Protein AF-0000000080067291 (afdb_homodimer)

Organism: NCBI:txid656916

pLDDT: mean 94.6, std 7.01, range [53.53, 98.94]

Nearest PDB structures (foldseek):
  1j32-assembly1_B  TM=8.727E-01  e=3.523E-30  Phormidium lapideum
  6f77-assembly3_E  TM=8.410E-01  e=6.905E-30  Sinorhizobium meliloti 1021
  1xi9-assembly1_C  TM=8.488E-01  e=2.495E-29  Pyrococcus furiosus DSM 3638
  3dyd-assembly1_B  TM=8.214E-01  e=2.123E-28  Homo sapiens
  1bw0-assembly1_A  TM=8.162E-01  e=1.414E-27  Trypanosoma cruzi

Solvent-accessible surface area (backbone atoms only — not comparable to full-atom values): 39778 Å² total; per-residue (Å²): 74,40,62,70,76,79,49,42,50,60,51,57,44,63,78,43,59,83,75,50,78,28,77,29,52,51,72,32,29,51,47,40,24,59,55,49,48,35,69,44,25,72,49,70,71,52,40,68,45,49,57,53,48,55,30,67,36,62,17,38,61,65,96,35,66,47,38,57,64,70,32,27,42,36,54,24,53,71,50,36,79,79,25,93,44,67,56,59,38,90,37,38,35,52,26,54,17,35,48,29,26,51,40,29,49,44,52,34,64,39,6,62,78,31,26,35,40,25,50,27,74,33,59,55,60,72,55,51,49,47,41,42,48,44,24,45,76,44,74,47,62,37,35,70,95,54,71,51,42,72,56,66,68,56,53,62,68,66,61,50,96,50,40,48,33,40,38,42,52,46,36,24,48,54,41,4,38,72,56,34,29,68,58,46,51,51,51,52,50,53,27,58,77,64,71,26,30,38,38,35,41,26,38,27,50,83,27,47,54,65,53,50,87,84,41,81,52,41,55,68,62,78,66,47,72,65,57,53,54,29,38,38,29,22,35,33,35,23,35,62,9,28,34,8,38,39,44,14,23,38,38,35,76,25,64,68,60,49,52,41,29,51,45,42,34,58,52,37,33,72,43,54,34,52,59,45,46,52,54,48,30,53,50,44,25,88,54,14,30,61,52,48,41,49,54,41,32,51,48,24,39,54,34,45,53,55,52,50,52,53,38,62,74,38,52,84,37,27,46,61,59,80,47,36,17,41,37,32,26,38,35,36,31,33,58,92,87,38,38,27,27,25,60,58,49,33,52,49,40,28,72,75,59,19,35,35,50,36,30,22,12,62,38,50,34,82,67,57,48,52,54,10,18,32,33,41,28,40,16,51,57,62,69,56,50,52,52,37,50,50,41,48,51,51,41,55,73,71,47,50,88,74,54,56,64,46,133,75,40,61,69,75,79,50,42,50,60,50,56,47,66,76,48,61,91,62,50,78,26,77,30,53,51,71,32,29,51,47,41,24,57,56,50,50,36,68,44,25,73,47,69,71,52,41,69,44,48,57,53,48,53,30,68,36,61,17,38,59,65,96,36,67,48,39,59,64,70,33,28,42,37,54,25,52,71,50,38,81,76,26,93,43,68,57,58,39,92,37,38,35,51,25,54,17,33,46,30,26,50,39,29,49,46,53,33,65,40,6,61,76,30,26,35,40,26,52,27,74,32,60,54,60,72,55,53,48,47,42,43,47,45,24,46,77,44,75,47,62,37,34,70,96,54,72,52,42,73,55,69,68,56,53,62,69,66,60,52,97,49,39,48,34,39,40,43,52,47,37,25,47,54,41,4,38,72,56,35,29,68,57,47,51,50,51,52,50,54,27,59,76,66,70,26,30,40,38,34,40,26,38,26,50,83,27,47,54,65,55,48,84,84,41,81,51,41,56,67,62,78,65,48,73,65,56,52,55,30,37,37,30,24,35,34,36,24,34,62,10,28,34,9,38,40,45,14,23,36,38,34,79,24,64,70,60,48,53,40,30,52,46,42,34,58,53,36,33,73,42,56,34,49,60,47,45,52,52,49,29,53,48,44,24,86,54,14,29,62,52,49,40,48,52,40,33,53,50,23,39,54,34,45,51,55,52,50,50,53,37,61,74,38,54,85,38,29,49,63,59,78,44,36,16,40,35,31,26,39,35,36,32,32,56,94,85,37,37,25,27,26,60,58,49,34,51,49,38,28,73,76,58,17,35,34,50,36,30,22,14,63,37,48,35,84,69,59,49,52,54,10,19,31,33,40,27,40,15,53,56,60,67,57,50,51,54,38,50,50,41,48,50,51,41,55,74,72,47,50,87,75,54,56,63,47,132

InterPro domains:
  IPR004838 Aminotransferases, class-I, pyridoxal-phosphate-binding site [PS00105] (235-248)
  IPR004839 Aminotransferase, class I/classII, large domain [PF00155] (60-392)
  IPR015421 Pyridoxal phosphate-dependent transferase, major domain [G3DSA:3.40.640.10] (60-290)
  IPR015422 Pyridoxal phosphate-dependent transferase, small domain [G3DSA:3.90.1150.10] (22-390)
  IPR015424 Pyridoxal phosphate-dependent transferase [SSF53383] (50-399)

Foldseek 3Di:
DLDFDPQFLCVQCVVQVPPFPFEQADFAFAADDLVVLCVLFPDNCLSVVLVVCLVPDPFDQDDDQQADQLLLQLVQVVQVVQAPDGADSVQKGKDQAQLVVLLLLLVLFAAAPAEEEEEPLAACCNFRNSVSRRYHYHYQFFDQVVLRATDLVVVLVRDDLRHAEYEEEAVGPAALAGQFQVRLLSVLVSCLVSVHAYEYEDAQPPFFLADDSPDNRDHRPSVRNVRQRYKYKYACVHLQNHVVQRMMMIGGNHPVSVVSSSVSVVVVDRHGGPSSSSSSSSCSDPRRVVSSNVVLSVQLNVLLVVVVVLCVVPVQFKDGSRRRTGQKRKMAGADPPFAFAQVQVQVVLCVPQSYHWARCCRNRHVNQPSRRIIMTGRSHDNVSSNSNSVSVVVCCVPPVVVTHTRD/DLDFDPQFLCVQCVVQVVFFPFEQADFAFAADDLVVLCVLFPDNCLSVVLVVCLVPDPFDQDDDQQADQLLLQLVQVLQVVQAVDGADSVQKGKDQAQLVVLLLLLVLFAAAPAEEEEEPLAACSNFRNSVSRRYHYHYQFFDQVVLRATDLVVVLVRDDLRHAEYEEEAVGPAALAGQFQVNLLSVLVSCLVSVHAYEYEDAQPPFFLADDSPDNRDHRDSVRNVRQRYKYKYACVHLQNHVVQRMMMIGGNHPVSVVSSSVSVVVVDRHGGPSSSSSSSSCSDPRRVVSSNVVLSVQLNVLLVVVVVLCVVPVQFKDGSRRRTGQKRKIAGADPPFAFAQVQVQVVLCVPQSYHWARCCRNRHVNQPSRRIIMTGRSHDNVSSNSNSVSVVVCCVPPVVVTHTRD

Secondary structure (DSSP, 8-state):
---PPP-HHHHHHHTT-SS-SEE----S-----HHHHHHH-S-HHHHHHHHHHHHHS--SS-S-SS--HHHHHHHHHHHHTT-S----GGGEEEESHHHHHHHHHHHHH--TT-EEEEEES--THHHHHHHHTT-EEEEEE-BGGGTTB--HHHHHHH--TTEEEEEEESS-TTT-----HHHHHHHHHHHHHTT-EEEEE-TTTT--TT--TTSTT----GGGG--TTEEEEEESSSTTS-TTS--EEEEES-HHHHHHHHHHHHTT-S---HHHHHHHHHHTSTTTHHHHHHHHHHHHHHHHHHHHHHHHHTTTTEEE----STTEEEEEEEETTEEB-HHHHHHHHHHHH-EE-EEHHHHTSSSSTTTTEEEEE-SS-HHHHHHHHHHHHHHHHHTGGGSPBP-/---PPP-HHHHHHHTTTTS-SEE----S-----HHHHHHH-S-HHHHHHHHHHHHHS--SS-S-SS--HHHHHHHHHHHHTT-S----GGGEEEESHHHHHHHHHHHHH--TT-EEEEEES--THHHHHHHHTT-EEEEEE-BGGGTTB--HHHHHHH--TTEEEEEEESS-TTT-----HHHHHHHHHHHHHTT-EEEEE-TTTT--TT--TTSTT----GGGG--TTEEEEEESSSTTS-TTS--EEEEES-HHHHHHHHHHHHTT-S---HHHHHHHHHHTSTTTHHHHHHHHHHHHHHHHHHHHHHHHHTTTTEEE----STTEEEEEEEETTEEB-HHHHHHHHHHHH-EE-EEHHHHTSSSSTTTTEEEEE-SS-HHHHHHHHHHHHHHHHHTGGGSPBP-

Sequence (814 aa):
MVKLEPFEVDHWILTRDIGPKYNLAHSYSLPVTINDLKSLSEDAATGDDLLASVQSMPMNYGPSFTGLEQLRDNIANLYSDESSITISSDKILTTPGASLANFIVLFALVGPGDHVIVQYPTYQQLYSLPTSLGAEISLWKAKENDNWNLDIEELERLIQPNTKMIVLNNPQNPTGTIIPRSRLEKIIQIAKSHSIKVFSDEVYRPSFHSIAPEDPDYPPSALSFGYENTVVTSSLSKAYALAGIRIGWIASHSKSILDLCINARSYALITASQVDEQIASVALSPSCVHNLVKRNTILAKNNLHIVQRFIDEFSSSCQWVKPVAGPIGFIRFTRSGHPIDDVEFCTRLLEKKGVLLVPGRKCFGDGKNFSGYVRLGFGGDTEVLRAALDALREFMREYYKLLPLADMVKLEPFEVDHWILTRDIGPKYNLAHSYSLPVTINDLKSLSEDAATGDDLLASVQSMPMNYGPSFTGLEQLRDNIANLYSDESSITISSDKILTTPGASLANFIVLFALVGPGDHVIVQYPTYQQLYSLPTSLGAEISLWKAKENDNWNLDIEELERLIQPNTKMIVLNNPQNPTGTIIPRSRLEKIIQIAKSHSIKVFSDEVYRPSFHSIAPEDPDYPPSALSFGYENTVVTSSLSKAYALAGIRIGWIASHSKSILDLCINARSYALITASQVDEQIASVALSPSCVHNLVKRNTILAKNNLHIVQRFIDEFSSSCQWVKPVAGPIGFIRFTRSGHPIDDVEFCTRLLEKKGVLLVPGRKCFGDGKNFSGYVRLGFGGDTEVLRAALDALREFMREYYKLLPLAD

Radius of gyration: 27.15 Å; Cα contacts (8 Å, |Δi|>4): 1851; chains: 2; bounding box: 56×88×66 Å

Structure (mmCIF, N/CA/C/O backbone):
data_AF-0000000080067291-model_v1
#
loop_
_entity.id
_entity.type
_entity.pdbx_description
1 polymer Aminotransferase
#
loop_
_atom_site.group_PDB
_atom_site.id
_atom_site.type_symbol
_atom_site.label_atom_id
_atom_site.label_alt_id
_atom_site.label_comp_id
_atom_site.label_asym_id
_atom_site.label_entity_id
_atom_site.label_seq_id
_atom_site.pdbx_PDB_ins_code
_atom_site.Cartn_x
_atom_site.Cartn_y
_atom_site.Cartn_z
_atom_site.occupancy
_atom_site.B_iso_or_equiv
_atom_site.auth_seq_id
_atom_site.auth_comp_id
_atom_site.auth_asym_id
_atom_site.auth_atom_id
_atom_site.pdbx_PDB_model_num
ATOM 1 N N . MET A 1 1 ? -2.516 7.574 -20.406 1 67.94 1 MET A N 1
ATOM 2 C CA . MET A 1 1 ? -2.131 7.402 -19.016 1 67.94 1 MET A CA 1
ATOM 3 C C . MET A 1 1 ? -3.008 8.25 -18.094 1 67.94 1 MET A C 1
ATOM 5 O O . MET A 1 1 ? -3.514 9.297 -18.516 1 67.94 1 MET A O 1
ATOM 9 N N . VAL A 1 2 ? -3.242 7.629 -16.891 1 73.75 2 VAL A N 1
ATOM 10 C CA . VAL A 1 2 ? -3.896 8.445 -15.883 1 73.75 2 VAL A CA 1
ATOM 11 C C . VAL A 1 2 ? -3.086 9.719 -15.633 1 73.75 2 VAL A C 1
ATOM 13 O O . VAL A 1 2 ? -1.859 9.664 -15.516 1 73.75 2 VAL A O 1
ATOM 16 N N . LYS A 1 3 ? -3.631 10.789 -15.844 1 79.81 3 LYS A N 1
ATOM 17 C CA . LYS A 1 3 ? -2.932 12.047 -15.617 1 79.81 3 LYS A CA 1
ATOM 18 C C . LYS A 1 3 ? -2.811 12.352 -14.125 1 79.81 3 LYS A C 1
ATOM 20 O O . LYS A 1 3 ? -3.805 12.664 -13.461 1 79.81 3 LYS A O 1
ATOM 25 N N . LEU A 1 4 ? -1.692 12.062 -13.602 1 89 4 LEU A N 1
ATOM 26 C CA . LEU A 1 4 ? -1.402 12.359 -12.203 1 89 4 LEU A CA 1
ATOM 27 C C . LEU A 1 4 ? -0.501 13.586 -12.078 1 89 4 LEU A C 1
ATOM 29 O O . LEU A 1 4 ? 0.614 13.594 -12.602 1 89 4 LEU A O 1
ATOM 33 N N . GLU A 1 5 ? -0.999 14.609 -11.422 1 91.06 5 GLU A N 1
ATOM 34 C CA . GLU A 1 5 ? -0.144 15.766 -11.148 1 91.06 5 GLU A CA 1
ATOM 35 C C . GLU A 1 5 ? 1.037 15.375 -10.266 1 91.06 5 GLU A C 1
ATOM 37 O O . GLU 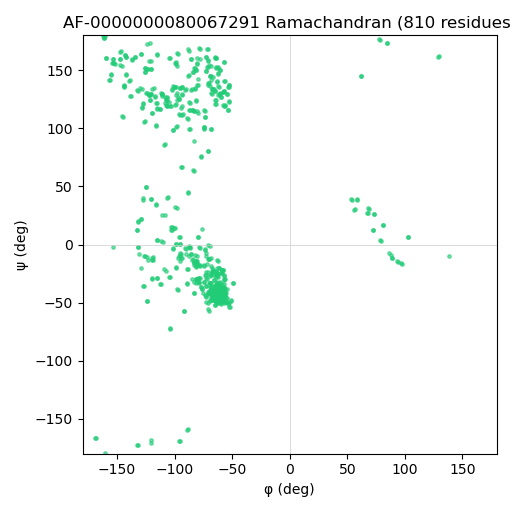A 1 5 ? 0.931 14.461 -9.438 1 91.06 5 GLU A O 1
ATOM 42 N N . PRO A 1 6 ? 2.141 16.047 -10.492 1 91.5 6 PRO A N 1
ATOM 43 C CA . PRO A 1 6 ? 3.248 15.805 -9.57 1 91.5 6 PRO A CA 1
ATOM 44 C C . PRO A 1 6 ? 2.855 16.016 -8.109 1 91.5 6 PRO A C 1
ATOM 46 O O . PRO A 1 6 ? 2.158 16.984 -7.789 1 91.5 6 PRO A O 1
ATOM 49 N N . PHE A 1 7 ? 3.17 15.047 -7.344 1 92.31 7 PHE A N 1
ATOM 50 C CA . PHE A 1 7 ? 2.945 15.211 -5.91 1 92.31 7 PHE A CA 1
ATOM 51 C C . PHE A 1 7 ? 3.98 16.141 -5.305 1 92.31 7 PHE A C 1
ATOM 53 O O . PHE A 1 7 ? 5.066 15.719 -4.918 1 92.31 7 PHE A O 1
ATOM 60 N N . GLU A 1 8 ? 3.652 17.344 -5.066 1 89.62 8 GLU A N 1
ATOM 61 C CA . GLU A 1 8 ? 4.609 18.422 -4.91 1 89.62 8 GLU A CA 1
ATOM 62 C C . GLU A 1 8 ? 5.363 18.312 -3.586 1 89.62 8 GLU A C 1
ATOM 64 O O . GLU A 1 8 ? 6.582 18.484 -3.547 1 89.62 8 GLU A O 1
ATOM 69 N N . VAL A 1 9 ? 4.652 18.031 -2.531 1 90.06 9 VAL A N 1
ATOM 70 C CA . VAL A 1 9 ? 5.305 18.031 -1.226 1 90.06 9 VAL A CA 1
ATOM 71 C C . VAL A 1 9 ? 6.348 16.906 -1.175 1 90.06 9 VAL A C 1
ATOM 73 O O . VAL A 1 9 ? 7.473 17.125 -0.713 1 90.06 9 VAL A O 1
ATOM 76 N N . ASP A 1 10 ? 5.988 15.75 -1.618 1 87.31 10 ASP A N 1
ATOM 77 C CA . ASP A 1 10 ? 6.945 14.648 -1.654 1 87.31 10 ASP A CA 1
ATOM 78 C C . ASP A 1 10 ? 8.125 14.969 -2.564 1 87.31 10 ASP A C 1
ATOM 80 O O . ASP A 1 10 ? 9.281 14.727 -2.205 1 87.31 10 ASP A O 1
ATOM 84 N N . HIS A 1 11 ? 7.781 15.531 -3.719 1 88.12 11 HIS A N 1
ATOM 85 C CA . HIS A 1 11 ? 8.836 15.906 -4.648 1 88.12 11 HIS A CA 1
ATOM 86 C C . HIS A 1 11 ? 9.781 16.938 -4.027 1 88.12 11 HIS A C 1
ATOM 88 O O . HIS A 1 11 ? 11 16.828 -4.156 1 88.12 11 HIS A O 1
ATOM 94 N N . TRP A 1 12 ? 9.211 17.875 -3.334 1 90.5 12 TRP A N 1
ATOM 95 C CA . TRP A 1 12 ? 9.977 18.922 -2.689 1 90.5 12 TRP A CA 1
ATOM 96 C C . TRP A 1 12 ? 10.922 18.344 -1.641 1 90.5 12 TRP A C 1
ATOM 98 O O . TRP A 1 12 ? 12.109 18.688 -1.611 1 90.5 12 TRP A O 1
ATOM 108 N N . ILE A 1 13 ? 10.398 17.484 -0.854 1 86.62 13 ILE A N 1
ATOM 109 C CA . ILE A 1 13 ? 11.172 16.938 0.26 1 86.62 13 ILE A CA 1
ATOM 110 C C . ILE A 1 13 ? 12.18 15.922 -0.26 1 86.62 13 ILE A C 1
ATOM 112 O O . ILE A 1 13 ? 13.344 15.922 0.147 1 86.62 13 ILE A O 1
ATOM 116 N N . LEU A 1 14 ? 11.75 15.086 -1.203 1 77.94 14 LEU A N 1
ATOM 117 C CA . LEU A 1 14 ? 12.57 14 -1.723 1 77.94 14 LEU A CA 1
ATOM 118 C C . LEU A 1 14 ? 13.781 14.539 -2.475 1 77.94 14 LEU A C 1
ATOM 120 O O . LEU A 1 14 ? 14.844 13.922 -2.473 1 77.94 14 LEU A O 1
ATOM 124 N N . THR A 1 15 ? 13.586 15.586 -3.125 1 77.19 15 THR A N 1
ATOM 125 C CA . THR A 1 15 ? 14.68 16.109 -3.939 1 77.19 15 THR A CA 1
ATOM 126 C C . THR A 1 15 ? 15.688 16.859 -3.076 1 77.19 15 THR A C 1
ATOM 128 O O . THR A 1 15 ? 16.781 17.203 -3.543 1 77.19 15 THR A O 1
ATOM 131 N N . ARG A 1 16 ? 15.367 16.938 -1.777 1 77.62 16 ARG A N 1
ATOM 132 C CA . ARG A 1 16 ? 16.234 17.734 -0.911 1 77.62 16 ARG A CA 1
ATOM 133 C C . ARG A 1 16 ? 16.641 16.938 0.324 1 77.62 16 ARG A C 1
ATOM 135 O O . ARG A 1 16 ? 17.453 17.391 1.129 1 77.62 16 ARG A O 1
ATOM 142 N N . ASP A 1 17 ? 15.945 15.93 0.664 1 61.31 17 ASP A N 1
ATOM 143 C CA . ASP A 1 17 ? 16.047 15.219 1.935 1 61.31 17 ASP A CA 1
ATOM 144 C C . ASP A 1 17 ? 17.484 14.734 2.168 1 61.31 17 ASP A C 1
ATOM 146 O O . ASP A 1 17 ? 17.938 14.68 3.309 1 61.31 17 ASP A O 1
ATOM 150 N N . ILE A 1 18 ? 18.156 14.461 0.995 1 60.16 18 ILE A N 1
ATOM 151 C CA . ILE A 1 18 ? 19.531 14.047 1.26 1 60.16 18 ILE A CA 1
ATOM 152 C C . ILE A 1 18 ? 20.422 15.273 1.451 1 60.16 18 ILE A C 1
ATOM 154 O O . ILE A 1 18 ? 20.5 16.125 0.567 1 60.16 18 ILE A O 1
ATOM 158 N N . GLY A 1 19 ? 20.391 15.656 2.982 1 71.94 19 GLY A N 1
ATOM 159 C CA . GLY A 1 19 ? 21.516 16.562 3.156 1 71.94 19 GLY A CA 1
ATOM 160 C C . GLY A 1 19 ? 21.188 17.75 4.059 1 71.94 19 GLY A C 1
ATOM 161 O O . GLY A 1 19 ? 22 18.672 4.195 1 71.94 19 GLY A O 1
ATOM 162 N N . PRO A 1 20 ? 19.781 17.984 4.465 1 89.69 20 PRO A N 1
ATOM 163 C CA . PRO A 1 20 ? 19.594 19.156 5.332 1 89.69 20 PRO A CA 1
ATOM 164 C C . PRO A 1 20 ? 20.203 18.969 6.715 1 89.69 20 PRO A C 1
ATOM 166 O O . PRO A 1 20 ? 20.219 17.859 7.246 1 89.69 20 PRO A O 1
ATOM 169 N N . LYS A 1 21 ? 20.781 20.047 7.23 1 93.25 21 LYS A N 1
ATOM 170 C CA . LYS A 1 21 ? 21.297 20.016 8.602 1 93.25 21 LYS A CA 1
ATOM 171 C C . LYS A 1 21 ? 20.156 19.938 9.609 1 93.25 21 LYS A C 1
ATOM 173 O O . LYS A 1 21 ? 20.25 19.219 10.609 1 93.25 21 LYS A O 1
ATOM 178 N N . TYR A 1 22 ? 19.062 20.688 9.344 1 95.81 22 TYR A N 1
ATOM 179 C CA . TYR A 1 22 ? 17.844 20.703 10.164 1 95.81 22 TYR A CA 1
ATOM 180 C C . TYR A 1 22 ? 16.609 20.453 9.305 1 95.81 22 TYR A C 1
ATOM 182 O O . TYR A 1 22 ? 16.344 21.203 8.375 1 95.81 22 TYR A O 1
ATOM 190 N N . ASN A 1 23 ? 15.891 19.391 9.664 1 94.25 23 ASN A N 1
ATOM 191 C CA . ASN A 1 23 ? 14.672 19.078 8.922 1 94.25 23 ASN A CA 1
ATOM 192 C C . ASN A 1 23 ? 13.422 19.531 9.672 1 94.25 23 ASN A C 1
ATOM 194 O O . ASN A 1 23 ? 12.938 18.828 10.57 1 94.25 23 ASN A O 1
ATOM 198 N N . LEU A 1 24 ? 12.906 20.672 9.289 1 96.75 24 LEU A N 1
ATOM 199 C CA . LEU A 1 24 ? 11.648 21.156 9.852 1 96.75 24 LEU A CA 1
ATOM 200 C C . LEU A 1 24 ? 10.5 20.953 8.875 1 96.75 24 LEU A C 1
ATOM 202 O O . LEU A 1 24 ? 9.414 21.516 9.07 1 96.75 24 LEU A O 1
ATOM 206 N N . ALA A 1 25 ? 10.766 20.156 7.832 1 95.5 25 ALA A N 1
ATOM 207 C CA . ALA A 1 25 ? 9.727 19.859 6.852 1 95.5 25 ALA A CA 1
ATOM 208 C C . ALA A 1 25 ? 8.867 18.672 7.305 1 95.5 25 ALA A C 1
ATOM 210 O O . ALA A 1 25 ? 7.805 18.422 6.73 1 95.5 25 ALA A O 1
ATOM 211 N N . HIS A 1 26 ? 9.25 18 8.375 1 93.88 26 HIS A N 1
ATOM 212 C CA . HIS A 1 26 ? 8.516 16.828 8.836 1 93.88 26 HIS A CA 1
ATOM 213 C C . HIS A 1 26 ? 7.113 17.188 9.305 1 93.88 26 HIS A C 1
ATOM 215 O O . HIS A 1 26 ? 6.836 18.359 9.57 1 93.88 26 HIS A O 1
ATOM 221 N N . SER A 1 27 ? 6.238 16.203 9.367 1 95.75 27 SER A N 1
ATOM 222 C CA . SER A 1 27 ? 4.852 16.453 9.75 1 95.75 27 SER A CA 1
ATOM 223 C C . SER A 1 27 ? 4.395 15.461 10.82 1 95.75 27 SER A C 1
ATOM 225 O O . SER A 1 27 ? 3.199 15.188 10.95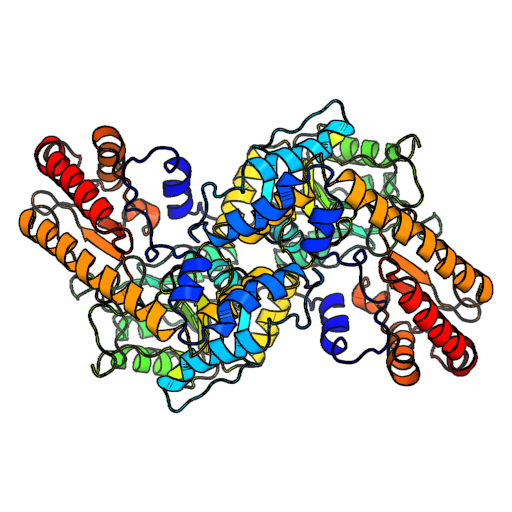3 1 95.75 27 SER A O 1
ATOM 227 N N . TYR A 1 28 ? 5.328 14.836 11.523 1 96.62 28 TYR A N 1
ATOM 228 C CA . TYR A 1 28 ? 5.02 13.789 12.492 1 96.62 28 TYR A CA 1
ATOM 229 C C . TYR A 1 28 ? 5.688 14.062 13.828 1 96.62 28 TYR A C 1
ATOM 231 O O . TYR A 1 28 ? 6.551 14.938 13.93 1 96.62 28 TYR A O 1
ATOM 239 N N . SER A 1 29 ? 5.242 13.391 14.883 1 98.31 29 SER A N 1
ATOM 240 C CA . SER A 1 29 ? 5.84 13.492 16.203 1 98.31 29 SER A CA 1
ATOM 241 C C . SER A 1 29 ? 7.188 12.781 16.266 1 98.31 29 SER A C 1
ATOM 243 O O . SER A 1 29 ? 7.488 11.945 15.406 1 98.31 29 SER A O 1
ATOM 245 N N . LEU A 1 30 ? 7.953 13.133 17.266 1 98.19 30 LEU A N 1
ATOM 246 C CA . LEU A 1 30 ? 9.281 12.539 17.422 1 98.19 30 LEU A CA 1
ATOM 247 C C . LEU A 1 30 ? 9.195 11.023 17.422 1 98.19 30 LEU A C 1
ATOM 249 O O . LEU A 1 30 ? 8.609 10.422 18.328 1 98.19 30 LEU A O 1
ATOM 253 N N . PRO A 1 31 ? 9.773 10.398 16.453 1 98.12 31 PRO A N 1
ATOM 254 C CA . PRO A 1 31 ? 9.656 8.945 16.312 1 98.12 31 PRO A CA 1
ATOM 255 C C . PRO A 1 31 ? 10.117 8.18 17.547 1 98.12 31 PRO A C 1
ATOM 257 O O . PRO A 1 31 ? 11.117 8.555 18.172 1 98.12 31 PRO A O 1
ATOM 260 N N . VAL A 1 32 ? 9.414 7.168 17.859 1 97.75 32 VAL A N 1
ATOM 261 C CA . VAL A 1 32 ? 9.789 6.281 18.969 1 97.75 32 VAL A CA 1
ATOM 262 C C . VAL A 1 32 ? 10.367 4.988 18.406 1 97.75 32 VAL A C 1
ATOM 264 O O . VAL A 1 32 ? 10.227 4.699 17.203 1 97.75 32 VAL A O 1
ATOM 267 N N . THR A 1 33 ? 11.078 4.309 19.25 1 95.62 33 THR A N 1
ATOM 268 C CA . THR A 1 33 ? 11.555 2.969 18.922 1 95.62 33 THR A CA 1
ATOM 269 C C . THR A 1 33 ? 10.625 1.907 19.516 1 95.62 33 THR A C 1
ATOM 271 O O . THR A 1 33 ? 9.75 2.219 20.312 1 95.62 33 THR A O 1
ATOM 274 N N . ILE A 1 34 ? 10.758 0.683 19.031 1 92.19 34 ILE A N 1
ATOM 275 C CA . ILE A 1 34 ? 10.023 -0.424 19.641 1 92.19 34 ILE A CA 1
ATOM 276 C C . ILE A 1 34 ? 10.375 -0.532 21.125 1 92.19 34 ILE A C 1
ATOM 278 O O . ILE A 1 34 ? 9.508 -0.801 21.953 1 92.19 34 ILE A O 1
ATOM 282 N N . ASN A 1 35 ? 11.641 -0.275 21.453 1 91.75 35 ASN A N 1
ATOM 283 C CA . ASN A 1 35 ? 12.07 -0.26 22.859 1 91.75 35 ASN A CA 1
ATOM 284 C C . ASN A 1 35 ? 11.344 0.821 23.656 1 91.75 35 ASN A C 1
ATOM 286 O O . ASN A 1 35 ? 11 0.612 24.812 1 91.75 35 ASN A O 1
ATOM 290 N N . ASP A 1 36 ? 11.172 1.96 23.062 1 93.81 36 ASP A N 1
ATOM 291 C CA . ASP A 1 36 ? 10.422 3.023 23.734 1 93.81 36 ASP A CA 1
ATOM 292 C C . ASP A 1 36 ? 9.008 2.568 24.062 1 93.81 36 ASP A C 1
ATOM 294 O O . ASP A 1 36 ? 8.484 2.896 25.125 1 93.81 36 ASP A O 1
ATOM 298 N N . LEU A 1 37 ? 8.352 1.836 23.156 1 93.31 37 LEU A N 1
ATOM 299 C CA . LEU A 1 37 ? 6.996 1.352 23.391 1 93.31 37 LEU A CA 1
ATOM 300 C C . LEU A 1 37 ? 6.938 0.443 24.609 1 93.31 37 LEU A C 1
ATOM 302 O O . LEU A 1 37 ? 5.996 0.519 25.406 1 93.31 37 LEU A O 1
ATOM 306 N N . LYS A 1 38 ? 7.941 -0.365 24.719 1 88.81 38 LYS A N 1
ATOM 307 C CA . LYS A 1 38 ? 8.023 -1.241 25.891 1 88.81 38 LYS A CA 1
ATOM 308 C C . LYS A 1 38 ? 8.102 -0.433 27.172 1 88.81 38 LYS A C 1
ATOM 310 O O . LYS A 1 38 ? 7.453 -0.777 28.172 1 88.81 38 LYS A O 1
ATOM 315 N N . SER A 1 39 ? 8.844 0.594 27.109 1 90.62 39 SER A N 1
ATOM 316 C CA . SER A 1 39 ? 9.023 1.434 28.281 1 90.62 39 SER A CA 1
ATOM 317 C C . SER A 1 39 ? 7.766 2.232 28.594 1 90.62 39 SER A C 1
ATOM 319 O O . SER A 1 39 ? 7.496 2.551 29.75 1 90.62 39 SER A O 1
ATOM 321 N N . LEU A 1 40 ? 7.016 2.547 27.578 1 93.75 40 LEU A N 1
ATOM 322 C CA . LEU A 1 40 ? 5.816 3.363 27.734 1 93.75 40 LEU A CA 1
ATOM 323 C C . LEU A 1 40 ? 4.629 2.508 28.156 1 93.75 40 LEU A C 1
ATOM 325 O O . LEU A 1 40 ? 3.611 3.035 28.609 1 93.75 40 LEU A O 1
ATOM 329 N N . SER A 1 41 ? 4.816 1.202 28 1 91.62 41 SER A N 1
ATOM 330 C CA . SER A 1 41 ? 3.734 0.289 28.344 1 91.62 41 SER A CA 1
ATOM 331 C C . SER A 1 41 ? 3.688 0.048 29.859 1 91.62 41 SER A C 1
ATOM 333 O O . SER A 1 41 ? 4.73 -0.119 30.5 1 91.62 41 SER A O 1
ATOM 335 N N . GLU A 1 42 ? 2.531 0.045 30.406 1 90.44 42 GLU A N 1
ATOM 336 C CA . GLU A 1 42 ? 2.342 -0.231 31.828 1 90.44 42 GLU A CA 1
ATOM 337 C C . GLU A 1 42 ? 2.393 -1.729 32.094 1 90.44 42 GLU A C 1
ATOM 339 O O . GLU A 1 42 ? 2.551 -2.145 33.25 1 90.44 42 GLU A O 1
ATOM 344 N N . ASP A 1 43 ? 2.25 -2.535 31.125 1 79.81 43 ASP A N 1
ATOM 345 C CA . ASP A 1 43 ? 2.332 -3.988 31.25 1 79.81 43 ASP A CA 1
ATOM 346 C C . ASP A 1 43 ? 3.717 -4.496 30.844 1 79.81 43 ASP A C 1
ATOM 348 O O . ASP A 1 43 ? 4.031 -4.578 29.656 1 79.81 43 ASP A O 1
ATOM 352 N N . ALA A 1 44 ? 4.465 -4.777 31.844 1 63.41 44 ALA A N 1
ATOM 353 C CA . ALA A 1 44 ? 5.844 -5.195 31.609 1 63.41 44 ALA A CA 1
ATOM 354 C C . ALA A 1 44 ? 5.898 -6.422 30.703 1 63.41 44 ALA A C 1
ATOM 356 O O . ALA A 1 44 ? 6.855 -6.598 29.953 1 63.41 44 ALA A O 1
ATOM 357 N N . ALA A 1 45 ? 5.129 -7.391 30.781 1 53.53 45 ALA A N 1
ATOM 358 C CA . ALA A 1 45 ? 5.141 -8.656 30.047 1 53.53 45 ALA A CA 1
ATOM 359 C C . ALA A 1 45 ? 4.938 -8.43 28.547 1 53.53 45 ALA A C 1
ATOM 361 O O . ALA A 1 45 ? 5.34 -9.258 27.734 1 53.53 45 ALA A O 1
ATOM 362 N N . THR A 1 46 ? 4.539 -7.262 28.297 1 61.75 46 THR A N 1
ATOM 363 C CA . THR A 1 46 ? 4.082 -6.992 26.938 1 61.75 46 THR A CA 1
ATOM 364 C C . THR A 1 46 ? 5.266 -6.84 25.984 1 61.75 46 THR A C 1
ATOM 366 O O . THR A 1 46 ? 5.258 -7.387 24.875 1 61.75 46 THR A O 1
ATOM 369 N N . GLY A 1 47 ? 6.355 -6.199 26.438 1 56.53 47 GLY A N 1
ATOM 370 C CA . GLY A 1 47 ? 7.469 -5.914 25.547 1 56.53 47 GLY A CA 1
ATOM 371 C C . GLY A 1 47 ? 8.242 -7.156 25.141 1 56.53 47 GLY A C 1
ATOM 372 O O . GLY A 1 47 ? 8.492 -7.383 23.953 1 56.53 47 GLY A O 1
ATOM 373 N N . ASP A 1 48 ? 8.719 -7.859 26.062 1 60.28 48 ASP A N 1
ATOM 374 C CA . ASP A 1 48 ? 9.484 -9.078 25.812 1 60.28 48 ASP A CA 1
ATOM 375 C C . ASP A 1 48 ? 8.656 -10.094 25.031 1 60.28 48 ASP A C 1
ATOM 377 O O . ASP A 1 48 ? 9.18 -10.773 24.141 1 60.28 48 ASP A O 1
ATOM 381 N N . ASP A 1 49 ? 7.504 -9.938 25.109 1 72.62 49 ASP A N 1
ATOM 382 C CA . ASP A 1 49 ? 6.559 -10.844 24.484 1 72.62 49 ASP A CA 1
ATOM 383 C C . ASP A 1 49 ? 6.332 -10.469 23.016 1 72.62 49 ASP A C 1
ATOM 385 O O . ASP A 1 49 ? 6.285 -11.344 22.141 1 72.62 49 ASP A O 1
ATOM 389 N N . LEU A 1 50 ? 6.488 -9.172 22.797 1 77.12 50 LEU A N 1
ATOM 390 C CA . LEU A 1 50 ? 6.27 -8.742 21.422 1 77.12 50 LEU A CA 1
ATOM 391 C C . LEU A 1 50 ? 7.391 -9.234 20.516 1 77.12 50 LEU A C 1
ATOM 393 O O . LEU A 1 50 ? 7.129 -9.773 19.438 1 77.12 50 LEU A O 1
ATOM 397 N N . LEU A 1 51 ? 8.555 -9.156 20.969 1 73.75 51 LEU A N 1
ATOM 398 C CA . LEU A 1 51 ? 9.727 -9.547 20.188 1 73.75 51 LEU A CA 1
ATOM 399 C C . LEU A 1 51 ? 9.719 -11.047 19.906 1 73.75 51 LEU A C 1
ATOM 401 O O . LEU A 1 51 ? 9.984 -11.469 18.781 1 73.75 51 LEU A O 1
ATOM 405 N N . ALA A 1 52 ? 9.406 -11.672 20.969 1 78.88 52 ALA A N 1
ATOM 406 C CA . ALA A 1 52 ? 9.406 -13.125 20.844 1 78.88 52 ALA A CA 1
ATOM 407 C C . ALA A 1 52 ? 8.297 -13.594 19.906 1 78.88 52 ALA A C 1
ATOM 409 O O . ALA A 1 52 ? 8.508 -14.477 19.078 1 78.88 52 ALA A O 1
ATOM 410 N N . SER A 1 53 ? 7.27 -13.023 20 1 83.94 53 SER A N 1
ATOM 411 C CA . SER A 1 53 ? 6.113 -13.406 19.188 1 83.94 53 SER A CA 1
ATOM 412 C C . SER A 1 53 ? 6.355 -13.133 17.719 1 83.94 53 SER A C 1
ATOM 414 O O . SER A 1 53 ? 6.098 -13.992 16.859 1 83.94 53 SER A O 1
ATOM 416 N N . VAL A 1 54 ? 6.902 -12.039 17.453 1 87.06 54 VAL A N 1
ATOM 417 C CA . VAL A 1 54 ? 7.129 -11.633 16.078 1 87.06 54 VAL A CA 1
ATOM 418 C C . VAL A 1 54 ? 8.203 -12.508 15.445 1 87.06 54 VAL A C 1
ATOM 420 O O . VAL A 1 54 ? 8.109 -12.859 14.266 1 87.06 54 VAL A O 1
ATOM 423 N N . GLN A 1 55 ? 9.133 -12.93 16.203 1 89 55 GLN A N 1
ATOM 424 C CA . GLN A 1 55 ? 10.258 -13.695 15.695 1 89 55 GLN A CA 1
ATOM 425 C C . GLN A 1 55 ? 9.836 -15.125 15.352 1 89 55 GLN A C 1
ATOM 427 O O . GLN A 1 55 ? 10.398 -15.742 14.445 1 89 55 GLN A O 1
ATOM 432 N N . SER A 1 56 ? 8.898 -15.648 16.078 1 91.94 56 SER A N 1
ATOM 433 C CA . SER A 1 56 ? 8.516 -17.047 15.914 1 91.94 56 SER A CA 1
ATOM 434 C C . SER A 1 56 ? 7.273 -17.188 15.047 1 91.94 56 SER A C 1
ATOM 436 O O . SER A 1 56 ? 6.844 -18.297 14.734 1 91.94 56 SER A O 1
ATOM 438 N N . MET A 1 57 ? 6.801 -16.125 14.625 1 92.81 57 MET A N 1
ATOM 439 C CA . MET A 1 57 ? 5.555 -16.125 13.859 1 92.81 57 MET A CA 1
ATOM 440 C C . MET A 1 57 ? 5.82 -16.484 12.398 1 92.81 57 MET A C 1
ATOM 442 O O . MET A 1 57 ? 6.664 -15.875 11.75 1 92.81 57 MET A O 1
ATOM 446 N N . PRO A 1 58 ? 5.109 -17.578 11.891 1 95.56 58 PRO A N 1
ATOM 447 C CA . PRO A 1 58 ? 5.238 -17.844 10.461 1 95.56 58 PRO A CA 1
ATOM 448 C C . PRO A 1 58 ? 4.805 -16.641 9.609 1 95.56 58 PRO A C 1
ATOM 450 O O . PRO A 1 58 ? 3.723 -16.094 9.82 1 95.56 58 PRO A O 1
ATOM 453 N N . MET A 1 59 ? 5.645 -16.266 8.648 1 96.25 59 MET A N 1
ATOM 454 C CA . MET A 1 59 ? 5.391 -15.078 7.836 1 96.25 59 MET A CA 1
ATOM 455 C C . MET A 1 59 ? 4.449 -15.398 6.68 1 96.25 59 MET A C 1
ATOM 457 O O . MET A 1 59 ? 4.816 -15.25 5.516 1 96.25 59 MET A O 1
ATOM 461 N N . ASN A 1 60 ? 3.213 -15.781 6.988 1 95 60 ASN A N 1
ATOM 462 C CA . ASN A 1 60 ? 2.141 -15.938 6.008 1 95 60 ASN A CA 1
ATOM 463 C C . ASN A 1 60 ? 1.269 -14.688 5.934 1 95 60 ASN A C 1
ATOM 465 O O . ASN A 1 60 ? 1.654 -13.625 6.43 1 95 60 ASN A O 1
ATOM 469 N N . TYR A 1 61 ? 0.132 -14.711 5.273 1 91.44 61 TYR A N 1
ATOM 470 C CA . TYR A 1 61 ? -0.698 -13.531 5.078 1 91.44 61 TYR A CA 1
ATOM 471 C C . TYR A 1 61 ? -1.52 -13.227 6.328 1 91.44 61 TYR A C 1
ATOM 473 O O . TYR A 1 61 ? -2.346 -12.312 6.328 1 91.44 61 TYR A O 1
ATOM 481 N N . GLY A 1 62 ? -1.293 -13.938 7.395 1 87.62 62 GLY A N 1
ATOM 482 C CA . GLY A 1 62 ? -2.021 -13.695 8.633 1 87.62 62 GLY A CA 1
ATOM 483 C C . GLY A 1 62 ? -3.428 -14.266 8.609 1 87.62 62 GLY A C 1
ATOM 484 O O . GLY A 1 62 ? -3.879 -14.789 7.59 1 87.62 62 GLY A O 1
ATOM 485 N N . PRO A 1 63 ? -4.105 -14.148 9.695 1 81.12 63 PRO A N 1
ATOM 486 C CA . PRO A 1 63 ? -5.402 -14.812 9.867 1 81.12 63 PRO A CA 1
ATOM 487 C C . PRO A 1 63 ? -6.551 -14.039 9.227 1 81.12 63 PRO A C 1
ATOM 489 O O . PRO A 1 63 ? -7.645 -14.578 9.055 1 81.12 63 PRO A O 1
ATOM 492 N N . SER A 1 64 ? -6.27 -12.766 8.992 1 82.38 64 SER A N 1
ATOM 493 C CA . SER A 1 64 ? -7.359 -11.961 8.445 1 82.38 64 SER A CA 1
ATOM 494 C C . SER A 1 64 ? -6.855 -11.016 7.359 1 82.38 64 SER A C 1
ATOM 496 O O . SER A 1 64 ? -5.82 -10.367 7.523 1 82.38 64 SER A O 1
ATOM 498 N N . PHE A 1 65 ? -7.738 -10.938 6.379 1 86.56 65 PHE A N 1
ATOM 499 C CA . PHE A 1 65 ? -7.402 -10.062 5.262 1 86.56 65 PHE A CA 1
ATOM 500 C C . PHE A 1 65 ? -7.715 -8.609 5.594 1 86.56 65 PHE A C 1
ATOM 502 O O . PHE A 1 65 ? -7.215 -7.691 4.941 1 86.56 65 PHE A O 1
ATOM 509 N N . THR A 1 66 ? -8.539 -8.43 6.645 1 91.62 66 THR A N 1
ATOM 510 C CA . THR A 1 66 ? -8.938 -7.07 6.973 1 91.62 66 THR A CA 1
ATOM 511 C C . THR A 1 66 ? -8.039 -6.484 8.055 1 91.62 66 THR A C 1
ATOM 513 O O . THR A 1 66 ? -8.125 -5.293 8.367 1 91.62 66 THR A O 1
ATOM 516 N N . GLY A 1 67 ? -7.18 -7.312 8.648 1 94.12 67 GLY A N 1
ATOM 517 C CA . GLY A 1 67 ? -6.266 -6.852 9.68 1 94.12 67 GLY A CA 1
ATOM 518 C C . GLY A 1 67 ? -6.305 -7.699 10.938 1 94.12 67 GLY A C 1
ATOM 519 O O . GLY A 1 67 ? -7.262 -8.445 11.164 1 94.12 67 GLY A O 1
ATOM 520 N N . LEU A 1 68 ? -5.309 -7.617 11.75 1 95.44 68 LEU A N 1
ATOM 521 C CA . LEU A 1 68 ? -5.207 -8.328 13.023 1 95.44 68 LEU A CA 1
ATOM 522 C C . LEU A 1 68 ? -6.359 -7.949 13.945 1 95.44 68 LEU A C 1
ATOM 524 O O . LEU A 1 68 ? -6.613 -6.766 14.188 1 95.44 68 LEU A O 1
ATOM 528 N N . GLU A 1 69 ? -7.062 -8.93 14.453 1 95.44 69 GLU A N 1
ATOM 529 C CA . GLU A 1 69 ? -8.273 -8.711 15.234 1 95.44 69 GLU A CA 1
ATOM 530 C C . GLU A 1 69 ? -7.996 -7.812 16.438 1 95.44 69 GLU A C 1
ATOM 532 O O . GLU A 1 69 ? -8.719 -6.84 16.672 1 95.44 69 GLU A O 1
ATOM 537 N N . GLN A 1 70 ? -6.98 -8.148 17.188 1 95.5 70 GLN A N 1
ATOM 538 C CA . GLN A 1 70 ? -6.645 -7.367 18.375 1 95.5 70 GLN A CA 1
ATOM 539 C C . GLN A 1 70 ? -6.355 -5.914 18 1 95.5 70 GLN A C 1
ATOM 541 O O . GLN A 1 70 ? -6.719 -4.996 18.75 1 95.5 70 GLN A O 1
ATOM 546 N N . LEU A 1 71 ? -5.68 -5.73 16.906 1 97.38 71 LEU A N 1
ATOM 547 C CA . LEU A 1 71 ? -5.406 -4.375 16.453 1 97.38 71 LEU A CA 1
ATOM 548 C C . LEU A 1 71 ? -6.703 -3.65 16.094 1 97.38 71 LEU A C 1
ATOM 550 O O . LEU A 1 71 ? -6.895 -2.492 16.469 1 97.38 71 LEU A O 1
ATOM 554 N N . ARG A 1 72 ? -7.598 -4.277 15.367 1 97.88 72 ARG A N 1
ATOM 555 C CA . ARG A 1 72 ? -8.875 -3.674 14.992 1 97.88 72 ARG A CA 1
ATOM 556 C C . ARG A 1 72 ? -9.695 -3.332 16.234 1 97.88 72 ARG A C 1
ATOM 558 O O . ARG A 1 72 ? -10.375 -2.305 16.266 1 97.88 72 ARG A O 1
ATOM 565 N N . ASP A 1 73 ? -9.602 -4.191 17.25 1 97.25 73 ASP A N 1
ATOM 566 C CA . ASP A 1 73 ? -10.258 -3.9 18.516 1 97.25 73 ASP A CA 1
ATOM 567 C C . ASP A 1 73 ? -9.688 -2.641 19.156 1 97.25 73 ASP A C 1
ATOM 569 O O . ASP A 1 73 ? -10.438 -1.777 19.625 1 97.25 73 ASP A O 1
ATOM 573 N N . ASN A 1 74 ? -8.383 -2.607 19.25 1 97.25 74 ASN A N 1
ATOM 574 C CA . ASN A 1 74 ? -7.719 -1.445 19.828 1 97.25 74 ASN A CA 1
ATOM 575 C C . ASN A 1 74 ? -8.062 -0.166 19.062 1 97.25 74 ASN A C 1
ATOM 577 O O . ASN A 1 74 ? -8.242 0.89 19.672 1 97.25 74 ASN A O 1
ATOM 581 N N . ILE A 1 75 ? -8.18 -0.239 17.719 1 97.75 75 ILE A N 1
ATOM 582 C CA . ILE A 1 75 ? -8.539 0.912 16.891 1 97.75 75 ILE A CA 1
ATOM 583 C C . ILE A 1 75 ? -9.984 1.317 17.188 1 97.75 75 ILE A C 1
ATOM 585 O O . ILE A 1 75 ? -10.289 2.504 17.328 1 97.75 75 ILE A O 1
ATOM 589 N N . ALA A 1 76 ? -10.852 0.361 17.219 1 96.75 76 ALA A N 1
ATOM 590 C CA . ALA A 1 76 ? -12.258 0.645 17.531 1 96.75 76 ALA A CA 1
ATOM 591 C C . ALA A 1 76 ? -12.391 1.387 18.859 1 96.75 76 ALA A C 1
ATOM 593 O O . ALA A 1 76 ? -13.211 2.299 18.984 1 96.75 76 ALA A O 1
ATOM 594 N N . ASN A 1 77 ? -11.602 1.036 19.797 1 95.12 77 ASN A N 1
ATOM 595 C CA . ASN A 1 77 ? -11.633 1.646 21.109 1 95.12 77 ASN A CA 1
ATOM 596 C C . ASN A 1 77 ? -11.258 3.123 21.062 1 95.12 77 ASN A C 1
ATOM 598 O O . ASN A 1 77 ? -11.688 3.91 21.906 1 95.12 77 ASN A O 1
ATOM 602 N N . LEU A 1 78 ? -10.484 3.5 20.125 1 94.06 78 LEU A N 1
ATOM 603 C CA . LEU A 1 78 ? -10.102 4.898 19.984 1 94.06 78 LEU A CA 1
ATOM 604 C C . LEU A 1 78 ? -11.32 5.777 19.719 1 94.06 78 LEU A C 1
ATOM 606 O O . LEU A 1 78 ? -11.305 6.969 20.047 1 94.06 78 LEU A O 1
ATOM 610 N N . TYR A 1 79 ? -12.336 5.219 19.109 1 93 79 TYR A N 1
ATOM 611 C CA . TYR A 1 79 ? -13.516 5.984 18.719 1 93 79 TYR A CA 1
ATOM 612 C C . TYR A 1 79 ? -14.609 5.883 19.766 1 93 79 TYR A C 1
ATOM 614 O O . TYR A 1 79 ? -15.594 6.625 19.719 1 93 79 TYR A O 1
ATOM 622 N N . SER A 1 80 ? -14.609 5.02 20.703 1 83.12 80 SER A N 1
ATOM 623 C CA . SER A 1 80 ? -15.664 4.773 21.688 1 83.12 80 SER A CA 1
ATOM 624 C C . SER A 1 80 ? -15.617 5.809 22.812 1 83.12 80 SER A C 1
ATOM 626 O O . SER A 1 80 ? -16.656 6.133 23.406 1 83.12 80 SER A O 1
ATOM 628 N N . ASP A 1 81 ? -14.594 6.293 23.078 1 68.56 81 ASP A N 1
ATOM 629 C CA . ASP A 1 81 ? -14.438 7.203 24.203 1 68.56 81 ASP A CA 1
ATOM 630 C C . ASP A 1 81 ? -15.078 8.555 23.906 1 68.56 81 ASP A C 1
ATOM 632 O O . ASP A 1 81 ? -15.414 9.305 24.828 1 68.56 81 ASP A O 1
ATOM 636 N N . GLU A 1 82 ? -15.445 8.789 22.797 1 65.81 82 GLU A N 1
ATOM 637 C CA . GLU A 1 82 ? -15.82 10.148 22.422 1 65.81 82 GLU A CA 1
ATOM 638 C C . GLU A 1 82 ? -17.328 10.273 22.219 1 65.81 82 GLU A C 1
ATOM 640 O O . GLU A 1 82 ? -17.859 11.383 22.141 1 65.81 82 GLU A O 1
ATOM 645 N N . SER A 1 83 ? -17.875 9.156 22 1 70.25 83 SER A N 1
ATOM 646 C CA . SER A 1 83 ? -19.266 9.227 21.562 1 70.25 83 SER A CA 1
ATOM 647 C C . SER A 1 83 ? -20.062 8.047 22.109 1 70.25 83 SER A C 1
ATOM 649 O O . SER A 1 83 ? -19.5 7.016 22.469 1 70.25 83 SER A O 1
ATOM 651 N N . SER A 1 84 ? -21.281 8.328 22.219 1 78.62 84 SER A N 1
ATOM 652 C CA . SER A 1 84 ? -22.203 7.242 22.516 1 78.62 84 SER A CA 1
ATOM 653 C C . SER A 1 84 ? -22.359 6.293 21.344 1 78.62 84 SER A C 1
ATOM 655 O O . SER A 1 84 ? -22.812 5.16 21.5 1 78.62 84 SER A O 1
ATOM 657 N N . ILE A 1 85 ? -21.906 6.707 20.297 1 85.31 85 ILE A N 1
ATOM 658 C CA . ILE A 1 85 ? -21.953 5.867 19.094 1 85.31 85 ILE A CA 1
ATOM 659 C C . ILE A 1 85 ? -20.641 5.09 18.969 1 85.31 85 ILE A C 1
ATOM 661 O O . ILE A 1 85 ? -19.578 5.68 18.766 1 85.31 85 ILE A O 1
ATOM 665 N N . THR A 1 86 ? -20.766 3.855 19.141 1 88.44 86 THR A N 1
ATOM 666 C CA . THR A 1 86 ? -19.578 3.002 19.125 1 88.44 86 THR A CA 1
ATOM 667 C C . THR A 1 86 ? -19.406 2.363 17.75 1 88.44 86 THR A C 1
ATOM 669 O O . THR A 1 86 ? -20.344 2.291 16.969 1 88.44 86 THR A O 1
ATOM 672 N N . ILE A 1 87 ? -18.203 2.051 17.453 1 93.38 87 ILE A N 1
ATOM 673 C CA . ILE A 1 87 ? -17.891 1.315 16.234 1 93.38 87 ILE A CA 1
ATOM 674 C C . ILE A 1 87 ? -17.266 -0.028 16.594 1 93.38 87 ILE A C 1
ATOM 676 O O . ILE A 1 87 ? -16.469 -0.116 17.516 1 93.38 87 ILE A O 1
ATOM 680 N N . SER A 1 88 ? -17.734 -1.085 15.938 1 93.44 88 SER A N 1
ATOM 681 C CA . SER A 1 88 ? -17.203 -2.42 16.188 1 93.44 88 SER A CA 1
ATOM 682 C C . SER A 1 88 ? -15.961 -2.684 15.336 1 93.44 88 SER A C 1
ATOM 684 O O . SER A 1 88 ? -15.742 -2.008 14.328 1 93.44 88 SER A O 1
ATOM 686 N N . SER A 1 89 ? -15.18 -3.668 15.781 1 95.25 89 SER A N 1
ATOM 687 C CA . SER A 1 89 ? -13.898 -3.975 15.148 1 95.25 89 SER A CA 1
ATOM 688 C C . SER A 1 89 ? -14.086 -4.438 13.711 1 95.25 89 SER A C 1
ATOM 690 O O . SER A 1 89 ? -13.195 -4.273 12.875 1 95.25 89 SER A O 1
ATOM 692 N N . ASP A 1 90 ? -15.25 -5.016 13.344 1 93.88 90 ASP A N 1
ATOM 693 C CA . ASP A 1 90 ? -15.5 -5.504 11.992 1 93.88 90 ASP A CA 1
ATOM 694 C C . ASP A 1 90 ? -15.727 -4.344 11.023 1 93.88 90 ASP A C 1
ATOM 696 O O . ASP A 1 90 ? -15.789 -4.547 9.812 1 93.88 90 ASP A O 1
ATOM 700 N N . LYS A 1 91 ? -15.742 -3.125 11.586 1 96.44 91 LYS A N 1
ATOM 701 C CA . LYS A 1 91 ? -15.938 -1.922 10.781 1 96.44 91 LYS A CA 1
ATOM 702 C C . LYS A 1 91 ? -14.609 -1.192 10.562 1 96.44 91 LYS A C 1
ATOM 704 O O . LYS A 1 91 ? -14.602 -0.02 10.188 1 96.44 91 LYS A O 1
ATOM 709 N N . ILE A 1 92 ? -13.547 -1.932 10.844 1 97.44 92 ILE A N 1
ATOM 710 C CA . ILE A 1 92 ? -12.203 -1.373 10.695 1 97.44 92 ILE A CA 1
ATOM 711 C C . ILE A 1 92 ? -11.406 -2.209 9.703 1 97.44 92 ILE A C 1
ATOM 713 O O . ILE A 1 92 ? -11.359 -3.436 9.805 1 97.44 92 ILE A O 1
ATOM 717 N N . LEU A 1 93 ? -10.797 -1.535 8.711 1 97.81 93 LEU A N 1
ATOM 718 C CA . LEU A 1 93 ? -9.875 -2.15 7.766 1 97.81 93 LEU A CA 1
ATOM 719 C C . LEU A 1 93 ? -8.469 -1.571 7.918 1 97.81 93 LEU A C 1
ATOM 721 O O . LEU A 1 93 ? -8.281 -0.357 7.812 1 97.81 93 LEU A O 1
ATOM 725 N N . THR A 1 94 ? -7.492 -2.418 8.195 1 97.94 94 THR A N 1
ATOM 726 C CA . THR A 1 94 ? -6.137 -1.896 8.32 1 97.94 94 THR A CA 1
ATO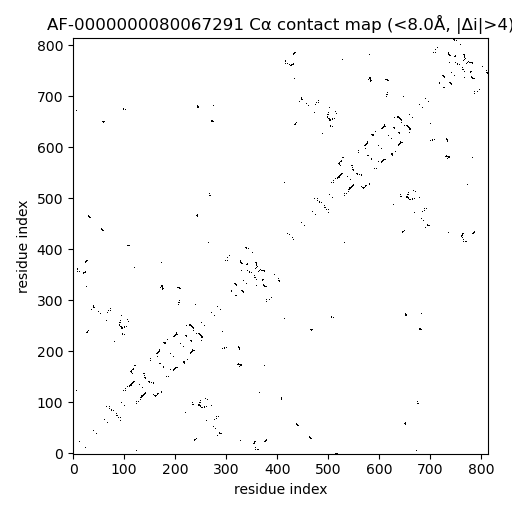M 727 C C . THR A 1 94 ? -5.488 -1.753 6.941 1 97.94 94 THR A C 1
ATOM 729 O O . THR A 1 94 ? -5.852 -2.465 6.004 1 97.94 94 THR A O 1
ATOM 732 N N . THR A 1 95 ? -4.586 -0.857 6.758 1 97.94 95 THR A N 1
ATOM 733 C CA . THR A 1 95 ? -3.844 -0.567 5.539 1 97.94 95 THR A CA 1
ATOM 734 C C . THR A 1 95 ? -2.396 -0.204 5.859 1 97.94 95 THR A C 1
ATOM 736 O O . THR A 1 95 ? -2.074 0.127 7.004 1 97.94 95 THR A O 1
ATOM 739 N N . PRO A 1 96 ? -1.533 -0.285 4.863 1 97.19 96 PRO A N 1
ATOM 740 C CA . PRO A 1 96 ? -0.187 0.263 5.043 1 97.19 96 PRO A CA 1
ATOM 741 C C . PRO A 1 96 ? -0.172 1.789 5.086 1 97.19 96 PRO A C 1
ATOM 743 O O . PRO A 1 96 ? 0.129 2.436 4.078 1 97.19 96 PRO A O 1
ATOM 746 N N . GLY A 1 97 ? -0.489 2.332 6.207 1 97.31 97 GLY A N 1
ATOM 747 C CA . GLY A 1 97 ? -0.5 3.775 6.387 1 97.31 97 GLY A CA 1
ATOM 748 C C . GLY A 1 97 ? -1.797 4.422 5.938 1 97.31 97 GLY A C 1
ATOM 749 O O . GLY A 1 97 ? -2.645 3.768 5.328 1 97.31 97 GLY A O 1
ATOM 750 N N . ALA A 1 98 ? -1.914 5.727 6.199 1 98 98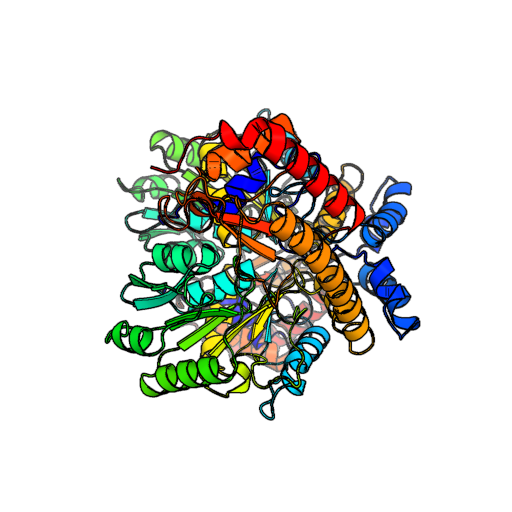 ALA A N 1
ATOM 751 C CA . ALA A 1 98 ? -3.133 6.461 5.875 1 98 98 ALA A CA 1
ATOM 752 C C . ALA A 1 98 ? -3.162 6.852 4.398 1 98 98 ALA A C 1
ATOM 754 O O . ALA A 1 98 ? -4.234 6.988 3.809 1 98 98 ALA A O 1
ATOM 755 N N . SER A 1 99 ? -1.983 7.062 3.801 1 97.38 99 SER A N 1
ATOM 756 C CA . SER A 1 99 ? -1.954 7.414 2.385 1 97.38 99 SER A CA 1
ATOM 757 C C . SER A 1 99 ? -2.676 6.367 1.541 1 97.38 99 SER A C 1
ATOM 759 O O . SER A 1 99 ? -3.482 6.711 0.675 1 97.38 99 SER A O 1
ATOM 761 N N . LEU A 1 100 ? -2.385 5.117 1.844 1 98.44 100 LEU A N 1
ATOM 762 C CA . LEU A 1 100 ? -3.066 4.078 1.081 1 98.44 100 LEU A CA 1
ATOM 763 C C . LEU A 1 100 ? -4.531 3.971 1.495 1 98.44 100 LEU A C 1
ATOM 765 O O . LEU A 1 100 ? -5.395 3.68 0.665 1 98.44 100 LEU A O 1
ATOM 769 N N . ALA A 1 101 ? -4.809 4.18 2.777 1 98.75 101 ALA A N 1
ATOM 770 C CA . ALA A 1 101 ? -6.203 4.211 3.213 1 98.75 101 ALA A CA 1
ATOM 771 C C . ALA A 1 101 ? -7.004 5.234 2.408 1 98.75 101 ALA A C 1
ATOM 773 O O . ALA A 1 101 ? -8.07 4.914 1.873 1 98.75 101 ALA A O 1
ATOM 774 N N . ASN A 1 102 ? -6.453 6.457 2.305 1 98.81 102 ASN A N 1
ATOM 775 C CA . ASN A 1 102 ? -7.09 7.5 1.506 1 98.81 102 ASN A CA 1
ATOM 776 C C . ASN A 1 102 ? -7.27 7.062 0.055 1 98.81 102 ASN A C 1
ATOM 778 O O . ASN A 1 102 ? -8.336 7.262 -0.533 1 98.81 102 ASN A O 1
ATOM 782 N N . PHE A 1 103 ? -6.195 6.512 -0.459 1 98.38 103 PHE A N 1
ATOM 783 C CA . PHE A 1 103 ? -6.215 6.066 -1.848 1 98.38 103 PHE A CA 1
ATOM 784 C C . PHE A 1 103 ? -7.348 5.074 -2.082 1 98.38 103 PHE A C 1
ATOM 786 O O . PHE A 1 103 ? -8.109 5.215 -3.039 1 98.38 103 PHE A O 1
ATOM 793 N N . ILE A 1 104 ? -7.445 4.082 -1.224 1 98.25 104 ILE A N 1
ATOM 794 C CA . ILE A 1 104 ? -8.445 3.025 -1.349 1 98.25 104 ILE A CA 1
ATOM 795 C C . ILE A 1 104 ? -9.844 3.629 -1.266 1 98.25 104 ILE A C 1
ATOM 797 O O . ILE A 1 104 ? -10.719 3.301 -2.074 1 98.25 104 ILE A O 1
ATOM 801 N N . VAL A 1 105 ? -10.078 4.531 -0.335 1 98.69 105 VAL A N 1
ATOM 802 C CA . VAL A 1 105 ? -11.391 5.148 -0.15 1 98.69 105 VAL A CA 1
ATOM 803 C C . VAL A 1 105 ? -11.789 5.91 -1.413 1 98.69 105 VAL A C 1
ATOM 805 O O . VAL A 1 105 ? -12.891 5.73 -1.934 1 98.69 105 VAL A O 1
ATOM 808 N N . LEU A 1 106 ? -10.906 6.711 -1.922 1 98.44 106 LEU A N 1
ATOM 809 C CA . LEU A 1 106 ? -11.211 7.535 -3.088 1 98.44 106 LEU A CA 1
ATOM 810 C C . LEU A 1 106 ? -11.352 6.672 -4.34 1 98.44 106 LEU A C 1
ATOM 812 O O . LEU A 1 106 ? -12.266 6.883 -5.141 1 98.44 106 LEU A O 1
ATOM 816 N N . PHE A 1 107 ? -10.461 5.711 -4.449 1 97.31 107 PHE A N 1
ATOM 817 C CA . PHE A 1 107 ? -10.484 4.82 -5.602 1 97.31 107 PHE A CA 1
ATOM 818 C C . PHE A 1 107 ? -11.766 4 -5.625 1 97.31 107 PHE A C 1
ATOM 820 O O . PHE A 1 107 ? -12.297 3.705 -6.695 1 97.31 107 PHE A O 1
ATOM 827 N N . ALA A 1 108 ? -12.266 3.645 -4.48 1 97.5 108 ALA A N 1
ATOM 828 C CA . ALA A 1 108 ? -13.445 2.799 -4.352 1 97.5 108 ALA A CA 1
ATOM 829 C C . ALA A 1 108 ? -14.727 3.602 -4.59 1 97.5 108 ALA A C 1
ATOM 831 O O . ALA A 1 108 ? -15.727 3.064 -5.074 1 97.5 108 ALA A O 1
ATOM 832 N N . LEU A 1 109 ? -14.719 4.91 -4.285 1 97.75 109 LEU A N 1
ATOM 833 C CA . LEU A 1 109 ? -16.016 5.566 -4.094 1 97.75 109 LEU A CA 1
ATOM 834 C C . LEU A 1 109 ? -16.203 6.691 -5.105 1 97.75 109 LEU A C 1
ATOM 836 O O . LEU A 1 109 ? -17.312 7.215 -5.258 1 97.75 109 LEU A O 1
ATOM 840 N N . VAL A 1 110 ? -15.141 7.094 -5.797 1 97 110 VAL A N 1
ATOM 841 C CA . VAL A 1 110 ? -15.227 8.258 -6.672 1 97 110 VAL A CA 1
ATOM 842 C C . VAL A 1 110 ? -14.773 7.879 -8.086 1 97 110 VAL A C 1
ATOM 844 O O . VAL A 1 110 ? -13.914 7.012 -8.258 1 97 110 VAL A O 1
ATOM 847 N N . GLY A 1 111 ? -15.32 8.484 -9.07 1 94.44 111 GLY A N 1
ATOM 848 C CA . GLY A 1 111 ? -14.961 8.242 -10.461 1 94.44 111 GLY A CA 1
ATOM 849 C C . GLY A 1 111 ? -15.547 9.273 -11.414 1 94.44 111 GLY A C 1
ATOM 850 O O . GLY A 1 111 ? -16.016 10.328 -10.992 1 94.44 111 GLY A O 1
ATOM 851 N N . PRO A 1 112 ? -15.484 8.938 -12.75 1 93.44 112 PRO A N 1
ATOM 852 C CA . PRO A 1 112 ? -15.992 9.867 -13.766 1 93.44 112 PRO A CA 1
ATOM 853 C C . PRO A 1 112 ? -17.469 10.227 -13.547 1 93.44 112 PRO A C 1
ATOM 855 O O . PRO A 1 112 ? -18.281 9.344 -13.289 1 93.44 112 PRO A O 1
ATOM 858 N N . GLY A 1 113 ? -17.781 11.531 -13.602 1 95.31 113 GLY A N 1
ATOM 859 C CA . GLY A 1 113 ? -19.141 12 -13.453 1 95.31 113 GLY A CA 1
ATOM 860 C C . GLY A 1 113 ? -19.469 12.453 -12.039 1 95.31 113 GLY A C 1
ATOM 861 O O . GLY A 1 113 ? -20.438 13.18 -11.82 1 95.31 113 GLY A O 1
ATOM 862 N N . ASP A 1 114 ? -18.641 12.078 -11.109 1 97.75 114 ASP A N 1
ATOM 863 C CA . ASP A 1 114 ? -18.859 12.484 -9.719 1 97.75 114 ASP A CA 1
ATOM 864 C C . ASP A 1 114 ? -18.297 13.875 -9.453 1 97.75 114 ASP A C 1
ATOM 866 O O . ASP A 1 114 ? -17.359 14.305 -10.133 1 97.75 114 ASP A O 1
ATOM 870 N N . HIS A 1 115 ? -18.938 14.562 -8.562 1 98.75 115 HIS A N 1
ATOM 871 C CA . HIS A 1 115 ? -18.453 15.836 -8.039 1 98.75 115 HIS A CA 1
ATOM 872 C C . HIS A 1 115 ? -18.031 15.711 -6.578 1 98.75 115 HIS A C 1
ATOM 874 O O . HIS A 1 115 ? -18.734 15.078 -5.781 1 98.75 115 HIS A O 1
ATOM 880 N N . VAL A 1 116 ? -16.844 16.172 -6.23 1 98.81 116 VAL A N 1
ATOM 881 C CA . VAL A 1 116 ? -16.297 16.109 -4.879 1 98.81 116 VAL A CA 1
ATOM 882 C C . VAL A 1 116 ? -15.953 17.5 -4.383 1 98.81 116 VAL A C 1
ATOM 884 O O . VAL A 1 116 ? -15.32 18.281 -5.098 1 98.81 116 VAL A O 1
ATOM 887 N N . ILE A 1 117 ? -16.438 17.844 -3.195 1 98.94 117 ILE A N 1
ATOM 888 C CA . ILE A 1 117 ? -16.062 19.078 -2.523 1 98.94 117 ILE A CA 1
ATOM 889 C C . ILE A 1 117 ? -14.938 18.797 -1.524 1 98.94 117 ILE A C 1
ATOM 891 O O . ILE A 1 117 ? -15.078 17.953 -0.642 1 98.94 117 ILE A O 1
ATOM 895 N N . VAL A 1 118 ? -13.828 19.516 -1.643 1 98.81 118 VAL A N 1
ATOM 896 C CA . VAL A 1 118 ? -12.656 19.219 -0.824 1 98.81 118 VAL A CA 1
ATOM 897 C C . VAL A 1 118 ? -12.273 20.453 -0.01 1 98.81 118 VAL A C 1
ATOM 899 O O . VAL A 1 118 ? -12.141 21.547 -0.561 1 98.81 118 VAL A O 1
ATOM 902 N N . GLN A 1 119 ? -12.125 20.25 1.3 1 98.5 119 GLN A N 1
ATOM 903 C CA . GLN A 1 119 ? -11.555 21.281 2.16 1 98.5 119 GLN A CA 1
ATOM 904 C C . GLN A 1 119 ? -10.211 21.781 1.62 1 98.5 119 GLN A C 1
ATOM 906 O O . GLN A 1 119 ? -9.391 20.984 1.167 1 98.5 119 GLN A O 1
ATOM 911 N N . TYR A 1 120 ? -9.984 23.156 1.66 1 97.62 120 TYR A N 1
ATOM 912 C CA . TYR A 1 120 ? -8.766 23.734 1.106 1 97.62 120 TYR A CA 1
ATOM 913 C C . TYR A 1 120 ? -8.289 24.922 1.941 1 97.62 120 TYR A C 1
ATOM 915 O O . TYR A 1 120 ? -9.094 25.766 2.346 1 97.62 120 TYR A O 1
ATOM 923 N N . PRO A 1 121 ? -6.973 25.094 2.27 1 96.81 121 PRO A N 1
ATOM 924 C CA . PRO A 1 121 ? -5.906 24.203 1.822 1 96.81 121 PRO A CA 1
ATOM 925 C C . PRO A 1 121 ? -5.957 22.828 2.504 1 96.81 121 PRO A C 1
ATOM 927 O O . PRO A 1 121 ? -6.645 22.672 3.516 1 96.81 121 PRO A O 1
ATOM 930 N N . THR A 1 122 ? -5.355 21.844 1.865 1 97.44 122 THR A N 1
ATOM 931 C CA . THR A 1 122 ? -5.246 20.516 2.449 1 97.44 122 THR A CA 1
ATOM 932 C C . THR A 1 122 ? -4.141 19.703 1.77 1 97.44 122 THR A C 1
ATOM 934 O O . THR A 1 122 ? -3.418 20.234 0.919 1 97.44 122 THR A O 1
ATOM 937 N N . TYR A 1 123 ? -3.922 18.531 2.232 1 96.69 123 TYR A N 1
ATOM 938 C CA . TYR A 1 123 ? -2.971 17.578 1.667 1 96.69 123 TYR A CA 1
ATOM 939 C C . TYR A 1 123 ? -3.328 17.234 0.225 1 96.69 123 TYR A C 1
ATOM 941 O O . TYR A 1 123 ? -4.473 16.891 -0.072 1 96.69 123 TYR A O 1
ATOM 949 N N . GLN A 1 124 ? -2.439 17.312 -0.678 1 96.75 124 GLN A N 1
ATOM 950 C CA . GLN A 1 124 ? -2.639 17.266 -2.123 1 96.75 124 GLN A CA 1
ATOM 951 C C . GLN A 1 124 ? -3.371 16 -2.541 1 96.75 124 GLN A C 1
ATOM 953 O O . GLN A 1 124 ? -4.176 16.016 -3.473 1 96.75 124 GLN A O 1
ATOM 958 N N . GLN A 1 125 ? -3.064 14.859 -1.939 1 97.5 125 GLN A N 1
ATOM 959 C CA . GLN A 1 125 ? -3.676 13.578 -2.271 1 97.5 125 GLN A CA 1
ATOM 960 C C . GLN A 1 125 ? -5.199 13.688 -2.316 1 97.5 125 GLN A C 1
ATOM 962 O O . GLN A 1 125 ? -5.844 13.078 -3.174 1 97.5 125 GLN A O 1
ATOM 967 N N . LEU A 1 126 ? -5.746 14.508 -1.518 1 98.38 126 LEU A N 1
ATOM 968 C CA . LEU A 1 126 ? -7.18 14.508 -1.242 1 98.38 126 LEU A CA 1
ATOM 969 C C . LEU A 1 126 ? -7.945 15.219 -2.352 1 98.38 126 LEU A C 1
ATOM 971 O O . LEU A 1 126 ? -9.164 15.078 -2.461 1 98.38 126 LEU A O 1
ATOM 975 N N . TYR A 1 127 ? -7.293 16.016 -3.182 1 97.56 127 TYR A N 1
ATOM 976 C CA . TYR A 1 127 ? -8.016 16.641 -4.277 1 97.56 127 TYR A CA 1
ATOM 977 C C . TYR A 1 127 ? -7.441 16.234 -5.625 1 97.56 127 TYR A C 1
ATOM 979 O O . TYR A 1 127 ? -8.172 16.125 -6.617 1 97.56 127 TYR A O 1
ATOM 987 N N . SER A 1 128 ? -6.125 15.922 -5.684 1 96.88 128 SER A N 1
ATOM 988 C CA . SER A 1 128 ? -5.508 15.562 -6.957 1 96.88 128 SER A CA 1
ATOM 989 C C . SER A 1 128 ? -5.852 14.133 -7.352 1 96.88 128 SER A C 1
ATOM 991 O O . SER A 1 128 ? -5.988 13.828 -8.539 1 96.88 128 SER A O 1
ATOM 993 N N . LEU A 1 129 ? -5.926 13.234 -6.348 1 97 129 LEU A N 1
ATOM 994 C CA . LEU A 1 129 ? -6.234 11.844 -6.668 1 97 129 LEU A CA 1
ATOM 995 C C . LEU A 1 129 ? -7.641 11.719 -7.242 1 97 129 LEU A C 1
ATOM 997 O O . LEU A 1 129 ? -7.824 11.164 -8.328 1 97 129 LEU A O 1
ATOM 1001 N N . PRO A 1 130 ? -8.68 12.234 -6.609 1 97.06 130 PRO A N 1
ATOM 1002 C CA . PRO A 1 130 ? -10.008 12.133 -7.223 1 97.06 130 PRO A CA 1
ATOM 1003 C C . PRO A 1 130 ? -10.086 12.828 -8.586 1 97.06 130 PRO A C 1
ATOM 1005 O O . PRO A 1 130 ? -10.82 12.383 -9.469 1 97.06 130 PRO A O 1
ATOM 1008 N N . THR A 1 131 ? -9.312 13.93 -8.742 1 96.31 131 THR A N 1
ATOM 1009 C CA . THR A 1 131 ? -9.234 14.562 -10.055 1 96.31 131 THR A CA 1
ATOM 1010 C C . THR A 1 131 ? -8.711 13.586 -11.102 1 96.31 131 THR A C 1
ATOM 1012 O O . THR A 1 131 ? -9.281 13.469 -12.188 1 96.31 131 THR A O 1
ATOM 1015 N N . SER A 1 132 ? -7.699 12.891 -10.742 1 94.56 132 SER A N 1
ATOM 1016 C CA . SER A 1 132 ? -7.07 11.945 -11.664 1 94.56 132 SER A CA 1
ATOM 1017 C C . SER A 1 132 ? -8 10.781 -11.984 1 94.56 132 SER A C 1
ATOM 1019 O O . SER A 1 132 ? -7.859 10.133 -13.023 1 94.56 132 SER A O 1
ATOM 1021 N N . LEU A 1 133 ? -8.961 10.516 -11.109 1 94.5 133 LEU A N 1
ATOM 1022 C CA . LEU A 1 133 ? -9.914 9.43 -11.297 1 94.5 133 LEU A CA 1
ATOM 1023 C C . LEU A 1 133 ? -11.109 9.891 -12.125 1 94.5 133 LEU A C 1
ATOM 1025 O O . LEU A 1 133 ? -12.039 9.117 -12.375 1 94.5 133 LEU A O 1
ATOM 1029 N N . GLY A 1 134 ? -11.117 11.211 -12.5 1 93.62 134 GLY A N 1
ATOM 1030 C CA . GLY A 1 134 ? -12.125 11.719 -13.422 1 93.62 134 GLY A CA 1
ATOM 1031 C C . GLY A 1 134 ? -13.227 12.5 -12.734 1 93.62 134 GLY A C 1
ATOM 1032 O O . GLY A 1 134 ? -14.195 12.914 -13.375 1 93.62 134 GLY A O 1
ATOM 1033 N N . ALA A 1 135 ? -13.086 12.742 -11.438 1 96.62 135 ALA A N 1
ATOM 1034 C CA . ALA A 1 135 ? -14.102 13.5 -10.711 1 96.62 135 ALA A CA 1
ATOM 1035 C C . ALA A 1 135 ? -13.914 15 -10.914 1 96.62 135 ALA A C 1
ATOM 1037 O O . ALA A 1 135 ? -12.812 15.469 -11.195 1 96.62 135 ALA A O 1
ATOM 1038 N N . GLU A 1 136 ? -15.031 15.695 -10.852 1 98.06 136 GLU A N 1
ATOM 1039 C CA . GLU A 1 136 ? -14.992 17.156 -10.766 1 98.06 136 GLU A CA 1
ATOM 1040 C C . GLU A 1 136 ? -14.75 17.609 -9.328 1 98.06 136 GLU A C 1
ATOM 1042 O O . GLU A 1 136 ? -15.406 17.141 -8.398 1 98.06 136 GLU A O 1
ATOM 1047 N N . ILE A 1 137 ? -13.836 18.578 -9.133 1 98.25 137 ILE A N 1
ATOM 1048 C CA . ILE A 1 137 ? -13.453 18.984 -7.781 1 98.25 137 ILE A CA 1
ATOM 1049 C C . ILE A 1 137 ? -13.836 20.438 -7.555 1 98.25 137 ILE A C 1
ATOM 1051 O O . ILE A 1 137 ? -13.539 21.297 -8.383 1 98.25 137 ILE A O 1
ATOM 1055 N N . SER A 1 138 ? -14.539 20.719 -6.504 1 98.75 138 SER A N 1
ATOM 1056 C CA . SER A 1 138 ? -14.68 22.062 -5.961 1 98.75 138 SER A CA 1
ATOM 1057 C C . SER A 1 138 ? -13.875 22.234 -4.68 1 98.75 138 SER A C 1
ATOM 1059 O O . SER A 1 138 ? -14.055 21.484 -3.721 1 98.75 138 SER A O 1
ATOM 1061 N N . LEU A 1 139 ? -13.016 23.203 -4.707 1 97.81 139 LEU A N 1
ATOM 1062 C CA . LEU A 1 139 ? -12.227 23.5 -3.518 1 97.81 139 LEU A CA 1
ATOM 1063 C C . LEU A 1 139 ? -13.008 24.422 -2.576 1 97.81 139 LEU A C 1
ATOM 1065 O O . LEU A 1 139 ? -13.406 25.531 -2.963 1 97.81 139 LEU A O 1
ATOM 1069 N N . TRP A 1 140 ? -13.328 23.953 -1.42 1 98.5 140 TRP A N 1
ATOM 1070 C CA . TRP A 1 140 ? -13.977 24.703 -0.352 1 98.5 140 TRP A CA 1
ATOM 1071 C C . TRP A 1 140 ? -12.945 25.422 0.512 1 98.5 140 TRP A C 1
ATOM 1073 O O . TRP A 1 140 ? -12.383 24.844 1.436 1 98.5 140 TRP A O 1
ATOM 1083 N N . LYS A 1 141 ? -12.734 26.703 0.287 1 96.44 141 LYS A N 1
ATOM 1084 C CA . LYS A 1 141 ? -11.586 27.438 0.788 1 96.44 141 LYS A CA 1
ATOM 1085 C C . LYS A 1 141 ? -11.844 27.984 2.189 1 96.44 141 LYS A C 1
ATOM 1087 O O . LYS A 1 141 ? -12.828 28.703 2.41 1 96.44 141 LYS A O 1
ATOM 1092 N N . ALA A 1 142 ? -10.977 27.562 3.061 1 95.38 142 ALA A N 1
ATOM 1093 C CA . ALA A 1 142 ? -10.953 28.219 4.371 1 95.38 142 ALA A CA 1
ATOM 1094 C C . ALA A 1 142 ? -10.391 29.625 4.273 1 95.38 142 ALA A C 1
ATOM 1096 O O . ALA A 1 142 ? -9.648 29.938 3.346 1 95.38 142 ALA A O 1
ATOM 1097 N N . LYS A 1 143 ? -10.812 30.422 5.176 1 88.88 143 LYS A N 1
ATOM 1098 C CA . LYS A 1 143 ? -10.438 31.844 5.109 1 88.88 143 LYS A CA 1
ATOM 1099 C C . LYS A 1 143 ? -9.414 32.188 6.184 1 88.88 143 LYS A C 1
ATOM 1101 O O . LYS A 1 143 ? -9.703 32.062 7.379 1 88.88 143 LYS A O 1
ATOM 1106 N N . GLU A 1 144 ? -8.258 32.656 5.77 1 85.81 144 GLU A N 1
ATOM 1107 C CA . GLU A 1 144 ? -7.195 33 6.711 1 85.81 144 GLU A CA 1
ATOM 1108 C C . GLU A 1 144 ? -7.652 34.062 7.691 1 85.81 144 GLU A C 1
ATOM 1110 O O . GLU A 1 144 ? -7.336 34 8.883 1 85.81 144 GLU A O 1
ATOM 1115 N N . ASN A 1 145 ? -8.352 35.062 7.18 1 88.81 145 ASN A N 1
ATOM 1116 C CA . ASN A 1 145 ? -8.766 36.188 8.016 1 88.81 145 ASN A CA 1
ATOM 1117 C C . ASN A 1 145 ? -9.852 35.781 9.008 1 88.81 145 ASN A C 1
ATOM 1119 O O . ASN A 1 145 ? -10.25 36.562 9.859 1 88.81 145 ASN A O 1
ATOM 1123 N N . ASP A 1 146 ? -10.211 34.594 8.945 1 93.5 146 ASP A N 1
ATOM 1124 C CA . ASP A 1 146 ? -11.164 34.031 9.891 1 93.5 146 ASP A CA 1
ATOM 1125 C C . ASP A 1 146 ? -10.594 32.75 10.539 1 93.5 146 ASP A C 1
ATOM 1127 O O . ASP A 1 146 ? -11.289 31.75 10.633 1 93.5 146 ASP A O 1
ATOM 1131 N N . ASN A 1 147 ? -9.305 32.812 10.852 1 93.75 147 ASN A N 1
ATOM 1132 C CA . ASN A 1 147 ? -8.594 31.719 11.547 1 93.75 147 ASN A CA 1
ATOM 1133 C C . ASN A 1 147 ? -8.719 30.391 10.805 1 93.75 147 ASN A C 1
ATOM 1135 O O . ASN A 1 147 ? -8.898 29.344 11.43 1 93.75 147 ASN A O 1
ATOM 1139 N N . TRP A 1 148 ? -8.844 30.453 9.469 1 95.88 148 TRP A N 1
ATOM 1140 C CA . TRP A 1 148 ? -8.938 29.312 8.57 1 95.88 148 TRP A CA 1
ATOM 1141 C C . TRP A 1 148 ? -10.258 28.562 8.773 1 95.88 148 TRP A C 1
ATOM 1143 O O . TRP A 1 148 ? -10.336 27.359 8.555 1 95.88 148 TRP A O 1
ATOM 1153 N N . ASN A 1 149 ? -11.266 29.234 9.211 1 94.38 149 ASN A N 1
ATOM 1154 C CA . ASN A 1 149 ? -12.578 28.625 9.367 1 94.38 149 ASN A CA 1
ATOM 1155 C C . ASN A 1 149 ? -13.242 28.375 8.016 1 94.38 149 ASN A C 1
ATOM 1157 O O . ASN A 1 149 ? -13.016 29.109 7.059 1 94.38 149 ASN A O 1
ATOM 1161 N N . LEU A 1 150 ? -14.055 27.328 7.969 1 96.06 150 LEU A N 1
ATOM 1162 C CA . LEU A 1 150 ? -14.836 26.984 6.785 1 96.06 150 LEU A CA 1
ATOM 1163 C C . LEU A 1 150 ? -16.203 27.656 6.832 1 96.06 150 LEU A C 1
ATOM 1165 O O . LEU A 1 150 ? -16.844 27.719 7.887 1 96.06 150 LEU A O 1
ATOM 1169 N N . ASP A 1 151 ? -16.625 28.266 5.754 1 96.69 151 ASP A N 1
ATOM 1170 C CA . ASP A 1 151 ? -17.938 28.875 5.633 1 96.69 151 ASP A CA 1
ATOM 1171 C C . ASP A 1 151 ? -19 27.828 5.258 1 96.69 151 ASP A C 1
ATOM 1173 O O . ASP A 1 151 ? -19.047 27.375 4.117 1 96.69 151 ASP A O 1
ATOM 1177 N N . ILE A 1 152 ? -19.922 27.609 6.145 1 97.44 152 ILE A N 1
ATOM 1178 C CA . ILE A 1 152 ? -20.938 26.578 5.973 1 97.44 152 ILE A CA 1
ATOM 1179 C C . ILE A 1 152 ? -21.859 26.953 4.82 1 97.44 152 ILE A C 1
ATOM 1181 O O . ILE A 1 152 ? -22.312 26.078 4.07 1 97.44 152 ILE A O 1
ATOM 1185 N N . GLU A 1 153 ? -22.203 28.203 4.695 1 97.19 153 GLU A N 1
ATOM 1186 C CA . GLU A 1 153 ? -23.062 28.641 3.602 1 97.19 153 GLU A CA 1
ATOM 1187 C C . GLU A 1 153 ? -22.406 28.391 2.248 1 97.19 153 GLU A C 1
ATOM 1189 O O . GLU A 1 153 ? -23.078 28.031 1.28 1 97.19 153 GLU A O 1
ATOM 1194 N N . GLU A 1 154 ? -21.172 28.625 2.252 1 97.81 154 GLU A N 1
ATOM 1195 C CA . GLU A 1 154 ? -20.438 28.359 1.019 1 97.81 154 GLU A CA 1
ATOM 1196 C C . GLU A 1 154 ? -20.5 26.875 0.646 1 97.81 154 GLU A C 1
ATOM 1198 O O . GLU A 1 154 ? -20.609 26.531 -0.533 1 97.81 154 GLU A O 1
ATOM 1203 N N . LEU A 1 155 ? -20.406 25.984 1.613 1 98.5 155 LEU A N 1
ATOM 1204 C CA . LEU A 1 155 ? -20.531 24.547 1.365 1 98.5 155 LEU A CA 1
ATOM 1205 C C . LEU A 1 155 ? -21.859 24.25 0.66 1 98.5 155 LEU A C 1
ATOM 1207 O O . LEU A 1 155 ? -21.875 23.516 -0.334 1 98.5 155 LEU A O 1
ATOM 1211 N N . GLU A 1 156 ? -22.875 24.812 1.121 1 98.19 156 GLU A N 1
ATOM 1212 C CA . GLU A 1 156 ? -24.203 24.562 0.541 1 98.19 156 GLU A CA 1
ATOM 1213 C C . GLU A 1 156 ? -24.266 25.047 -0.909 1 98.19 156 GLU A C 1
ATOM 1215 O O . GLU A 1 156 ? -24.859 24.375 -1.759 1 98.19 156 GLU A O 1
ATOM 1220 N N . ARG A 1 157 ? -23.594 26.125 -1.148 1 98.25 157 ARG A N 1
ATOM 1221 C CA . ARG A 1 157 ? -23.594 26.703 -2.49 1 98.25 157 ARG A CA 1
ATOM 1222 C C . ARG A 1 157 ? -22.766 25.859 -3.455 1 98.25 157 ARG A C 1
ATOM 1224 O O . ARG A 1 157 ? -23.016 25.875 -4.664 1 98.25 157 ARG A O 1
ATOM 1231 N N . LEU A 1 158 ? -21.844 25.109 -2.934 1 98.69 158 LEU A N 1
ATOM 1232 C CA . LEU A 1 158 ? -20.969 24.328 -3.775 1 98.69 158 LEU A CA 1
ATOM 1233 C C . LEU A 1 158 ? -21.625 23 -4.172 1 98.69 158 LEU A C 1
ATOM 1235 O O . LEU A 1 158 ? -21.172 22.328 -5.102 1 98.69 158 LEU A O 1
ATOM 1239 N N . ILE A 1 159 ? -22.656 22.609 -3.498 1 98.75 159 ILE A N 1
ATOM 1240 C CA . ILE A 1 159 ? -23.297 21.312 -3.746 1 98.75 159 ILE A CA 1
ATOM 1241 C C . ILE A 1 159 ? -23.969 21.328 -5.117 1 98.75 159 ILE A C 1
ATOM 1243 O O . ILE A 1 159 ? -24.641 22.312 -5.477 1 98.75 159 ILE A O 1
ATOM 1247 N N . GLN A 1 160 ? -23.703 20.375 -5.84 1 98.56 160 GLN A N 1
ATOM 1248 C CA . GLN A 1 160 ? -24.297 20.109 -7.141 1 98.56 160 GLN A CA 1
ATOM 1249 C C . GLN A 1 160 ? -25.109 18.828 -7.113 1 98.56 160 GLN A C 1
ATOM 1251 O O . GLN A 1 160 ? -25 18.031 -6.18 1 98.56 160 GLN A O 1
ATOM 1256 N N . PRO A 1 161 ? -25.984 18.609 -8.125 1 98.12 161 PRO A N 1
ATOM 1257 C CA . PRO A 1 161 ? -26.781 17.375 -8.148 1 98.12 161 PRO A CA 1
ATOM 1258 C C . PRO A 1 161 ? -25.938 16.109 -8.133 1 98.12 161 PRO A C 1
ATOM 1260 O O . PRO A 1 161 ? -26.359 15.086 -7.598 1 98.12 161 PRO A O 1
ATOM 1263 N N . ASN A 1 162 ? -24.75 16.203 -8.695 1 98.19 162 ASN A N 1
ATOM 1264 C CA . ASN A 1 162 ? -23.906 15.023 -8.781 1 98.19 162 ASN A CA 1
ATOM 1265 C C . ASN A 1 162 ? -22.844 15.016 -7.691 1 98.19 162 ASN A C 1
ATOM 1267 O O . ASN A 1 162 ? -21.859 14.273 -7.781 1 98.19 162 ASN A O 1
ATOM 1271 N N . THR A 1 163 ? -23 15.891 -6.656 1 98.81 163 THR A N 1
ATOM 1272 C CA . THR A 1 163 ? -22.047 15.859 -5.555 1 98.81 163 THR A CA 1
ATOM 1273 C C . THR A 1 163 ? -22.125 14.531 -4.805 1 98.81 163 THR A C 1
ATOM 1275 O O . THR A 1 163 ? -23.172 14.18 -4.266 1 98.81 163 THR A O 1
ATOM 1278 N N . LYS A 1 164 ? -20.984 13.875 -4.797 1 98.25 164 LYS A N 1
ATOM 1279 C CA . LYS A 1 164 ? -20.922 12.523 -4.25 1 98.25 164 LYS A CA 1
ATOM 1280 C C . LYS A 1 164 ? -20.266 12.516 -2.871 1 98.25 164 LYS A C 1
ATOM 1282 O O . LYS A 1 164 ? -20.594 11.68 -2.025 1 98.25 164 LYS A O 1
ATOM 1287 N N . MET A 1 165 ? -19.391 13.484 -2.635 1 98.81 165 MET A N 1
ATOM 1288 C CA . MET A 1 165 ? -18.547 13.367 -1.446 1 98.81 165 MET A CA 1
ATOM 1289 C C . MET A 1 165 ? -18.047 14.734 -1.005 1 98.81 165 MET A C 1
ATOM 1291 O O . MET A 1 165 ? -17.75 15.594 -1.84 1 98.81 165 MET A O 1
ATOM 1295 N N . ILE A 1 166 ? -18 14.938 0.275 1 98.94 166 ILE A N 1
ATOM 1296 C CA . ILE A 1 166 ? -17.266 16.031 0.927 1 98.94 166 ILE A CA 1
ATOM 1297 C C . ILE A 1 166 ? -16.031 15.477 1.617 1 98.94 166 ILE A C 1
ATOM 1299 O O . ILE A 1 166 ? -16.109 14.547 2.424 1 98.94 166 ILE A O 1
ATOM 1303 N N . VAL A 1 167 ? -14.836 16 1.308 1 98.94 167 VAL A N 1
ATOM 1304 C CA . VAL A 1 167 ? -13.562 15.531 1.855 1 98.94 167 VAL A CA 1
ATOM 1305 C C . VAL A 1 167 ? -13.039 16.547 2.873 1 98.94 167 VAL A C 1
ATOM 1307 O O . VAL A 1 167 ? -12.891 17.719 2.564 1 98.94 167 VAL A O 1
ATOM 1310 N N . LEU A 1 168 ? -12.758 16.047 4.023 1 98.88 168 LEU A N 1
ATOM 1311 C CA . LEU A 1 168 ? -12.242 16.844 5.125 1 98.88 168 LEU A CA 1
ATOM 1312 C C . LEU A 1 168 ? -10.883 16.328 5.586 1 98.88 168 LEU A C 1
ATOM 1314 O O . LEU A 1 168 ? -10.547 15.164 5.355 1 98.88 168 LEU A O 1
ATOM 1318 N N . ASN A 1 169 ? -10.102 17.109 6.074 1 98.62 169 ASN A N 1
ATOM 1319 C CA . ASN A 1 169 ? -8.859 16.828 6.793 1 98.62 169 ASN A CA 1
ATOM 1320 C C . ASN A 1 169 ? -8.844 17.5 8.156 1 98.62 169 ASN A C 1
ATOM 1322 O O . ASN A 1 169 ? -8.672 18.719 8.25 1 98.62 169 ASN A O 1
ATOM 1326 N N . ASN A 1 170 ? -9.008 16.734 9.242 1 98.06 170 ASN A N 1
ATOM 1327 C CA . ASN A 1 170 ? -9.266 17.297 10.57 1 98.06 170 ASN A CA 1
ATOM 1328 C C . ASN A 1 170 ? -8.602 16.453 11.664 1 98.06 170 ASN A C 1
ATOM 1330 O O . ASN A 1 170 ? -9.055 15.359 11.969 1 98.06 170 ASN A O 1
ATOM 1334 N N . PRO A 1 171 ? -7.57 16.984 12.305 1 97.69 171 PRO A N 1
ATOM 1335 C CA . PRO A 1 171 ? -6.949 18.297 12.148 1 97.69 171 PRO A CA 1
ATOM 1336 C C . PRO A 1 171 ? -6.32 18.5 10.773 1 97.69 171 PRO A C 1
ATOM 1338 O O . PRO A 1 171 ? -6.031 17.531 10.078 1 97.69 171 PRO A O 1
ATOM 1341 N N . GLN A 1 172 ? -6.133 19.781 10.5 1 97.75 172 GLN A N 1
ATOM 1342 C CA . GLN A 1 172 ? -5.906 20.141 9.102 1 97.75 172 GLN A CA 1
ATOM 1343 C C . GLN A 1 172 ? -4.414 20.312 8.82 1 97.75 172 GLN A C 1
ATOM 1345 O O . GLN A 1 172 ? -3.686 20.891 9.617 1 97.75 172 GLN A O 1
ATOM 1350 N N . ASN A 1 173 ? -3.869 19.703 7.832 1 97.69 173 ASN A N 1
ATOM 1351 C CA . ASN A 1 173 ? -2.578 19.938 7.191 1 97.69 173 ASN A CA 1
ATOM 1352 C C . ASN A 1 173 ? -2.721 20.844 5.965 1 97.69 173 ASN A C 1
ATOM 1354 O O . ASN A 1 173 ? -3.41 20.484 5.008 1 97.69 173 ASN A O 1
ATOM 1358 N N . PRO A 1 174 ? -2.219 22.031 6.023 1 97.69 174 PRO A N 1
ATOM 1359 C CA . PRO A 1 174 ? -0.979 22.391 6.723 1 97.69 174 PRO A CA 1
ATOM 1360 C C . PRO A 1 174 ? -1.211 23.344 7.891 1 97.69 174 PRO A C 1
ATOM 1362 O O . PRO A 1 174 ? -0.259 23.734 8.57 1 97.69 174 PRO A O 1
ATOM 1365 N N . THR A 1 175 ? -2.41 23.672 8.211 1 97.62 175 THR A N 1
ATOM 1366 C CA . THR A 1 175 ? -2.646 24.844 9.055 1 97.62 175 THR A CA 1
ATOM 1367 C C . THR A 1 175 ? -2.631 24.469 10.531 1 97.62 175 THR A C 1
ATOM 1369 O O . THR A 1 175 ? -2.492 25.328 11.398 1 97.62 175 THR A O 1
ATOM 1372 N N . GLY A 1 176 ? -2.85 23.188 10.805 1 97.25 176 GLY A N 1
ATOM 1373 C CA . GLY A 1 176 ? -2.936 22.766 12.195 1 97.25 176 GLY A CA 1
ATOM 1374 C C . GLY A 1 176 ? -4.215 23.203 12.875 1 97.25 176 GLY A C 1
ATOM 1375 O O . GLY A 1 176 ? -4.332 23.125 14.102 1 97.25 176 GLY A O 1
ATOM 1376 N N . THR A 1 177 ? -5.148 23.656 12.07 1 96.88 177 THR A N 1
ATOM 1377 C CA . THR A 1 177 ? -6.441 24.078 12.602 1 96.88 177 THR A CA 1
ATOM 1378 C C . THR A 1 177 ? -7.398 22.891 12.68 1 96.88 177 THR A C 1
ATOM 1380 O O . THR A 1 177 ? -7.094 21.797 12.172 1 96.88 177 THR A O 1
ATOM 1383 N N . ILE A 1 178 ? -8.516 23.078 13.414 1 97.25 178 ILE A N 1
ATOM 1384 C CA . ILE A 1 178 ? -9.531 22.047 13.539 1 97.25 178 ILE A CA 1
ATOM 1385 C C . ILE A 1 178 ? -10.867 22.547 13.016 1 97.25 178 ILE A C 1
ATOM 1387 O O . ILE A 1 178 ? -11.062 23.75 12.859 1 97.25 178 ILE A O 1
ATOM 1391 N N . ILE A 1 179 ? -11.703 21.672 12.656 1 97.88 179 ILE A N 1
ATOM 1392 C CA . ILE A 1 179 ? -13.125 21.969 12.492 1 97.88 179 ILE A CA 1
ATOM 1393 C C . ILE A 1 179 ? -13.844 21.734 13.82 1 97.88 179 ILE A C 1
ATOM 1395 O O . ILE A 1 179 ? -13.992 20.594 14.266 1 97.88 179 ILE A O 1
ATOM 1399 N N . PRO A 1 180 ? -14.25 22.844 14.422 1 96.5 180 PRO A N 1
ATOM 1400 C CA . PRO A 1 180 ? -14.898 22.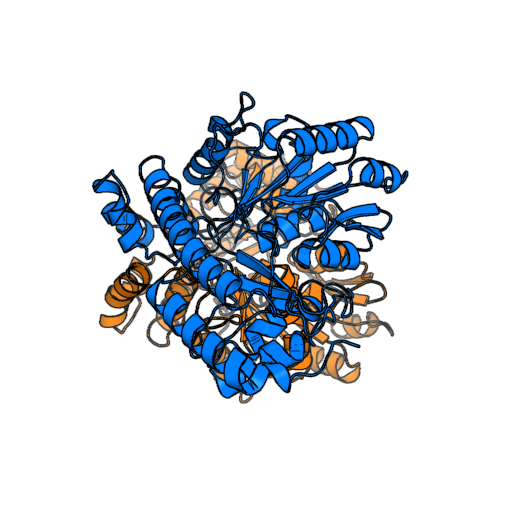688 15.727 1 96.5 180 PRO A CA 1
ATOM 1401 C C . PRO A 1 180 ? -16.125 21.766 15.664 1 96.5 180 PRO A C 1
ATOM 1403 O O . PRO A 1 180 ? -16.75 21.641 14.609 1 96.5 180 PRO A O 1
ATOM 1406 N N . ARG A 1 181 ? -16.5 21.203 16.766 1 95.94 181 ARG A N 1
ATOM 1407 C CA . ARG A 1 181 ? -17.594 20.234 16.875 1 95.94 181 ARG A CA 1
ATOM 1408 C C . ARG A 1 181 ? -18.859 20.781 16.219 1 95.94 181 ARG A C 1
ATOM 1410 O O . ARG A 1 181 ? -19.516 20.094 15.438 1 95.94 181 ARG A O 1
ATOM 1417 N N . SER A 1 182 ? -19.219 22.031 16.547 1 96.56 182 SER A N 1
ATOM 1418 C CA . SER A 1 182 ? -20.469 22.625 16.062 1 96.56 182 SER A CA 1
ATOM 1419 C C . SER A 1 182 ? -20.469 22.719 14.539 1 96.56 182 SER A C 1
ATOM 1421 O O . SER A 1 182 ? -21.484 22.422 13.898 1 96.56 182 SER A O 1
ATOM 1423 N N . ARG A 1 183 ? -19.359 23.109 14.016 1 96.94 183 ARG A N 1
ATOM 1424 C CA . ARG A 1 183 ? -19.266 23.219 12.562 1 96.94 183 ARG A CA 1
ATOM 1425 C C . ARG A 1 183 ? -19.25 21.844 11.906 1 96.94 183 ARG A C 1
ATOM 1427 O O . ARG A 1 183 ? -19.859 21.656 10.852 1 96.94 183 ARG A O 1
ATOM 1434 N N . LEU A 1 184 ? -18.547 20.891 12.477 1 97.69 184 LEU A N 1
ATOM 1435 C CA . LEU A 1 184 ? -18.516 19.531 11.961 1 97.69 184 LEU A CA 1
ATOM 1436 C C . LEU A 1 184 ? -19.922 18.922 11.953 1 97.69 184 LEU A C 1
ATOM 1438 O O . LEU A 1 184 ? -20.297 18.234 11.008 1 97.69 184 LEU A O 1
ATOM 1442 N N . GLU A 1 185 ? -20.672 19.156 12.992 1 97.06 185 GLU A N 1
ATOM 1443 C CA . GLU A 1 185 ? -22.047 18.688 13.078 1 97.06 185 GLU A CA 1
ATOM 1444 C C . GLU A 1 185 ? -22.891 19.25 11.938 1 97.06 185 GLU A C 1
ATOM 1446 O O . GLU A 1 185 ? -23.672 18.531 11.328 1 97.06 185 GLU A O 1
ATOM 1451 N N . LYS A 1 186 ? -22.734 20.547 11.695 1 98.38 186 LYS A N 1
ATOM 1452 C CA . LYS A 1 186 ? -23.469 21.188 10.617 1 98.38 186 LYS A CA 1
ATOM 1453 C C . LYS A 1 186 ? -23.094 20.578 9.266 1 98.38 186 LYS A C 1
ATOM 1455 O O . LYS A 1 186 ? -23.969 20.359 8.414 1 98.38 186 LYS A O 1
ATOM 1460 N N . ILE A 1 187 ? -21.828 20.344 9.039 1 98.69 187 ILE A N 1
ATOM 1461 C CA . ILE A 1 187 ? -21.359 19.734 7.797 1 98.69 187 ILE A CA 1
ATOM 1462 C C . ILE A 1 187 ? -22.016 18.375 7.613 1 98.69 187 ILE A C 1
ATOM 1464 O O . ILE A 1 187 ? -22.516 18.062 6.531 1 98.69 187 ILE A O 1
ATOM 1468 N N . ILE A 1 188 ? -22.031 17.547 8.68 1 98.44 188 ILE A N 1
ATOM 1469 C CA . ILE A 1 188 ? -22.609 16.203 8.641 1 98.44 188 ILE A CA 1
ATOM 1470 C C . ILE A 1 188 ? -24.109 16.297 8.352 1 98.44 188 ILE A C 1
ATOM 1472 O O . ILE A 1 188 ? -24.641 15.508 7.566 1 98.44 188 ILE A O 1
ATOM 1476 N N . GLN A 1 189 ? -24.75 17.281 8.938 1 98.44 189 GLN A N 1
ATOM 1477 C CA . GLN A 1 189 ? -26.188 17.469 8.711 1 98.44 189 GLN A CA 1
ATOM 1478 C C . GLN A 1 189 ? -26.469 17.828 7.258 1 98.44 189 GLN A C 1
ATOM 1480 O O . GLN A 1 189 ? -27.422 17.312 6.66 1 98.44 189 GLN A O 1
ATOM 1485 N N . ILE A 1 190 ? -25.719 18.734 6.754 1 98.69 190 ILE A N 1
ATOM 1486 C CA . ILE A 1 190 ? -25.859 19.125 5.355 1 98.69 190 ILE A CA 1
ATOM 1487 C C . ILE A 1 190 ? -25.625 17.906 4.453 1 98.69 190 ILE A C 1
ATOM 1489 O O . ILE A 1 190 ? -26.406 17.656 3.531 1 98.69 190 ILE A O 1
ATOM 1493 N N . ALA A 1 191 ? -24.562 17.156 4.699 1 98.69 191 ALA A N 1
ATOM 1494 C CA . ALA A 1 191 ? -24.266 15.953 3.916 1 98.69 191 ALA A CA 1
ATOM 1495 C C . ALA A 1 191 ? -25.422 14.969 3.965 1 98.69 191 ALA A C 1
ATOM 1497 O O . ALA A 1 191 ? -25.828 14.422 2.936 1 98.69 191 ALA A O 1
ATOM 1498 N N . LYS A 1 192 ? -25.984 14.758 5.113 1 98.12 192 LYS A N 1
ATOM 1499 C CA . LYS A 1 192 ? -27.109 13.836 5.32 1 98.12 192 LYS A CA 1
ATOM 1500 C C . LYS A 1 192 ? -28.328 14.273 4.52 1 98.12 192 LYS A C 1
ATOM 1502 O O . LYS A 1 192 ? -28.984 13.453 3.867 1 98.12 192 LYS A O 1
ATOM 1507 N N . SER A 1 193 ? -28.594 15.547 4.582 1 98 193 SER A N 1
ATOM 1508 C CA . SER A 1 193 ? -29.781 16.078 3.916 1 98 193 SER A CA 1
ATOM 1509 C C . SER A 1 193 ? -29.688 15.898 2.404 1 98 193 SER A C 1
ATOM 1511 O O . SER A 1 193 ? -30.719 15.812 1.718 1 98 193 SER A O 1
ATOM 1513 N N . HIS A 1 194 ? -28.469 15.773 1.899 1 98.12 194 HIS A N 1
ATOM 1514 C CA . HIS A 1 194 ? -28.281 15.656 0.459 1 98.12 194 HIS A CA 1
ATOM 1515 C C . HIS A 1 194 ? -27.781 14.266 0.078 1 98.12 194 HIS A C 1
ATOM 1517 O O . HIS A 1 194 ? -27.438 14.023 -1.08 1 98.12 194 HIS A O 1
ATOM 1523 N N . SER A 1 195 ? -27.656 13.375 1.073 1 97.81 195 SER A N 1
ATOM 1524 C CA . SER A 1 195 ? -27.172 12.008 0.881 1 97.81 195 SER A CA 1
ATOM 1525 C C . SER A 1 195 ? -25.766 12.008 0.278 1 97.81 195 SER A C 1
ATOM 1527 O O . SER A 1 195 ? -25.5 11.25 -0.653 1 97.81 195 SER A O 1
ATOM 1529 N N . ILE A 1 196 ? -24.984 12.914 0.718 1 98.62 196 ILE A N 1
ATOM 1530 C CA . ILE A 1 196 ? -23.594 13.039 0.275 1 98.62 196 ILE A CA 1
ATOM 1531 C C . ILE A 1 196 ? -22.672 12.32 1.26 1 98.62 196 ILE A C 1
ATOM 1533 O O . ILE A 1 196 ? -22.859 12.422 2.475 1 98.62 196 ILE A O 1
ATOM 1537 N N . LYS A 1 197 ? -21.688 11.523 0.803 1 98.56 197 LYS A N 1
ATOM 1538 C CA . LYS A 1 197 ? -20.719 10.867 1.67 1 98.56 197 LYS A CA 1
ATOM 1539 C C . LYS A 1 197 ? -19.766 11.883 2.287 1 98.56 197 LYS A C 1
ATOM 1541 O O . LYS A 1 197 ? -19.406 12.883 1.651 1 98.56 197 LYS A O 1
ATOM 1546 N N . VAL A 1 198 ? -19.359 11.656 3.514 1 98.88 198 VAL A N 1
ATOM 1547 C CA . VAL A 1 198 ? -18.328 12.461 4.172 1 98.88 198 VAL A CA 1
ATOM 1548 C C . VAL A 1 198 ? -17.078 11.617 4.395 1 98.88 198 VAL A C 1
ATOM 1550 O O . VAL A 1 198 ? -17.125 10.578 5.062 1 98.88 198 VAL A O 1
ATOM 1553 N N . PHE A 1 199 ? -16.016 12 3.779 1 98.88 199 PHE A N 1
ATOM 1554 C CA . PHE A 1 199 ? -14.711 11.398 3.99 1 98.88 199 PHE A CA 1
ATOM 1555 C C . PHE A 1 199 ? -13.812 12.328 4.797 1 98.88 199 PHE A C 1
ATOM 1557 O O . PHE A 1 199 ? -13.516 13.445 4.367 1 98.88 199 PHE A O 1
ATOM 1564 N N . SER A 1 200 ? -13.375 11.867 5.953 1 98.88 200 SER A N 1
ATOM 1565 C CA . SER A 1 200 ? -12.516 12.68 6.809 1 98.88 200 SER A CA 1
ATOM 1566 C C . SER A 1 200 ? -11.172 12 7.051 1 98.88 200 SER A C 1
ATOM 1568 O O . SER A 1 200 ? -11.117 10.93 7.66 1 98.88 200 SER A O 1
ATOM 1570 N N . ASP A 1 201 ? -10.086 12.578 6.531 1 98.81 201 ASP A N 1
ATOM 1571 C CA . ASP A 1 201 ? -8.734 12.195 6.93 1 98.81 201 ASP A CA 1
ATOM 1572 C C . ASP A 1 201 ? -8.398 12.734 8.32 1 98.81 201 ASP A C 1
ATOM 1574 O O . ASP A 1 201 ? -8.266 13.945 8.508 1 98.81 201 ASP A O 1
ATOM 1578 N N . GLU A 1 202 ? -8.195 11.836 9.234 1 98.62 202 GLU A N 1
ATOM 1579 C CA . GLU A 1 202 ? -8.008 12.227 10.633 1 98.62 202 GLU A CA 1
ATOM 1580 C C . GLU A 1 202 ? -6.648 11.773 11.156 1 98.62 202 GLU A C 1
ATOM 1582 O O . GLU A 1 202 ? -6.527 11.367 12.312 1 98.62 202 GLU A O 1
ATOM 1587 N N . VAL A 1 203 ? -5.641 11.867 10.328 1 98.25 203 VAL A N 1
ATOM 1588 C CA . VAL A 1 203 ? -4.332 11.289 10.594 1 98.25 203 VAL A CA 1
ATOM 1589 C C . VAL A 1 203 ? -3.686 12 11.781 1 98.25 203 VAL A C 1
ATOM 1591 O O . VAL A 1 203 ? -2.873 11.406 12.5 1 98.25 203 VAL A O 1
ATOM 1594 N N . TYR A 1 204 ? -4.07 13.227 12.109 1 98.19 204 TYR A N 1
ATOM 1595 C CA . TYR A 1 204 ? -3.436 13.969 13.195 1 98.19 204 TYR A CA 1
ATOM 1596 C C . TYR A 1 204 ? -4.199 13.789 14.5 1 98.19 204 TYR A C 1
ATOM 1598 O O . TYR A 1 204 ? -3.77 14.266 15.555 1 98.19 204 TYR A O 1
ATOM 1606 N N . ARG A 1 205 ? -5.402 13.211 14.383 1 95.12 205 ARG A N 1
ATOM 1607 C CA . ARG A 1 205 ? -6.043 12.812 15.633 1 95.12 205 ARG A CA 1
ATOM 1608 C C . ARG A 1 205 ? -5.246 11.719 16.328 1 95.12 205 ARG A C 1
ATOM 1610 O O . ARG A 1 205 ? -4.766 10.781 15.688 1 95.12 205 ARG A O 1
ATOM 1617 N N . PRO A 1 206 ? -4.926 11.766 17.656 1 94.5 206 PRO A N 1
ATOM 1618 C CA . PRO A 1 206 ? -5.457 12.695 18.656 1 94.5 206 PRO A CA 1
ATOM 1619 C C . PRO A 1 206 ? -4.445 13.766 19.062 1 94.5 206 PRO A C 1
ATOM 1621 O O . PRO A 1 206 ? -4.336 14.094 20.234 1 94.5 206 PRO A O 1
ATOM 1624 N N . SER A 1 207 ? -3.727 14.266 18.094 1 94.94 207 SER A N 1
ATOM 1625 C CA . SER A 1 207 ? -2.715 15.273 18.406 1 94.94 207 SER A CA 1
ATOM 1626 C C . SER A 1 207 ? -3.348 16.641 18.641 1 94.94 207 SER A C 1
ATOM 1628 O O . SER A 1 207 ? -3.203 17.547 17.828 1 94.94 207 SER A O 1
ATOM 1630 N N . PHE A 1 208 ? -3.998 16.891 19.812 1 96.38 208 PHE A N 1
ATOM 1631 C CA . PHE A 1 208 ? -4.629 18.141 20.203 1 96.38 208 PHE A CA 1
ATOM 1632 C C . PHE A 1 208 ? -3.826 18.828 21.312 1 96.38 208 PHE A C 1
ATOM 1634 O O . PHE A 1 208 ? -4.223 18.812 22.469 1 96.38 208 PHE A O 1
ATOM 1641 N N . HIS A 1 209 ? -2.857 19.578 20.922 1 96.81 209 HIS A N 1
ATOM 1642 C CA . HIS A 1 209 ? -1.921 20.141 21.891 1 96.81 209 HIS A CA 1
ATOM 1643 C C . HIS A 1 209 ? -2.469 21.438 22.5 1 96.81 209 HIS A C 1
ATOM 1645 O O . HIS A 1 209 ? -1.985 21.875 23.547 1 96.81 209 HIS A O 1
ATOM 1651 N N . SER A 1 210 ? -3.529 22.031 21.953 1 96.88 210 SER A N 1
ATOM 1652 C CA . SER A 1 210 ? -3.965 23.344 22.422 1 96.88 210 SER A CA 1
ATOM 1653 C C . SER A 1 210 ? -5.469 23.375 22.672 1 96.88 210 SER A C 1
ATOM 1655 O O . SER A 1 210 ? -6.074 24.453 22.75 1 96.88 210 SER A O 1
ATOM 1657 N N . ILE A 1 211 ? -6.062 22.266 22.688 1 95.31 211 ILE A N 1
ATOM 1658 C CA . ILE A 1 211 ? -7.484 22.172 23 1 95.31 211 ILE A CA 1
ATOM 1659 C C . ILE A 1 211 ? -7.758 20.906 23.797 1 95.31 211 ILE A C 1
ATOM 1661 O O . ILE A 1 211 ? -7.242 19.828 23.469 1 95.31 211 ILE A O 1
ATOM 1665 N N . ALA A 1 212 ? -8.523 21.016 24.797 1 92.56 212 ALA A N 1
ATOM 1666 C CA . ALA A 1 212 ? -8.812 19.875 25.672 1 92.56 212 ALA A CA 1
ATOM 1667 C C . ALA A 1 212 ? -10.148 19.234 25.312 1 92.56 212 ALA A C 1
ATOM 1669 O O . ALA A 1 212 ? -11.023 19.875 24.734 1 92.56 212 ALA A O 1
ATOM 1670 N N . PRO A 1 213 ? -10.273 17.953 25.688 1 89.69 213 PRO A N 1
ATOM 1671 C CA . PRO A 1 213 ? -11.508 17.234 25.359 1 89.69 213 PRO A CA 1
ATOM 1672 C C . PRO A 1 213 ? -12.75 17.906 25.953 1 89.69 213 PRO A C 1
ATOM 1674 O O . PRO A 1 213 ? -13.852 17.766 25.406 1 89.69 213 PRO A O 1
ATOM 1677 N N . GLU A 1 214 ? -12.602 18.672 27.016 1 91.5 214 GLU A N 1
ATOM 1678 C CA . GLU A 1 214 ? -13.727 19.312 27.688 1 91.5 214 GLU A CA 1
ATOM 1679 C C . GLU A 1 214 ? -14.141 20.594 26.953 1 91.5 214 GLU A C 1
ATOM 1681 O O . GLU A 1 214 ? -15.234 21.109 27.188 1 91.5 214 GLU A O 1
ATOM 1686 N N . ASP A 1 215 ? -13.312 21.031 26.125 1 94.31 215 ASP A N 1
ATOM 1687 C CA . ASP A 1 215 ? -13.641 22.219 25.344 1 94.31 215 ASP A CA 1
ATOM 1688 C C . ASP A 1 215 ? -14.805 21.953 24.406 1 94.31 215 ASP A C 1
ATOM 1690 O O . ASP A 1 215 ? -14.836 20.938 23.703 1 94.31 215 ASP A O 1
ATOM 1694 N N . PRO A 1 216 ? -15.773 22.875 24.375 1 93.44 216 PRO A N 1
ATOM 1695 C CA . PRO A 1 216 ? -16.938 22.672 23.484 1 93.44 216 PRO A CA 1
ATOM 1696 C C . PRO A 1 216 ? -16.547 22.609 22.016 1 93.44 216 PRO A C 1
ATOM 1698 O O . PRO A 1 216 ? -17.281 22.031 21.203 1 93.44 216 PRO A O 1
ATOM 1701 N N . ASP A 1 217 ? -15.383 23.141 21.703 1 93.81 217 ASP A N 1
ATOM 1702 C CA . ASP A 1 217 ? -14.938 23.172 20.312 1 93.81 217 ASP A CA 1
ATOM 1703 C C . ASP A 1 217 ? -14.125 21.938 19.953 1 93.81 217 ASP A C 1
ATOM 1705 O O . ASP A 1 217 ? -13.797 21.719 18.797 1 93.81 217 ASP A O 1
ATOM 1709 N N . TYR A 1 218 ? -13.898 21.094 20.953 1 94.88 218 TYR A N 1
ATOM 1710 C CA . TYR A 1 218 ? -13.117 19.891 20.703 1 94.88 218 TYR A CA 1
ATOM 1711 C C . TYR A 1 218 ? -13.758 19.047 19.609 1 94.88 218 TYR A C 1
ATOM 1713 O O . TYR A 1 218 ? -14.922 18.656 19.703 1 94.88 218 TYR A O 1
ATOM 1721 N N . PRO A 1 219 ? -13 18.828 18.516 1 93.94 219 PRO A N 1
ATOM 1722 C CA . PRO A 1 219 ? -13.609 18.109 17.391 1 93.94 219 PRO A CA 1
ATOM 1723 C C . PRO A 1 219 ? -13.625 16.594 17.609 1 93.94 219 PRO A C 1
ATOM 1725 O O . PRO A 1 219 ? -12.562 15.969 17.672 1 93.94 219 PRO A O 1
ATOM 1728 N N . PRO A 1 220 ? -14.758 16.031 17.719 1 94.5 220 PRO A N 1
ATOM 1729 C CA . PRO A 1 220 ? -14.797 14.57 17.672 1 94.5 220 PRO A CA 1
ATOM 1730 C C . PRO A 1 220 ? -14.523 14.016 16.281 1 94.5 220 PRO A C 1
ATOM 1732 O O . PRO A 1 220 ? -14.422 14.781 15.32 1 94.5 220 PRO A O 1
ATOM 1735 N N . SER A 1 221 ? -14.297 12.664 16.188 1 96.81 221 SER A N 1
ATOM 1736 C CA . SER A 1 221 ? -14.258 12.055 14.859 1 96.81 221 SER A CA 1
ATOM 1737 C C . SER A 1 221 ? -15.578 12.25 14.125 1 96.81 221 SER A C 1
ATOM 1739 O O . SER A 1 221 ? -16.641 12.328 14.742 1 96.81 221 SER A O 1
ATOM 1741 N N . ALA A 1 222 ? -15.523 12.328 12.828 1 97.25 222 ALA A N 1
ATOM 1742 C CA . ALA A 1 222 ? -16.75 12.406 12.031 1 97.25 222 ALA A CA 1
ATOM 1743 C C . ALA A 1 222 ? -17.656 11.203 12.289 1 97.25 222 ALA A C 1
ATOM 1745 O O . ALA A 1 222 ? -18.875 11.289 12.125 1 97.25 222 ALA A O 1
ATOM 1746 N N . LEU A 1 223 ? -17.094 10.094 12.773 1 96.75 223 LEU A N 1
ATOM 1747 C CA . LEU A 1 223 ? -17.844 8.875 13.055 1 96.75 223 LEU A CA 1
ATOM 1748 C C . LEU A 1 223 ? -18.812 9.078 14.219 1 96.75 223 LEU A C 1
ATOM 1750 O O . LEU A 1 223 ? -19.812 8.375 14.328 1 96.75 223 LEU A O 1
ATOM 1754 N N . SER A 1 224 ? -18.484 10.039 15.016 1 95.12 224 SER A N 1
ATOM 1755 C CA . SER A 1 224 ? -19.203 10.211 16.266 1 95.12 224 SER A CA 1
ATOM 1756 C C . SER A 1 224 ? -20.625 10.711 16.031 1 95.12 224 SER A C 1
ATOM 1758 O O . SER A 1 224 ? -21.469 10.672 16.938 1 95.12 224 SER A O 1
ATOM 1760 N N . PHE A 1 225 ? -20.938 11.141 14.852 1 94.88 225 PHE A N 1
ATOM 1761 C CA . PHE A 1 225 ? -22.25 11.727 14.578 1 94.88 225 PHE A CA 1
ATOM 1762 C C . PHE A 1 225 ? -23.203 10.68 14.031 1 94.88 225 PHE A C 1
ATOM 1764 O O . PHE A 1 225 ? -24.375 10.977 13.781 1 94.88 225 PHE A O 1
ATOM 1771 N N . GLY A 1 226 ? -22.734 9.477 13.719 1 93.81 226 GLY A N 1
ATOM 1772 C CA . GLY A 1 226 ? -23.578 8.336 13.414 1 93.81 226 GLY A CA 1
ATOM 1773 C C . GLY A 1 226 ? -24.125 8.359 11.992 1 93.81 226 GLY A C 1
ATOM 1774 O O . GLY A 1 226 ? -24.953 7.523 11.633 1 93.81 226 GLY A O 1
ATOM 1775 N N . TYR A 1 227 ? -23.703 9.391 11.188 1 96.25 227 TYR A N 1
ATOM 1776 C CA . TYR A 1 227 ? -24.141 9.414 9.797 1 96.25 227 TYR A CA 1
ATOM 1777 C C . TYR A 1 227 ? -23.594 8.219 9.031 1 96.25 227 TYR A C 1
ATOM 1779 O O . TYR A 1 227 ? -22.375 8.016 8.961 1 96.25 227 TYR A O 1
ATOM 1787 N N . GLU A 1 228 ? -24.375 7.41 8.406 1 95.81 228 GLU A N 1
ATOM 1788 C CA . GLU A 1 228 ? -24.047 6.102 7.848 1 95.81 228 GLU A CA 1
ATOM 1789 C C . GLU A 1 228 ? -23.078 6.23 6.684 1 95.81 228 GLU A C 1
ATOM 1791 O O . GLU A 1 228 ? -22.297 5.316 6.418 1 95.81 228 GLU A O 1
ATOM 1796 N N . ASN A 1 229 ? -23.078 7.344 6.008 1 97 229 ASN A N 1
ATOM 1797 C CA . ASN A 1 229 ? -22.219 7.504 4.832 1 97 229 ASN A CA 1
ATOM 1798 C C . ASN A 1 229 ? -20.938 8.25 5.172 1 97 229 ASN A C 1
ATOM 1800 O O . ASN A 1 229 ? -20.422 9.016 4.355 1 97 229 ASN A O 1
ATOM 1804 N N . THR A 1 230 ? -20.516 8.039 6.418 1 98 230 THR A N 1
ATOM 1805 C CA . THR A 1 230 ? -19.25 8.617 6.855 1 98 230 THR A CA 1
ATOM 1806 C C . THR A 1 230 ? -18.141 7.574 6.793 1 98 230 THR A C 1
ATOM 1808 O O . THR A 1 230 ? -18.344 6.41 7.148 1 98 230 THR A O 1
ATOM 1811 N N . VAL A 1 231 ? -17 7.949 6.281 1 98.75 231 VAL A N 1
ATOM 1812 C CA . VAL A 1 231 ? -15.781 7.133 6.297 1 98.75 231 VAL A CA 1
ATOM 1813 C C . VAL A 1 231 ? -14.602 7.973 6.766 1 98.75 231 VAL A C 1
ATOM 1815 O O . VAL A 1 231 ? -14.453 9.133 6.363 1 98.75 231 VAL A O 1
ATOM 1818 N N . VAL A 1 232 ? -13.82 7.445 7.688 1 98.75 232 VAL A N 1
ATOM 1819 C CA . VAL A 1 232 ? -12.656 8.156 8.203 1 98.75 232 VAL A CA 1
ATOM 1820 C C . VAL A 1 232 ? -11.406 7.312 8.008 1 98.75 232 VAL A C 1
ATOM 1822 O O . VAL A 1 232 ? -11.484 6.086 7.918 1 98.75 232 VAL A O 1
ATOM 1825 N N . THR A 1 233 ? -10.266 7.941 7.852 1 98.88 233 THR A N 1
ATOM 1826 C CA . THR A 1 233 ? -8.961 7.281 7.789 1 98.88 233 THR A CA 1
ATOM 1827 C C . THR A 1 233 ? -8.008 7.871 8.828 1 98.88 233 THR A C 1
ATOM 1829 O O . THR A 1 233 ? -8.18 9.016 9.25 1 98.88 233 THR A O 1
ATOM 1832 N N . SER A 1 234 ? -7.109 7.094 9.258 1 98.69 234 SER A N 1
ATOM 1833 C CA . SER A 1 234 ? -6.055 7.504 10.172 1 98.69 234 SER A CA 1
ATOM 1834 C C . SER A 1 234 ? -4.875 6.535 10.133 1 98.69 234 SER A C 1
ATOM 1836 O O . SER A 1 234 ? -4.824 5.652 9.273 1 98.69 234 SER A O 1
ATOM 1838 N N . SER A 1 235 ? -3.848 6.82 10.945 1 98.56 235 SER A N 1
ATOM 1839 C CA . SER A 1 235 ? -2.674 5.953 11.008 1 98.56 235 SER A CA 1
ATOM 1840 C C . SER A 1 235 ? -1.862 6.211 12.273 1 98.56 235 SER A C 1
ATOM 1842 O O . SER A 1 235 ? -2.215 7.074 13.078 1 98.56 235 SER A O 1
ATOM 1844 N N . LEU A 1 236 ? -0.814 5.477 12.414 1 98.62 236 LEU A N 1
ATOM 1845 C CA . LEU A 1 236 ? 0.083 5.645 13.555 1 98.62 236 LEU A CA 1
ATOM 1846 C C . LEU A 1 236 ? 1.261 6.543 13.188 1 98.62 236 LEU A C 1
ATOM 1848 O O . LEU A 1 236 ? 2.146 6.777 14.016 1 98.62 236 LEU A O 1
ATOM 1852 N N . SER A 1 237 ? 1.266 7.117 12.031 1 97.88 237 SER A N 1
ATOM 1853 C CA . SER A 1 237 ? 2.471 7.734 11.484 1 97.88 237 SER A CA 1
ATOM 1854 C C . SER A 1 237 ? 2.723 9.102 12.109 1 97.88 237 SER A C 1
ATOM 1856 O O . SER A 1 237 ? 3.865 9.555 12.172 1 97.88 237 SER A O 1
ATOM 1858 N N . LYS A 1 238 ? 1.621 9.812 12.445 1 98.06 238 LYS A N 1
ATOM 1859 C CA . LYS A 1 238 ? 1.761 11.219 12.797 1 98.06 238 LYS A CA 1
ATOM 1860 C C . LYS A 1 238 ? 1.658 11.414 14.312 1 98.06 238 LYS A C 1
ATOM 1862 O O . LYS A 1 238 ? 2.672 11.422 15.008 1 98.06 238 LYS A O 1
ATOM 1867 N N . ALA A 1 239 ? 0.457 11.266 14.82 1 97.12 239 ALA A N 1
ATOM 1868 C CA . ALA A 1 239 ? 0.191 11.547 16.234 1 97.12 239 ALA A CA 1
ATOM 1869 C C . ALA A 1 239 ? 0.857 10.516 17.141 1 97.12 239 ALA A C 1
ATOM 1871 O O . ALA A 1 239 ? 1.223 10.82 18.266 1 97.12 239 ALA A O 1
ATOM 1872 N N . TYR A 1 240 ? 1.083 9.273 16.625 1 98.31 240 TYR A N 1
ATOM 1873 C CA . TYR A 1 240 ? 1.576 8.18 17.453 1 98.31 240 TYR A CA 1
ATOM 1874 C C . TYR A 1 240 ? 3.068 7.965 17.234 1 98.31 240 TYR A C 1
ATOM 1876 O O . TYR A 1 240 ? 3.676 7.105 17.875 1 98.31 240 TYR A O 1
ATOM 1884 N N . ALA A 1 241 ? 3.682 8.664 16.359 1 98.31 241 ALA A N 1
ATOM 1885 C CA . ALA A 1 241 ? 5.133 8.719 16.188 1 98.31 241 ALA A CA 1
ATOM 1886 C C . ALA A 1 241 ? 5.68 7.391 15.68 1 98.31 241 ALA A C 1
ATOM 1888 O O . ALA A 1 241 ? 6.801 7 16.031 1 98.31 241 ALA A O 1
ATOM 1889 N N . LEU A 1 242 ? 4.871 6.695 14.906 1 98.19 242 LEU A N 1
ATOM 1890 C CA . LEU A 1 242 ? 5.289 5.395 14.398 1 98.19 242 LEU A CA 1
ATOM 1891 C C . LEU A 1 242 ? 5.188 5.344 12.875 1 98.19 242 LEU A C 1
ATOM 1893 O O . LEU A 1 242 ? 4.609 4.41 12.32 1 98.19 242 LEU A O 1
ATOM 1897 N N . ALA A 1 243 ? 5.75 6.359 12.219 1 96.69 243 ALA A N 1
ATOM 1898 C CA . ALA A 1 243 ? 5.715 6.43 10.758 1 96.69 243 ALA A CA 1
ATOM 1899 C C . ALA A 1 243 ? 6.461 5.25 10.141 1 96.69 243 ALA A C 1
ATOM 1901 O O . ALA A 1 243 ? 6.152 4.836 9.016 1 96.69 243 ALA A O 1
ATOM 1902 N N . GLY A 1 244 ? 7.398 4.703 10.906 1 96.06 244 GLY A N 1
ATOM 1903 C CA . GLY A 1 244 ? 8.266 3.662 10.375 1 96.06 244 GLY A CA 1
ATOM 1904 C C . GLY A 1 244 ? 7.562 2.328 10.211 1 96.06 244 GLY A C 1
ATOM 1905 O O . GLY A 1 244 ? 8.031 1.461 9.469 1 96.06 244 GLY A O 1
ATOM 1906 N N . ILE A 1 245 ? 6.512 2.252 11.102 1 94.56 245 ILE A N 1
ATOM 1907 C CA . ILE A 1 245 ? 5.648 1.115 10.797 1 94.56 245 ILE A CA 1
ATOM 1908 C C . ILE A 1 245 ? 4.496 1.566 9.906 1 94.56 245 ILE A C 1
ATOM 1910 O O . ILE A 1 245 ? 4.102 2.734 9.93 1 94.56 245 ILE A O 1
ATOM 1914 N N . ARG A 1 246 ? 4.16 1.136 8.969 1 96.56 246 ARG A N 1
ATOM 1915 C CA . ARG A 1 246 ? 3.203 1.493 7.922 1 96.56 246 ARG A CA 1
ATOM 1916 C C . ARG A 1 246 ? 1.845 0.851 8.18 1 96.56 246 ARG A C 1
ATOM 1918 O O . ARG A 1 246 ? 1.371 0.042 7.379 1 96.56 246 ARG A O 1
ATOM 1925 N N . ILE A 1 247 ? 1.233 1.359 9.32 1 98.44 247 ILE A N 1
ATOM 1926 C CA . ILE A 1 247 ? -0.115 0.886 9.617 1 98.44 247 ILE A CA 1
ATOM 1927 C C . ILE A 1 247 ? -1.076 2.07 9.68 1 98.44 247 ILE A C 1
ATOM 1929 O O . ILE A 1 247 ? -0.812 3.055 10.375 1 98.44 247 ILE A O 1
ATOM 1933 N N . GLY A 1 248 ? -2.07 2.072 8.969 1 98.56 248 GLY A N 1
ATOM 1934 C CA . GLY A 1 248 ? -3.242 2.936 8.992 1 98.56 248 GLY A CA 1
ATOM 1935 C C . GLY A 1 248 ? -4.551 2.17 8.914 1 98.56 248 GLY A C 1
ATOM 1936 O O . GLY A 1 248 ? -4.562 0.943 9.031 1 98.56 248 GLY A O 1
ATOM 1937 N N . TRP A 1 249 ? -5.66 2.938 8.781 1 98.81 249 TRP A N 1
ATOM 1938 C CA . TRP A 1 249 ? -6.918 2.197 8.727 1 98.81 249 TRP A CA 1
ATOM 1939 C C . TRP A 1 249 ? -8.016 3.041 8.094 1 98.81 249 TRP A C 1
ATOM 1941 O O . TRP A 1 249 ? -7.879 4.262 7.965 1 98.81 249 TRP A O 1
ATOM 1951 N N . ILE A 1 250 ? -9.023 2.357 7.656 1 98.81 250 ILE A N 1
ATOM 1952 C CA . ILE A 1 250 ? -10.312 2.881 7.219 1 98.81 250 ILE A CA 1
ATOM 1953 C C . ILE A 1 250 ? -11.398 2.463 8.211 1 98.81 250 ILE A C 1
ATOM 1955 O O . ILE A 1 250 ? -11.469 1.3 8.609 1 98.81 250 ILE A O 1
ATOM 1959 N N . ALA A 1 251 ? -12.188 3.357 8.648 1 98.56 251 ALA A N 1
ATOM 1960 C CA . ALA A 1 251 ? -13.305 3.068 9.547 1 98.56 251 ALA A CA 1
ATOM 1961 C C . ALA A 1 251 ? -14.594 3.689 9.031 1 98.56 251 ALA A C 1
ATOM 1963 O O . ALA A 1 251 ? -14.602 4.832 8.57 1 98.56 251 ALA A O 1
ATOM 1964 N N . SER A 1 252 ? -15.664 3 9.023 1 98.31 252 SER A N 1
ATOM 1965 C CA . SER A 1 252 ? -16.969 3.477 8.586 1 98.31 252 SER A CA 1
ATOM 1966 C C . SER A 1 252 ? -18.094 2.684 9.234 1 98.31 252 SER A C 1
ATOM 1968 O O . SER A 1 252 ? -17.953 1.483 9.477 1 98.31 252 SER A O 1
ATOM 1970 N N . HIS A 1 253 ? -19.188 3.363 9.484 1 94.62 253 HIS A N 1
ATOM 1971 C CA . HIS A 1 253 ? -20.375 2.654 9.953 1 94.62 253 HIS A CA 1
ATOM 1972 C C . HIS A 1 253 ? -21.047 1.882 8.82 1 94.62 253 HIS A C 1
ATOM 1974 O O . HIS A 1 253 ? -21.844 0.98 9.062 1 94.62 253 HIS A O 1
ATOM 1980 N N . SER A 1 254 ? -20.734 2.223 7.609 1 96.81 254 SER A N 1
ATOM 1981 C CA . SER A 1 254 ? -21.406 1.684 6.434 1 96.81 254 SER A CA 1
ATOM 1982 C C . SER A 1 254 ? -20.75 0.386 5.969 1 96.81 254 SER A C 1
ATOM 1984 O O . SER A 1 254 ? -19.625 0.397 5.469 1 96.81 254 SER A O 1
ATOM 1986 N N . LYS A 1 255 ? -21.531 -0.68 6.051 1 95.06 255 LYS A N 1
ATOM 1987 C CA . LYS A 1 255 ? -21.062 -1.944 5.5 1 95.06 255 LYS A CA 1
ATOM 1988 C C . LYS A 1 255 ? -20.844 -1.846 3.992 1 95.06 255 LYS A C 1
ATOM 1990 O O . LYS A 1 255 ? -19.906 -2.424 3.451 1 95.06 255 LYS A O 1
ATOM 1995 N N . SER A 1 256 ? -21.734 -1.163 3.375 1 96 256 SER A N 1
ATOM 1996 C CA . SER A 1 256 ? -21.641 -1.013 1.927 1 96 256 SER A CA 1
ATOM 1997 C C . SER A 1 256 ? -20.359 -0.293 1.517 1 96 256 SER A C 1
ATOM 1999 O O . SER A 1 256 ? -19.703 -0.698 0.563 1 96 256 SER A O 1
ATOM 2001 N N . ILE A 1 257 ? -20.016 0.779 2.229 1 97.38 257 ILE A N 1
ATOM 2002 C CA . ILE A 1 257 ? -18.781 1.506 1.946 1 97.38 257 ILE A CA 1
ATOM 2003 C C . ILE A 1 257 ? -17.578 0.597 2.191 1 97.38 257 ILE A C 1
ATOM 2005 O O . ILE A 1 257 ? -16.656 0.536 1.368 1 97.38 257 ILE A O 1
ATOM 2009 N N . LEU A 1 258 ? -17.609 -0.154 3.277 1 97 258 LEU A N 1
ATOM 2010 C CA . LEU A 1 258 ? -16.484 -1.021 3.627 1 97 258 LEU A CA 1
ATOM 2011 C C . LEU A 1 258 ? -16.328 -2.133 2.596 1 97 258 LEU A C 1
ATOM 2013 O O . LEU A 1 258 ? -15.195 -2.49 2.244 1 97 258 LEU A O 1
ATOM 2017 N N . ASP A 1 259 ? -17.453 -2.684 2.105 1 94.75 259 ASP A N 1
ATOM 2018 C CA . ASP A 1 259 ? -17.375 -3.734 1.096 1 94.75 259 ASP A CA 1
ATOM 2019 C C . ASP A 1 259 ? -16.688 -3.227 -0.174 1 94.75 259 ASP A C 1
ATOM 2021 O O . ASP A 1 259 ? -15.883 -3.936 -0.778 1 94.75 259 ASP A O 1
ATOM 2025 N N . LEU A 1 260 ? -17.047 -2.037 -0.575 1 96.5 260 LEU A N 1
ATOM 2026 C CA . LEU A 1 260 ? -16.406 -1.438 -1.748 1 96.5 260 LEU A CA 1
ATOM 2027 C C . LEU A 1 260 ? -14.93 -1.191 -1.503 1 96.5 260 LEU A C 1
ATOM 2029 O O . LEU A 1 260 ? -14.102 -1.417 -2.391 1 96.5 260 LEU A O 1
ATOM 2033 N N . CYS A 1 261 ? -14.594 -0.765 -0.291 1 97.12 261 CYS A N 1
ATOM 2034 C CA . CYS A 1 261 ? -13.195 -0.532 0.059 1 97.12 261 CYS A CA 1
ATOM 2035 C C . CYS A 1 261 ? -12.422 -1.841 0.1 1 97.12 261 CYS A C 1
ATOM 2037 O O . CYS A 1 261 ? -11.258 -1.889 -0.299 1 97.12 261 CYS A O 1
ATOM 2039 N N . ILE A 1 262 ? -13.031 -2.865 0.621 1 95.5 262 ILE A N 1
ATOM 2040 C CA . ILE A 1 262 ? -12.398 -4.176 0.672 1 95.5 262 ILE A CA 1
ATOM 2041 C C . ILE A 1 262 ? -12.086 -4.652 -0.745 1 95.5 262 ILE A C 1
ATOM 2043 O O . ILE A 1 262 ? -10.992 -5.164 -1.007 1 95.5 262 ILE A O 1
ATOM 2047 N N . ASN A 1 263 ? -13.016 -4.488 -1.631 1 95.19 263 ASN A N 1
ATOM 2048 C CA . ASN A 1 263 ? -12.789 -4.887 -3.016 1 95.19 263 ASN A CA 1
ATOM 2049 C C . ASN A 1 263 ? -11.648 -4.09 -3.646 1 95.19 263 ASN A C 1
ATOM 2051 O O . ASN A 1 263 ? -10.773 -4.66 -4.297 1 95.19 263 ASN A O 1
ATOM 2055 N N . ALA A 1 264 ? -11.672 -2.77 -3.488 1 96.25 264 ALA A N 1
ATOM 2056 C CA . ALA A 1 264 ? -10.602 -1.928 -4.008 1 96.25 264 ALA A CA 1
ATOM 2057 C C . ALA A 1 264 ? -9.258 -2.305 -3.387 1 96.25 264 ALA A C 1
ATOM 2059 O O . ALA A 1 264 ? -8.234 -2.338 -4.074 1 96.25 264 ALA A O 1
ATOM 2060 N N . ARG A 1 265 ? -9.32 -2.521 -2.121 1 95.75 265 ARG A N 1
ATOM 2061 C CA . ARG A 1 265 ? -8.133 -2.918 -1.368 1 95.75 265 ARG A CA 1
ATOM 2062 C C . ARG A 1 265 ? -7.527 -4.195 -1.938 1 95.75 265 ARG A C 1
ATOM 2064 O O . ARG A 1 265 ? -6.301 -4.34 -1.981 1 95.75 265 ARG A O 1
ATOM 2071 N N . SER A 1 266 ? -8.312 -5.105 -2.377 1 94.62 266 SER A N 1
ATOM 2072 C CA . SER A 1 266 ? -7.852 -6.383 -2.916 1 94.62 266 SER A CA 1
ATOM 2073 C C . SER A 1 266 ? -7.031 -6.184 -4.184 1 94.62 266 SER A C 1
ATOM 2075 O O . SER A 1 266 ? -6.184 -7.016 -4.52 1 94.62 266 SER A O 1
ATOM 2077 N N . TYR A 1 267 ? -7.23 -5.094 -4.863 1 95.69 267 TYR A N 1
ATOM 2078 C CA . TYR A 1 267 ? -6.457 -4.793 -6.062 1 95.69 267 TYR A CA 1
ATOM 2079 C C . TYR A 1 267 ? -5.105 -4.191 -5.703 1 95.69 267 TYR A C 1
ATOM 2081 O O . TYR A 1 267 ? -4.207 -4.117 -6.547 1 95.69 267 TYR A O 1
ATOM 2089 N N . ALA A 1 268 ? -4.934 -3.754 -4.434 1 94.88 268 ALA A N 1
ATOM 2090 C CA . ALA A 1 268 ? -3.719 -3.037 -4.051 1 94.88 268 ALA A CA 1
ATOM 2091 C C . ALA A 1 268 ? -2.875 -3.865 -3.084 1 94.88 268 ALA A C 1
ATOM 2093 O O . ALA A 1 268 ? -1.648 -3.738 -3.057 1 94.88 268 ALA A O 1
ATOM 2094 N N . LEU A 1 269 ? -3.543 -4.59 -2.285 1 92.94 269 LEU A N 1
ATOM 2095 C CA . LEU A 1 269 ? -2.812 -5.391 -1.307 1 92.94 269 LEU A CA 1
ATOM 2096 C C . LEU A 1 269 ? -3.619 -6.617 -0.896 1 92.94 269 LEU A C 1
ATOM 2098 O O . LEU A 1 269 ? -4.844 -6.641 -1.048 1 92.94 269 LEU A O 1
ATOM 2102 N N . ILE A 1 270 ? -2.939 -7.59 -0.377 1 91.06 270 ILE A N 1
ATOM 2103 C CA . ILE A 1 270 ? -3.588 -8.766 0.192 1 91.06 270 ILE A CA 1
ATOM 2104 C C . ILE A 1 270 ? -3.82 -8.555 1.687 1 91.06 270 ILE A C 1
ATOM 2106 O O . ILE A 1 270 ? -4.965 -8.523 2.145 1 91.06 270 ILE A O 1
ATOM 2110 N N . THR A 1 271 ? -2.785 -8.312 2.363 1 94.19 271 THR A N 1
ATOM 2111 C CA . THR A 1 271 ? -2.83 -7.996 3.787 1 94.19 271 THR A CA 1
ATOM 2112 C C . THR A 1 271 ? -1.781 -6.945 4.145 1 94.19 271 THR A C 1
ATOM 2114 O O . THR A 1 271 ? -0.9 -6.645 3.336 1 94.19 271 THR A O 1
ATOM 2117 N N . ALA A 1 272 ? -1.967 -6.348 5.293 1 95.88 272 ALA A N 1
ATOM 2118 C CA . ALA A 1 272 ? -0.886 -5.547 5.859 1 95.88 272 ALA A CA 1
ATOM 2119 C C . ALA A 1 272 ? 0.168 -6.438 6.516 1 95.88 272 ALA A C 1
ATOM 2121 O O . ALA A 1 272 ? -0.02 -7.648 6.633 1 95.88 272 ALA A O 1
ATOM 2122 N N . SER A 1 273 ? 1.307 -5.836 6.867 1 96.75 273 SER A N 1
ATOM 2123 C CA . SER A 1 273 ? 2.418 -6.562 7.473 1 96.75 273 SER A CA 1
ATOM 2124 C C . SER A 1 273 ? 2.02 -7.164 8.812 1 96.75 273 SER A C 1
ATOM 2126 O O . SER A 1 273 ? 1.48 -6.465 9.68 1 96.75 273 SER A O 1
ATOM 2128 N N . GLN A 1 274 ? 2.281 -8.469 8.992 1 95.44 274 GLN A N 1
ATOM 2129 C CA . GLN A 1 274 ? 2.023 -9.117 10.273 1 95.44 274 GLN A CA 1
ATOM 2130 C C . GLN A 1 274 ? 2.865 -8.492 11.383 1 95.44 274 GLN A C 1
ATOM 2132 O O . GLN A 1 274 ? 2.396 -8.344 12.508 1 95.44 274 GLN A O 1
ATOM 2137 N N . VAL A 1 275 ? 4.078 -8.148 11.047 1 95.06 275 VAL A N 1
ATOM 2138 C CA . VAL A 1 275 ? 5.004 -7.598 12.031 1 95.06 275 VAL A CA 1
ATOM 2139 C C . VAL A 1 275 ? 4.543 -6.203 12.453 1 95.06 275 VAL A C 1
ATOM 2141 O O . VAL A 1 275 ? 4.449 -5.906 13.641 1 95.06 275 VAL A O 1
ATOM 2144 N N . ASP A 1 276 ? 4.246 -5.414 11.469 1 96.56 276 ASP A N 1
ATOM 2145 C CA . ASP A 1 276 ? 3.818 -4.047 11.742 1 96.56 276 ASP A CA 1
ATOM 2146 C C . ASP A 1 276 ? 2.51 -4.031 12.531 1 96.56 276 ASP A C 1
ATOM 2148 O O . ASP A 1 276 ? 2.316 -3.184 13.406 1 96.56 276 ASP A O 1
ATOM 2152 N N . GLU A 1 277 ? 1.599 -4.918 12.172 1 96.75 277 GLU A N 1
ATOM 2153 C CA . GLU A 1 277 ? 0.321 -4.941 12.883 1 96.75 277 GLU A CA 1
ATOM 2154 C C . GLU A 1 277 ? 0.508 -5.34 14.344 1 96.75 277 GLU A C 1
ATOM 2156 O O . GLU A 1 277 ? -0.21 -4.855 15.219 1 96.75 277 GLU A O 1
ATOM 2161 N N . GLN A 1 278 ? 1.448 -6.254 14.625 1 94.69 278 GLN A N 1
ATOM 2162 C CA . GLN A 1 278 ? 1.74 -6.609 16 1 94.69 278 GLN A CA 1
ATOM 2163 C C . GLN A 1 278 ? 2.277 -5.414 16.781 1 94.69 278 GLN A C 1
ATOM 2165 O O . GLN A 1 278 ? 1.863 -5.164 17.922 1 94.69 278 GLN A O 1
ATOM 2170 N N . ILE A 1 279 ? 3.186 -4.703 16.172 1 94.94 279 ILE A N 1
ATOM 2171 C CA . ILE A 1 279 ? 3.756 -3.521 16.812 1 94.94 279 ILE A CA 1
ATOM 2172 C C . ILE A 1 279 ? 2.66 -2.482 17.047 1 94.94 279 ILE A C 1
ATOM 2174 O O . ILE A 1 279 ? 2.559 -1.908 18.141 1 94.94 279 ILE A O 1
ATOM 2178 N N . ALA A 1 280 ? 1.845 -2.266 16.047 1 97.19 280 ALA A N 1
ATOM 2179 C CA . ALA A 1 280 ? 0.74 -1.314 16.141 1 97.19 280 ALA A CA 1
ATOM 2180 C C . ALA A 1 280 ? -0.229 -1.713 17.25 1 97.19 280 ALA A C 1
ATOM 2182 O O . ALA A 1 280 ? -0.747 -0.854 17.969 1 97.19 280 ALA A O 1
ATOM 2183 N N . SER A 1 281 ? -0.475 -3.008 17.312 1 95.75 281 SER A N 1
ATOM 2184 C CA . SER A 1 281 ? -1.388 -3.504 18.344 1 95.75 281 SER A CA 1
ATOM 2185 C C . SER A 1 281 ? -0.876 -3.178 19.734 1 95.75 281 SER A C 1
ATOM 2187 O O . SER A 1 281 ? -1.652 -2.789 20.609 1 95.75 281 SER A O 1
ATOM 2189 N N . VAL A 1 282 ? 0.39 -3.314 19.953 1 94.44 282 VAL A N 1
ATOM 2190 C CA . VAL A 1 282 ? 0.994 -2.99 21.234 1 94.44 282 VAL A CA 1
ATOM 2191 C C . VAL A 1 282 ? 0.906 -1.485 21.484 1 94.44 282 VAL A C 1
ATOM 2193 O O . VAL A 1 282 ? 0.516 -1.051 22.562 1 94.44 282 VAL A O 1
ATOM 2196 N N . ALA A 1 283 ? 1.216 -0.711 20.516 1 96.56 283 ALA A N 1
ATOM 2197 C CA . ALA A 1 283 ? 1.233 0.743 20.656 1 96.56 283 ALA A CA 1
ATOM 2198 C C . ALA A 1 283 ? -0.151 1.279 21 1 96.56 283 ALA A C 1
ATOM 2200 O O . ALA A 1 283 ? -0.275 2.213 21.797 1 96.56 283 ALA A O 1
ATOM 2201 N N . LEU A 1 284 ? -1.191 0.667 20.422 1 97.19 284 LEU A N 1
ATOM 2202 C CA . LEU A 1 284 ? -2.547 1.177 20.594 1 97.19 284 LEU A CA 1
ATOM 2203 C C . LEU A 1 284 ? -3.258 0.456 21.734 1 97.19 284 LEU A C 1
ATOM 2205 O O . LEU A 1 284 ? -4.441 0.697 21.984 1 97.19 284 LEU A O 1
ATOM 2209 N N . SER A 1 285 ? -2.568 -0.465 22.375 1 95.38 285 SER A N 1
ATOM 2210 C CA . SER A 1 285 ? -3.182 -1.141 23.516 1 95.38 285 SER A CA 1
ATOM 2211 C C . SER A 1 285 ? -3.502 -0.155 24.625 1 95.38 285 SER A C 1
ATOM 2213 O O . SER A 1 285 ? -2.842 0.877 24.766 1 95.38 285 SER A O 1
ATOM 2215 N N . PRO A 1 286 ? -4.512 -0.494 25.406 1 93.25 286 PRO A N 1
ATOM 2216 C CA . PRO A 1 286 ? -4.875 0.392 26.516 1 93.25 286 PRO A CA 1
ATOM 2217 C C . PRO A 1 286 ? -3.715 0.651 27.484 1 93.25 286 PRO A C 1
ATOM 2219 O O . PRO A 1 286 ? -3.654 1.712 28.109 1 93.25 286 PRO A O 1
ATOM 2222 N N . SER A 1 287 ? -2.787 -0.234 27.578 1 94.12 287 SER A N 1
ATOM 2223 C CA . SER A 1 287 ? -1.677 -0.109 28.516 1 94.12 287 SER A CA 1
ATOM 2224 C C . SER A 1 287 ? -0.583 0.797 27.953 1 94.12 287 SER A C 1
ATOM 2226 O O . SER A 1 287 ? 0.313 1.22 28.688 1 94.12 287 SER A O 1
ATOM 2228 N N . CYS A 1 288 ? -0.654 1.182 26.703 1 95.62 288 CYS A N 1
ATOM 2229 C CA . CYS A 1 288 ? 0.479 1.884 26.109 1 95.62 288 CYS A CA 1
ATOM 2230 C C . CYS A 1 288 ? 0.034 3.195 25.469 1 95.62 288 CYS A C 1
ATOM 2232 O O . CYS A 1 288 ? 0.723 4.211 25.594 1 95.62 288 CYS A O 1
ATOM 2234 N N . VAL A 1 289 ? -1.144 3.225 24.891 1 96.75 289 VAL A N 1
ATOM 2235 C CA . VAL A 1 289 ? -1.558 4.262 23.953 1 96.75 289 VAL A CA 1
ATOM 2236 C C . VAL A 1 289 ? -1.644 5.605 24.672 1 96.75 289 VAL A C 1
ATOM 2238 O O . VAL A 1 289 ? -1.25 6.641 24.125 1 96.75 289 VAL A O 1
ATOM 2241 N N . HIS A 1 290 ? -2.102 5.684 25.844 1 95.5 290 HIS A N 1
ATOM 2242 C CA . HIS A 1 290 ? -2.277 6.934 26.578 1 95.5 290 HIS A CA 1
ATOM 2243 C C . HIS A 1 290 ? -0.935 7.59 26.875 1 95.5 290 HIS A C 1
ATOM 2245 O O . HIS A 1 290 ? -0.781 8.805 26.719 1 95.5 290 HIS A O 1
ATOM 2251 N N . ASN A 1 291 ? 0.043 6.789 27.312 1 97 291 ASN A N 1
ATOM 2252 C CA . ASN A 1 291 ? 1.377 7.309 27.578 1 97 291 ASN A CA 1
ATOM 2253 C C . ASN A 1 291 ? 2.059 7.809 26.312 1 97 291 ASN A C 1
ATOM 2255 O O . ASN A 1 291 ? 2.76 8.82 26.344 1 97 291 ASN A O 1
ATOM 2259 N N . LEU A 1 292 ? 1.834 7.082 25.297 1 97.56 292 LEU A N 1
ATOM 2260 C CA . LEU A 1 292 ? 2.42 7.438 24 1 97.56 292 LEU A CA 1
ATOM 2261 C C . LEU A 1 292 ? 1.891 8.781 23.516 1 97.56 292 LEU A C 1
ATOM 2263 O O . LEU A 1 292 ? 2.668 9.656 23.141 1 97.56 292 LEU A O 1
ATOM 2267 N N . VAL A 1 293 ? 0.601 8.984 23.531 1 96.94 293 VAL A N 1
ATOM 2268 C CA . VAL A 1 293 ? -0.044 10.211 23.078 1 96.94 293 VAL A CA 1
ATOM 2269 C C . VAL A 1 293 ? 0.35 11.367 24 1 96.94 293 VAL A C 1
ATOM 2271 O O . VAL A 1 293 ? 0.625 12.469 23.516 1 96.94 293 VAL A O 1
ATOM 2274 N N . LYS A 1 294 ? 0.363 11.086 25.266 1 96.88 294 LYS A N 1
ATOM 2275 C CA . LYS A 1 294 ? 0.744 12.109 26.234 1 96.88 294 LYS A CA 1
ATOM 2276 C C . LYS A 1 294 ? 2.158 12.617 25.969 1 96.88 294 LYS A C 1
ATOM 2278 O O . LYS A 1 294 ? 2.396 13.828 25.953 1 96.88 294 LYS A O 1
ATOM 2283 N N . ARG A 1 295 ? 3.059 11.727 25.797 1 97.5 295 ARG A N 1
ATOM 2284 C CA . ARG A 1 295 ? 4.438 12.086 25.484 1 97.5 295 ARG A CA 1
ATOM 2285 C C . ARG A 1 295 ? 4.508 13.023 24.281 1 97.5 295 ARG A C 1
ATOM 2287 O O . ARG A 1 295 ? 5.148 14.07 24.344 1 97.5 295 ARG A O 1
ATOM 2294 N N . ASN A 1 296 ? 3.848 12.617 23.234 1 98.12 296 ASN A N 1
ATOM 2295 C CA . ASN A 1 296 ? 3.914 13.359 21.984 1 98.12 296 ASN A CA 1
ATOM 2296 C C . ASN A 1 296 ? 3.215 14.711 22.094 1 98.12 296 ASN A C 1
ATOM 2298 O O . ASN A 1 296 ? 3.67 15.703 21.516 1 98.12 296 ASN A O 1
ATOM 2302 N N . THR A 1 297 ? 2.143 14.766 22.812 1 97.19 297 THR A N 1
ATOM 2303 C CA . THR A 1 297 ? 1.383 16 22.984 1 97.19 297 THR A CA 1
ATOM 2304 C C . THR A 1 297 ? 2.174 17.016 23.812 1 97.19 297 THR A C 1
ATOM 2306 O O . THR A 1 297 ? 2.195 18.203 23.484 1 97.19 297 THR A O 1
ATOM 2309 N N . ILE A 1 298 ? 2.826 16.562 24.828 1 97.62 298 ILE A N 1
ATOM 2310 C CA . ILE A 1 298 ? 3.629 17.422 25.688 1 97.62 298 ILE A CA 1
ATOM 2311 C C . ILE A 1 298 ? 4.781 18.016 24.875 1 97.62 298 ILE A C 1
ATOM 2313 O O . ILE A 1 298 ? 5.062 19.219 24.953 1 97.62 298 ILE A O 1
ATOM 2317 N N . LEU A 1 299 ? 5.395 17.141 24.141 1 98.31 299 LEU A N 1
ATOM 2318 C CA . LEU A 1 299 ? 6.5 17.594 23.297 1 98.31 299 LEU A CA 1
ATOM 2319 C C . LEU A 1 299 ? 6.031 18.656 22.297 1 98.31 299 LEU A C 1
ATOM 2321 O O . LEU A 1 299 ? 6.688 19.688 22.125 1 98.31 299 LEU A O 1
ATOM 2325 N N . ALA A 1 300 ? 4.945 18.422 21.656 1 98.38 300 ALA A N 1
ATOM 2326 C CA . ALA A 1 300 ? 4.395 19.344 20.688 1 98.38 300 ALA A CA 1
ATOM 2327 C C . ALA A 1 300 ? 4.035 20.688 21.344 1 98.38 300 ALA A C 1
ATOM 2329 O O . ALA A 1 300 ? 4.27 21.75 20.766 1 98.38 300 ALA A O 1
ATOM 2330 N N . LYS A 1 301 ? 3.447 20.609 22.5 1 97.94 301 LYS A N 1
ATOM 2331 C CA . LYS A 1 301 ? 3.07 21.812 23.234 1 97.94 301 LYS A CA 1
ATOM 2332 C C . LYS A 1 301 ? 4.297 22.672 23.562 1 97.94 301 LYS A C 1
ATOM 2334 O O . LYS A 1 301 ? 4.285 23.891 23.375 1 97.94 301 LYS A O 1
ATOM 2339 N N . ASN A 1 302 ? 5.27 22.016 24.078 1 98.44 302 ASN A N 1
ATOM 2340 C CA . ASN A 1 302 ? 6.512 22.703 24.406 1 98.44 302 ASN A CA 1
ATOM 2341 C C . ASN A 1 302 ? 7.133 23.344 23.172 1 98.44 302 ASN A C 1
ATOM 2343 O O . ASN A 1 302 ? 7.539 24.516 23.203 1 98.44 302 ASN A O 1
ATOM 2347 N N . ASN A 1 303 ? 7.273 22.562 22.141 1 98.81 303 ASN A N 1
ATOM 2348 C CA . ASN A 1 303 ? 7.887 23.062 20.906 1 98.81 303 ASN A CA 1
ATOM 2349 C C . ASN A 1 303 ? 7.066 24.188 20.281 1 98.81 303 ASN A C 1
ATOM 2351 O O . ASN A 1 303 ? 7.625 25.094 19.672 1 98.81 303 ASN A O 1
ATOM 2355 N N . LEU A 1 304 ? 5.738 24.078 20.406 1 98.75 304 LEU A N 1
ATOM 2356 C CA . LEU A 1 304 ? 4.859 25.141 19.922 1 98.75 304 LEU A CA 1
ATOM 2357 C C . LEU A 1 304 ? 5.184 26.469 20.578 1 98.75 304 LEU A C 1
ATOM 2359 O O . LEU A 1 304 ? 5.195 27.516 19.922 1 98.75 304 LEU A O 1
ATOM 2363 N N . HIS A 1 305 ? 5.465 26.453 21.812 1 98.5 305 HIS A N 1
ATOM 2364 C CA . HIS A 1 305 ? 5.824 27.656 22.547 1 98.5 305 HIS A CA 1
ATOM 2365 C C . HIS A 1 305 ? 7.121 28.266 22.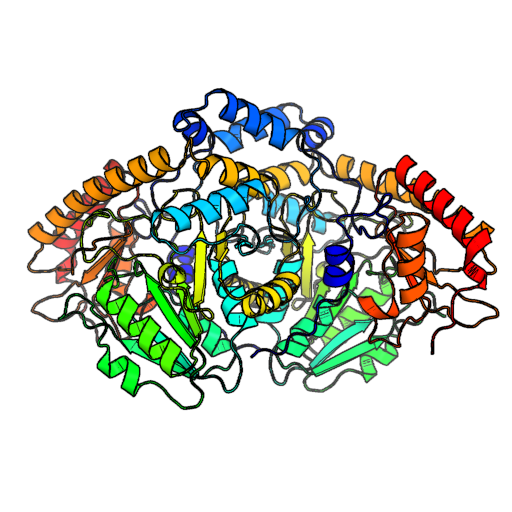016 1 98.5 305 HIS A C 1
ATOM 2367 O O . HIS A 1 305 ? 7.258 29.484 21.953 1 98.5 305 HIS A O 1
ATOM 2373 N N . ILE A 1 306 ? 8 27.391 21.672 1 98.75 306 ILE A N 1
ATOM 2374 C CA . ILE A 1 306 ? 9.281 27.844 21.141 1 98.75 306 ILE A CA 1
ATOM 2375 C C . ILE A 1 306 ? 9.07 28.516 19.781 1 98.75 306 ILE A C 1
ATOM 2377 O O . ILE A 1 306 ? 9.625 29.578 19.516 1 98.75 306 ILE A O 1
ATOM 2381 N N . VAL A 1 307 ? 8.266 27.922 18.938 1 98.81 307 VAL A N 1
ATOM 2382 C CA . VAL A 1 307 ? 7.988 28.5 17.625 1 98.81 307 VAL A CA 1
ATOM 2383 C C . VAL A 1 307 ? 7.238 29.812 17.781 1 98.81 307 VAL A C 1
ATOM 2385 O O . VAL A 1 307 ? 7.508 30.781 17.062 1 98.81 307 VAL A O 1
ATOM 2388 N N . GLN A 1 308 ? 6.301 29.859 18.719 1 98.62 308 GLN A N 1
ATOM 2389 C CA . GLN A 1 308 ? 5.547 31.078 18.969 1 98.62 308 GLN A CA 1
ATOM 2390 C C . GLN A 1 308 ? 6.473 32.25 19.328 1 98.62 308 GLN A C 1
ATOM 2392 O O . GLN A 1 308 ? 6.27 33.375 18.891 1 98.62 308 GLN A O 1
ATOM 2397 N N . ARG A 1 309 ? 7.441 31.984 20.141 1 98.44 309 ARG A N 1
ATOM 2398 C CA . ARG A 1 309 ? 8.406 33.031 20.516 1 98.44 309 ARG A CA 1
ATOM 2399 C C . ARG A 1 309 ? 9.148 33.531 19.297 1 98.44 309 ARG A C 1
ATOM 2401 O O . ARG A 1 309 ? 9.422 34.75 19.188 1 98.44 309 ARG A O 1
ATOM 2408 N N . PHE A 1 310 ? 9.516 32.656 18.469 1 98.56 310 PHE A N 1
ATOM 2409 C CA . PHE A 1 310 ? 10.164 33.094 17.234 1 98.56 310 PHE A CA 1
ATOM 2410 C C . PHE A 1 310 ? 9.242 33.969 16.406 1 98.56 310 PHE A C 1
ATOM 2412 O O . PHE A 1 310 ? 9.68 35 15.898 1 98.56 310 PHE A O 1
ATOM 2419 N N . ILE A 1 311 ? 7.973 33.562 16.219 1 98.38 311 ILE A N 1
ATOM 2420 C CA . ILE A 1 311 ? 6.996 34.344 15.477 1 98.38 311 ILE A CA 1
ATOM 2421 C C . ILE A 1 311 ? 6.867 35.75 16.109 1 98.38 311 ILE A C 1
ATOM 2423 O O . ILE A 1 311 ? 6.828 36.75 15.391 1 98.38 311 ILE A O 1
ATOM 2427 N N . ASP A 1 312 ? 6.836 35.781 17.422 1 98.38 312 ASP A N 1
ATOM 2428 C CA . ASP A 1 312 ? 6.73 37.031 18.141 1 98.38 312 ASP A CA 1
ATOM 2429 C C . ASP A 1 312 ? 7.949 37.906 17.875 1 98.38 312 ASP A C 1
ATOM 2431 O O . ASP A 1 312 ? 7.82 39.125 17.703 1 98.38 312 ASP A O 1
ATOM 2435 N N . GLU A 1 313 ? 9.031 37.344 17.875 1 98.19 313 GLU A N 1
ATOM 2436 C CA . GLU A 1 313 ? 10.289 38.062 17.641 1 98.19 313 GLU A CA 1
ATOM 2437 C C . GLU A 1 313 ? 10.328 38.688 16.266 1 98.19 313 GLU A C 1
ATOM 2439 O O . GLU A 1 313 ? 10.867 39.781 16.094 1 98.19 313 GLU A O 1
ATOM 2444 N N . PHE A 1 314 ? 9.719 38.031 15.32 1 98.12 314 PHE A N 1
ATOM 2445 C CA . PHE A 1 314 ? 9.766 38.5 13.945 1 98.12 314 PHE A CA 1
ATOM 2446 C C . PHE A 1 314 ? 8.367 38.875 13.445 1 98.12 314 PHE A C 1
ATOM 2448 O O . PHE A 1 314 ? 8.039 38.656 12.281 1 98.12 314 PHE A O 1
ATOM 2455 N N . SER A 1 315 ? 7.527 39.375 14.266 1 97 315 SER A N 1
ATOM 2456 C CA . SER A 1 315 ? 6.109 39.625 14.008 1 97 315 SER A CA 1
ATOM 2457 C C . SER A 1 315 ? 5.91 40.562 12.836 1 97 315 SER A C 1
ATOM 2459 O O . SER A 1 315 ? 4.848 40.594 12.211 1 97 315 SER A O 1
ATOM 2461 N N . SER A 1 316 ? 6.895 41.344 12.492 1 96.62 316 SER A N 1
ATOM 2462 C CA . SER A 1 316 ? 6.793 42.281 11.352 1 96.62 316 SER A CA 1
ATOM 2463 C C . SER A 1 316 ? 6.969 41.531 10.031 1 96.62 316 SER A C 1
ATOM 2465 O O . SER A 1 316 ? 6.539 42 8.984 1 96.62 316 SER A O 1
ATOM 2467 N N . SER A 1 317 ? 7.543 40.312 10.109 1 97.56 317 SER A N 1
ATOM 2468 C CA . SER A 1 317 ? 7.891 39.594 8.891 1 97.56 317 SER A CA 1
ATOM 2469 C C . SER A 1 317 ? 7.078 38.312 8.766 1 97.56 317 SER A C 1
ATOM 2471 O O . SER A 1 317 ? 6.91 37.781 7.668 1 97.56 317 SER A O 1
ATOM 2473 N N . CYS A 1 318 ? 6.707 37.781 9.898 1 97.06 318 CYS A N 1
ATOM 2474 C CA . CYS A 1 318 ? 5.973 36.531 9.797 1 97.06 318 CYS A CA 1
ATOM 2475 C C . CYS A 1 318 ? 4.859 36.438 10.836 1 97.06 318 CYS A C 1
ATOM 2477 O O . CYS A 1 318 ? 4.965 37.062 11.906 1 97.06 318 CYS A O 1
ATOM 2479 N N . GLN A 1 319 ? 3.818 35.812 10.445 1 96.56 319 GLN A N 1
ATOM 2480 C CA . GLN A 1 319 ? 2.629 35.625 11.266 1 96.56 319 GLN A CA 1
ATOM 2481 C C . GLN A 1 319 ? 1.955 34.281 10.945 1 96.56 319 GLN A C 1
ATOM 2483 O O . GLN A 1 319 ? 2.211 33.688 9.898 1 96.56 319 GLN A O 1
ATOM 2488 N N . TRP A 1 320 ? 1.155 33.812 11.867 1 96.75 320 TRP A N 1
ATOM 2489 C CA . TRP A 1 320 ? 0.351 32.625 11.594 1 96.75 320 TRP A CA 1
ATOM 2490 C C . TRP A 1 320 ? -0.908 32.625 12.453 1 96.75 320 TRP A C 1
ATOM 2492 O O . TRP A 1 320 ? -1.061 33.438 13.352 1 96.75 320 TRP A O 1
ATOM 2502 N N . VAL A 1 321 ? -1.937 31.906 11.984 1 96.75 321 VAL A N 1
ATOM 2503 C CA . VAL A 1 321 ? -2.953 31.406 12.906 1 96.75 321 VAL A CA 1
ATOM 2504 C C . VAL A 1 321 ? -2.391 30.234 13.719 1 96.75 321 VAL A C 1
ATOM 2506 O O . VAL A 1 321 ? -2.096 29.172 13.172 1 96.75 321 VAL A O 1
ATOM 2509 N N . LYS A 1 322 ? -2.191 30.547 14.977 1 97 322 LYS A N 1
ATOM 2510 C CA . LYS A 1 322 ? -1.554 29.562 15.844 1 97 322 LYS A CA 1
ATOM 2511 C C . LYS A 1 322 ? -2.279 28.219 15.773 1 97 322 LYS A C 1
ATOM 2513 O O . LYS A 1 322 ? -3.496 28.156 15.969 1 97 322 LYS A O 1
ATOM 2518 N N . PRO A 1 323 ? -1.555 27.172 15.414 1 97.5 323 PRO A N 1
ATOM 2519 C CA . PRO A 1 323 ? -2.197 25.859 15.336 1 97.5 323 PRO A CA 1
ATOM 2520 C C . PRO A 1 323 ? -2.695 25.359 16.703 1 97.5 323 PRO A C 1
ATOM 2522 O O . PRO A 1 323 ? -2.113 25.703 17.734 1 97.5 323 PRO A O 1
ATOM 2525 N N . VAL A 1 324 ? -3.719 24.547 16.656 1 96.88 324 VAL A N 1
ATOM 2526 C CA . VAL A 1 324 ? -4.266 24.047 17.906 1 96.88 324 VAL A CA 1
ATOM 2527 C C . VAL A 1 324 ? -4.148 22.516 17.953 1 96.88 324 VAL A C 1
ATOM 2529 O O . VAL A 1 324 ? -4.34 21.906 19.016 1 96.88 324 VAL A O 1
ATOM 2532 N N . ALA A 1 325 ? -3.811 21.922 16.828 1 97.31 325 ALA A N 1
ATOM 2533 C CA . ALA A 1 325 ? -3.666 20.484 16.719 1 97.31 325 ALA A CA 1
ATOM 2534 C C . ALA A 1 325 ? -2.588 20.109 15.703 1 97.31 325 ALA A C 1
ATOM 2536 O O . ALA A 1 325 ? -2.111 20.969 14.953 1 97.31 325 ALA A O 1
ATOM 2537 N N . GLY A 1 326 ? -2.162 18.844 15.727 1 96.81 326 GLY A N 1
ATOM 2538 C CA . GLY A 1 326 ? -1.08 18.438 14.852 1 96.81 326 GLY A CA 1
ATOM 2539 C C . GLY A 1 326 ? 0.22 19.172 15.117 1 96.81 326 GLY A C 1
ATOM 2540 O O . GLY A 1 326 ? 0.21 20.328 15.539 1 96.81 326 GLY A O 1
ATOM 2541 N N . PRO A 1 327 ? 1.367 18.594 14.992 1 98.12 327 PRO A N 1
ATOM 2542 C CA . PRO A 1 327 ? 2.631 19.281 15.273 1 98.12 327 PRO A CA 1
ATOM 2543 C C . PRO A 1 327 ? 3.184 20.016 14.055 1 98.12 327 PRO A C 1
ATOM 2545 O O . PRO A 1 327 ? 4.367 19.891 13.734 1 98.12 327 PRO A O 1
ATOM 2548 N N . ILE A 1 328 ? 2.27 20.719 13.383 1 98.44 328 ILE A N 1
ATOM 2549 C CA . ILE A 1 328 ? 2.619 21.5 12.195 1 98.44 328 ILE A CA 1
ATOM 2550 C C . ILE A 1 328 ? 1.973 22.875 12.273 1 98.44 328 ILE A C 1
ATOM 2552 O O . ILE A 1 328 ? 1.023 23.078 13.031 1 98.44 328 ILE A O 1
ATOM 2556 N N . GLY A 1 329 ? 2.484 23.781 11.516 1 97.56 329 GLY A N 1
ATOM 2557 C CA . GLY A 1 329 ? 1.926 25.109 11.391 1 97.56 329 GLY A CA 1
ATOM 2558 C C . GLY A 1 329 ? 2.211 25.75 10.047 1 97.56 329 GLY A C 1
ATOM 2559 O O . GLY A 1 329 ? 3.135 25.344 9.336 1 97.56 329 GLY A O 1
ATOM 2560 N N . PHE A 1 330 ? 1.395 26.656 9.664 1 98.38 330 PHE A N 1
ATOM 2561 C CA . PHE A 1 330 ? 1.434 27.344 8.383 1 98.38 330 PHE A CA 1
ATOM 2562 C C . PHE A 1 330 ? 1.708 28.828 8.57 1 98.38 330 PHE A C 1
ATOM 2564 O O . PHE A 1 330 ? 0.794 29.594 8.875 1 98.38 330 PHE A O 1
ATOM 2571 N N . ILE A 1 331 ? 2.953 29.234 8.32 1 98.38 331 ILE A N 1
ATOM 2572 C CA . ILE A 1 331 ? 3.428 30.578 8.664 1 98.38 331 ILE A CA 1
ATOM 2573 C C . ILE A 1 331 ? 3.457 31.453 7.41 1 98.38 331 ILE A C 1
ATOM 2575 O O . ILE A 1 331 ? 3.975 31.031 6.367 1 98.38 331 ILE A O 1
ATOM 2579 N N . ARG A 1 332 ? 2.955 32.594 7.504 1 97.56 332 ARG A N 1
ATOM 2580 C CA . ARG A 1 332 ? 2.979 33.562 6.418 1 97.56 332 ARG A CA 1
ATOM 2581 C C . ARG A 1 332 ? 4.148 34.531 6.566 1 97.56 332 ARG A C 1
ATOM 2583 O O . ARG A 1 332 ? 4.316 35.156 7.621 1 97.56 332 ARG A O 1
ATOM 2590 N N . PHE A 1 333 ? 4.922 34.625 5.574 1 98.56 333 PHE A N 1
ATOM 2591 C CA . PHE A 1 333 ? 6.039 35.562 5.539 1 98.56 333 PHE A CA 1
ATOM 2592 C C . PHE A 1 333 ? 5.762 36.719 4.559 1 98.56 333 PHE A C 1
ATOM 2594 O O . PHE A 1 333 ? 5.422 36.469 3.396 1 98.56 333 PHE A O 1
ATOM 2601 N N . THR A 1 334 ? 5.887 37.906 5 1 97.62 334 THR A N 1
ATOM 2602 C CA . THR A 1 334 ? 5.621 39.062 4.176 1 97.62 334 THR A CA 1
ATOM 2603 C C . THR A 1 334 ? 6.695 40.125 4.383 1 97.62 334 THR A C 1
ATOM 2605 O O . THR A 1 334 ? 7.445 40.094 5.359 1 97.62 334 THR A O 1
ATOM 2608 N N . ARG A 1 335 ? 6.828 40.969 3.5 1 96.88 335 ARG A N 1
ATOM 2609 C CA . ARG A 1 335 ? 7.594 42.219 3.59 1 96.88 335 ARG A CA 1
ATOM 2610 C C . ARG A 1 335 ? 6.75 43.406 3.16 1 96.88 335 ARG A C 1
ATOM 2612 O O . ARG A 1 335 ? 6.293 43.469 2.018 1 96.88 335 ARG A O 1
ATOM 2619 N N . SER A 1 336 ? 6.492 44.344 4.055 1 93.94 336 SER A N 1
ATOM 2620 C CA . SER A 1 336 ? 5.645 45.5 3.822 1 93.94 336 SER A CA 1
ATOM 2621 C C . SER A 1 336 ? 4.266 45.094 3.318 1 93.94 336 SER A C 1
ATOM 2623 O O . SER A 1 336 ? 3.771 45.656 2.332 1 93.94 336 SER A O 1
ATOM 2625 N N . GLY A 1 337 ? 3.814 44 3.895 1 92.19 337 GLY A N 1
ATOM 2626 C CA . GLY A 1 337 ? 2.459 43.562 3.605 1 92.19 337 GLY A CA 1
ATOM 2627 C C . GLY A 1 337 ? 2.371 42.656 2.383 1 92.19 337 GLY A C 1
ATOM 2628 O O . GLY A 1 337 ? 1.318 42.094 2.104 1 92.19 337 GLY A O 1
ATOM 2629 N N . HIS A 1 338 ? 3.42 42.531 1.667 1 96.38 338 HIS A N 1
ATOM 2630 C CA . HIS A 1 338 ? 3.424 41.719 0.465 1 96.38 338 HIS A CA 1
ATOM 2631 C C . HIS A 1 338 ? 4.066 40.375 0.731 1 96.38 338 HIS A C 1
ATOM 2633 O O . HIS A 1 338 ? 5.09 40.281 1.413 1 96.38 338 HIS A O 1
ATOM 2639 N N . PRO A 1 339 ? 3.479 39.312 0.236 1 97.38 339 PRO A N 1
ATOM 2640 C CA . PRO A 1 339 ? 4.066 37.969 0.456 1 97.38 339 PRO A CA 1
ATOM 2641 C C . PRO A 1 339 ? 5.445 37.844 -0.181 1 97.38 339 PRO A C 1
ATOM 2643 O O . PRO A 1 339 ? 5.668 38.312 -1.301 1 97.38 339 PRO A O 1
ATOM 2646 N N . ILE A 1 340 ? 6.312 37.188 0.493 1 97.81 340 ILE A N 1
ATOM 2647 C CA . ILE A 1 340 ? 7.609 36.875 -0.084 1 97.81 340 ILE A CA 1
ATOM 2648 C C . ILE A 1 340 ? 7.469 35.656 -1.011 1 97.81 340 ILE A C 1
ATOM 2650 O O . ILE A 1 340 ? 6.453 34.938 -0.973 1 97.81 340 ILE A O 1
ATOM 2654 N N . ASP A 1 341 ? 8.391 35.469 -1.896 1 97.94 341 ASP A N 1
ATOM 2655 C CA . ASP A 1 341 ? 8.484 34.219 -2.65 1 97.94 341 ASP A CA 1
ATOM 2656 C C . ASP A 1 341 ? 8.883 33.062 -1.743 1 97.94 341 ASP A C 1
ATOM 2658 O O . ASP A 1 341 ? 10.062 32.844 -1.471 1 97.94 341 ASP A O 1
ATOM 2662 N N . ASP A 1 342 ? 7.891 32.312 -1.36 1 98.06 342 ASP A N 1
ATOM 2663 C CA . ASP A 1 342 ? 8.102 31.25 -0.364 1 98.06 342 ASP A CA 1
ATOM 2664 C C . ASP A 1 342 ? 9 30.156 -0.91 1 98.06 342 ASP A C 1
ATOM 2666 O O . ASP A 1 342 ? 9.742 29.516 -0.154 1 98.06 342 ASP A O 1
ATOM 2670 N N . VAL A 1 343 ? 8.984 29.891 -2.221 1 97.25 343 VAL A N 1
ATOM 2671 C CA . VAL A 1 343 ? 9.852 28.891 -2.822 1 97.25 343 VAL A CA 1
ATOM 2672 C C . VAL A 1 343 ? 11.305 29.344 -2.729 1 97.25 343 VAL A C 1
ATOM 2674 O O . VAL A 1 343 ? 12.18 28.562 -2.322 1 97.25 343 VAL A O 1
ATOM 2677 N N . GLU A 1 344 ? 11.57 30.562 -3.094 1 97.56 344 GLU A N 1
ATOM 2678 C CA . GLU A 1 344 ? 12.914 31.109 -3.002 1 97.56 344 GLU A CA 1
ATOM 2679 C C . GLU A 1 344 ? 13.391 31.172 -1.552 1 97.56 344 GLU A C 1
ATOM 2681 O O . GLU A 1 344 ? 14.547 30.891 -1.256 1 97.56 344 GLU A O 1
ATOM 2686 N N . PHE A 1 345 ? 12.523 31.641 -0.708 1 98.25 345 PHE A N 1
ATOM 2687 C CA . PHE A 1 345 ? 12.836 31.703 0.716 1 98.25 345 PHE A CA 1
ATOM 2688 C C . PHE A 1 345 ? 13.297 30.344 1.228 1 98.25 345 PHE A C 1
ATOM 2690 O O . PHE A 1 345 ? 14.375 30.234 1.816 1 98.25 345 PHE A O 1
ATOM 2697 N N . CYS A 1 346 ? 12.5 29.234 1.012 1 97.44 346 CYS A N 1
ATOM 2698 C CA . CYS A 1 346 ? 12.828 27.906 1.482 1 97.44 346 CYS A CA 1
ATOM 2699 C C . CYS A 1 346 ? 14.117 27.391 0.837 1 97.44 346 CYS A C 1
ATOM 2701 O O . CYS A 1 346 ? 14.93 26.75 1.491 1 97.44 346 CYS A O 1
ATOM 2703 N N . THR A 1 347 ? 14.273 27.719 -0.457 1 96.75 347 THR A N 1
ATOM 2704 C CA . THR A 1 347 ? 15.461 27.281 -1.18 1 96.75 347 THR A CA 1
ATOM 2705 C C . THR A 1 347 ? 16.719 27.922 -0.611 1 96.75 347 THR A C 1
ATOM 2707 O O . THR A 1 347 ? 17.688 27.234 -0.303 1 96.75 347 THR A O 1
ATOM 2710 N N . ARG A 1 348 ? 16.75 29.219 -0.398 1 97.06 348 ARG A N 1
ATOM 2711 C CA . ARG A 1 348 ? 17.906 29.953 0.094 1 97.06 348 ARG A CA 1
ATOM 2712 C C . ARG A 1 348 ? 18.203 29.594 1.55 1 97.06 348 ARG A C 1
ATOM 2714 O O . ARG A 1 348 ? 19.359 29.531 1.96 1 97.06 348 ARG A O 1
ATOM 2721 N N . LEU A 1 349 ? 17.141 29.484 2.287 1 97.69 349 LEU A N 1
ATOM 2722 C CA . LEU A 1 349 ? 17.312 29.094 3.684 1 97.69 349 LEU A CA 1
ATOM 2723 C C . LEU A 1 349 ? 18.031 27.75 3.791 1 97.69 349 LEU A C 1
ATOM 2725 O O . LEU A 1 349 ? 18.922 27.578 4.629 1 97.69 349 LEU A O 1
ATOM 2729 N N . LEU A 1 350 ? 17.609 26.766 2.994 1 97.19 350 LEU A N 1
ATOM 2730 C CA . LEU A 1 350 ? 18.266 25.469 2.982 1 97.19 350 LEU A CA 1
ATOM 2731 C C . LEU A 1 350 ? 19.719 25.594 2.551 1 97.19 350 LEU A C 1
ATOM 2733 O O . LEU A 1 350 ? 20.609 25 3.168 1 97.19 350 LEU A O 1
ATOM 2737 N N . GLU A 1 351 ? 19.984 26.359 1.543 1 95.69 351 GLU A N 1
ATOM 2738 C CA . GLU A 1 351 ? 21.312 26.516 0.989 1 95.69 351 GLU A CA 1
ATOM 2739 C C . GLU A 1 351 ? 22.25 27.219 1.979 1 95.69 351 GLU A C 1
ATOM 2741 O O . GLU A 1 351 ? 23.391 26.812 2.156 1 95.69 351 GLU A O 1
ATOM 2746 N N . LYS A 1 352 ? 21.766 28.234 2.615 1 96.5 352 LYS A N 1
ATOM 2747 C CA . LYS A 1 352 ? 22.625 29.125 3.412 1 96.5 352 LYS A CA 1
ATOM 2748 C C . LYS A 1 352 ? 22.734 28.625 4.852 1 96.5 352 LYS A C 1
ATOM 2750 O O . LYS A 1 352 ? 23.766 28.797 5.492 1 96.5 352 LYS A O 1
ATOM 2755 N N . LYS A 1 353 ? 21.625 28.016 5.324 1 97.44 353 LYS A N 1
ATOM 2756 C CA . LYS A 1 353 ? 21.609 27.734 6.758 1 97.44 353 LYS A CA 1
ATOM 2757 C C . LYS A 1 353 ? 21.312 26.25 7.016 1 97.44 353 LYS A C 1
ATOM 2759 O O . LYS A 1 353 ? 21.375 25.797 8.156 1 97.44 353 LYS A O 1
ATOM 2764 N N . GLY A 1 354 ? 20.922 25.484 5.98 1 96.75 354 GLY A N 1
ATOM 2765 C CA . GLY A 1 354 ? 20.703 24.047 6.109 1 96.75 354 GLY A CA 1
ATOM 2766 C C . GLY A 1 354 ? 19.344 23.703 6.699 1 96.75 354 GLY A C 1
ATOM 2767 O O . GLY A 1 354 ? 19.156 22.594 7.199 1 96.75 354 GLY A O 1
ATOM 2768 N N . VAL A 1 355 ? 18.422 24.672 6.703 1 97.75 355 VAL A N 1
ATOM 2769 C CA . VAL A 1 355 ? 17.109 24.422 7.277 1 97.75 355 VAL A CA 1
ATOM 2770 C C . VAL A 1 355 ? 16.109 24.109 6.168 1 97.75 355 VAL A C 1
ATOM 2772 O O . VAL A 1 355 ? 15.914 24.906 5.25 1 97.75 355 VAL A O 1
ATOM 2775 N N . LEU A 1 356 ? 15.508 22.922 6.223 1 97.12 356 LEU A N 1
ATOM 2776 C CA . LEU A 1 356 ? 14.516 22.5 5.242 1 97.12 356 LEU A CA 1
ATOM 2777 C C . LEU A 1 356 ? 13.102 22.828 5.723 1 97.12 356 LEU A C 1
ATOM 2779 O O . LEU A 1 356 ? 12.703 22.391 6.805 1 97.12 356 LEU A O 1
ATOM 2783 N N . LEU A 1 357 ? 12.375 23.641 5.008 1 97.62 357 LEU A N 1
ATOM 2784 C CA . LEU A 1 357 ? 10.969 23.969 5.211 1 97.62 357 LEU A CA 1
ATOM 2785 C C . LEU A 1 357 ? 10.156 23.672 3.955 1 97.62 357 LEU A C 1
ATOM 2787 O O . LEU A 1 357 ? 10.711 23.25 2.939 1 97.62 357 LEU A O 1
ATOM 2791 N N . VAL A 1 358 ? 8.836 23.781 4.051 1 97.69 358 VAL A N 1
ATOM 2792 C CA . VAL A 1 358 ? 7.973 23.422 2.928 1 97.69 358 VAL A CA 1
ATOM 2793 C C . VAL A 1 358 ? 7.246 24.672 2.424 1 97.69 358 VAL A C 1
ATOM 2795 O O . VAL A 1 358 ? 6.418 25.234 3.135 1 97.69 358 VAL A O 1
ATOM 2798 N N . PRO A 1 359 ? 7.5 25.047 1.2 1 97.94 359 PRO A N 1
ATOM 2799 C CA . PRO A 1 359 ? 6.812 26.234 0.667 1 97.94 359 PRO A CA 1
ATOM 2800 C C . PRO A 1 359 ? 5.324 25.984 0.418 1 97.94 359 PRO A C 1
ATOM 2802 O O . PRO A 1 359 ? 4.953 24.953 -0.139 1 97.94 359 PRO A O 1
ATOM 2805 N N . GLY A 1 360 ? 4.52 26.906 0.771 1 97.69 360 GLY A N 1
ATOM 2806 C CA . GLY A 1 360 ? 3.074 26.766 0.721 1 97.69 360 GLY A CA 1
ATOM 2807 C C . GLY A 1 360 ? 2.523 26.766 -0.692 1 97.69 360 GLY A C 1
ATOM 2808 O O . GLY A 1 360 ? 1.77 25.875 -1.075 1 97.69 360 GLY A O 1
ATOM 2809 N N . ARG A 1 361 ? 2.932 27.766 -1.467 1 96.12 361 ARG A N 1
ATOM 2810 C CA . ARG A 1 361 ? 2.33 27.938 -2.785 1 96.12 361 ARG A CA 1
ATOM 2811 C C . ARG A 1 361 ? 2.609 26.734 -3.678 1 96.12 361 ARG A C 1
ATOM 2813 O O . ARG A 1 361 ? 1.76 26.344 -4.477 1 96.12 361 ARG A O 1
ATOM 2820 N N . LYS A 1 362 ? 3.748 26.109 -3.496 1 95.31 362 LYS A N 1
ATOM 2821 C CA . LYS A 1 362 ? 4.152 24.969 -4.324 1 95.31 362 LYS A CA 1
ATOM 2822 C C . LYS A 1 362 ? 3.541 23.672 -3.812 1 95.31 362 LYS A C 1
ATOM 2824 O O . LYS A 1 362 ? 3.055 22.859 -4.602 1 95.31 362 LYS A O 1
ATOM 2829 N N . CYS A 1 363 ? 3.521 23.5 -2.543 1 96.5 363 CYS A N 1
ATOM 2830 C CA . CYS A 1 363 ? 3.236 22.188 -1.981 1 96.5 363 CYS A CA 1
ATOM 2831 C C . CYS A 1 363 ? 1.78 22.078 -1.545 1 96.5 363 CYS A C 1
ATOM 2833 O O . CYS A 1 363 ? 1.264 20.984 -1.344 1 96.5 363 CYS A O 1
ATOM 2835 N N . PHE A 1 364 ? 1.092 23.156 -1.345 1 96 364 PHE A N 1
ATOM 2836 C CA . PHE A 1 364 ? -0.288 23.141 -0.874 1 96 364 PHE A CA 1
ATOM 2837 C C . PHE A 1 364 ? -1.162 24.047 -1.723 1 96 364 PHE A C 1
ATOM 2839 O O . PHE A 1 364 ? -2.365 24.172 -1.483 1 96 364 PHE A O 1
ATOM 2846 N N . GLY A 1 365 ? -0.536 24.703 -2.682 1 91.31 365 GLY A N 1
ATOM 2847 C CA . GLY A 1 365 ? -1.225 25.609 -3.576 1 91.31 365 GLY A CA 1
ATOM 2848 C C . GLY A 1 365 ? -1.116 25.219 -5.035 1 91.31 365 GLY A C 1
ATOM 2849 O O . GLY A 1 365 ? -0.811 24.062 -5.352 1 91.31 365 GLY A O 1
ATOM 2850 N N . ASP A 1 366 ? -1.494 26.078 -5.945 1 86.69 366 ASP A N 1
ATOM 2851 C CA . ASP A 1 366 ? -1.431 25.859 -7.387 1 86.69 366 ASP A CA 1
ATOM 2852 C C . ASP A 1 366 ? -0.368 26.75 -8.031 1 86.69 366 ASP A C 1
ATOM 2854 O O . ASP A 1 366 ? -0.496 27.125 -9.203 1 86.69 366 ASP A O 1
ATOM 2858 N N . GLY A 1 367 ? 0.579 27.094 -7.18 1 86.69 367 GLY A N 1
ATOM 2859 C CA . GLY A 1 367 ? 1.61 28 -7.668 1 86.69 367 GLY A CA 1
ATOM 2860 C C . GLY A 1 367 ? 1.317 29.453 -7.371 1 86.69 367 GLY A C 1
ATOM 2861 O O . GLY A 1 367 ? 2.209 30.312 -7.457 1 86.69 367 GLY A O 1
ATOM 2862 N N . LYS A 1 368 ? 0.105 29.812 -7.008 1 88.75 368 LYS A N 1
ATOM 2863 C CA . LYS A 1 368 ? -0.281 31.172 -6.68 1 88.75 368 LYS A CA 1
ATOM 2864 C C . LYS A 1 368 ? -0.892 31.25 -5.281 1 88.75 368 LYS A C 1
ATOM 2866 O O . LYS A 1 368 ? -0.467 32.062 -4.457 1 88.75 368 LYS A O 1
ATOM 2871 N N . ASN A 1 369 ? -1.82 30.359 -5.016 1 92.31 369 ASN A N 1
ATOM 2872 C CA . ASN A 1 369 ? -2.428 30.328 -3.689 1 92.31 369 ASN A CA 1
ATOM 2873 C C . ASN A 1 369 ? -1.395 30.031 -2.607 1 92.31 369 ASN A C 1
ATOM 2875 O O . ASN A 1 369 ? -0.486 29.219 -2.818 1 92.31 369 ASN A O 1
ATOM 2879 N N . PHE A 1 370 ? -1.495 30.797 -1.527 1 96.44 370 PHE A N 1
ATOM 2880 C CA . PHE A 1 370 ? -0.687 30.625 -0.327 1 96.44 370 PHE A CA 1
ATOM 2881 C C . PHE A 1 370 ? 0.746 31.094 -0.565 1 96.44 370 PHE A C 1
ATOM 2883 O O . PHE A 1 370 ? 1.687 30.531 0.008 1 96.44 370 PHE A O 1
ATOM 2890 N N . SER A 1 371 ? 0.898 32.031 -1.52 1 96.31 371 SER A N 1
ATOM 2891 C CA . SER A 1 371 ? 2.189 32.688 -1.621 1 96.31 371 SER A CA 1
ATOM 2892 C C . SER A 1 371 ? 2.615 33.281 -0.279 1 96.31 371 SER A C 1
ATOM 2894 O O . SER A 1 371 ? 1.797 33.844 0.44 1 96.31 371 SER A O 1
ATOM 2896 N N . GLY A 1 372 ? 3.842 33.062 0.021 1 97.62 372 GLY A N 1
ATOM 2897 C CA . GLY A 1 372 ? 4.379 33.594 1.266 1 97.62 372 GLY A CA 1
ATOM 2898 C C . GLY A 1 372 ? 4.211 32.656 2.436 1 97.62 372 GLY A C 1
ATOM 2899 O O . GLY A 1 372 ? 4.828 32.812 3.486 1 97.62 372 GLY A O 1
ATOM 2900 N N . TYR A 1 373 ? 3.412 31.609 2.254 1 98 373 TYR A N 1
ATOM 2901 C CA . TYR A 1 373 ? 3.191 30.672 3.34 1 98 373 TYR A CA 1
ATOM 2902 C C . TYR A 1 373 ? 4.25 29.562 3.33 1 98 373 TYR A C 1
ATOM 2904 O O . TYR A 1 373 ? 4.711 29.156 2.266 1 98 373 TYR A O 1
ATOM 2912 N N . VAL A 1 374 ? 4.613 29.125 4.531 1 98.5 374 VAL A N 1
ATOM 2913 C CA . VAL A 1 374 ? 5.574 28.047 4.734 1 98.5 374 VAL A CA 1
ATOM 2914 C C . VAL A 1 374 ? 5.086 27.109 5.844 1 98.5 374 VAL A C 1
ATOM 2916 O O . VAL A 1 374 ? 4.699 27.578 6.922 1 98.5 374 VAL A O 1
ATOM 2919 N N . ARG A 1 375 ? 5.047 25.844 5.559 1 98.5 375 ARG A N 1
ATOM 2920 C CA . ARG A 1 375 ? 4.707 24.891 6.609 1 98.5 375 ARG A CA 1
ATOM 2921 C C . ARG A 1 375 ? 5.941 24.5 7.414 1 98.5 375 ARG A C 1
ATOM 2923 O O . ARG A 1 375 ? 6.996 24.219 6.844 1 98.5 375 ARG A O 1
ATOM 2930 N N . LEU A 1 376 ? 5.801 24.516 8.656 1 98.44 376 LEU A N 1
ATOM 2931 C CA . LEU A 1 376 ? 6.844 24.141 9.609 1 98.44 376 LEU A CA 1
ATOM 2932 C C . LEU A 1 376 ? 6.367 23.031 10.539 1 98.44 376 LEU A C 1
ATOM 2934 O O . LEU A 1 376 ? 5.266 23.109 11.094 1 98.44 376 LEU A O 1
ATOM 2938 N N . GLY A 1 377 ? 7.176 21.953 10.688 1 98.12 377 GLY A N 1
ATOM 2939 C CA . GLY A 1 377 ? 6.906 20.922 11.664 1 98.12 377 GLY A CA 1
ATOM 2940 C C . GLY A 1 377 ? 7.617 21.141 12.984 1 98.12 377 GLY A C 1
ATOM 2941 O O . GLY A 1 377 ? 8.789 21.516 13.008 1 98.12 377 GLY A O 1
ATOM 2942 N N . PHE A 1 378 ? 6.898 20.953 14.086 1 98.69 378 PHE A N 1
ATOM 2943 C CA . PHE A 1 378 ? 7.504 21.188 15.391 1 98.69 378 PHE A CA 1
ATOM 2944 C C . PHE A 1 378 ? 7.285 19.984 16.312 1 98.69 378 PHE A C 1
ATOM 2946 O O . PHE A 1 378 ? 7.266 20.141 17.531 1 98.69 378 PHE A O 1
ATOM 2953 N N . GLY A 1 379 ? 7.02 18.797 15.734 1 98 379 GLY A N 1
ATOM 2954 C CA . GLY A 1 379 ? 6.793 17.594 16.516 1 98 379 GLY A CA 1
ATOM 2955 C C . GLY A 1 379 ? 8.078 16.859 16.844 1 98 379 GLY A C 1
ATOM 2956 O O . GLY A 1 379 ? 8.055 15.852 17.562 1 98 379 GLY A O 1
ATOM 2957 N N . GLY A 1 380 ? 9.242 17.344 16.375 1 96.94 380 GLY A N 1
ATOM 2958 C CA . GLY A 1 380 ? 10.516 16.656 16.531 1 96.94 380 GLY A CA 1
ATOM 2959 C C . GLY A 1 380 ? 11.234 17 17.812 1 96.94 380 GLY A C 1
ATOM 2960 O O . GLY A 1 380 ? 10.617 17.438 18.781 1 96.94 380 GLY A O 1
ATOM 2961 N N . ASP A 1 381 ? 12.492 16.766 17.797 1 97.12 381 ASP A N 1
ATOM 2962 C CA . ASP A 1 381 ? 13.352 16.984 18.953 1 97.12 381 ASP A CA 1
ATOM 2963 C C . ASP A 1 381 ? 13.461 18.484 19.281 1 97.12 381 ASP A C 1
ATOM 2965 O O . ASP A 1 381 ? 13.703 19.297 18.391 1 97.12 381 ASP A O 1
ATOM 2969 N N . THR A 1 382 ? 13.312 18.797 20.547 1 98.5 382 THR A N 1
ATOM 2970 C CA . THR A 1 382 ? 13.273 20.188 20.984 1 98.5 382 THR A CA 1
ATOM 2971 C C . THR A 1 382 ? 14.594 20.891 20.703 1 98.5 382 THR A C 1
ATOM 2973 O O . THR A 1 382 ? 14.617 22.047 20.266 1 98.5 382 THR A O 1
ATOM 2976 N N . GLU A 1 383 ? 15.664 20.219 20.969 1 98.31 383 GLU A N 1
ATOM 2977 C CA . GLU A 1 383 ? 16.969 20.828 20.781 1 98.31 383 GLU A CA 1
ATOM 2978 C C . GLU A 1 383 ? 17.25 21.062 19.297 1 98.31 383 GLU A C 1
ATOM 2980 O O . GLU A 1 383 ? 17.844 22.078 18.922 1 98.31 383 GLU A O 1
ATOM 2985 N N . VAL A 1 384 ? 16.828 20.125 18.531 1 97.19 384 VAL A N 1
ATOM 2986 C CA . VAL A 1 384 ? 16.984 20.281 17.094 1 97.19 384 VAL A CA 1
ATOM 2987 C C . VAL A 1 384 ? 16.125 21.453 16.594 1 97.19 384 VAL A C 1
ATOM 2989 O O . VAL A 1 384 ? 16.578 22.234 15.766 1 97.19 384 VAL A O 1
ATOM 2992 N N . LEU A 1 385 ? 14.922 21.547 17.094 1 98.56 385 LEU A N 1
ATOM 2993 C CA . LEU A 1 385 ? 14.047 22.656 16.734 1 98.56 385 LEU A CA 1
ATOM 2994 C C . LEU A 1 385 ? 14.68 24 17.109 1 98.56 385 LEU A C 1
ATOM 2996 O O . LEU A 1 385 ? 14.68 24.938 16.297 1 98.56 385 LEU A O 1
ATOM 3000 N N . ARG A 1 386 ? 15.219 24.094 18.297 1 98.69 386 ARG A N 1
ATOM 3001 C CA . ARG A 1 386 ? 15.852 25.328 18.75 1 98.69 386 ARG A CA 1
ATOM 3002 C C . ARG A 1 386 ? 17 25.719 17.844 1 98.69 386 ARG A C 1
ATOM 3004 O O . ARG A 1 386 ? 17.125 26.875 17.453 1 98.69 386 ARG A O 1
ATOM 3011 N N . ALA A 1 387 ? 17.797 24.719 17.547 1 98.69 387 ALA A N 1
ATOM 3012 C CA . ALA A 1 387 ? 18.953 24.969 16.672 1 98.69 387 ALA A CA 1
ATOM 3013 C C . ALA A 1 387 ? 18.5 25.438 15.289 1 98.69 387 ALA A C 1
ATOM 3015 O O . ALA A 1 387 ? 19.109 26.328 14.695 1 98.69 387 ALA A O 1
ATOM 3016 N N . ALA A 1 388 ? 17.516 24.812 14.773 1 98.69 388 ALA A N 1
ATOM 3017 C CA . ALA A 1 388 ? 16.969 25.172 13.469 1 98.69 388 ALA A CA 1
ATOM 3018 C C . ALA A 1 388 ? 16.422 26.594 13.469 1 98.69 388 ALA A C 1
ATOM 3020 O O . ALA A 1 388 ? 16.625 27.344 12.516 1 98.69 388 ALA A O 1
ATOM 3021 N N . LEU A 1 389 ? 15.711 26.953 14.492 1 98.75 389 LEU A N 1
ATOM 3022 C CA . LEU A 1 389 ? 15.125 28.281 14.594 1 98.75 389 LEU A CA 1
ATOM 3023 C C . LEU A 1 389 ? 16.219 29.344 14.781 1 98.75 389 LEU A C 1
ATOM 3025 O O . LEU A 1 389 ? 16.078 30.469 14.312 1 98.75 389 LEU A O 1
ATOM 3029 N N . ASP A 1 390 ? 17.281 28.953 15.477 1 98.69 390 ASP A N 1
ATOM 3030 C CA . ASP A 1 390 ? 18.422 29.859 15.57 1 98.69 390 ASP A CA 1
ATOM 3031 C C . ASP A 1 390 ? 19.016 30.141 14.188 1 98.69 390 ASP A C 1
ATOM 3033 O O . ASP A 1 390 ? 19.328 31.297 13.875 1 98.69 390 ASP A O 1
ATOM 3037 N N . ALA A 1 391 ? 19.156 29.094 13.445 1 98.62 391 ALA A N 1
ATOM 3038 C CA . ALA A 1 391 ? 19.625 29.266 12.078 1 98.62 391 ALA A CA 1
ATOM 3039 C C . ALA A 1 391 ? 18.656 30.125 11.266 1 98.62 391 ALA A C 1
ATOM 3041 O O . ALA A 1 391 ? 19.094 30.969 10.469 1 98.62 391 ALA A O 1
ATOM 3042 N N . LEU A 1 392 ? 17.422 29.891 11.43 1 98.62 392 LEU A N 1
ATOM 3043 C CA . LEU A 1 392 ? 16.406 30.703 10.75 1 98.62 392 LEU A CA 1
ATOM 3044 C C . LEU A 1 392 ? 16.484 32.156 11.188 1 98.62 392 LEU A C 1
ATOM 3046 O O . LEU A 1 392 ? 16.344 33.062 10.359 1 98.62 392 LEU A O 1
ATOM 3050 N N . ARG A 1 393 ? 16.719 32.406 12.469 1 98.38 393 ARG A N 1
ATOM 3051 C CA . ARG A 1 393 ? 16.891 33.781 12.992 1 98.38 393 ARG A CA 1
ATOM 3052 C C . ARG A 1 393 ? 18.031 34.5 12.273 1 98.38 393 ARG A C 1
ATOM 3054 O O . ARG A 1 393 ? 17.891 35.625 11.867 1 98.38 393 ARG A O 1
ATOM 3061 N N . GLU A 1 394 ? 19.062 33.781 12.172 1 98.5 394 GLU A N 1
ATOM 3062 C CA . GLU A 1 394 ? 20.203 34.344 11.477 1 98.5 394 GLU A CA 1
ATOM 3063 C C . GLU A 1 394 ? 19.859 34.688 10.023 1 98.5 394 GLU A C 1
ATOM 3065 O O . GLU A 1 394 ? 20.219 35.75 9.531 1 98.5 394 GLU A O 1
ATOM 3070 N N . PHE A 1 395 ? 19.203 33.812 9.414 1 98.5 395 PHE A N 1
ATOM 3071 C CA . PHE A 1 395 ? 18.781 34.031 8.031 1 98.5 395 PHE A CA 1
ATOM 3072 C C . PHE A 1 395 ? 17.891 35.25 7.918 1 98.5 395 PHE A C 1
ATOM 3074 O O . PHE A 1 395 ? 18.031 36.062 7 1 98.5 395 PHE A O 1
ATOM 3081 N N . MET A 1 396 ? 16.906 35.375 8.828 1 98.19 396 MET A N 1
ATOM 3082 C CA . MET A 1 396 ? 15.961 36.469 8.828 1 98.19 396 MET A CA 1
ATOM 3083 C C . MET A 1 396 ? 16.688 37.812 8.953 1 98.19 396 MET A C 1
ATOM 3085 O O . MET A 1 396 ? 16.297 38.812 8.336 1 98.19 396 MET A O 1
ATOM 3089 N N . ARG A 1 397 ? 17.734 37.812 9.664 1 97.69 397 ARG A N 1
ATOM 3090 C CA . ARG A 1 397 ? 18.469 39.031 9.914 1 97.69 397 ARG A CA 1
ATOM 3091 C C . ARG A 1 397 ? 19.391 39.375 8.75 1 97.69 397 ARG A C 1
ATOM 3093 O O . ARG A 1 397 ? 19.547 40.531 8.391 1 97.69 397 ARG A O 1
ATOM 3100 N N . GLU A 1 398 ? 19.859 38.344 8.164 1 97.75 398 GLU A N 1
ATOM 3101 C CA . GLU A 1 398 ? 20.938 38.562 7.203 1 97.75 398 GLU A CA 1
ATOM 3102 C C . GLU A 1 398 ? 20.391 38.594 5.773 1 97.75 398 GLU A C 1
ATOM 3104 O O . GLU A 1 398 ? 20.906 39.344 4.938 1 97.75 398 GLU A O 1
ATOM 3109 N N . TYR A 1 399 ? 19.422 37.75 5.477 1 97.31 399 TYR A N 1
ATOM 3110 C CA . TYR A 1 399 ? 19.141 37.5 4.07 1 97.31 399 TYR A CA 1
ATOM 3111 C C . TYR A 1 399 ? 17.688 37.812 3.744 1 97.31 399 TYR A C 1
ATOM 3113 O O . TYR A 1 399 ? 17.312 37.938 2.572 1 97.31 399 TYR A O 1
ATOM 3121 N N . TYR A 1 400 ? 16.797 38 4.703 1 97.62 400 TYR A N 1
ATOM 3122 C CA . TYR A 1 400 ? 15.367 38.094 4.48 1 97.62 400 TYR A CA 1
ATOM 3123 C C . TYR A 1 400 ? 15.016 39.25 3.576 1 97.62 400 TYR A C 1
ATOM 3125 O O . TYR A 1 400 ? 14.164 39.125 2.693 1 97.62 400 TYR A O 1
ATOM 3133 N N . LYS A 1 401 ? 15.672 40.375 3.746 1 96 401 LYS A N 1
ATOM 3134 C CA . LYS A 1 401 ? 15.375 41.594 3.004 1 96 401 LYS A CA 1
ATOM 3135 C C . LYS A 1 401 ? 15.734 41.438 1.529 1 96 401 LYS A C 1
ATOM 3137 O O . LYS A 1 401 ? 15.258 42.188 0.684 1 96 401 LYS A O 1
ATOM 3142 N N . LEU A 1 402 ? 16.594 40.438 1.191 1 96.38 402 LEU A N 1
ATOM 3143 C CA . LEU A 1 402 ? 17.078 40.25 -0.171 1 96.38 402 LEU A CA 1
ATOM 3144 C C . LEU A 1 402 ? 16.141 39.312 -0.948 1 96.38 402 LEU A C 1
ATOM 3146 O O . LEU A 1 402 ? 16.25 39.188 -2.168 1 96.38 402 LEU A O 1
ATOM 3150 N N . LEU A 1 403 ? 15.195 38.719 -0.272 1 97.38 403 LEU A N 1
ATOM 3151 C CA . LEU A 1 403 ? 14.297 37.781 -0.925 1 97.38 403 LEU A CA 1
ATOM 3152 C C . LEU A 1 403 ? 13.344 38.5 -1.873 1 97.38 403 LEU A C 1
ATOM 3154 O O . LEU A 1 403 ? 12.875 39.594 -1.567 1 97.38 403 LEU A O 1
ATOM 3158 N N . PRO A 1 404 ? 13.125 37.906 -3.018 1 97.62 404 PRO A N 1
ATOM 3159 C CA . PRO A 1 404 ? 12.102 38.469 -3.895 1 97.62 404 PRO A CA 1
ATOM 3160 C C . PRO A 1 404 ? 10.688 38.312 -3.336 1 97.62 404 PRO A C 1
ATOM 3162 O O . PRO A 1 404 ? 10.438 37.406 -2.539 1 97.62 404 PRO A O 1
ATOM 3165 N N . LEU A 1 405 ? 9.781 39.25 -3.754 1 96.75 405 LEU A N 1
ATOM 3166 C CA . LEU A 1 405 ? 8.367 39.125 -3.439 1 96.75 405 LEU A CA 1
ATOM 3167 C C . LEU A 1 405 ? 7.691 38.156 -4.398 1 96.75 405 LEU A C 1
ATOM 3169 O O . LEU A 1 405 ? 8.219 37.875 -5.473 1 96.75 405 LEU A O 1
ATOM 3173 N N . ALA A 1 406 ? 6.617 37.625 -3.877 1 94.19 406 ALA A N 1
ATOM 3174 C CA . ALA A 1 406 ? 5.852 36.75 -4.734 1 94.19 406 ALA A CA 1
ATOM 3175 C C . ALA A 1 406 ? 5.219 37.5 -5.898 1 94.19 406 ALA A C 1
ATOM 3177 O O . ALA A 1 406 ? 4.867 38.656 -5.762 1 94.19 406 ALA A O 1
ATOM 3178 N N . ASP A 1 407 ? 5.078 36.938 -7.16 1 82.75 407 ASP A N 1
ATOM 3179 C CA . ASP A 1 407 ? 4.477 37.562 -8.336 1 82.75 407 ASP A CA 1
ATOM 3180 C C . ASP A 1 407 ? 2.957 37.656 -8.195 1 82.75 407 ASP A C 1
ATOM 3182 O O . ASP A 1 407 ? 2.346 36.844 -7.5 1 82.75 407 ASP A O 1
ATOM 3186 N N . MET B 1 1 ? -18.406 6.148 -9.875 1 68 1 MET B N 1
ATOM 3187 C CA . MET B 1 1 ? -17.344 5.391 -9.219 1 68 1 MET B CA 1
ATOM 3188 C C . MET B 1 1 ? -16.547 4.594 -10.242 1 68 1 MET B C 1
ATOM 3190 O O . MET B 1 1 ? -17.062 4.227 -11.297 1 68 1 MET B O 1
ATOM 3194 N N . VAL B 1 2 ? -15.211 4.5 -9.883 1 73.62 2 VAL B N 1
ATOM 3195 C CA . VAL B 1 2 ? -14.406 3.584 -10.688 1 73.62 2 VAL B CA 1
ATOM 3196 C C . VAL B 1 2 ? -15.031 2.191 -10.664 1 73.62 2 VAL B C 1
ATOM 3198 O O . VAL B 1 2 ? -15.422 1.697 -9.609 1 73.62 2 VAL B O 1
ATOM 3201 N N . LYS B 1 3 ? -15.391 1.709 -11.734 1 79.38 3 LYS B N 1
ATOM 3202 C CA . LYS B 1 3 ? -15.984 0.376 -11.805 1 79.38 3 LYS B CA 1
ATOM 3203 C C . LYS B 1 3 ? -14.922 -0.706 -11.633 1 79.38 3 LYS B C 1
ATOM 3205 O O . LYS B 1 3 ? -14.086 -0.909 -12.516 1 79.38 3 LYS B O 1
ATOM 3210 N N . LEU B 1 4 ? -14.852 -1.222 -10.477 1 89.06 4 LEU B N 1
ATOM 3211 C CA . LEU B 1 4 ? -13.938 -2.318 -10.18 1 89.06 4 LEU B CA 1
ATOM 3212 C C . LEU B 1 4 ? -14.688 -3.645 -10.094 1 89.06 4 LEU B C 1
ATOM 3214 O O . LEU B 1 4 ? -15.594 -3.799 -9.273 1 89.06 4 LEU B O 1
ATOM 3218 N N . GLU B 1 5 ? -14.328 -4.566 -10.961 1 90.81 5 GLU B N 1
ATOM 3219 C CA . GLU B 1 5 ? -14.898 -5.902 -10.844 1 90.81 5 GLU B CA 1
ATOM 3220 C C . GLU B 1 5 ? -14.523 -6.555 -9.516 1 90.81 5 GLU B C 1
ATOM 3222 O O . GLU B 1 5 ? -13.453 -6.281 -8.969 1 90.81 5 GLU B O 1
ATOM 3227 N N . PRO B 1 6 ? -15.445 -7.355 -9.008 1 91.38 6 PRO B N 1
ATOM 3228 C CA . PRO B 1 6 ? -15.055 -8.102 -7.809 1 91.38 6 PRO B CA 1
ATOM 3229 C C . PRO B 1 6 ? -13.773 -8.914 -8.008 1 91.38 6 PRO B C 1
ATOM 3231 O O . PRO B 1 6 ? -13.594 -9.539 -9.055 1 91.38 6 PRO B O 1
ATOM 3234 N N . PHE B 1 7 ? -12.898 -8.727 -7.094 1 92.12 7 PHE B N 1
ATOM 3235 C CA . PHE B 1 7 ? -11.688 -9.547 -7.125 1 92.12 7 PHE B CA 1
ATOM 3236 C C . PHE B 1 7 ? -11.984 -10.969 -6.676 1 92.12 7 PHE B C 1
ATOM 3238 O O . PHE B 1 7 ? -11.961 -11.266 -5.48 1 92.12 7 PHE B O 1
ATOM 3245 N N . GLU B 1 8 ? -12.117 -11.859 -7.551 1 89.25 8 GLU B N 1
ATOM 3246 C CA . GLU B 1 8 ? -12.805 -13.133 -7.324 1 89.25 8 GLU B CA 1
ATOM 3247 C C . GLU B 1 8 ? -11.977 -14.055 -6.441 1 89.25 8 GLU B C 1
ATOM 3249 O O . GLU B 1 8 ? -12.5 -14.664 -5.504 1 89.25 8 GLU B O 1
ATOM 3254 N N . VAL B 1 9 ? -10.703 -14.164 -6.719 1 89.56 9 VAL B N 1
ATOM 3255 C CA . VAL B 1 9 ? -9.891 -15.125 -5.98 1 89.56 9 VAL B CA 1
ATOM 3256 C C . VAL B 1 9 ? -9.82 -14.719 -4.512 1 89.56 9 VAL B C 1
ATOM 3258 O O . VAL B 1 9 ? -9.977 -15.562 -3.623 1 89.56 9 VAL B O 1
ATOM 3261 N N . ASP B 1 10 ? -9.586 -13.469 -4.246 1 86.88 10 ASP B N 1
ATOM 3262 C CA . ASP B 1 10 ? -9.555 -12.992 -2.869 1 86.88 10 ASP B CA 1
ATOM 3263 C C . ASP B 1 10 ? -10.906 -13.195 -2.186 1 86.88 10 ASP B C 1
ATOM 3265 O O . ASP B 1 10 ? -10.969 -13.656 -1.046 1 86.88 10 ASP B O 1
ATOM 3269 N N . HIS B 1 11 ? -11.945 -12.852 -2.936 1 87.31 11 HIS B N 1
ATOM 3270 C CA . HIS B 1 11 ? -13.289 -13.023 -2.387 1 87.31 11 HIS B CA 1
ATOM 3271 C C . HIS B 1 11 ? -13.562 -14.492 -2.068 1 87.31 11 HIS B C 1
ATOM 3273 O O . HIS B 1 11 ? -14.094 -14.812 -1.001 1 87.31 11 HIS B O 1
ATOM 3279 N N . TRP B 1 12 ? -13.164 -15.352 -2.945 1 90.31 12 TRP B N 1
ATOM 3280 C CA . TRP B 1 12 ? -13.367 -16.781 -2.785 1 90.31 12 TRP B CA 1
ATOM 3281 C C . TRP B 1 12 ? -12.656 -17.297 -1.541 1 90.31 12 TRP B C 1
ATOM 3283 O O . TRP B 1 12 ? -13.25 -18 -0.715 1 90.31 12 TRP B O 1
ATOM 3293 N N . ILE B 1 13 ? -11.438 -16.922 -1.405 1 86.44 13 ILE B N 1
ATOM 3294 C CA . ILE B 1 13 ? -10.617 -17.438 -0.318 1 86.44 13 ILE B CA 1
ATOM 3295 C C . ILE B 1 13 ? -11.039 -16.797 1.001 1 86.44 13 ILE B C 1
ATOM 3297 O O . ILE B 1 13 ? -11.203 -17.484 2.01 1 86.44 13 ILE B O 1
ATOM 3301 N N . LEU B 1 14 ? -11.266 -15.508 0.971 1 77.94 14 LEU B N 1
ATOM 3302 C CA . LEU B 1 14 ? -11.578 -14.75 2.176 1 77.94 14 LEU B CA 1
ATOM 3303 C C . LEU B 1 14 ? -12.898 -15.195 2.779 1 77.94 14 LEU B C 1
ATOM 3305 O O . LEU B 1 14 ? -13.055 -15.227 4.004 1 77.94 14 LEU B O 1
ATOM 3309 N N . THR B 1 15 ? -13.836 -15.461 2 1 77.25 15 THR B N 1
ATOM 3310 C CA . THR B 1 15 ? -15.172 -15.789 2.496 1 77.25 15 THR B CA 1
ATOM 3311 C C . THR B 1 15 ? -15.219 -17.234 3.008 1 77.25 15 THR B C 1
ATOM 3313 O O . THR B 1 15 ? -16.172 -17.625 3.678 1 77.25 15 THR B O 1
ATOM 3316 N N . ARG B 1 16 ? -14.156 -17.938 2.885 1 75.44 16 ARG B N 1
ATOM 3317 C CA . ARG B 1 16 ? -14.211 -19.359 3.205 1 75.44 16 ARG B CA 1
ATOM 3318 C C . ARG B 1 16 ? -13.07 -19.766 4.133 1 75.44 16 ARG B C 1
ATOM 3320 O O . ARG B 1 16 ? -13.016 -20.891 4.609 1 75.44 16 ARG B O 1
ATOM 3327 N N . ASP B 1 17 ? -12.156 -18.875 4.355 1 62.25 17 ASP B N 1
ATOM 3328 C CA . ASP B 1 17 ? -10.906 -19.203 5.047 1 62.25 17 ASP B CA 1
ATOM 3329 C C . ASP B 1 17 ? -11.156 -19.453 6.531 1 62.25 17 ASP B C 1
ATOM 3331 O O . ASP B 1 17 ? -10.297 -20.016 7.219 1 62.25 17 ASP B O 1
ATOM 3335 N N . ILE B 1 18 ? -12.203 -19.094 7.094 1 62.94 18 ILE B N 1
ATOM 3336 C CA . ILE B 1 18 ? -12.43 -19.281 8.523 1 62.94 18 ILE B CA 1
ATOM 3337 C C . ILE B 1 18 ? -12.766 -20.75 8.797 1 62.94 18 ILE B C 1
ATOM 3339 O O . ILE B 1 18 ? -12.703 -21.203 9.945 1 62.94 18 ILE B O 1
ATOM 3343 N N . GLY B 1 19 ? -12.516 -21.578 7.781 1 68.81 19 GLY B N 1
ATOM 3344 C CA . GLY B 1 19 ? -13.117 -22.828 8.227 1 68.81 19 GLY B CA 1
ATOM 3345 C C . GLY B 1 19 ? -12.477 -24.047 7.609 1 68.81 19 GLY B C 1
ATOM 3346 O O . GLY B 1 19 ? -12.812 -25.188 7.969 1 68.81 19 GLY B O 1
ATOM 3347 N N . PRO B 1 20 ? -11.484 -23.891 6.699 1 87.75 20 PRO B N 1
ATOM 3348 C CA . PRO B 1 20 ? -11.039 -25.156 6.082 1 87.75 20 PRO B CA 1
ATOM 3349 C C . PRO B 1 20 ? -10.094 -25.938 6.98 1 87.75 20 PRO B C 1
ATOM 3351 O O . PRO B 1 20 ? -9.289 -25.359 7.707 1 87.75 20 PRO B O 1
ATOM 3354 N N . LYS B 1 21 ? -10.242 -27.25 6.957 1 92.94 21 LYS B N 1
ATOM 3355 C CA . LYS B 1 21 ? -9.297 -28.141 7.629 1 92.94 21 LYS B CA 1
ATOM 3356 C C . LYS B 1 21 ? -7.949 -28.156 6.906 1 92.94 21 LYS B C 1
ATOM 3358 O O . LYS B 1 21 ? -6.898 -28.203 7.551 1 92.94 21 LYS B O 1
ATOM 3363 N N . TYR B 1 22 ? -7.992 -28.156 5.586 1 95.75 22 TYR B N 1
ATOM 3364 C CA . TYR B 1 22 ? -6.816 -28.141 4.723 1 95.75 22 TYR B CA 1
ATOM 3365 C C . TYR B 1 22 ? -6.91 -27.016 3.701 1 95.75 22 TYR B C 1
ATOM 3367 O O . TYR B 1 22 ? -7.852 -26.969 2.902 1 95.75 22 TYR B O 1
ATOM 3375 N N . ASN B 1 23 ? -5.906 -26.125 3.74 1 94.38 23 ASN B N 1
ATOM 3376 C CA . ASN B 1 23 ? -5.895 -25.016 2.793 1 94.38 23 ASN B CA 1
ATOM 3377 C C . ASN B 1 23 ? -4.926 -25.281 1.64 1 94.38 23 ASN B C 1
ATOM 3379 O O . ASN B 1 23 ? -3.723 -25.062 1.772 1 94.38 23 ASN B O 1
ATOM 3383 N N . LEU B 1 24 ? -5.457 -25.734 0.534 1 96.88 24 LEU B N 1
ATOM 3384 C CA . LEU B 1 24 ? -4.656 -25.922 -0.67 1 96.88 24 LEU B CA 1
ATOM 3385 C C . LEU B 1 24 ? -4.895 -24.781 -1.663 1 96.88 24 LEU B C 1
ATOM 3387 O O . LEU B 1 24 ? -4.496 -24.875 -2.826 1 96.88 24 LEU B O 1
ATOM 3391 N N . ALA B 1 25 ? -5.559 -23.719 -1.168 1 95.62 25 ALA B N 1
ATOM 3392 C CA . ALA B 1 25 ? -5.82 -22.562 -2.018 1 95.62 25 ALA B CA 1
ATOM 3393 C C . ALA B 1 25 ? -4.637 -21.594 -2.006 1 95.62 25 ALA B C 1
ATOM 3395 O O . ALA B 1 25 ? -4.57 -20.688 -2.824 1 95.62 25 ALA B O 1
ATOM 3396 N N . HIS B 1 26 ? -3.654 -21.828 -1.143 1 93.88 26 HIS B N 1
ATOM 3397 C CA . HIS B 1 26 ? -2.52 -20.922 -1.032 1 93.88 26 HIS B CA 1
ATOM 3398 C C . HIS B 1 26 ? -1.695 -20.906 -2.314 1 93.88 26 HIS B C 1
ATOM 3400 O O . HIS B 1 26 ? -1.808 -21.828 -3.137 1 93.88 26 HIS B O 1
ATOM 3406 N N . SER B 1 27 ? -0.884 -19.875 -2.488 1 95.81 27 SER B N 1
ATOM 3407 C CA . SER B 1 27 ? -0.086 -19.719 -3.701 1 95.81 27 SER B CA 1
ATOM 3408 C C . SER B 1 27 ? 1.366 -19.391 -3.369 1 95.81 27 SER B C 1
ATOM 3410 O O . SER B 1 27 ? 2.074 -18.781 -4.18 1 95.81 27 SER B O 1
ATOM 3412 N N . TYR B 1 28 ? 1.791 -19.672 -2.141 1 96.69 28 TYR B N 1
ATOM 3413 C CA . TYR B 1 28 ? 3.119 -19.297 -1.67 1 96.69 28 TYR B CA 1
ATOM 3414 C C . TYR B 1 28 ? 3.838 -20.484 -1.051 1 96.69 28 TYR B C 1
ATOM 3416 O O . TYR B 1 28 ? 3.225 -21.531 -0.793 1 96.69 28 TYR B O 1
ATOM 3424 N N . SER B 1 29 ? 5.148 -20.391 -0.876 1 98.31 29 SER B N 1
ATOM 3425 C CA . SER B 1 29 ? 5.953 -21.406 -0.224 1 98.31 29 SER B CA 1
ATOM 3426 C C . SER B 1 29 ? 5.715 -21.438 1.281 1 98.31 29 SER B C 1
ATOM 3428 O O . SER B 1 29 ? 5.199 -20.469 1.845 1 98.31 29 SER B O 1
ATOM 3430 N N . LEU B 1 30 ? 6.082 -22.531 1.88 1 98.19 30 LEU B N 1
ATOM 3431 C CA . LEU B 1 30 ? 5.891 -22.688 3.316 1 98.19 30 LEU B CA 1
ATOM 3432 C C . LEU B 1 30 ? 6.504 -21.531 4.082 1 98.19 30 LEU B C 1
ATOM 3434 O O . LEU B 1 30 ? 7.727 -21.344 4.074 1 98.19 30 LEU B O 1
ATOM 3438 N N . PRO B 1 31 ? 5.707 -20.766 4.742 1 98.12 31 PRO B N 1
ATOM 3439 C CA . PRO B 1 31 ? 6.191 -19.547 5.41 1 98.12 31 PRO B CA 1
ATOM 3440 C C . PRO B 1 31 ? 7.312 -19.828 6.406 1 98.12 31 PRO B C 1
ATOM 3442 O O . PRO B 1 31 ? 7.266 -20.828 7.125 1 98.12 31 PRO B O 1
ATOM 3445 N N . VAL B 1 32 ? 8.258 -18.969 6.43 1 97.75 32 VAL B N 1
ATOM 3446 C CA . VAL B 1 32 ? 9.352 -19.047 7.398 1 97.75 32 VAL B CA 1
ATOM 3447 C C . VAL B 1 32 ? 9.141 -18 8.492 1 97.75 32 VAL B C 1
ATOM 3449 O O . VAL B 1 32 ? 8.336 -17.094 8.336 1 97.75 32 VAL B O 1
ATOM 3452 N N . THR B 1 33 ? 9.805 -18.234 9.578 1 95.62 33 THR B N 1
ATOM 3453 C CA . THR B 1 33 ? 9.859 -17.234 10.648 1 95.62 33 THR B CA 1
ATOM 3454 C C . THR B 1 33 ? 11.141 -16.422 10.562 1 95.62 33 THR B C 1
ATOM 3456 O O . THR B 1 33 ? 12.055 -16.75 9.805 1 95.62 33 THR B O 1
ATOM 3459 N N . ILE B 1 34 ? 11.172 -15.297 11.266 1 92.12 34 ILE B N 1
ATOM 3460 C CA . ILE B 1 34 ? 12.398 -14.523 11.367 1 92.12 34 ILE B CA 1
ATOM 3461 C C . ILE B 1 34 ? 13.508 -15.398 11.953 1 92.12 34 ILE B C 1
ATOM 3463 O O . ILE B 1 34 ? 14.664 -15.32 11.523 1 92.12 34 ILE B O 1
ATOM 3467 N N . ASN B 1 35 ? 13.156 -16.25 12.906 1 91.81 35 ASN B N 1
ATOM 3468 C CA . ASN B 1 35 ? 14.117 -17.203 13.477 1 91.81 35 ASN B CA 1
ATOM 3469 C C . ASN B 1 35 ? 14.656 -18.156 12.422 1 91.81 35 ASN B C 1
ATOM 3471 O O . ASN B 1 35 ? 15.836 -18.516 12.445 1 91.81 35 ASN B O 1
ATOM 3475 N N . ASP B 1 36 ? 13.805 -18.609 11.562 1 93.81 36 ASP B N 1
ATOM 3476 C CA . ASP B 1 36 ? 14.25 -19.484 10.469 1 93.81 36 ASP B CA 1
ATOM 3477 C C . ASP B 1 36 ? 15.305 -18.781 9.609 1 93.81 36 ASP B C 1
ATOM 3479 O O . ASP B 1 36 ? 16.266 -19.406 9.172 1 93.81 36 ASP B O 1
ATOM 3483 N N . LEU B 1 37 ? 15.109 -17.484 9.328 1 93.31 37 LEU B N 1
ATOM 3484 C CA . LEU B 1 37 ? 16.047 -16.719 8.516 1 93.31 37 LEU B CA 1
ATOM 3485 C C . LEU B 1 37 ? 17.438 -16.688 9.164 1 93.31 37 LEU B C 1
ATOM 3487 O O . LEU B 1 37 ? 18.453 -16.812 8.477 1 93.31 37 LEU B O 1
ATOM 3491 N N . LYS B 1 38 ? 17.422 -16.547 10.453 1 88.88 38 LYS B N 1
ATOM 3492 C CA . LYS B 1 38 ? 18.688 -16.578 11.188 1 88.88 38 LYS B CA 1
ATOM 3493 C C . LYS B 1 38 ? 19.406 -17.906 11.008 1 88.88 38 LYS B C 1
ATOM 3495 O O . LYS B 1 38 ? 20.625 -17.938 10.82 1 88.88 38 LYS B O 1
ATOM 3500 N N . SER B 1 39 ? 18.641 -18.922 11.039 1 90.69 39 SER B N 1
ATOM 3501 C CA . SER B 1 39 ? 19.203 -20.25 10.914 1 90.69 39 SER B CA 1
ATOM 3502 C C . SER B 1 39 ? 19.672 -20.531 9.492 1 90.69 39 SER B C 1
ATOM 3504 O O . SER B 1 39 ? 20.625 -21.297 9.281 1 90.69 39 SER B O 1
ATOM 3506 N N . LEU B 1 40 ? 19.031 -19.906 8.531 1 93.81 40 LEU B N 1
ATOM 3507 C CA . LEU B 1 40 ? 19.359 -20.125 7.125 1 93.81 40 LEU B CA 1
ATOM 3508 C C . LEU B 1 40 ? 20.531 -19.266 6.688 1 93.81 40 LEU B C 1
ATOM 3510 O O . LEU B 1 40 ? 21.125 -19.516 5.637 1 93.81 40 LEU B O 1
ATOM 3514 N N . SER B 1 41 ? 20.812 -18.297 7.535 1 91.69 41 SER B N 1
ATOM 3515 C CA . SER B 1 41 ? 21.906 -17.391 7.203 1 91.69 41 SER B CA 1
ATOM 3516 C C . SER B 1 41 ? 23.266 -18.016 7.535 1 91.69 41 SER B C 1
ATOM 3518 O O . SER B 1 41 ? 23.422 -18.641 8.586 1 91.69 41 SER B O 1
ATOM 3520 N N . GLU B 1 42 ? 24.188 -17.859 6.676 1 90.5 42 GLU B N 1
ATOM 3521 C CA . GLU B 1 42 ? 25.547 -18.359 6.902 1 90.5 42 GLU B CA 1
ATOM 3522 C C . GLU B 1 42 ? 26.344 -17.406 7.805 1 90.5 42 GLU B C 1
ATOM 3524 O O . GLU B 1 42 ? 27.375 -17.781 8.352 1 90.5 42 GLU B O 1
ATOM 3529 N N . ASP B 1 43 ? 25.875 -16.219 7.957 1 80.19 43 ASP B N 1
ATOM 3530 C CA . ASP B 1 43 ? 26.5 -15.234 8.844 1 80.19 43 ASP B CA 1
ATOM 3531 C C . ASP B 1 43 ? 25.766 -15.172 10.188 1 80.19 43 ASP B C 1
ATOM 3533 O O . ASP B 1 43 ? 24.688 -14.594 10.289 1 80.19 43 ASP B O 1
ATOM 3537 N N . ALA B 1 44 ? 26.375 -15.812 11.117 1 63.78 44 ALA B N 1
ATOM 3538 C CA . ALA B 1 44 ? 25.766 -15.891 12.438 1 63.78 44 ALA B CA 1
ATOM 3539 C C . ALA B 1 44 ? 25.469 -14.508 12.992 1 63.78 44 ALA B C 1
ATOM 3541 O O . ALA B 1 44 ? 24.5 -14.32 13.734 1 63.78 44 ALA B O 1
ATOM 3542 N N . ALA B 1 45 ? 26.234 -13.516 12.906 1 55.06 45 ALA B N 1
ATOM 3543 C CA . ALA B 1 45 ? 26.125 -12.172 13.477 1 55.06 45 ALA B CA 1
ATOM 3544 C C . ALA B 1 45 ? 24.891 -11.453 12.93 1 55.06 45 ALA B C 1
ATOM 3546 O O . ALA B 1 45 ? 24.359 -10.555 13.586 1 55.06 45 ALA B O 1
ATOM 3547 N N . THR B 1 46 ? 24.422 -12.023 11.93 1 62.41 46 THR B N 1
ATOM 3548 C CA . THR B 1 46 ? 23.406 -11.305 11.18 1 62.41 46 THR B CA 1
ATOM 3549 C C . THR B 1 46 ? 22.062 -11.352 11.906 1 62.41 46 THR B C 1
ATOM 3551 O O . THR B 1 46 ? 21.375 -10.336 12.031 1 62.41 46 THR B O 1
ATOM 3554 N N . GLY B 1 47 ? 21.719 -12.477 12.531 1 56.88 47 GLY B N 1
ATOM 3555 C CA . GLY B 1 47 ? 20.406 -12.625 13.141 1 56.88 47 GLY B CA 1
ATOM 3556 C C . GLY B 1 47 ? 20.234 -11.789 14.391 1 56.88 47 GLY B C 1
ATOM 3557 O O . GLY B 1 47 ? 19.234 -11.062 14.523 1 56.88 47 GLY B O 1
ATOM 3558 N N . ASP B 1 48 ? 21.062 -11.945 15.305 1 60.22 48 ASP B N 1
ATOM 3559 C CA . ASP B 1 48 ? 21 -11.203 16.562 1 60.22 48 ASP B CA 1
ATOM 3560 C C . ASP B 1 48 ? 21.094 -9.695 16.312 1 60.22 48 ASP B C 1
ATOM 3562 O O . ASP B 1 48 ? 20.422 -8.906 16.969 1 60.22 48 ASP B O 1
ATOM 3566 N N . ASP B 1 49 ? 21.625 -9.43 15.312 1 71.88 49 ASP B N 1
ATOM 3567 C CA . ASP B 1 49 ? 21.844 -8.039 14.93 1 71.88 49 ASP B CA 1
ATOM 3568 C C . ASP B 1 49 ? 20.594 -7.43 14.305 1 71.88 49 ASP B C 1
ATOM 3570 O O . ASP B 1 49 ? 20.25 -6.281 14.586 1 71.88 49 ASP B O 1
ATOM 3574 N N . LEU B 1 50 ? 19.859 -8.344 13.68 1 76.5 50 LEU B N 1
ATOM 3575 C CA . LEU B 1 50 ? 18.656 -7.828 13.055 1 76.5 50 LEU B CA 1
ATOM 3576 C C . LEU B 1 50 ? 17.641 -7.398 14.102 1 76.5 50 LEU B C 1
ATOM 3578 O O . LEU B 1 50 ? 17.062 -6.312 14.016 1 76.5 50 LEU B O 1
ATOM 3582 N N . LEU B 1 51 ? 17.484 -8.164 15.086 1 73.44 51 LEU B N 1
ATOM 3583 C CA . LEU B 1 51 ? 16.516 -7.91 16.141 1 73.44 51 LEU B CA 1
ATOM 3584 C C . LEU B 1 51 ? 16.875 -6.641 16.906 1 73.44 51 LEU B C 1
ATOM 3586 O O . LEU B 1 51 ? 15.992 -5.812 17.172 1 73.44 51 LEU B O 1
ATOM 3590 N N . ALA B 1 52 ? 18.109 -6.629 17.172 1 78.5 52 ALA B N 1
ATOM 3591 C CA . ALA B 1 52 ? 18.562 -5.473 17.953 1 78.5 52 ALA B CA 1
ATOM 3592 C C . ALA B 1 52 ? 18.438 -4.188 17.141 1 78.5 52 ALA B C 1
ATOM 3594 O O . ALA B 1 52 ? 18 -3.158 17.656 1 78.5 52 ALA B O 1
ATOM 3595 N N . SER B 1 53 ? 18.719 -4.254 16 1 83.56 53 SER B N 1
ATOM 3596 C CA . SER B 1 53 ? 18.672 -3.08 15.141 1 83.56 53 SER B CA 1
ATOM 3597 C C . SER B 1 53 ? 17.25 -2.578 14.945 1 83.56 53 SER B C 1
ATOM 3599 O O . SER B 1 53 ? 16.984 -1.381 15.078 1 83.56 53 SER B O 1
ATOM 3601 N N . VAL B 1 54 ? 16.406 -3.465 14.766 1 86.88 54 VAL B N 1
ATOM 3602 C CA . VAL B 1 54 ? 15.008 -3.109 14.5 1 86.88 54 VAL B CA 1
ATOM 3603 C C . VAL B 1 54 ? 14.375 -2.525 15.766 1 86.88 54 VAL B C 1
ATOM 3605 O O . VAL B 1 54 ? 13.57 -1.593 15.688 1 86.88 54 VAL B O 1
ATOM 3608 N N . GLN B 1 55 ? 14.773 -2.988 16.875 1 88.81 55 GLN B N 1
ATOM 3609 C CA . GLN B 1 55 ? 14.172 -2.57 18.141 1 88.81 55 GLN B CA 1
ATOM 3610 C C . GLN B 1 55 ? 14.617 -1.16 18.516 1 88.81 55 GLN B C 1
ATOM 3612 O O . GLN B 1 55 ? 13.867 -0.427 19.172 1 88.81 55 GLN B O 1
ATOM 3617 N N . SER B 1 56 ? 15.812 -0.798 18.156 1 91.88 56 SER B N 1
ATOM 3618 C CA . SER B 1 56 ? 16.375 0.48 18.578 1 91.88 56 SER B CA 1
ATOM 3619 C C . SER B 1 56 ? 16.234 1.537 17.484 1 91.88 56 SER B C 1
ATOM 3621 O O . SER B 1 56 ? 16.578 2.701 17.688 1 91.88 56 SER B O 1
ATOM 3623 N N . MET B 1 57 ? 15.672 1.154 16.438 1 92.81 57 MET B N 1
ATOM 3624 C CA . MET B 1 57 ? 15.562 2.059 15.305 1 92.81 57 MET B CA 1
ATOM 3625 C C . MET B 1 57 ? 14.391 3.018 15.477 1 92.81 57 MET B C 1
ATOM 3627 O O . MET B 1 57 ? 13.266 2.586 15.734 1 92.81 57 MET B O 1
ATOM 3631 N N . PRO B 1 58 ? 14.688 4.379 15.406 1 95.5 58 PRO B N 1
ATOM 3632 C CA . PRO B 1 58 ? 13.539 5.297 15.422 1 95.5 58 PRO B CA 1
ATOM 3633 C C . PRO B 1 58 ? 12.562 5.035 14.273 1 95.5 58 PRO B C 1
ATOM 3635 O O . PRO B 1 58 ? 12.977 4.922 13.117 1 95.5 58 PRO B O 1
ATOM 3638 N N . MET B 1 59 ? 11.273 4.938 14.594 1 96.25 59 MET B N 1
ATOM 3639 C CA . MET B 1 59 ? 10.258 4.59 13.609 1 96.25 59 MET B CA 1
ATOM 3640 C C . MET B 1 59 ? 9.82 5.82 12.82 1 96.25 59 MET B C 1
ATOM 3642 O O . MET B 1 59 ? 8.648 6.199 12.844 1 96.25 59 MET B O 1
ATOM 3646 N N . ASN B 1 60 ? 10.742 6.426 12.07 1 95.06 60 ASN B N 1
ATOM 3647 C CA . ASN B 1 60 ? 10.445 7.48 11.102 1 95.06 60 ASN B CA 1
ATOM 3648 C C . ASN B 1 60 ? 10.273 6.922 9.695 1 95.06 60 ASN B C 1
ATOM 3650 O O . ASN B 1 60 ? 10.109 5.711 9.516 1 95.06 60 ASN B O 1
ATOM 3654 N N . TYR B 1 61 ? 10.211 7.742 8.664 1 91.56 61 TYR B N 1
ATOM 3655 C CA . TYR B 1 61 ? 9.945 7.281 7.309 1 91.56 61 TYR B CA 1
ATOM 3656 C C . TYR B 1 61 ? 11.203 6.695 6.676 1 91.56 61 TYR B C 1
ATOM 3658 O O . TYR B 1 61 ? 11.195 6.32 5.5 1 91.56 61 TYR B O 1
ATOM 3666 N N . GLY B 1 62 ? 12.266 6.562 7.422 1 88 62 GLY B N 1
ATOM 3667 C CA . GLY B 1 62 ? 13.492 5.992 6.895 1 88 62 GLY B CA 1
ATOM 3668 C C . GLY B 1 62 ? 14.289 6.969 6.047 1 88 62 GLY B C 1
ATOM 3669 O O . GLY B 1 62 ? 13.844 8.094 5.801 1 88 62 GLY B O 1
ATOM 3670 N N . PRO B 1 63 ? 15.422 6.574 5.609 1 81.75 63 PRO B N 1
ATOM 3671 C CA . PRO B 1 63 ? 16.359 7.477 4.938 1 81.75 63 PRO B CA 1
ATOM 3672 C C . PRO B 1 63 ? 16.016 7.691 3.465 1 81.75 63 PRO B C 1
ATOM 3674 O O . PRO B 1 63 ? 16.531 8.617 2.832 1 81.75 63 PRO B O 1
ATOM 3677 N N . SER B 1 64 ? 15.203 6.77 2.953 1 83.56 64 SER B N 1
ATOM 3678 C CA . SER B 1 64 ? 14.898 6.887 1.531 1 83.56 64 SER B CA 1
ATOM 3679 C C . SER B 1 64 ? 13.43 6.586 1.253 1 83.56 64 SER B C 1
ATOM 3681 O O . SER B 1 64 ? 12.875 5.629 1.792 1 83.56 64 SER B O 1
ATOM 3683 N N . PHE B 1 65 ? 12.945 7.402 0.327 1 87.31 65 PHE B N 1
ATOM 3684 C CA . PHE B 1 65 ? 11.547 7.23 -0.054 1 87.31 65 PHE B CA 1
ATOM 3685 C C . PHE B 1 65 ? 11.398 6.094 -1.058 1 87.31 65 PHE B C 1
ATOM 3687 O O . PHE B 1 65 ? 10.289 5.59 -1.269 1 87.31 65 PHE B O 1
ATOM 3694 N N . THR B 1 66 ? 12.547 5.695 -1.646 1 92.06 66 THR B N 1
ATOM 3695 C CA . THR B 1 66 ? 12.461 4.66 -2.67 1 92.06 66 THR B CA 1
ATOM 3696 C C . THR B 1 66 ? 12.742 3.283 -2.074 1 92.06 66 THR B C 1
ATOM 3698 O O . THR B 1 66 ? 12.57 2.264 -2.744 1 92.06 66 THR B O 1
ATOM 3701 N N . GLY B 1 67 ? 13.203 3.234 -0.823 1 94.38 67 GLY B N 1
ATOM 3702 C CA . GLY B 1 67 ? 13.484 1.974 -0.158 1 94.38 67 GLY B CA 1
ATOM 3703 C C . GLY B 1 67 ? 14.859 1.933 0.481 1 94.38 67 GLY B C 1
ATOM 3704 O O . GLY B 1 67 ? 15.734 2.729 0.135 1 94.38 67 GLY B O 1
ATOM 3705 N N . LEU B 1 68 ? 15.086 1.036 1.385 1 95.5 68 LEU B N 1
ATOM 3706 C CA . LEU B 1 68 ? 16.359 0.826 2.062 1 95.5 68 LEU B CA 1
ATOM 3707 C C . LEU B 1 68 ? 17.453 0.488 1.061 1 95.5 68 LEU B C 1
ATOM 3709 O O . LEU B 1 68 ? 17.312 -0.425 0.247 1 95.5 68 LEU B O 1
ATOM 3713 N N . GLU B 1 69 ? 18.547 1.222 1.104 1 95.5 69 GLU B N 1
ATOM 3714 C CA . GLU B 1 69 ? 19.609 1.097 0.112 1 95.5 69 GLU B CA 1
ATOM 3715 C C . GLU B 1 69 ? 20.141 -0.334 0.046 1 95.5 69 GLU B C 1
ATOM 3717 O O . GLU B 1 69 ? 20.266 -0.907 -1.038 1 95.5 69 GLU B O 1
ATOM 3722 N N . GLN B 1 70 ? 20.453 -0.875 1.189 1 95.5 70 GLN B N 1
ATOM 3723 C CA . GLN B 1 70 ? 20.984 -2.232 1.229 1 95.5 70 GLN B CA 1
ATOM 3724 C C . GLN B 1 70 ? 20 -3.227 0.618 1 95.5 70 GLN B C 1
ATOM 3726 O O . GLN B 1 70 ? 20.406 -4.176 -0.059 1 95.5 70 GLN B O 1
ATOM 3731 N N . LEU B 1 71 ? 18.75 -3.033 0.893 1 97.38 71 LEU B N 1
ATOM 3732 C CA . LEU B 1 71 ? 17.734 -3.895 0.301 1 97.38 71 LEU B CA 1
ATOM 3733 C C . LEU B 1 71 ? 17.719 -3.744 -1.217 1 97.38 71 LEU B C 1
ATOM 3735 O O . LEU B 1 71 ? 17.656 -4.738 -1.942 1 97.38 71 LEU B O 1
ATOM 3739 N N . ARG B 1 72 ? 17.719 -2.537 -1.731 1 98 72 ARG B N 1
ATOM 3740 C CA . ARG B 1 72 ? 17.719 -2.291 -3.17 1 98 72 ARG B CA 1
ATOM 3741 C C . ARG B 1 72 ? 18.938 -2.904 -3.834 1 98 72 ARG B C 1
ATOM 3743 O O . ARG B 1 72 ? 18.859 -3.426 -4.945 1 98 72 ARG B O 1
ATOM 3750 N N . ASP B 1 73 ? 20.078 -2.854 -3.115 1 97.31 73 ASP B N 1
ATOM 3751 C CA . ASP B 1 73 ? 21.281 -3.508 -3.611 1 97.31 73 ASP B CA 1
ATOM 3752 C C . ASP B 1 73 ? 21.078 -5.02 -3.719 1 97.31 73 ASP B C 1
ATOM 3754 O O . ASP B 1 73 ? 21.438 -5.625 -4.73 1 97.31 73 ASP B O 1
ATOM 3758 N N . ASN B 1 74 ? 20.594 -5.59 -2.648 1 97.31 74 ASN B N 1
ATOM 3759 C CA . ASN B 1 74 ? 20.344 -7.027 -2.641 1 97.31 74 ASN B CA 1
ATOM 3760 C C . ASN B 1 74 ? 19.359 -7.434 -3.742 1 97.31 74 ASN B C 1
ATOM 3762 O O . ASN B 1 74 ? 19.531 -8.477 -4.371 1 97.31 74 ASN B O 1
ATOM 3766 N N . ILE B 1 75 ? 18.344 -6.598 -4.02 1 97.81 75 ILE B N 1
ATOM 3767 C CA . ILE B 1 75 ? 17.359 -6.867 -5.074 1 97.81 75 ILE B CA 1
ATOM 3768 C C . ILE B 1 75 ? 18.047 -6.766 -6.438 1 97.81 75 ILE B C 1
ATOM 3770 O O . ILE B 1 75 ? 17.828 -7.617 -7.305 1 97.81 75 ILE B O 1
ATOM 3774 N N . ALA B 1 76 ? 18.828 -5.746 -6.625 1 96.88 76 ALA B N 1
ATOM 3775 C CA . ALA B 1 76 ? 19.547 -5.582 -7.887 1 96.88 76 ALA B CA 1
ATOM 3776 C C . ALA B 1 76 ? 20.391 -6.809 -8.188 1 96.88 76 ALA B C 1
ATOM 3778 O O . ALA B 1 76 ? 20.484 -7.242 -9.344 1 96.88 76 ALA B O 1
ATOM 3779 N N . ASN B 1 77 ? 20.969 -7.363 -7.199 1 95.19 77 ASN B N 1
ATOM 3780 C CA . ASN B 1 77 ? 21.828 -8.523 -7.348 1 95.19 77 ASN B CA 1
ATOM 3781 C C . ASN B 1 77 ? 21.062 -9.742 -7.848 1 95.19 77 ASN B C 1
ATOM 3783 O O . ASN B 1 77 ? 21.641 -10.633 -8.477 1 95.19 77 ASN B O 1
ATOM 3787 N N . LEU B 1 78 ? 19.812 -9.789 -7.586 1 94.19 78 LEU B N 1
ATOM 3788 C CA . LEU B 1 78 ? 19 -10.914 -8.047 1 94.19 78 LEU B CA 1
ATOM 3789 C C . LEU B 1 78 ? 18.969 -10.969 -9.57 1 94.19 78 LEU B C 1
ATOM 3791 O O . LEU B 1 78 ? 18.719 -12.023 -10.148 1 94.19 78 LEU B O 1
ATOM 3795 N N . TYR B 1 79 ? 19.141 -9.828 -10.219 1 93.25 79 TYR B N 1
ATOM 3796 C CA . TYR B 1 79 ? 19.016 -9.734 -11.664 1 93.25 79 TYR B CA 1
ATOM 3797 C C . TYR B 1 79 ? 20.375 -9.82 -12.344 1 93.25 79 TYR B C 1
ATOM 3799 O O . TYR B 1 79 ? 20.469 -9.93 -13.57 1 93.25 79 TYR B O 1
ATOM 3807 N N . SER B 1 80 ? 21.5 -9.742 -11.703 1 83.38 80 SER B N 1
ATOM 3808 C CA . SER B 1 80 ? 22.844 -9.688 -12.266 1 83.38 80 SER B CA 1
ATOM 3809 C C . SER B 1 80 ? 23.312 -11.078 -12.688 1 83.38 80 SER B C 1
ATOM 3811 O O . SER B 1 80 ? 24.094 -11.211 -13.641 1 83.38 80 SER B O 1
ATOM 3813 N N . ASP B 1 81 ? 22.938 -12.016 -12.078 1 68.5 81 ASP B N 1
ATOM 3814 C CA . ASP B 1 81 ? 23.438 -13.367 -12.32 1 68.5 81 ASP B CA 1
ATOM 3815 C C . ASP B 1 81 ? 22.891 -13.93 -13.633 1 68.5 81 ASP B C 1
ATOM 3817 O O . ASP B 1 81 ? 23.453 -14.867 -14.195 1 68.5 81 ASP B O 1
ATOM 3821 N N . GLU B 1 82 ? 22.047 -13.312 -14.227 1 65.25 82 GLU B N 1
ATOM 3822 C CA . GLU B 1 82 ? 21.328 -13.93 -15.336 1 65.25 82 GLU B CA 1
ATOM 3823 C C . GLU B 1 82 ? 21.766 -13.344 -16.672 1 65.25 82 GLU B C 1
ATOM 3825 O O . GLU B 1 82 ? 21.5 -13.93 -17.719 1 65.25 82 GLU B O 1
ATOM 3830 N N . SER B 1 83 ? 22.266 -12.203 -16.531 1 70.88 83 SER B N 1
ATOM 3831 C CA . SER B 1 83 ? 22.5 -11.5 -17.781 1 70.88 83 SER B CA 1
ATOM 3832 C C . SER B 1 83 ? 23.719 -10.594 -17.688 1 70.88 83 SER B C 1
ATOM 3834 O O . SER B 1 83 ? 24.156 -10.25 -16.578 1 70.88 83 SER B O 1
ATOM 3836 N N . SER B 1 84 ? 24.25 -10.375 -18.797 1 79.31 84 SER B N 1
ATOM 3837 C CA . SER B 1 84 ? 25.312 -9.367 -18.891 1 79.31 84 SER B CA 1
ATOM 3838 C C . SER B 1 84 ? 24.75 -7.965 -18.672 1 79.31 84 SER B C 1
ATOM 3840 O O . SER B 1 84 ? 25.484 -7.02 -18.406 1 79.31 84 SER B O 1
ATOM 3842 N N . ILE B 1 85 ? 23.531 -7.887 -18.688 1 85.94 85 ILE B N 1
ATOM 3843 C CA . ILE B 1 85 ? 22.859 -6.605 -18.469 1 85.94 85 ILE B CA 1
ATOM 3844 C C . ILE B 1 85 ? 22.531 -6.457 -16.984 1 85.94 85 ILE B C 1
ATOM 3846 O O . ILE B 1 85 ? 21.719 -7.219 -16.453 1 85.94 85 ILE B O 1
ATOM 3850 N N . THR B 1 86 ? 23.172 -5.562 -16.375 1 88.69 86 THR B N 1
ATOM 3851 C CA . THR B 1 86 ? 23 -5.371 -14.945 1 88.69 86 THR B CA 1
ATOM 3852 C C . THR B 1 86 ? 22.031 -4.219 -14.672 1 88.69 86 THR B C 1
ATOM 3854 O O . THR B 1 86 ? 21.797 -3.377 -15.539 1 88.69 86 THR B O 1
ATOM 3857 N N . ILE B 1 87 ? 21.438 -4.27 -13.57 1 93.56 87 ILE B N 1
ATOM 3858 C CA . ILE B 1 87 ? 20.578 -3.178 -13.109 1 93.56 87 ILE B CA 1
ATOM 3859 C C . ILE B 1 87 ? 21.125 -2.617 -11.797 1 93.56 87 ILE B C 1
ATOM 3861 O O . ILE B 1 87 ? 21.578 -3.373 -10.938 1 93.56 87 ILE B O 1
ATOM 3865 N N . SER B 1 88 ? 21.188 -1.298 -11.711 1 93.69 88 SER B N 1
ATOM 3866 C CA . SER B 1 88 ? 21.688 -0.649 -10.5 1 93.69 88 SER B CA 1
ATOM 3867 C C . SER B 1 88 ? 20.562 -0.467 -9.477 1 93.69 88 SER B C 1
ATOM 3869 O O . SER B 1 88 ? 19.391 -0.508 -9.828 1 93.69 88 SER B O 1
ATOM 3871 N N . SER B 1 89 ? 20.984 -0.287 -8.227 1 95.44 89 SER B N 1
ATOM 3872 C CA . SER B 1 89 ? 20.047 -0.209 -7.105 1 95.44 89 SER B CA 1
ATOM 3873 C C . SER B 1 89 ? 19.125 0.995 -7.242 1 95.44 89 SER B C 1
ATOM 3875 O O . SER B 1 89 ? 18 0.982 -6.734 1 95.44 89 SER B O 1
ATOM 3877 N N . ASP B 1 90 ? 19.531 2.07 -7.938 1 94.06 90 ASP B N 1
ATOM 3878 C CA . ASP B 1 90 ? 18.719 3.27 -8.094 1 94.06 90 ASP B CA 1
ATOM 3879 C C . ASP B 1 90 ? 17.562 3.023 -9.07 1 94.06 90 ASP B C 1
ATOM 3881 O O . ASP B 1 90 ? 16.672 3.859 -9.203 1 94.06 90 ASP B O 1
ATOM 3885 N N . LYS B 1 91 ? 17.562 1.814 -9.664 1 96.69 91 LYS B N 1
ATOM 3886 C CA . LYS B 1 91 ? 16.516 1.432 -10.609 1 96.69 91 LYS B CA 1
ATOM 3887 C C . LYS B 1 91 ? 15.5 0.494 -9.953 1 96.69 91 LYS B C 1
ATOM 3889 O O . LYS B 1 91 ? 14.734 -0.175 -10.648 1 96.69 91 LYS B O 1
ATOM 3894 N N . ILE B 1 92 ? 15.578 0.474 -8.633 1 97.56 92 ILE B N 1
ATOM 3895 C CA . ILE B 1 92 ? 14.68 -0.379 -7.855 1 97.56 92 ILE B CA 1
ATOM 3896 C C . ILE B 1 92 ? 13.852 0.477 -6.906 1 97.56 92 ILE B C 1
ATOM 3898 O O . ILE B 1 92 ? 14.391 1.321 -6.184 1 97.56 92 ILE B O 1
ATOM 3902 N N . LEU B 1 93 ? 12.523 0.277 -6.934 1 97.94 93 LEU B N 1
ATOM 3903 C CA . LEU B 1 93 ? 11.594 0.898 -5.996 1 97.94 93 LEU B CA 1
ATOM 3904 C C . LEU B 1 93 ? 10.906 -0.156 -5.133 1 97.94 93 LEU B C 1
ATOM 3906 O O . LEU B 1 93 ? 10.266 -1.072 -5.652 1 97.94 93 LEU B O 1
ATOM 3910 N N . THR B 1 94 ? 11.062 -0.046 -3.824 1 98 94 THR B N 1
ATOM 3911 C CA . THR B 1 94 ? 10.391 -1.023 -2.973 1 98 94 THR B CA 1
ATOM 3912 C C . THR B 1 94 ? 8.938 -0.632 -2.742 1 98 94 THR B C 1
ATOM 3914 O O . THR B 1 94 ? 8.586 0.549 -2.801 1 98 94 THR B O 1
ATOM 3917 N N . THR B 1 95 ? 8.055 -1.557 -2.52 1 98 95 THR B N 1
ATOM 3918 C CA . THR B 1 95 ? 6.629 -1.397 -2.264 1 98 95 THR B CA 1
ATOM 3919 C C . THR B 1 95 ? 6.152 -2.402 -1.22 1 98 95 THR B C 1
ATOM 3921 O O . THR B 1 95 ? 6.832 -3.396 -0.952 1 98 95 THR B O 1
ATOM 3924 N N . PRO B 1 96 ? 5.008 -2.125 -0.628 1 97.19 96 PRO B N 1
ATOM 3925 C CA . PRO B 1 96 ? 4.383 -3.152 0.21 1 97.19 96 PRO B CA 1
ATOM 3926 C C . PRO B 1 96 ? 3.822 -4.316 -0.603 1 97.19 96 PRO B C 1
ATOM 3928 O O . PRO B 1 96 ? 2.617 -4.363 -0.869 1 97.19 96 PRO B O 1
ATOM 3931 N N . GLY B 1 97 ? 4.668 -5.211 -0.979 1 97.25 97 GLY B N 1
ATOM 3932 C CA . GLY B 1 97 ? 4.258 -6.375 -1.747 1 97.25 97 GLY B CA 1
ATOM 3933 C C . GLY B 1 97 ? 4.184 -6.113 -3.24 1 97.25 97 GLY B C 1
ATOM 3934 O O . GLY B 1 97 ? 4.289 -4.965 -3.678 1 97.25 97 GLY B O 1
ATOM 3935 N N . ALA B 1 98 ? 3.947 -7.184 -4.008 1 98 98 ALA B N 1
ATOM 3936 C CA . ALA B 1 98 ? 3.912 -7.086 -5.465 1 98 98 ALA B CA 1
ATOM 3937 C C . ALA B 1 98 ? 2.562 -6.559 -5.945 1 98 98 ALA B C 1
ATOM 3939 O O . ALA B 1 98 ? 2.475 -5.93 -7 1 98 98 ALA B O 1
ATOM 3940 N N . SER B 1 99 ? 1.49 -6.84 -5.191 1 97.38 99 SER B N 1
ATOM 3941 C CA . SER B 1 99 ? 0.179 -6.34 -5.594 1 97.38 99 SER B CA 1
ATOM 3942 C C . SER B 1 99 ? 0.191 -4.82 -5.75 1 97.38 99 SER B C 1
ATOM 3944 O O . SER B 1 99 ? -0.319 -4.293 -6.738 1 97.38 99 SER B O 1
ATOM 3946 N N . LEU B 1 100 ? 0.802 -4.184 -4.777 1 98.44 100 LEU B N 1
ATOM 3947 C CA . LEU B 1 100 ? 0.862 -2.729 -4.891 1 98.44 100 LEU B CA 1
ATOM 3948 C C . LEU B 1 100 ? 1.853 -2.309 -5.973 1 98.44 100 LEU B C 1
ATOM 3950 O O . LEU B 1 100 ? 1.642 -1.306 -6.656 1 98.44 100 LEU B O 1
ATOM 3954 N N . ALA B 1 101 ? 2.945 -3.051 -6.109 1 98.75 101 ALA B N 1
ATOM 3955 C CA . ALA B 1 101 ? 3.873 -2.773 -7.203 1 98.75 101 ALA B CA 1
ATOM 3956 C C . ALA B 1 101 ? 3.152 -2.785 -8.547 1 98.75 101 ALA B C 1
ATOM 3958 O O . ALA B 1 101 ? 3.281 -1.848 -9.336 1 98.75 101 ALA B O 1
ATOM 3959 N N . ASN B 1 102 ? 2.367 -3.85 -8.773 1 98.81 102 ASN B N 1
ATOM 3960 C CA . ASN B 1 102 ? 1.575 -3.943 -10 1 98.81 102 ASN B CA 1
ATOM 3961 C C . ASN B 1 102 ? 0.621 -2.76 -10.141 1 98.81 102 ASN B C 1
ATOM 3963 O O . ASN B 1 102 ? 0.501 -2.182 -11.219 1 98.81 102 ASN B O 1
ATOM 3967 N N . PHE B 1 103 ? -0.042 -2.484 -9.039 1 98.38 103 PHE B N 1
ATOM 3968 C CA . PHE B 1 103 ? -1.005 -1.389 -9.039 1 98.38 103 PHE B CA 1
ATOM 3969 C C . PHE B 1 103 ? -0.343 -0.085 -9.469 1 98.38 103 PHE B C 1
ATOM 3971 O O . PHE B 1 103 ? -0.866 0.629 -10.328 1 98.38 103 PHE B O 1
ATOM 3978 N N . ILE B 1 104 ? 0.791 0.219 -8.875 1 98.25 104 ILE B N 1
ATOM 3979 C CA . ILE B 1 104 ? 1.512 1.459 -9.148 1 98.25 104 ILE B CA 1
ATOM 3980 C C . ILE B 1 104 ? 1.933 1.504 -10.609 1 98.25 104 ILE B C 1
ATOM 3982 O O . ILE B 1 104 ? 1.758 2.523 -11.281 1 98.25 104 ILE B O 1
ATOM 3986 N N . VAL B 1 105 ? 2.449 0.419 -11.141 1 98.69 105 VAL B N 1
ATOM 3987 C CA . VAL B 1 105 ? 2.912 0.36 -12.523 1 98.69 105 VAL B CA 1
ATOM 3988 C C . VAL B 1 105 ? 1.746 0.632 -13.469 1 98.69 105 VAL B C 1
ATOM 3990 O O . VAL B 1 105 ? 1.85 1.472 -14.367 1 98.69 105 VAL B O 1
ATOM 3993 N N . LEU B 1 106 ? 0.657 -0.026 -13.266 1 98.44 106 LEU B N 1
ATOM 3994 C CA . LEU B 1 106 ? -0.491 0.112 -14.148 1 98.44 106 LEU B CA 1
ATOM 3995 C C . LEU B 1 106 ? -1.132 1.488 -14 1 98.44 106 LEU B C 1
ATOM 3997 O O . LEU B 1 106 ? -1.491 2.121 -15 1 98.44 106 LEU B O 1
ATOM 4001 N N . PHE B 1 107 ? -1.23 1.914 -12.766 1 97.31 107 PHE B N 1
ATOM 4002 C CA . PHE B 1 107 ? -1.829 3.215 -12.492 1 97.31 107 PHE B CA 1
ATOM 4003 C C . PHE B 1 107 ? -1 4.336 -13.102 1 97.31 107 PHE B C 1
ATOM 4005 O O . PHE B 1 107 ? -1.548 5.344 -13.555 1 97.31 107 PHE B O 1
ATOM 4012 N N . ALA B 1 108 ? 0.287 4.176 -13.125 1 97.56 108 ALA B N 1
ATOM 4013 C CA . ALA B 1 108 ? 1.21 5.195 -13.625 1 97.56 108 ALA B CA 1
ATOM 4014 C C . ALA B 1 108 ? 1.238 5.215 -15.148 1 97.56 108 ALA B C 1
ATOM 4016 O O . ALA B 1 108 ? 1.463 6.262 -15.758 1 97.56 108 ALA B O 1
ATOM 4017 N N . LEU B 1 109 ? 0.981 4.078 -15.805 1 97.81 109 LEU B N 1
ATOM 4018 C CA . LEU B 1 109 ? 1.426 3.979 -17.188 1 97.81 109 LEU B CA 1
ATOM 4019 C C . LEU B 1 109 ? 0.242 3.762 -18.125 1 97.81 109 LEU B C 1
ATOM 4021 O O . LEU B 1 109 ? 0.382 3.873 -19.344 1 97.81 109 LEU B O 1
ATOM 4025 N N . VAL B 1 110 ? -0.918 3.436 -17.594 1 97 110 VAL B N 1
ATOM 4026 C CA . VAL B 1 110 ? -2.051 3.08 -18.438 1 97 110 VAL B CA 1
ATOM 4027 C C . VAL B 1 110 ? -3.254 3.953 -18.078 1 97 110 VAL B C 1
ATOM 4029 O O . VAL B 1 110 ? -3.418 4.363 -16.938 1 97 110 VAL B O 1
ATOM 4032 N N . GLY B 1 111 ? -4.074 4.25 -19.016 1 94.44 111 GLY B N 1
ATOM 4033 C CA . GLY B 1 111 ? -5.273 5.043 -18.812 1 94.44 111 GLY B CA 1
ATOM 4034 C C . GLY B 1 111 ? -6.211 5.027 -20.016 1 94.44 111 GLY B C 1
ATOM 4035 O O . GLY B 1 111 ? -6.066 4.191 -20.906 1 94.44 111 GLY B O 1
ATOM 4036 N N . PRO B 1 112 ? -7.215 5.973 -20 1 93.44 112 PRO B N 1
ATOM 4037 C CA . PRO B 1 112 ? -8.188 6.023 -21.094 1 93.44 112 PRO B CA 1
ATOM 4038 C C . PRO B 1 112 ? -7.535 6.211 -22.469 1 93.44 112 PRO B C 1
ATOM 4040 O O . PRO B 1 112 ? -6.641 7.043 -22.609 1 93.44 112 PRO B O 1
ATOM 4043 N N . GLY B 1 113 ? -7.949 5.395 -23.453 1 95.31 113 GLY B N 1
ATOM 4044 C CA . GLY B 1 113 ? -7.43 5.492 -24.797 1 95.31 113 GLY B CA 1
ATOM 4045 C C . GLY B 1 113 ? -6.312 4.508 -25.094 1 95.31 113 GLY B C 1
ATOM 4046 O O . GLY B 1 113 ? -6.004 4.227 -26.25 1 95.31 113 GLY B O 1
ATOM 4047 N N . ASP B 1 114 ? -5.742 3.959 -24.047 1 97.75 114 ASP B N 1
ATOM 4048 C CA . ASP B 1 114 ? -4.664 2.992 -24.219 1 97.75 114 ASP B CA 1
ATOM 4049 C C . ASP B 1 114 ? -5.215 1.591 -24.469 1 97.75 114 ASP B C 1
ATOM 4051 O O . ASP B 1 114 ? -6.336 1.277 -24.062 1 97.75 114 ASP B O 1
ATOM 4055 N N . HIS B 1 115 ? -4.477 0.84 -25.219 1 98.75 115 HIS B N 1
ATOM 4056 C CA . HIS B 1 115 ? -4.734 -0.58 -25.438 1 98.75 115 HIS B CA 1
ATOM 4057 C C . HIS B 1 115 ? -3.658 -1.44 -24.781 1 98.75 115 HIS B C 1
ATOM 4059 O O . HIS B 1 115 ? -2.469 -1.132 -24.875 1 98.75 115 HIS B O 1
ATOM 4065 N N . VAL B 1 116 ? -4.055 -2.439 -24 1 98.81 116 VAL B N 1
ATOM 4066 C CA . VAL B 1 116 ? -3.143 -3.332 -2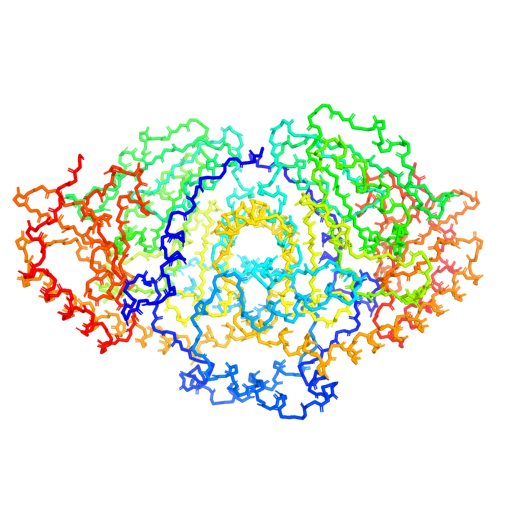3.297 1 98.81 116 VAL B CA 1
ATOM 4067 C C . VAL B 1 116 ? -3.418 -4.781 -23.703 1 98.81 116 VAL B C 1
ATOM 4069 O O . VAL B 1 116 ? -4.57 -5.215 -23.719 1 98.81 116 VAL B O 1
ATOM 4072 N N . ILE B 1 117 ? -2.371 -5.492 -24.078 1 98.94 117 ILE B N 1
ATOM 4073 C CA . ILE B 1 117 ? -2.455 -6.926 -24.344 1 98.94 117 ILE B CA 1
ATOM 4074 C C . ILE B 1 117 ? -1.994 -7.699 -23.109 1 98.94 117 ILE B C 1
ATOM 4076 O O . ILE B 1 117 ? -0.882 -7.492 -22.609 1 98.94 117 ILE B O 1
ATOM 4080 N N . VAL B 1 118 ? -2.828 -8.594 -22.594 1 98.81 118 VAL B N 1
ATOM 4081 C CA . VAL B 1 118 ? -2.529 -9.273 -21.344 1 98.81 118 VAL B CA 1
ATOM 4082 C C . VAL B 1 118 ? -2.492 -10.781 -21.578 1 98.81 118 VAL B C 1
ATOM 4084 O O . VAL B 1 118 ? -3.424 -11.352 -22.141 1 98.81 118 VAL B O 1
ATOM 4087 N N . GLN B 1 119 ? -1.393 -11.406 -21.125 1 98.44 119 GLN B N 1
ATOM 4088 C CA . GLN B 1 119 ? -1.318 -12.859 -21.078 1 98.44 119 GLN B CA 1
ATOM 4089 C C . GLN B 1 119 ? -2.51 -13.445 -20.328 1 98.44 119 GLN B C 1
ATOM 4091 O O . GLN B 1 119 ? -2.904 -12.93 -19.266 1 98.44 119 GLN B O 1
ATOM 4096 N N . TYR B 1 120 ? -3.121 -14.57 -20.875 1 97.56 120 TYR B N 1
ATOM 4097 C CA . TYR B 1 120 ? -4.309 -15.172 -20.266 1 97.56 120 TYR B CA 1
ATOM 4098 C C . TYR B 1 120 ? -4.273 -16.688 -20.391 1 97.56 120 TYR B C 1
ATOM 4100 O O . TYR B 1 120 ? -3.934 -17.234 -21.438 1 97.56 120 TYR B O 1
ATOM 4108 N N . PRO B 1 121 ? -4.617 -17.516 -19.359 1 96.75 121 PRO B N 1
ATOM 4109 C CA . PRO B 1 121 ? -5.086 -17.016 -18.078 1 96.75 121 PRO B CA 1
ATOM 4110 C C . PRO B 1 121 ? -3.98 -16.344 -17.266 1 96.75 121 PRO B C 1
ATOM 4112 O O . PRO B 1 121 ? -2.797 -16.484 -17.578 1 96.75 121 PRO B O 1
ATOM 4115 N N . THR B 1 122 ? -4.379 -15.492 -16.312 1 97.31 122 THR B N 1
ATOM 4116 C CA . THR B 1 122 ? -3.432 -14.859 -15.406 1 97.31 122 THR B CA 1
ATOM 4117 C C . THR B 1 122 ? -4.145 -14.32 -14.164 1 97.31 122 THR B C 1
ATOM 4119 O O . THR B 1 122 ? -5.344 -14.539 -14 1 97.31 122 THR B O 1
ATOM 4122 N N . TYR B 1 123 ? -3.396 -13.773 -13.273 1 96.56 123 TYR B N 1
ATOM 4123 C CA . TYR B 1 123 ? -3.895 -13.125 -12.062 1 96.56 123 TYR B CA 1
ATOM 4124 C C . TYR B 1 123 ? -4.801 -11.953 -12.414 1 96.56 123 TYR B C 1
ATOM 4126 O O . TYR B 1 123 ? -4.438 -11.094 -13.219 1 96.56 123 TYR B O 1
ATOM 4134 N N . GLN B 1 124 ? -5.938 -11.859 -11.867 1 96.62 124 GLN B N 1
ATOM 4135 C CA . GLN B 1 124 ? -7.027 -10.969 -12.242 1 96.62 124 GLN B CA 1
ATOM 4136 C C . GLN B 1 124 ? -6.574 -9.508 -12.219 1 96.62 124 GLN B C 1
ATOM 4138 O O . GLN B 1 124 ? -7.012 -8.703 -13.047 1 96.62 124 GLN B O 1
ATOM 4143 N N . GLN B 1 125 ? -5.77 -9.117 -11.25 1 97.5 125 GLN B N 1
ATOM 4144 C CA . GLN B 1 125 ? -5.293 -7.742 -11.109 1 97.5 125 GLN B CA 1
ATOM 4145 C C . GLN B 1 125 ? -4.734 -7.219 -12.43 1 97.5 125 GLN B C 1
ATOM 4147 O O . GLN B 1 125 ? -4.941 -6.051 -12.773 1 97.5 125 GLN B O 1
ATOM 4152 N N . LEU B 1 126 ? -4.164 -8.047 -13.195 1 98.38 126 LEU B N 1
ATOM 4153 C CA . LEU B 1 126 ? -3.34 -7.645 -14.336 1 98.38 126 LEU B CA 1
ATOM 4154 C C . LEU B 1 126 ? -4.207 -7.277 -15.531 1 98.38 126 LEU B C 1
ATOM 4156 O O . LEU B 1 126 ? -3.734 -6.641 -16.484 1 98.38 126 LEU B O 1
ATOM 4160 N N . TYR B 1 127 ? -5.469 -7.664 -15.562 1 97.56 127 TYR B N 1
ATOM 4161 C CA . TYR B 1 127 ? -6.312 -7.262 -16.688 1 97.56 127 TYR B CA 1
ATOM 4162 C C . TYR B 1 127 ? -7.5 -6.438 -16.203 1 97.56 127 TYR B C 1
ATOM 4164 O O . TYR B 1 127 ? -7.973 -5.543 -16.906 1 97.56 127 TYR B O 1
ATOM 4172 N N . SER B 1 128 ? -7.98 -6.688 -14.961 1 96.81 128 SER B N 1
ATOM 4173 C CA . SER B 1 128 ? -9.148 -5.965 -14.469 1 96.81 128 SER B CA 1
ATOM 4174 C C . SER B 1 128 ? -8.781 -4.551 -14.031 1 96.81 128 SER B C 1
ATOM 4176 O O . SER B 1 128 ? -9.586 -3.627 -14.164 1 96.81 128 SER B O 1
ATOM 4178 N N . LEU B 1 129 ? -7.578 -4.402 -13.445 1 96.94 129 LEU B N 1
ATOM 4179 C CA . LEU B 1 129 ? -7.18 -3.072 -12.992 1 96.94 129 LEU B CA 1
ATOM 4180 C C . LEU B 1 129 ? -7.02 -2.121 -14.18 1 96.94 129 LEU B C 1
ATOM 4182 O O . LEU B 1 129 ? -7.625 -1.049 -14.203 1 96.94 129 LEU B O 1
ATOM 4186 N N . PRO B 1 130 ? -6.262 -2.449 -15.211 1 97.06 130 PRO B N 1
ATOM 4187 C CA . PRO B 1 130 ? -6.18 -1.524 -16.344 1 97.06 130 PRO B CA 1
ATOM 4188 C C . PRO B 1 130 ? -7.535 -1.275 -17 1 97.06 130 PRO B C 1
ATOM 4190 O O . PRO B 1 130 ? -7.789 -0.178 -17.516 1 97.06 130 PRO B O 1
ATOM 4193 N N . THR B 1 131 ? -8.414 -2.307 -16.984 1 96.31 131 THR B N 1
ATOM 4194 C CA . THR B 1 131 ? -9.766 -2.098 -17.484 1 96.31 131 THR B CA 1
ATOM 4195 C C . THR B 1 131 ? -10.469 -0.998 -16.688 1 96.31 131 THR B C 1
ATOM 4197 O O . THR B 1 131 ? -11.078 -0.1 -17.281 1 96.31 131 THR B O 1
ATOM 4200 N N . SER B 1 132 ? -10.32 -1.072 -15.414 1 94.56 132 SER B N 1
ATOM 4201 C CA . SER B 1 132 ? -10.977 -0.112 -14.531 1 94.56 132 SER B CA 1
ATOM 4202 C C . SER B 1 132 ? -10.406 1.29 -14.719 1 94.56 132 SER B C 1
ATOM 4204 O O . SER B 1 132 ? -11.07 2.283 -14.414 1 94.56 132 SER B O 1
ATOM 4206 N N . LEU B 1 133 ? -9.188 1.383 -15.227 1 94.5 133 LEU B N 1
ATOM 4207 C CA . LEU B 1 133 ? -8.523 2.662 -15.445 1 94.5 133 LEU B CA 1
ATOM 4208 C C . LEU B 1 133 ? -8.883 3.229 -16.812 1 94.5 133 LEU B C 1
ATOM 4210 O O . LEU B 1 133 ? -8.398 4.293 -17.203 1 94.5 133 LEU B O 1
ATOM 4214 N N . GLY B 1 134 ? -9.703 2.457 -17.609 1 93.62 134 GLY B N 1
ATOM 4215 C CA . GLY B 1 134 ? -10.234 2.969 -18.859 1 93.62 134 GLY B CA 1
ATOM 4216 C C . GLY B 1 134 ? -9.508 2.438 -20.078 1 93.62 134 GLY B C 1
ATOM 4217 O O . GLY B 1 134 ? -9.789 2.857 -21.203 1 93.62 134 GLY B O 1
ATOM 4218 N N . ALA B 1 135 ? -8.594 1.498 -19.891 1 96.62 135 ALA B N 1
ATOM 4219 C CA . ALA B 1 135 ? -7.863 0.929 -21.016 1 96.62 135 ALA B CA 1
ATOM 4220 C C . ALA B 1 135 ? -8.688 -0.149 -21.719 1 96.62 135 ALA B C 1
ATOM 4222 O O . ALA B 1 135 ? -9.555 -0.772 -21.109 1 96.62 135 ALA B O 1
ATOM 4223 N N . GLU B 1 136 ? -8.438 -0.271 -23 1 98.06 136 GLU B N 1
ATOM 4224 C CA . GLU B 1 136 ? -8.938 -1.419 -23.75 1 98.06 136 GLU B CA 1
ATOM 4225 C C . GLU B 1 136 ? -8.031 -2.635 -23.578 1 98.06 136 GLU B C 1
ATOM 4227 O O . GLU B 1 136 ? -6.812 -2.529 -23.703 1 98.06 136 GLU B O 1
ATOM 4232 N N . ILE B 1 137 ? -8.633 -3.818 -23.312 1 98.25 137 ILE B N 1
ATOM 4233 C CA . ILE B 1 137 ? -7.832 -5 -23 1 98.25 137 ILE B CA 1
ATOM 4234 C C . ILE B 1 137 ? -8.055 -6.066 -24.062 1 98.25 137 ILE B C 1
ATOM 4236 O O . ILE B 1 137 ? -9.188 -6.371 -24.422 1 98.25 137 ILE B O 1
ATOM 4240 N N . SER B 1 138 ? -6.996 -6.566 -24.641 1 98.69 138 SER B N 1
ATOM 4241 C CA . SER B 1 138 ? -7.008 -7.809 -25.406 1 98.69 138 SER B CA 1
ATOM 4242 C C . SER B 1 138 ? -6.355 -8.945 -24.625 1 98.69 138 SER B C 1
ATOM 4244 O O . SER B 1 138 ? -5.203 -8.836 -24.203 1 98.69 138 SER B O 1
ATOM 4246 N N . LEU B 1 139 ? -7.113 -9.992 -24.438 1 97.75 139 LEU B N 1
ATOM 4247 C CA . LEU B 1 139 ? -6.574 -11.164 -23.766 1 97.75 139 LEU B CA 1
ATOM 4248 C C . LEU B 1 139 ? -5.828 -12.062 -24.75 1 97.75 139 LEU B C 1
ATOM 4250 O O . LEU B 1 139 ? -6.398 -12.516 -25.75 1 97.75 139 LEU B O 1
ATOM 4254 N N . TRP B 1 140 ? -4.559 -12.211 -24.578 1 98.5 140 TRP B N 1
ATOM 4255 C CA . TRP B 1 140 ? -3.695 -13.102 -25.344 1 98.5 140 TRP B CA 1
ATOM 4256 C C . TRP B 1 140 ? -3.693 -14.508 -24.75 1 98.5 140 TRP B C 1
ATOM 4258 O O . TRP B 1 140 ? -2.949 -14.789 -23.812 1 98.5 140 TRP B O 1
ATOM 4268 N N . LYS B 1 141 ? -4.457 -15.406 -25.312 1 96.38 141 LYS B N 1
ATOM 4269 C CA . LYS B 1 141 ? -4.816 -16.672 -24.672 1 96.38 141 LYS B CA 1
ATOM 4270 C C . LYS B 1 141 ? -3.77 -17.75 -24.969 1 96.38 141 LYS B C 1
ATOM 4272 O O . LYS B 1 141 ? -3.461 -18.031 -26.125 1 96.38 141 LYS B O 1
ATOM 4277 N N . ALA B 1 142 ? -3.246 -18.25 -23.875 1 95.12 142 ALA B N 1
ATOM 4278 C CA . ALA B 1 142 ? -2.436 -19.453 -24 1 95.12 142 ALA B CA 1
ATOM 4279 C C . ALA B 1 142 ? -3.307 -20.672 -24.297 1 95.12 142 ALA B C 1
ATOM 4281 O O . ALA B 1 142 ? -4.5 -20.672 -24 1 95.12 142 ALA B O 1
ATOM 4282 N N . LYS B 1 143 ? -2.707 -21.594 -24.938 1 88.56 143 LYS B N 1
ATOM 4283 C CA . LYS B 1 143 ? -3.473 -22.75 -25.391 1 88.56 143 LYS B CA 1
ATOM 4284 C C . LYS B 1 143 ? -3.135 -24 -24.578 1 88.56 143 LYS B C 1
ATOM 4286 O O . LYS B 1 143 ? -1.985 -24.453 -24.562 1 88.56 143 LYS B O 1
ATOM 4291 N N . GLU B 1 144 ? -4.141 -24.578 -23.953 1 85.31 144 GLU B N 1
ATOM 4292 C CA . GLU B 1 144 ? -3.926 -25.75 -23.109 1 85.31 144 GLU B CA 1
ATOM 4293 C C . GLU B 1 144 ? -3.348 -26.906 -23.922 1 85.31 144 GLU B C 1
ATOM 4295 O O . GLU B 1 144 ? -2.469 -27.625 -23.453 1 85.31 144 GLU B O 1
ATOM 4300 N N . ASN B 1 145 ? -3.877 -27.078 -25.109 1 88.44 145 ASN B N 1
ATOM 4301 C CA . ASN B 1 145 ? -3.455 -28.188 -25.953 1 88.44 145 ASN B CA 1
ATOM 4302 C C . ASN B 1 145 ? -2.029 -28 -26.453 1 88.44 145 ASN B C 1
ATOM 4304 O O . ASN B 1 145 ? -1.474 -28.891 -27.094 1 88.44 145 ASN B O 1
ATOM 4308 N N . ASP B 1 146 ? -1.473 -26.969 -26.109 1 93.25 146 ASP B N 1
ATOM 4309 C CA . ASP B 1 146 ? -0.077 -26.672 -26.438 1 93.25 146 ASP B CA 1
ATOM 4310 C C . ASP B 1 146 ? 0.71 -26.312 -25.188 1 93.25 146 ASP B C 1
ATOM 4312 O O . ASP B 1 146 ? 1.475 -25.344 -25.188 1 93.25 146 ASP B O 1
ATOM 4316 N N . ASN B 1 147 ? 0.425 -27 -24.078 1 93.56 147 ASN B N 1
ATOM 4317 C CA . ASN B 1 147 ? 1.123 -26.859 -22.812 1 93.56 147 ASN B CA 1
ATOM 4318 C C . ASN B 1 147 ? 1.083 -25.422 -22.312 1 93.56 147 ASN B C 1
ATOM 4320 O O . ASN B 1 147 ? 2.078 -24.906 -21.797 1 93.56 147 ASN B O 1
ATOM 4324 N N . TRP B 1 148 ? 0.012 -24.688 -22.641 1 95.75 148 TRP B N 1
ATOM 4325 C CA . TRP B 1 148 ? -0.243 -23.312 -22.25 1 95.75 148 TRP B CA 1
ATOM 4326 C C . TRP B 1 148 ? 0.752 -22.359 -22.906 1 95.75 148 TRP B C 1
ATOM 4328 O O . TRP B 1 148 ? 1.071 -21.312 -22.344 1 95.75 148 TRP B O 1
ATOM 4338 N N . ASN B 1 149 ? 1.274 -22.719 -24.031 1 94.19 149 ASN B N 1
ATOM 4339 C CA . ASN B 1 149 ? 2.189 -21.828 -24.75 1 94.19 149 ASN B CA 1
ATOM 4340 C C . ASN B 1 149 ? 1.451 -20.656 -25.391 1 94.19 149 ASN B C 1
ATOM 4342 O O . ASN B 1 149 ? 0.285 -20.781 -25.766 1 94.19 149 ASN B O 1
ATOM 4346 N N . LEU B 1 150 ? 2.148 -19.547 -25.484 1 96 150 LEU B N 1
ATOM 4347 C CA . LEU B 1 150 ? 1.63 -18.344 -26.141 1 96 150 LEU B CA 1
ATOM 4348 C C . LEU B 1 150 ? 1.978 -18.344 -27.625 1 96 150 LEU B C 1
ATOM 4350 O O . LEU B 1 150 ? 3.086 -18.719 -28 1 96 150 LEU B O 1
ATOM 4354 N N . ASP B 1 151 ? 1.036 -18.047 -28.469 1 96.62 151 ASP B N 1
ATOM 4355 C CA . ASP B 1 151 ? 1.25 -17.922 -29.906 1 96.62 151 ASP B CA 1
ATOM 4356 C C . ASP B 1 151 ? 1.783 -16.547 -30.266 1 96.62 151 ASP B C 1
ATOM 4358 O O . ASP B 1 151 ? 1.043 -15.555 -30.234 1 96.62 151 ASP B O 1
ATOM 4362 N N . ILE B 1 152 ? 2.992 -16.5 -30.766 1 97.31 152 ILE B N 1
ATOM 4363 C CA . ILE B 1 152 ? 3.674 -15.25 -31.062 1 97.31 152 ILE B CA 1
ATOM 4364 C C . ILE B 1 152 ? 2.971 -14.531 -32.219 1 97.31 152 ILE B C 1
ATOM 4366 O O . ILE B 1 152 ? 2.875 -13.305 -32.219 1 97.31 152 ILE B O 1
ATOM 4370 N N . GLU B 1 153 ? 2.514 -15.273 -33.188 1 97.12 153 GLU B N 1
ATOM 4371 C CA . GLU B 1 153 ? 1.803 -14.672 -34.312 1 97.12 153 GLU B CA 1
ATOM 4372 C C . GLU B 1 153 ? 0.51 -14.008 -33.875 1 97.12 153 GLU B C 1
ATOM 4374 O O . GLU B 1 153 ? 0.132 -12.953 -34.375 1 97.12 153 GLU B O 1
ATOM 4379 N N . GLU B 1 154 ? -0.093 -14.656 -32.969 1 97.81 154 GLU B N 1
ATOM 4380 C CA . GLU B 1 154 ? -1.309 -14.07 -32.406 1 97.81 154 GLU B CA 1
ATOM 4381 C C . GLU B 1 154 ? -1.013 -12.742 -31.734 1 97.81 154 GLU B C 1
ATOM 4383 O O . GLU B 1 154 ? -1.804 -11.797 -31.828 1 97.81 154 GLU B O 1
ATOM 4388 N N . LEU B 1 155 ? 0.091 -12.648 -31 1 98.5 155 LEU B N 1
ATOM 4389 C CA . LEU B 1 155 ? 0.495 -11.391 -30.375 1 98.5 155 LEU B CA 1
ATOM 4390 C C . LEU B 1 155 ? 0.587 -10.273 -31.406 1 98.5 155 LEU B C 1
ATOM 4392 O O . LEU B 1 155 ? 0.061 -9.18 -31.188 1 98.5 155 LEU B O 1
ATOM 4396 N N . GLU B 1 156 ? 1.178 -10.547 -32.469 1 98.12 156 GLU B N 1
ATOM 4397 C CA . GLU B 1 156 ? 1.347 -9.539 -33.531 1 98.12 156 GLU B CA 1
ATOM 4398 C C . GLU B 1 156 ? -0.003 -9.078 -34.062 1 98.12 156 GLU B C 1
ATOM 4400 O O . GLU B 1 156 ? -0.192 -7.895 -34.344 1 98.12 156 GLU B O 1
ATOM 4405 N N . ARG B 1 157 ? -0.905 -10.016 -34.156 1 98.25 157 ARG B N 1
ATOM 4406 C CA . ARG B 1 157 ? -2.225 -9.711 -34.688 1 98.25 157 ARG B CA 1
ATOM 4407 C C . ARG B 1 157 ? -3.037 -8.875 -33.719 1 98.25 157 ARG B C 1
ATOM 4409 O O . ARG B 1 157 ? -3.938 -8.133 -34.125 1 98.25 157 ARG B O 1
ATOM 4416 N N . LEU B 1 158 ? -2.703 -8.953 -32.469 1 98.69 158 LEU B N 1
ATOM 4417 C CA . LEU B 1 158 ? -3.461 -8.25 -31.438 1 98.69 158 LEU B CA 1
ATOM 4418 C C . LEU B 1 158 ? -3.004 -6.797 -31.328 1 98.69 158 LEU B C 1
ATOM 4420 O O . LEU B 1 158 ? -3.695 -5.969 -30.734 1 98.69 158 LEU B O 1
ATOM 4424 N N . ILE B 1 159 ? -1.864 -6.477 -31.844 1 98.75 159 ILE B N 1
ATOM 4425 C CA . ILE B 1 159 ? -1.304 -5.137 -31.719 1 98.75 159 ILE B CA 1
ATOM 4426 C C . ILE B 1 159 ? -2.154 -4.141 -32.5 1 98.75 159 ILE B C 1
ATOM 4428 O O . ILE B 1 159 ? -2.549 -4.41 -33.625 1 98.75 159 ILE B O 1
ATOM 4432 N N . GLN B 1 160 ? -2.496 -3.146 -31.875 1 98.62 160 GLN B N 1
ATOM 4433 C CA . GLN B 1 160 ? -3.213 -2.004 -32.438 1 98.62 160 GLN B CA 1
ATOM 4434 C C . GLN B 1 160 ? -2.355 -0.743 -32.375 1 98.62 160 GLN B C 1
ATOM 4436 O O . GLN B 1 160 ? -1.326 -0.708 -31.719 1 98.62 160 GLN B O 1
ATOM 4441 N N . PRO B 1 161 ? -2.732 0.302 -33.156 1 98.12 161 PRO B N 1
ATOM 4442 C CA . PRO B 1 161 ? -1.943 1.536 -33.156 1 98.12 161 PRO B CA 1
ATOM 4443 C C . PRO B 1 161 ? -1.799 2.143 -31.766 1 98.12 161 PRO B C 1
ATOM 4445 O O . PRO B 1 161 ? -0.785 2.777 -31.469 1 98.12 161 PRO B O 1
ATOM 4448 N N . ASN B 1 162 ? -2.799 1.923 -30.938 1 98.12 162 ASN B N 1
ATOM 4449 C CA . ASN B 1 162 ? -2.764 2.527 -29.609 1 98.12 162 ASN B CA 1
ATOM 4450 C C . ASN B 1 162 ? -2.311 1.527 -28.547 1 98.12 162 ASN B C 1
ATOM 4452 O O . ASN B 1 162 ? -2.5 1.755 -27.359 1 98.12 162 ASN B O 1
ATOM 4456 N N . THR B 1 163 ? -1.728 0.373 -28.984 1 98.75 163 THR B N 1
ATOM 4457 C CA . THR B 1 163 ? -1.211 -0.573 -28 1 98.75 163 THR B CA 1
ATOM 4458 C C . THR B 1 163 ? -0.051 0.038 -27.219 1 98.75 163 THR B C 1
ATOM 4460 O O . THR B 1 163 ? 0.968 0.413 -27.797 1 98.75 163 THR B O 1
ATOM 4463 N N . LYS B 1 164 ? -0.265 0.08 -25.922 1 98.31 164 LYS B N 1
ATOM 4464 C CA . LYS B 1 164 ? 0.677 0.768 -25.047 1 98.31 164 LYS B CA 1
ATOM 4465 C C . LYS B 1 164 ? 1.542 -0.229 -24.281 1 98.31 164 LYS B C 1
ATOM 4467 O O . LYS B 1 164 ? 2.695 0.061 -23.953 1 98.31 164 LYS B O 1
ATOM 4472 N N . MET B 1 165 ? 1.006 -1.403 -24.047 1 98.81 165 MET B N 1
ATOM 4473 C CA . MET B 1 165 ? 1.68 -2.291 -23.094 1 98.81 165 MET B CA 1
ATOM 4474 C C . MET B 1 165 ? 1.305 -3.746 -23.359 1 98.81 165 MET B C 1
ATOM 4476 O O . MET B 1 165 ? 0.165 -4.043 -23.719 1 98.81 165 MET B O 1
ATOM 4480 N N . ILE B 1 166 ? 2.26 -4.613 -23.219 1 98.94 166 ILE B N 1
ATOM 4481 C CA . ILE B 1 166 ? 2.078 -6.059 -23.109 1 98.94 166 ILE B CA 1
ATOM 4482 C C . ILE B 1 166 ? 2.338 -6.504 -21.672 1 98.94 166 ILE B C 1
ATOM 4484 O O . ILE B 1 166 ? 3.398 -6.219 -21.109 1 98.94 166 ILE B O 1
ATOM 4488 N N . VAL B 1 167 ? 1.374 -7.188 -21.031 1 98.94 167 VAL B N 1
ATOM 4489 C CA . VAL B 1 167 ? 1.476 -7.629 -19.641 1 98.94 167 VAL B CA 1
ATOM 4490 C C . VAL B 1 167 ? 1.705 -9.133 -19.594 1 98.94 167 VAL B C 1
ATOM 4492 O O . VAL B 1 167 ? 0.931 -9.906 -20.172 1 98.94 167 VAL B O 1
ATOM 4495 N N . LEU B 1 168 ? 2.74 -9.492 -18.906 1 98.88 168 LEU B N 1
ATOM 4496 C CA . LEU B 1 168 ? 3.119 -10.891 -18.75 1 98.88 168 LEU B CA 1
ATOM 4497 C C . LEU B 1 168 ? 3.123 -11.281 -17.266 1 98.88 168 LEU B C 1
ATOM 4499 O O . LEU B 1 168 ? 3.236 -10.422 -16.391 1 98.88 168 LEU B O 1
ATOM 4503 N N . ASN B 1 169 ? 2.889 -12.445 -16.984 1 98.62 169 ASN B N 1
ATOM 4504 C CA . ASN B 1 169 ? 3.062 -13.102 -15.695 1 98.62 169 ASN B CA 1
ATOM 4505 C C . ASN B 1 169 ? 3.918 -14.359 -15.82 1 98.62 169 ASN B C 1
ATOM 4507 O O . ASN B 1 169 ? 3.453 -15.383 -16.328 1 98.62 169 ASN B O 1
ATOM 4511 N N . ASN B 1 170 ? 5.191 -14.305 -15.367 1 98.06 170 ASN B N 1
ATOM 4512 C CA . ASN B 1 170 ? 6.172 -15.336 -15.656 1 98.06 170 ASN B CA 1
ATOM 4513 C C . ASN B 1 170 ? 7.121 -15.562 -14.484 1 98.06 170 ASN B C 1
ATOM 4515 O O . ASN B 1 170 ? 7.992 -14.727 -14.219 1 98.06 170 ASN B O 1
ATOM 4519 N N . PRO B 1 171 ? 7.012 -16.703 -13.805 1 97.69 171 PRO B N 1
ATOM 4520 C CA . PRO B 1 171 ? 6.125 -17.844 -14.031 1 97.69 171 PRO B CA 1
ATOM 4521 C C . PRO B 1 171 ? 4.648 -17.484 -13.852 1 97.69 171 PRO B C 1
ATOM 4523 O O . PRO B 1 171 ? 4.328 -16.484 -13.203 1 97.69 171 PRO B O 1
ATOM 4526 N N . GLN B 1 172 ? 3.852 -18.359 -14.445 1 97.69 172 GLN B N 1
ATOM 4527 C CA . GLN B 1 172 ? 2.469 -17.953 -14.672 1 97.69 172 GLN B CA 1
ATOM 4528 C C . GLN B 1 172 ? 1.549 -18.5 -13.578 1 97.69 172 GLN B C 1
ATOM 4530 O O . GLN B 1 172 ? 1.681 -19.641 -13.164 1 97.69 172 GLN B O 1
ATOM 4535 N N . ASN B 1 173 ? 0.725 -17.719 -12.969 1 97.69 173 ASN B N 1
ATOM 4536 C CA . ASN B 1 173 ? -0.43 -18.047 -12.141 1 97.69 173 ASN B CA 1
ATOM 4537 C C . ASN B 1 173 ? -1.728 -18 -12.938 1 97.69 173 ASN B C 1
ATOM 4539 O O . ASN B 1 173 ? -2.09 -16.953 -13.477 1 97.69 173 ASN B O 1
ATOM 4543 N N . PRO B 1 174 ? -2.354 -19.109 -13.156 1 97.62 174 PRO B N 1
ATOM 4544 C CA . PRO B 1 174 ? -2.426 -20.234 -12.211 1 97.62 174 PRO B CA 1
ATOM 4545 C C . PRO B 1 174 ? -1.729 -21.484 -12.727 1 97.62 174 PRO B C 1
ATOM 4547 O O . PRO B 1 174 ? -1.728 -22.516 -12.055 1 97.62 174 PRO B O 1
ATOM 4550 N N . THR B 1 175 ? -1.09 -21.453 -13.852 1 97.62 175 THR B N 1
ATOM 4551 C CA . THR B 1 175 ? -0.748 -22.688 -14.547 1 97.62 175 THR B CA 1
ATOM 4552 C C . THR B 1 175 ? 0.607 -23.219 -14.078 1 97.62 175 THR B C 1
ATOM 4554 O O . THR B 1 175 ? 0.931 -24.391 -14.289 1 97.62 175 THR B O 1
ATOM 4557 N N . GLY B 1 176 ? 1.413 -22.344 -13.516 1 97.25 176 GLY B N 1
ATOM 4558 C CA . GLY B 1 176 ? 2.754 -22.75 -13.125 1 97.25 176 GLY B CA 1
ATOM 4559 C C . GLY B 1 176 ? 3.684 -22.953 -14.305 1 97.25 176 GLY B C 1
ATOM 4560 O O . GLY B 1 176 ? 4.77 -23.516 -14.156 1 97.25 176 GLY B O 1
ATOM 4561 N N . THR B 1 177 ? 3.24 -22.5 -15.461 1 96.75 177 THR B N 1
ATOM 4562 C CA . THR B 1 177 ? 4.062 -22.609 -16.656 1 96.75 177 THR B CA 1
ATOM 4563 C C . THR B 1 177 ? 4.977 -21.391 -16.797 1 96.75 177 THR B C 1
ATOM 4565 O O . THR B 1 177 ? 4.863 -20.438 -16.031 1 96.75 177 THR B O 1
ATOM 4568 N N . ILE B 1 178 ? 5.949 -21.5 -17.719 1 97.25 178 ILE B N 1
ATOM 4569 C CA . ILE B 1 178 ? 6.875 -20.391 -17.969 1 97.25 178 ILE B CA 1
ATOM 4570 C C . ILE B 1 178 ? 6.805 -19.969 -19.438 1 97.25 178 ILE B C 1
ATOM 4572 O O . ILE B 1 178 ? 6.297 -20.719 -20.281 1 97.25 178 ILE B O 1
ATOM 4576 N N . ILE B 1 179 ? 7.188 -18.797 -19.703 1 97.88 179 ILE B N 1
ATOM 4577 C CA . ILE B 1 179 ? 7.547 -18.375 -21.062 1 97.88 179 ILE B CA 1
ATOM 4578 C C . ILE B 1 179 ? 9.023 -18.656 -21.312 1 97.88 179 ILE B C 1
ATOM 4580 O O . ILE B 1 179 ? 9.891 -18 -20.734 1 97.88 179 ILE B O 1
ATOM 4584 N N . PRO B 1 180 ? 9.273 -19.656 -22.141 1 96.5 180 PRO B N 1
ATOM 4585 C CA . PRO B 1 180 ? 10.68 -20 -22.375 1 96.5 180 PRO B CA 1
ATOM 4586 C C . PRO B 1 180 ? 11.492 -18.812 -22.891 1 96.5 180 PRO B C 1
ATOM 4588 O O . PRO B 1 180 ? 10.938 -17.906 -23.516 1 96.5 180 PRO B O 1
ATOM 4591 N N . ARG B 1 181 ? 12.773 -18.844 -22.703 1 95.94 181 ARG B N 1
ATOM 4592 C CA . ARG B 1 181 ? 13.695 -17.766 -23.062 1 95.94 181 ARG B CA 1
ATOM 4593 C C . ARG B 1 181 ? 13.477 -17.328 -24.516 1 95.94 181 ARG B C 1
ATOM 4595 O O . ARG B 1 181 ? 13.375 -16.141 -24.797 1 95.94 181 ARG B O 1
ATOM 4602 N N . SER B 1 182 ? 13.406 -18.297 -25.438 1 96.5 182 SER B N 1
ATOM 4603 C CA . SER B 1 182 ? 13.305 -18 -26.859 1 96.5 182 SER B CA 1
ATOM 4604 C C . SER B 1 182 ? 12.023 -17.234 -27.172 1 96.5 182 SER B C 1
ATOM 4606 O O . SER B 1 182 ? 12.031 -16.281 -27.953 1 96.5 182 SER B O 1
ATOM 4608 N N . ARG B 1 183 ? 10.977 -17.672 -26.562 1 96.94 183 ARG B N 1
ATOM 4609 C CA . ARG B 1 183 ? 9.695 -17 -26.781 1 96.94 183 ARG B CA 1
ATOM 4610 C C . ARG B 1 183 ? 9.688 -15.625 -26.125 1 96.94 183 ARG B C 1
ATOM 4612 O O . ARG B 1 183 ? 9.148 -14.672 -26.688 1 96.94 183 ARG B O 1
ATOM 4619 N N . LEU B 1 184 ? 10.219 -15.484 -24.938 1 97.75 184 LEU B N 1
ATOM 4620 C CA . LEU B 1 184 ? 10.32 -14.203 -24.25 1 97.75 184 LEU B CA 1
ATOM 4621 C C . LEU B 1 184 ? 11.133 -13.211 -25.078 1 97.75 184 LEU B C 1
ATOM 4623 O O . LEU B 1 184 ? 10.781 -12.031 -25.156 1 97.75 184 LEU B O 1
ATOM 4627 N N . GLU B 1 185 ? 12.203 -13.672 -25.641 1 97.12 185 GLU B N 1
ATOM 4628 C CA . GLU B 1 185 ? 13.031 -12.836 -26.5 1 97.12 185 GLU B CA 1
ATOM 4629 C C . GLU B 1 185 ? 12.234 -12.305 -27.688 1 97.12 185 GLU B C 1
ATOM 4631 O O . GLU B 1 185 ? 12.336 -11.125 -28.047 1 97.12 185 GLU B O 1
ATOM 4636 N N . LYS B 1 186 ? 11.469 -13.203 -28.312 1 98.38 186 LYS B N 1
ATOM 4637 C CA . LYS B 1 186 ? 10.641 -12.797 -29.453 1 98.38 186 LYS B CA 1
ATOM 4638 C C . LYS B 1 186 ? 9.609 -11.75 -29.031 1 98.38 186 LYS B C 1
ATOM 4640 O O . LYS B 1 186 ? 9.359 -10.789 -29.766 1 98.38 186 LYS B O 1
ATOM 4645 N N . ILE B 1 187 ? 8.992 -11.945 -27.891 1 98.69 187 ILE B N 1
ATOM 4646 C CA . ILE B 1 187 ? 8.008 -10.992 -27.391 1 98.69 187 ILE B CA 1
ATOM 4647 C C . ILE B 1 187 ? 8.656 -9.625 -27.203 1 98.69 187 ILE B C 1
ATOM 4649 O O . ILE B 1 187 ? 8.102 -8.609 -27.625 1 98.69 187 ILE B O 1
ATOM 4653 N N . ILE B 1 188 ? 9.859 -9.586 -26.594 1 98.44 188 ILE B N 1
ATOM 4654 C CA . ILE B 1 188 ? 10.586 -8.344 -26.344 1 98.44 188 ILE B CA 1
ATOM 4655 C C . ILE B 1 188 ? 10.938 -7.676 -27.672 1 98.44 188 ILE B C 1
ATOM 4657 O O . ILE B 1 188 ? 10.82 -6.457 -27.812 1 98.44 188 ILE B O 1
ATOM 4661 N N . GLN B 1 189 ? 11.312 -8.477 -28.656 1 98.44 189 GLN B N 1
ATOM 4662 C CA . GLN B 1 189 ? 11.656 -7.949 -29.969 1 98.44 189 GLN B CA 1
ATOM 4663 C C . GLN B 1 189 ? 10.438 -7.309 -30.625 1 98.44 189 GLN B C 1
ATOM 4665 O O . GLN B 1 189 ? 10.547 -6.23 -31.219 1 98.44 189 GLN B O 1
ATOM 4670 N N . ILE B 1 190 ? 9.352 -8 -30.578 1 98.69 190 ILE B N 1
ATOM 4671 C CA . ILE B 1 190 ? 8.117 -7.473 -31.156 1 98.69 190 ILE B CA 1
ATOM 4672 C C . ILE B 1 190 ? 7.742 -6.168 -30.438 1 98.69 190 ILE B C 1
ATOM 4674 O O . ILE B 1 190 ? 7.41 -5.176 -31.094 1 98.69 190 ILE B O 1
ATOM 4678 N N . ALA B 1 191 ? 7.789 -6.152 -29.109 1 98.69 191 ALA B N 1
ATOM 4679 C CA . ALA B 1 191 ? 7.484 -4.945 -28.344 1 98.69 191 ALA B CA 1
ATOM 4680 C C . ALA B 1 191 ? 8.391 -3.789 -28.75 1 98.69 191 ALA B C 1
ATOM 4682 O O . ALA B 1 191 ? 7.922 -2.664 -28.938 1 98.69 191 ALA B O 1
ATOM 4683 N N . LYS B 1 192 ? 9.648 -4.043 -28.906 1 98.12 192 LYS B N 1
ATOM 4684 C CA . LYS B 1 192 ? 10.641 -3.041 -29.281 1 98.12 192 LYS B CA 1
ATOM 4685 C C . LYS B 1 192 ? 10.328 -2.457 -30.656 1 98.12 192 LYS B C 1
ATOM 4687 O O . LYS B 1 192 ? 10.383 -1.24 -30.859 1 98.12 192 LYS B O 1
ATOM 4692 N N . SER B 1 193 ? 10 -3.338 -31.562 1 98 193 SER B N 1
ATOM 4693 C CA . SER B 1 193 ? 9.742 -2.906 -32.938 1 98 193 SER B CA 1
ATOM 4694 C C . SER B 1 193 ? 8.523 -1.992 -33 1 98 193 SER B C 1
ATOM 4696 O O . SER B 1 193 ? 8.422 -1.16 -33.906 1 98 193 SER B O 1
ATOM 4698 N N . HIS B 1 194 ? 7.641 -2.096 -32.031 1 98.12 194 HIS B N 1
ATOM 4699 C CA . HIS B 1 194 ? 6.422 -1.3 -32.031 1 98.12 194 HIS B CA 1
ATOM 4700 C C . HIS B 1 194 ? 6.438 -0.247 -30.938 1 98.12 194 HIS B C 1
ATOM 4702 O O . HIS B 1 194 ? 5.438 0.438 -30.719 1 98.12 194 HIS B O 1
ATOM 4708 N N . SER B 1 195 ? 7.551 -0.17 -30.188 1 97.81 195 SER B N 1
ATOM 4709 C CA . SER B 1 195 ? 7.715 0.762 -29.078 1 97.81 195 SER B CA 1
ATOM 4710 C C . SER B 1 195 ? 6.637 0.559 -28.016 1 97.81 195 SER B C 1
ATOM 4712 O O . SER B 1 195 ? 6.043 1.525 -27.531 1 97.81 195 SER B O 1
ATOM 4714 N N . ILE B 1 196 ? 6.312 -0.663 -27.797 1 98.62 196 ILE B N 1
ATOM 4715 C CA . ILE B 1 196 ? 5.324 -1.047 -26.797 1 98.62 196 ILE B CA 1
ATOM 4716 C C . ILE B 1 196 ? 6.023 -1.406 -25.484 1 98.62 196 ILE B C 1
ATOM 4718 O O . ILE B 1 196 ? 7.066 -2.068 -25.484 1 98.62 196 ILE B O 1
ATOM 4722 N N . LYS B 1 197 ? 5.543 -0.941 -24.312 1 98.56 197 LYS B N 1
ATOM 4723 C CA . LYS B 1 197 ? 6.105 -1.302 -23.016 1 98.56 197 LYS B CA 1
ATOM 4724 C C . LYS B 1 197 ? 5.82 -2.764 -22.688 1 98.56 197 LYS B C 1
ATOM 4726 O O . LYS B 1 197 ? 4.77 -3.295 -23.047 1 98.56 197 LYS B O 1
ATOM 4731 N N . VAL B 1 198 ? 6.754 -3.412 -22.016 1 98.88 198 VAL B N 1
ATOM 4732 C CA . VAL B 1 198 ? 6.559 -4.766 -21.5 1 98.88 198 VAL B CA 1
ATOM 4733 C C . VAL B 1 198 ? 6.539 -4.738 -19.984 1 98.88 198 VAL B C 1
ATOM 4735 O O . VAL B 1 198 ? 7.508 -4.309 -19.344 1 98.88 198 VAL B O 1
ATOM 4738 N N . PHE B 1 199 ? 5.441 -5.098 -19.422 1 98.88 199 PHE B N 1
ATOM 4739 C CA . PHE B 1 199 ? 5.301 -5.27 -17.984 1 98.88 199 PHE B CA 1
ATOM 4740 C C . PHE B 1 199 ? 5.23 -6.746 -17.609 1 98.88 199 PHE B C 1
ATOM 4742 O O . PHE B 1 199 ? 4.324 -7.457 -18.047 1 98.88 199 PHE B O 1
ATOM 4749 N N . SER B 1 200 ? 6.18 -7.203 -16.812 1 98.88 200 SER B N 1
ATOM 4750 C CA . SER B 1 200 ? 6.207 -8.602 -16.422 1 98.88 200 SER B CA 1
ATOM 4751 C C . SER B 1 200 ? 6.105 -8.75 -14.898 1 98.88 200 SER B C 1
ATOM 4753 O O . SER B 1 200 ? 6.996 -8.305 -14.172 1 98.88 200 SER B O 1
ATOM 4755 N N . ASP B 1 201 ? 5 -9.312 -14.414 1 98.81 201 ASP B N 1
ATOM 4756 C CA . ASP B 1 201 ? 4.906 -9.773 -13.031 1 98.81 201 ASP B CA 1
ATOM 4757 C C . ASP B 1 201 ? 5.699 -11.055 -12.82 1 98.81 201 ASP B C 1
ATOM 4759 O O . ASP B 1 201 ? 5.332 -12.109 -13.336 1 98.81 201 ASP B O 1
ATOM 4763 N N . GLU B 1 202 ? 6.723 -10.977 -12.008 1 98.62 202 GLU B N 1
ATOM 4764 C CA . GLU B 1 202 ? 7.641 -12.094 -11.844 1 98.62 202 GLU B CA 1
ATOM 4765 C C . GLU B 1 202 ? 7.68 -12.562 -10.391 1 98.62 202 GLU B C 1
ATOM 4767 O O . GLU B 1 202 ? 8.734 -12.938 -9.883 1 98.62 202 GLU B O 1
ATOM 4772 N N . VAL B 1 203 ? 6.539 -12.57 -9.75 1 98.25 203 VAL B N 1
ATOM 4773 C CA . VAL B 1 203 ? 6.438 -12.781 -8.312 1 98.25 203 VAL B CA 1
ATOM 4774 C C . VAL B 1 203 ? 6.871 -14.211 -7.973 1 98.25 203 VAL B C 1
ATOM 4776 O O . VAL B 1 203 ? 7.352 -14.477 -6.867 1 98.25 203 VAL B O 1
ATOM 4779 N N . TYR B 1 204 ? 6.836 -15.156 -8.898 1 98.19 204 TYR B N 1
ATOM 4780 C CA . TYR B 1 204 ? 7.18 -16.547 -8.609 1 98.19 204 TYR B CA 1
ATOM 4781 C C . TYR B 1 204 ? 8.641 -16.812 -8.922 1 98.19 204 TYR B C 1
ATOM 4783 O O . TYR B 1 204 ? 9.148 -17.922 -8.656 1 98.19 204 TYR B O 1
ATOM 4791 N N . ARG B 1 205 ? 9.281 -15.852 -9.617 1 95.19 205 ARG B N 1
ATOM 4792 C CA . ARG B 1 205 ? 10.727 -15.992 -9.719 1 95.19 205 ARG B CA 1
ATOM 4793 C C . ARG B 1 205 ? 11.391 -15.867 -8.352 1 95.19 205 ARG B C 1
ATOM 4795 O O . ARG B 1 205 ? 11.008 -15.008 -7.551 1 95.19 205 ARG B O 1
ATOM 4802 N N . PRO B 1 206 ? 12.312 -16.734 -7.906 1 94.44 206 PRO B N 1
ATOM 4803 C CA . PRO B 1 206 ? 13 -17.766 -8.688 1 94.44 206 PRO B CA 1
ATOM 4804 C C . PRO B 1 206 ? 12.508 -19.172 -8.375 1 94.44 206 PRO B C 1
ATOM 4806 O O . PRO B 1 206 ? 13.305 -20.109 -8.266 1 94.44 206 PRO B O 1
ATOM 4809 N N . SER B 1 207 ? 11.219 -19.312 -8.203 1 94.88 207 SER B N 1
ATOM 4810 C CA . SER B 1 207 ? 10.672 -20.625 -7.867 1 94.88 207 SER B CA 1
ATOM 4811 C C . SER B 1 207 ? 10.602 -21.516 -9.094 1 94.88 207 SER B C 1
ATOM 4813 O O . SER B 1 207 ? 9.516 -21.812 -9.602 1 94.88 207 SER B O 1
ATOM 4815 N N . PHE B 1 208 ? 11.734 -22.094 -9.578 1 96.38 208 PHE B N 1
ATOM 4816 C CA . PHE B 1 208 ? 11.836 -23 -10.711 1 96.38 208 PHE B CA 1
ATOM 4817 C C . PHE B 1 208 ? 12.141 -24.422 -10.242 1 96.38 208 PHE B C 1
ATOM 4819 O O . PHE B 1 208 ? 13.273 -24.875 -10.352 1 96.38 208 PHE B O 1
ATOM 4826 N N . HIS B 1 209 ? 11.125 -25.141 -9.93 1 96.81 209 HIS B N 1
ATOM 4827 C CA . HIS B 1 209 ? 11.312 -26.453 -9.312 1 96.81 209 HIS B CA 1
ATOM 4828 C C . HIS B 1 209 ? 11.547 -27.531 -10.359 1 96.81 209 HIS B C 1
ATOM 4830 O O . HIS B 1 209 ? 12.023 -28.625 -10.031 1 96.81 209 HIS B O 1
ATOM 4836 N N . SER B 1 210 ? 11.312 -27.281 -11.648 1 96.81 210 SER B N 1
ATOM 4837 C CA . SER B 1 210 ? 11.375 -28.344 -12.648 1 96.81 210 SER B CA 1
ATOM 4838 C C . SER B 1 210 ? 12.195 -27.922 -13.859 1 96.81 210 SER B C 1
ATOM 4840 O O . SER B 1 210 ? 12.094 -28.531 -14.922 1 96.81 210 SER B O 1
ATOM 4842 N N . ILE B 1 211 ? 12.883 -26.875 -13.75 1 95.38 211 ILE B N 1
ATOM 4843 C CA . ILE B 1 211 ? 13.773 -26.422 -14.812 1 95.38 211 ILE B CA 1
ATOM 4844 C C . ILE B 1 211 ? 15.031 -25.797 -14.211 1 95.38 211 ILE B C 1
ATOM 4846 O O . ILE B 1 211 ? 14.953 -25.047 -13.242 1 95.38 211 ILE B O 1
ATOM 4850 N N . ALA B 1 212 ? 16.125 -26.109 -14.742 1 92.69 212 ALA B N 1
ATOM 4851 C CA . ALA B 1 212 ? 17.406 -25.641 -14.219 1 92.69 212 ALA B CA 1
ATOM 4852 C C . ALA B 1 212 ? 17.922 -24.453 -15.023 1 92.69 212 ALA B C 1
ATOM 4854 O O . ALA B 1 212 ? 17.578 -24.297 -16.203 1 92.69 212 ALA B O 1
ATOM 4855 N N . PRO B 1 213 ? 18.781 -23.656 -14.383 1 89.81 213 PRO B N 1
ATOM 4856 C CA . PRO B 1 213 ? 19.297 -22.469 -15.07 1 89.81 213 PRO B CA 1
ATOM 4857 C C . PRO B 1 213 ? 20.047 -22.828 -16.359 1 89.81 213 PRO B C 1
ATOM 4859 O O . PRO B 1 213 ? 20.125 -22 -17.266 1 89.81 213 PRO B O 1
ATOM 4862 N N . GLU B 1 214 ? 20.562 -24.031 -16.469 1 91.56 214 GLU B N 1
ATOM 4863 C CA . GLU B 1 214 ? 21.328 -24.453 -17.625 1 91.56 214 GLU B CA 1
ATOM 4864 C C . GLU B 1 214 ? 20.422 -24.859 -18.781 1 91.56 214 GLU B C 1
ATOM 4866 O O . GLU B 1 214 ? 20.859 -24.953 -19.922 1 91.56 214 GLU B O 1
ATOM 4871 N N . ASP B 1 215 ? 19.203 -25.031 -18.484 1 94.38 215 ASP B N 1
ATOM 4872 C CA . ASP B 1 215 ? 18.25 -25.375 -19.516 1 94.38 215 ASP B CA 1
ATOM 4873 C C . ASP B 1 215 ? 18.062 -24.219 -20.484 1 94.38 215 ASP B C 1
ATOM 4875 O O . ASP B 1 215 ? 17.891 -23.062 -20.078 1 94.38 215 ASP B O 1
ATOM 4879 N N . PRO B 1 216 ? 18.078 -24.5 -21.781 1 93.5 216 PRO B N 1
ATOM 4880 C CA . PRO B 1 216 ? 17.922 -23.422 -22.766 1 93.5 216 PRO B CA 1
ATOM 4881 C C . PRO B 1 216 ? 16.562 -22.734 -22.656 1 93.5 216 PRO B C 1
ATOM 4883 O O . PRO B 1 216 ? 16.422 -21.578 -23.078 1 93.5 216 PRO B O 1
ATOM 4886 N N . ASP B 1 217 ? 15.617 -23.406 -22.047 1 93.81 217 ASP B N 1
ATOM 4887 C CA . ASP B 1 217 ? 14.273 -22.844 -21.922 1 93.81 217 ASP B CA 1
ATOM 4888 C C . ASP B 1 217 ? 14.117 -22.031 -20.641 1 93.81 217 ASP B C 1
ATOM 4890 O O . ASP B 1 217 ? 13.102 -21.359 -20.453 1 93.81 217 ASP B O 1
ATOM 4894 N N . TYR B 1 218 ? 15.164 -22.031 -19.828 1 94.94 218 TYR B N 1
ATOM 4895 C CA . TYR B 1 218 ? 15.102 -21.297 -18.578 1 94.94 218 TYR B CA 1
ATOM 4896 C C . TYR B 1 218 ? 14.789 -19.828 -18.812 1 94.94 218 TYR B C 1
ATOM 4898 O O . TYR B 1 218 ? 15.516 -19.141 -19.547 1 94.94 218 TYR B O 1
ATOM 4906 N N . PRO B 1 219 ? 13.672 -19.375 -18.266 1 93.94 219 PRO B N 1
ATOM 4907 C CA . PRO B 1 219 ? 13.281 -17.984 -18.547 1 93.94 219 PRO B CA 1
ATOM 4908 C C . PRO B 1 219 ? 14.039 -16.969 -17.703 1 93.94 219 PRO B C 1
ATOM 4910 O O . PRO B 1 219 ? 13.883 -16.938 -16.484 1 93.94 219 PRO B O 1
ATOM 4913 N N . PRO B 1 220 ? 14.844 -16.188 -18.312 1 94.56 220 PRO B N 1
ATOM 4914 C CA . PRO B 1 220 ? 15.383 -15.047 -17.547 1 94.56 220 PRO B CA 1
ATOM 4915 C C . PRO B 1 220 ? 14.328 -13.984 -17.266 1 94.56 220 PRO B C 1
ATOM 4917 O O . PRO B 1 220 ? 13.203 -14.07 -17.75 1 94.56 220 PRO B O 1
ATOM 4920 N N . SER B 1 221 ? 14.672 -13.008 -16.359 1 96.88 221 SER B N 1
ATOM 4921 C CA . SER B 1 221 ? 13.797 -11.852 -16.203 1 96.88 221 SER B CA 1
ATOM 4922 C C . SER B 1 221 ? 13.664 -11.086 -17.516 1 96.88 221 SER B C 1
ATOM 4924 O O . SER B 1 221 ? 14.594 -11.07 -18.328 1 96.88 221 SER B O 1
ATOM 4926 N N . ALA B 1 222 ? 12.555 -10.461 -17.719 1 97.38 222 ALA B N 1
ATOM 4927 C CA . ALA B 1 222 ? 12.375 -9.617 -18.906 1 97.38 222 ALA B CA 1
ATOM 4928 C C . ALA B 1 222 ? 13.43 -8.516 -18.953 1 97.38 222 ALA B C 1
ATOM 4930 O O . ALA B 1 222 ? 13.773 -8.016 -20.016 1 97.38 222 ALA B O 1
ATOM 4931 N N . LEU B 1 223 ? 14.031 -8.172 -17.812 1 96.88 223 LEU B N 1
ATOM 4932 C CA . LEU B 1 223 ? 15.047 -7.125 -17.703 1 96.88 223 LEU B CA 1
ATOM 4933 C C . LEU B 1 223 ? 16.328 -7.543 -18.422 1 96.88 223 LEU B C 1
ATOM 4935 O O . LEU B 1 223 ? 17.109 -6.688 -18.844 1 96.88 223 LEU B O 1
ATOM 4939 N N . SER B 1 224 ? 16.469 -8.812 -18.547 1 95.25 224 SER B N 1
ATOM 4940 C CA . SER B 1 224 ? 17.734 -9.352 -19.031 1 95.25 224 SER B CA 1
ATOM 4941 C C . SER B 1 224 ? 17.938 -9.047 -20.516 1 95.25 224 SER B C 1
ATOM 4943 O O . SER B 1 224 ? 19.047 -9.188 -21.031 1 95.25 224 SER B O 1
ATOM 4945 N N . PHE B 1 225 ? 16.938 -8.609 -21.188 1 95.06 225 PHE B N 1
ATOM 4946 C CA . PHE B 1 225 ? 17.031 -8.391 -22.625 1 95.06 225 PHE B CA 1
ATOM 4947 C C . PHE B 1 225 ? 17.375 -6.945 -22.938 1 95.06 225 PHE B C 1
ATOM 4949 O O . PHE B 1 225 ? 17.547 -6.578 -24.109 1 95.06 225 PHE B O 1
ATOM 4956 N N . GLY B 1 226 ? 17.406 -6.059 -21.953 1 93.94 226 GLY B N 1
ATOM 4957 C CA . GLY B 1 226 ? 17.938 -4.719 -22.078 1 93.94 226 GLY B CA 1
ATOM 4958 C C . GLY B 1 226 ? 17 -3.752 -22.766 1 93.94 226 GLY B C 1
ATOM 4959 O O . GLY B 1 226 ? 17.375 -2.615 -23.062 1 93.94 226 GLY B O 1
ATOM 4960 N N . TYR B 1 227 ? 15.758 -4.242 -23.094 1 96.38 227 TYR B N 1
ATOM 4961 C CA . TYR B 1 227 ? 14.789 -3.334 -23.703 1 96.38 227 TYR B CA 1
ATOM 4962 C C . TYR B 1 227 ? 14.398 -2.227 -22.734 1 96.38 227 TYR B C 1
ATOM 4964 O O . TYR B 1 227 ? 13.922 -2.502 -21.625 1 96.38 227 TYR B O 1
ATOM 4972 N N . GLU B 1 228 ? 14.516 -0.987 -23.047 1 95.88 228 GLU B N 1
ATOM 4973 C CA . GLU B 1 228 ? 14.43 0.169 -22.156 1 95.88 228 GLU B CA 1
ATOM 4974 C C . GLU B 1 228 ? 13.016 0.344 -21.625 1 95.88 228 GLU B C 1
ATOM 4976 O O . GLU B 1 228 ? 12.82 0.891 -20.531 1 95.88 228 GLU B O 1
ATOM 4981 N N . ASN B 1 229 ? 12.023 -0.136 -22.328 1 97 229 ASN B N 1
ATOM 4982 C CA . ASN B 1 229 ? 10.641 0.061 -21.906 1 97 229 ASN B CA 1
ATOM 4983 C C . ASN B 1 229 ? 10.094 -1.175 -21.203 1 97 229 ASN B C 1
ATOM 4985 O O . ASN B 1 229 ? 8.914 -1.496 -21.328 1 97 229 ASN B O 1
ATOM 4989 N N . THR B 1 230 ? 11.023 -1.854 -20.516 1 98.06 230 THR B N 1
ATOM 4990 C CA . THR B 1 230 ? 10.633 -3.008 -19.719 1 98.06 230 THR B CA 1
ATOM 4991 C C . THR B 1 230 ? 10.516 -2.631 -18.25 1 98.06 230 THR B C 1
ATOM 4993 O O . THR B 1 230 ? 11.344 -1.879 -17.734 1 98.06 230 THR B O 1
ATOM 4996 N N . VAL B 1 231 ? 9.469 -3.072 -17.609 1 98.75 231 VAL B N 1
ATOM 4997 C CA . VAL B 1 231 ? 9.281 -2.938 -16.172 1 98.75 231 VAL B CA 1
ATOM 4998 C C . VAL B 1 231 ? 8.852 -4.277 -15.57 1 98.75 231 VAL B C 1
ATOM 5000 O O . VAL B 1 231 ? 8.008 -4.973 -16.141 1 98.75 231 VAL B O 1
ATOM 5003 N N . VAL B 1 232 ? 9.492 -4.684 -14.492 1 98.75 232 VAL B N 1
ATOM 5004 C CA . VAL B 1 232 ? 9.156 -5.945 -13.844 1 98.75 232 VAL B CA 1
ATOM 5005 C C . VAL B 1 232 ? 8.805 -5.691 -12.375 1 98.75 232 VAL B C 1
ATOM 5007 O O . VAL B 1 232 ? 9.227 -4.695 -11.789 1 98.75 232 VAL B O 1
ATOM 5010 N N . THR B 1 233 ? 7.953 -6.516 -11.812 1 98.88 233 THR B N 1
ATOM 5011 C CA . THR B 1 233 ? 7.613 -6.492 -10.398 1 98.88 233 THR B CA 1
ATOM 5012 C C . THR B 1 233 ? 7.836 -7.863 -9.766 1 98.88 233 THR B C 1
ATOM 5014 O O . THR B 1 233 ? 7.809 -8.883 -10.453 1 98.88 233 THR B O 1
ATOM 5017 N N . SER B 1 234 ? 8.117 -7.863 -8.523 1 98.69 234 SER B N 1
ATOM 5018 C CA . SER B 1 234 ? 8.281 -9.078 -7.73 1 98.69 234 SER B CA 1
ATOM 5019 C C . SER B 1 234 ? 8.125 -8.789 -6.242 1 98.69 234 SER B C 1
ATOM 5021 O O . SER B 1 234 ? 7.75 -7.68 -5.855 1 98.69 234 SER B O 1
ATOM 5023 N N . SER B 1 235 ? 8.242 -9.844 -5.418 1 98.56 235 SER B N 1
ATOM 5024 C CA . SER B 1 235 ? 8.133 -9.68 -3.971 1 98.56 235 SER B CA 1
ATOM 5025 C C . SER B 1 235 ? 8.734 -10.875 -3.236 1 98.56 235 SER B C 1
ATOM 5027 O O . SER B 1 235 ? 9.211 -11.82 -3.865 1 98.56 235 SER B O 1
ATOM 5029 N N . LEU B 1 236 ? 8.703 -10.805 -1.942 1 98.56 236 LEU B N 1
ATOM 5030 C CA . LEU B 1 236 ? 9.195 -11.898 -1.112 1 98.56 236 LEU B CA 1
ATOM 5031 C C . LEU B 1 236 ? 8.062 -12.82 -0.693 1 98.56 236 LEU B C 1
ATOM 5033 O O . LEU B 1 236 ? 8.273 -13.789 0.046 1 98.56 236 LEU B O 1
ATOM 5037 N N . SER B 1 237 ? 6.883 -12.625 -1.197 1 97.81 237 SER B N 1
ATOM 5038 C CA . SER B 1 237 ? 5.691 -13.25 -0.631 1 97.81 237 SER B CA 1
ATOM 5039 C C . SER B 1 237 ? 5.562 -14.703 -1.072 1 97.81 237 SER B C 1
ATOM 5041 O O . SER B 1 237 ? 4.957 -15.516 -0.374 1 97.81 237 SER B O 1
ATOM 5043 N N . LYS B 1 238 ? 6.039 -14.984 -2.307 1 98.06 238 LYS B N 1
ATOM 5044 C CA . LYS B 1 238 ? 5.73 -16.281 -2.902 1 98.06 238 LYS B CA 1
ATOM 5045 C C . LYS B 1 238 ? 6.938 -17.219 -2.846 1 98.06 238 LYS B C 1
ATOM 5047 O O . LYS B 1 238 ? 7.094 -17.984 -1.894 1 98.06 238 LYS B O 1
ATOM 5052 N N . ALA B 1 239 ? 7.93 -16.922 -3.67 1 97.06 239 ALA B N 1
ATOM 5053 C CA . ALA B 1 239 ? 9.094 -17.797 -3.807 1 97.06 239 ALA B CA 1
ATOM 5054 C C . ALA B 1 239 ? 9.945 -17.766 -2.545 1 97.06 239 ALA B C 1
ATOM 5056 O O . ALA B 1 239 ? 10.609 -18.766 -2.217 1 97.06 239 ALA B O 1
ATOM 5057 N N . TYR B 1 240 ? 9.914 -16.656 -1.768 1 98.31 240 TYR B N 1
ATOM 5058 C CA . TYR B 1 240 ? 10.812 -16.484 -0.628 1 98.31 240 TYR B CA 1
ATOM 5059 C C . TYR B 1 240 ? 10.086 -16.781 0.682 1 98.31 240 TYR B C 1
ATOM 5061 O O . TYR B 1 240 ? 10.688 -16.719 1.757 1 98.31 240 TYR B O 1
ATOM 5069 N N . ALA B 1 241 ? 8.836 -17.062 0.657 1 98.31 241 ALA B N 1
ATOM 5070 C CA . ALA B 1 241 ? 8.07 -17.578 1.791 1 98.31 241 ALA B CA 1
ATOM 5071 C C . ALA B 1 241 ? 7.93 -16.516 2.881 1 98.31 241 ALA B C 1
ATOM 5073 O O . ALA B 1 241 ? 7.895 -16.844 4.07 1 98.31 241 ALA B O 1
ATOM 5074 N N . LEU B 1 242 ? 7.902 -15.258 2.471 1 98.19 242 LEU B N 1
ATOM 5075 C CA . LEU B 1 242 ? 7.812 -14.172 3.439 1 98.19 242 LEU B CA 1
ATOM 5076 C C . LEU B 1 242 ? 6.621 -13.273 3.139 1 98.19 242 LEU B C 1
ATOM 5078 O O . LEU B 1 242 ? 6.762 -12.047 3.082 1 98.19 242 LEU B O 1
ATOM 5082 N N . ALA B 1 243 ? 5.449 -13.898 2.943 1 96.62 243 ALA B N 1
ATOM 5083 C CA . ALA B 1 243 ? 4.238 -13.141 2.639 1 96.62 243 ALA B CA 1
ATOM 5084 C C . ALA B 1 243 ? 3.869 -12.203 3.789 1 96.62 243 ALA B C 1
ATOM 5086 O O . ALA B 1 243 ? 3.24 -11.164 3.576 1 96.62 243 ALA B O 1
ATOM 5087 N N . GLY B 1 244 ? 4.316 -12.578 4.988 1 96.06 244 GLY B N 1
ATOM 5088 C CA . GLY B 1 244 ? 3.92 -11.844 6.18 1 96.06 244 GLY B CA 1
ATOM 5089 C C . GLY B 1 244 ? 4.59 -10.492 6.301 1 96.06 244 GLY B C 1
ATOM 5090 O O . GLY B 1 244 ? 4.117 -9.617 7.031 1 96.06 244 GLY B O 1
ATOM 5091 N N . ILE B 1 245 ? 5.793 -10.5 5.625 1 94.69 245 ILE B N 1
ATOM 5092 C CA . ILE B 1 245 ? 6.344 -9.164 5.48 1 94.69 245 ILE B CA 1
ATOM 5093 C C . ILE B 1 245 ? 5.918 -8.57 4.137 1 94.69 245 ILE B C 1
ATOM 5095 O O . ILE B 1 245 ? 5.676 -9.305 3.178 1 94.69 245 ILE B O 1
ATOM 5099 N N . ARG B 1 246 ? 5.465 -7.598 3.949 1 96.56 246 ARG B N 1
ATOM 5100 C CA . ARG B 1 246 ? 4.867 -6.934 2.795 1 96.56 246 ARG B CA 1
ATOM 5101 C C . ARG B 1 246 ? 5.895 -6.074 2.066 1 96.56 246 ARG B C 1
ATOM 5103 O O . ARG B 1 246 ? 5.75 -4.852 1.988 1 96.56 246 ARG B O 1
ATOM 5110 N N . ILE B 1 247 ? 6.895 -6.836 1.479 1 98.38 247 ILE B N 1
ATOM 5111 C CA . ILE B 1 247 ? 7.883 -6.125 0.676 1 98.38 247 ILE B CA 1
ATOM 5112 C C . ILE B 1 247 ? 7.879 -6.672 -0.75 1 98.38 247 ILE B C 1
ATOM 5114 O O . ILE B 1 247 ? 7.961 -7.883 -0.957 1 98.38 247 ILE B O 1
ATOM 5118 N N . GLY B 1 248 ? 7.699 -5.902 -1.693 1 98.56 248 GLY B N 1
ATOM 5119 C CA . GLY B 1 248 ? 7.879 -6.105 -3.121 1 98.56 248 GLY B CA 1
ATOM 5120 C C . GLY B 1 248 ? 8.656 -4.988 -3.793 1 98.56 248 GLY B C 1
ATOM 5121 O O . GLY B 1 248 ? 9.234 -4.133 -3.117 1 98.56 248 GLY B O 1
ATOM 5122 N N . TRP B 1 249 ? 8.719 -5.059 -5.148 1 98.81 249 TRP B N 1
ATOM 5123 C CA . TRP B 1 249 ? 9.484 -3.994 -5.785 1 98.81 249 TRP B CA 1
ATOM 5124 C C . TRP B 1 249 ? 9.102 -3.854 -7.254 1 98.81 249 TRP B C 1
ATOM 5126 O O . TRP B 1 249 ? 8.469 -4.746 -7.828 1 98.81 249 TRP B O 1
ATOM 5136 N N . ILE B 1 250 ? 9.422 -2.719 -7.785 1 98.81 250 ILE B N 1
ATOM 5137 C CA . ILE B 1 250 ? 9.406 -2.375 -9.203 1 98.81 250 ILE B CA 1
ATOM 5138 C C . ILE B 1 250 ? 10.836 -2.184 -9.703 1 98.81 250 ILE B C 1
ATOM 5140 O O . ILE B 1 250 ? 11.641 -1.508 -9.062 1 98.81 250 ILE B O 1
ATOM 5144 N N . ALA B 1 251 ? 11.18 -2.799 -10.758 1 98.62 251 ALA B N 1
ATOM 5145 C CA . ALA B 1 251 ? 12.5 -2.641 -11.375 1 98.62 251 ALA B CA 1
ATOM 5146 C C . ALA B 1 251 ? 12.367 -2.32 -12.859 1 98.62 251 ALA B C 1
ATOM 5148 O O . ALA B 1 251 ? 11.555 -2.918 -13.562 1 98.62 251 ALA B O 1
ATOM 5149 N N . SER B 1 252 ? 13.07 -1.384 -13.359 1 98.44 252 SER B N 1
ATOM 5150 C CA . SER B 1 252 ? 13.062 -0.994 -14.766 1 98.44 252 SER B CA 1
ATOM 5151 C C . SER B 1 252 ? 14.375 -0.318 -15.164 1 98.44 252 SER B C 1
ATOM 5153 O O . SER B 1 252 ? 14.977 0.398 -14.359 1 98.44 252 SER B O 1
ATOM 5155 N N . HIS B 1 253 ? 14.781 -0.538 -16.391 1 94.75 253 HIS B N 1
ATOM 5156 C CA . HIS B 1 253 ? 15.93 0.196 -16.906 1 94.75 253 HIS B CA 1
ATOM 5157 C C . HIS B 1 253 ? 15.562 1.644 -17.219 1 94.75 253 HIS B C 1
ATOM 5159 O O . HIS B 1 253 ? 16.438 2.494 -17.359 1 94.75 253 HIS B O 1
ATOM 5165 N N . SER B 1 254 ? 14.305 1.916 -17.359 1 96.88 254 SER B N 1
ATOM 5166 C CA . SER B 1 254 ? 13.82 3.217 -17.812 1 96.88 254 SER B CA 1
ATOM 5167 C C . SER B 1 254 ? 13.672 4.188 -16.641 1 96.88 254 SER B C 1
ATOM 5169 O O . SER B 1 254 ? 12.789 4.016 -15.797 1 96.88 254 SER B O 1
ATOM 5171 N N . LYS B 1 255 ? 14.484 5.238 -16.703 1 95.19 255 LYS B N 1
ATOM 5172 C CA . LYS B 1 255 ? 14.32 6.293 -15.703 1 95.19 255 LYS B CA 1
ATOM 5173 C C . LYS B 1 255 ? 12.953 6.965 -15.828 1 95.19 255 LYS B C 1
ATOM 5175 O O . LYS B 1 255 ? 12.336 7.332 -14.828 1 95.19 255 LYS B O 1
ATOM 5180 N N . SER B 1 256 ? 12.547 7.121 -17.031 1 96.06 256 SER B N 1
ATOM 5181 C CA . SER B 1 256 ? 11.258 7.766 -17.281 1 96.06 256 SER B CA 1
ATOM 5182 C C . SER B 1 256 ? 10.109 6.961 -16.672 1 96.06 256 SER B C 1
ATOM 5184 O O . SER B 1 256 ? 9.203 7.523 -16.062 1 96.06 256 SER B O 1
ATOM 5186 N N . ILE B 1 257 ? 10.133 5.641 -16.859 1 97.44 257 ILE B N 1
ATOM 5187 C CA . ILE B 1 257 ? 9.109 4.781 -16.281 1 97.44 257 ILE B CA 1
ATOM 5188 C C . ILE B 1 257 ? 9.156 4.863 -14.75 1 97.44 257 ILE B C 1
ATOM 5190 O O . ILE B 1 257 ? 8.125 5.004 -14.094 1 97.44 257 ILE B O 1
ATOM 5194 N N . LEU B 1 258 ? 10.359 4.848 -14.195 1 97.19 258 LEU B N 1
ATOM 5195 C CA . LEU B 1 258 ? 10.516 4.871 -12.75 1 97.19 258 LEU B CA 1
ATOM 5196 C C . LEU B 1 258 ? 10.023 6.195 -12.172 1 97.19 258 LEU B C 1
ATOM 5198 O O . LEU B 1 258 ? 9.406 6.223 -11.102 1 97.19 258 LEU B O 1
ATOM 5202 N N . ASP B 1 259 ? 10.297 7.309 -12.883 1 94.94 259 ASP B N 1
ATOM 5203 C CA . ASP B 1 259 ? 9.844 8.617 -12.414 1 94.94 259 ASP B CA 1
ATOM 5204 C C . ASP B 1 259 ? 8.32 8.664 -12.328 1 94.94 259 ASP B C 1
ATOM 5206 O O . ASP B 1 259 ? 7.758 9.211 -11.375 1 94.94 259 ASP B O 1
ATOM 5210 N N . LEU B 1 260 ? 7.672 8.125 -13.328 1 96.62 260 LEU B N 1
ATOM 5211 C CA . LEU B 1 260 ? 6.215 8.07 -13.32 1 96.62 260 LEU B CA 1
ATOM 5212 C C . LEU B 1 260 ? 5.703 7.18 -12.195 1 96.62 260 LEU B C 1
ATOM 5214 O O . LEU B 1 260 ? 4.715 7.512 -11.539 1 96.62 260 LEU B O 1
ATOM 5218 N N . CYS B 1 261 ? 6.402 6.082 -11.961 1 97.31 261 CYS B N 1
ATOM 5219 C CA . CYS B 1 261 ? 6.02 5.18 -10.883 1 97.31 261 CYS B CA 1
ATOM 5220 C C . CYS B 1 261 ? 6.234 5.832 -9.523 1 97.31 261 CYS B C 1
ATOM 5222 O O . CYS B 1 261 ? 5.441 5.637 -8.602 1 97.31 261 CYS B O 1
ATOM 5224 N N . ILE B 1 262 ? 7.316 6.551 -9.383 1 95.81 262 ILE B N 1
ATOM 5225 C CA . ILE B 1 262 ? 7.602 7.258 -8.141 1 95.81 262 ILE B CA 1
ATOM 5226 C C . ILE B 1 262 ? 6.484 8.258 -7.852 1 95.81 262 ILE B C 1
ATOM 5228 O O . ILE B 1 262 ? 6.012 8.359 -6.715 1 95.81 262 ILE B O 1
ATOM 5232 N N . ASN B 1 263 ? 6.078 8.969 -8.852 1 95.44 263 ASN B N 1
ATOM 5233 C CA . ASN B 1 263 ? 4.996 9.93 -8.672 1 95.44 263 ASN B CA 1
ATOM 5234 C C . ASN B 1 263 ? 3.695 9.242 -8.266 1 95.44 263 ASN B C 1
ATOM 5236 O O . ASN B 1 263 ? 3.014 9.68 -7.34 1 95.44 263 ASN B O 1
ATOM 5240 N N . ALA B 1 264 ? 3.33 8.18 -8.984 1 96.38 264 ALA B N 1
ATOM 5241 C CA . ALA B 1 264 ? 2.131 7.418 -8.641 1 96.38 264 ALA B CA 1
ATOM 5242 C C . ALA B 1 264 ? 2.23 6.844 -7.234 1 96.38 264 ALA B C 1
ATOM 5244 O O . ALA B 1 264 ? 1.252 6.848 -6.484 1 96.38 264 ALA B O 1
ATOM 5245 N N . ARG B 1 265 ? 3.385 6.336 -6.957 1 95.94 265 ARG B N 1
ATOM 5246 C CA . ARG B 1 265 ? 3.666 5.766 -5.641 1 95.94 265 ARG B CA 1
ATOM 5247 C C . ARG B 1 265 ? 3.438 6.797 -4.539 1 95.94 265 ARG B C 1
ATOM 5249 O O . ARG B 1 265 ? 2.949 6.457 -3.459 1 95.94 265 ARG B O 1
ATOM 5256 N N . SER B 1 266 ? 3.758 8.023 -4.77 1 94.75 266 SER B N 1
ATOM 5257 C CA . SER B 1 266 ? 3.617 9.086 -3.785 1 94.75 266 SER B CA 1
ATOM 5258 C C . SER B 1 266 ? 2.154 9.312 -3.42 1 94.75 266 SER B C 1
ATOM 5260 O O . SER B 1 266 ? 1.85 9.789 -2.324 1 94.75 266 SER B O 1
ATOM 5262 N N . TYR B 1 267 ? 1.248 8.945 -4.289 1 95.81 267 TYR B N 1
ATOM 5263 C CA . TYR B 1 267 ? -0.177 9.078 -4.004 1 95.81 267 TYR B CA 1
ATOM 5264 C C . TYR B 1 267 ? -0.674 7.91 -3.16 1 95.81 267 TYR B C 1
ATOM 5266 O O . TYR B 1 267 ? -1.766 7.973 -2.59 1 95.81 267 TYR B O 1
ATOM 5274 N N . ALA B 1 268 ? 0.135 6.824 -3.055 1 95 268 ALA B N 1
ATOM 5275 C CA . ALA B 1 268 ? -0.332 5.613 -2.387 1 95 268 ALA B CA 1
ATOM 5276 C C . ALA B 1 268 ? 0.427 5.379 -1.084 1 95 268 ALA B C 1
ATOM 5278 O O . ALA B 1 268 ? -0.112 4.789 -0.142 1 95 268 ALA B O 1
ATOM 5279 N N . LEU B 1 269 ? 1.645 5.742 -1.104 1 93.12 269 LEU B N 1
ATOM 5280 C CA . LEU B 1 269 ? 2.447 5.527 0.094 1 93.12 269 LEU B CA 1
ATOM 5281 C C . LEU B 1 269 ? 3.594 6.531 0.169 1 93.12 269 LEU B C 1
ATOM 5283 O O . LEU B 1 269 ? 3.99 7.102 -0.848 1 93.12 269 LEU B O 1
ATOM 5287 N N . ILE B 1 270 ? 4.109 6.715 1.348 1 91.25 270 ILE B N 1
ATOM 5288 C CA . ILE B 1 270 ? 5.301 7.535 1.549 1 91.25 270 ILE B CA 1
ATOM 5289 C C . ILE B 1 270 ? 6.547 6.652 1.486 1 91.25 270 ILE B C 1
ATOM 5291 O O . ILE B 1 270 ? 7.398 6.832 0.613 1 91.25 270 ILE B O 1
ATOM 5295 N N . THR B 1 271 ? 6.574 5.699 2.316 1 94.31 271 THR B N 1
ATOM 5296 C CA . THR B 1 271 ? 7.645 4.707 2.338 1 94.31 271 THR B CA 1
ATOM 5297 C C . THR B 1 271 ? 7.094 3.326 2.684 1 94.31 271 THR B C 1
ATOM 5299 O O . THR B 1 271 ? 5.945 3.199 3.109 1 94.31 271 THR B O 1
ATOM 5302 N N . ALA B 1 272 ? 7.887 2.32 2.387 1 95.94 272 ALA B N 1
ATOM 5303 C CA . ALA B 1 272 ? 7.598 0.997 2.934 1 95.94 272 ALA B CA 1
ATOM 5304 C C . ALA B 1 272 ? 8.039 0.898 4.391 1 95.94 272 ALA B C 1
ATOM 5306 O O . ALA B 1 272 ? 8.688 1.809 4.914 1 95.94 272 ALA B O 1
ATOM 5307 N N . SER B 1 273 ? 7.609 -0.167 5.062 1 96.75 273 SER B N 1
ATOM 5308 C CA . SER B 1 273 ? 7.922 -0.385 6.473 1 96.75 273 SER B CA 1
ATOM 5309 C C . SER B 1 273 ? 9.43 -0.518 6.688 1 96.75 273 SER B C 1
ATOM 5311 O O . SER B 1 273 ? 10.094 -1.298 6.004 1 96.75 273 SER B O 1
ATOM 5313 N N . GLN B 1 274 ? 9.961 0.254 7.645 1 95.38 274 GLN B N 1
ATOM 5314 C CA . GLN B 1 274 ? 11.375 0.138 7.992 1 95.38 274 GLN B CA 1
ATOM 5315 C C . GLN B 1 274 ? 11.695 -1.256 8.523 1 95.38 274 GLN B C 1
ATOM 5317 O O . GLN B 1 274 ? 12.758 -1.807 8.234 1 95.38 274 GLN B O 1
ATOM 5322 N N . VAL B 1 275 ? 10.781 -1.794 9.289 1 95 275 VAL B N 1
ATOM 5323 C CA . VAL B 1 275 ? 10.992 -3.098 9.914 1 95 275 VAL B CA 1
ATOM 5324 C C . VAL B 1 275 ? 10.992 -4.188 8.844 1 95 275 VAL B C 1
ATOM 5326 O O . VAL B 1 275 ? 11.898 -5.02 8.797 1 95 275 VAL B O 1
ATOM 5329 N N . ASP B 1 276 ? 10 -4.125 8 1 96.56 276 ASP B N 1
ATOM 5330 C CA . ASP B 1 276 ? 9.883 -5.129 6.949 1 96.56 276 ASP B CA 1
ATOM 5331 C C . ASP B 1 276 ? 11.07 -5.066 5.992 1 96.56 276 ASP B C 1
ATOM 5333 O O . ASP B 1 276 ? 11.547 -6.098 5.512 1 96.56 276 ASP B O 1
ATOM 5337 N N . GLU B 1 277 ? 11.5 -3.859 5.668 1 96.75 277 GLU B N 1
ATOM 5338 C CA . GLU B 1 277 ? 12.633 -3.732 4.746 1 96.75 277 GLU B CA 1
ATOM 5339 C C . GLU B 1 277 ? 13.906 -4.309 5.355 1 96.75 277 GLU B C 1
ATOM 5341 O O . GLU B 1 277 ? 14.742 -4.871 4.641 1 96.75 277 GLU B O 1
ATOM 5346 N N . GLN B 1 278 ? 14.094 -4.148 6.668 1 94.69 278 GLN B N 1
ATOM 5347 C CA . GLN B 1 278 ? 15.25 -4.75 7.328 1 94.69 278 GLN B CA 1
ATOM 5348 C C . GLN B 1 278 ? 15.203 -6.273 7.246 1 94.69 278 GLN B C 1
ATOM 5350 O O . GLN B 1 278 ? 16.203 -6.914 6.953 1 94.69 278 GLN B O 1
ATOM 5355 N N . ILE B 1 279 ? 14.047 -6.82 7.504 1 94.88 279 ILE B N 1
ATOM 5356 C CA . ILE B 1 279 ? 13.875 -8.266 7.434 1 94.88 279 ILE B CA 1
ATOM 5357 C C . ILE B 1 279 ? 14.125 -8.742 6.004 1 94.88 279 ILE B C 1
ATOM 5359 O O . ILE B 1 279 ? 14.836 -9.727 5.785 1 94.88 279 ILE B O 1
ATOM 5363 N N . ALA B 1 280 ? 13.562 -8.047 5.047 1 97.12 280 ALA B N 1
ATOM 5364 C CA . ALA B 1 280 ? 13.734 -8.383 3.637 1 97.12 280 ALA B CA 1
ATOM 5365 C C . ALA B 1 280 ? 15.211 -8.312 3.238 1 97.12 280 ALA B C 1
ATOM 5367 O O . ALA B 1 280 ? 15.688 -9.148 2.463 1 97.12 280 ALA B O 1
ATOM 5368 N N . SER B 1 281 ? 15.859 -7.289 3.756 1 95.62 281 SER B N 1
ATOM 5369 C CA . SER B 1 281 ? 17.281 -7.129 3.443 1 95.62 281 SER B CA 1
ATOM 5370 C C . SER B 1 281 ? 18.094 -8.328 3.914 1 95.62 281 SER B C 1
ATOM 5372 O O . SER B 1 281 ? 18.984 -8.797 3.205 1 95.62 281 SER B O 1
ATOM 5374 N N . VAL B 1 282 ? 17.781 -8.828 5.062 1 94.44 282 VAL B N 1
ATOM 5375 C CA . VAL B 1 282 ? 18.453 -10.008 5.594 1 94.44 282 VAL B CA 1
ATOM 5376 C C . VAL B 1 282 ? 18.125 -11.227 4.742 1 94.44 282 VAL B C 1
ATOM 5378 O O . VAL B 1 282 ? 19.016 -11.992 4.363 1 94.44 282 VAL B O 1
ATOM 5381 N N . ALA B 1 283 ? 16.906 -11.398 4.414 1 96.5 283 ALA B N 1
ATOM 5382 C CA . ALA B 1 283 ? 16.438 -12.562 3.656 1 96.5 283 ALA B CA 1
ATOM 5383 C C . ALA B 1 283 ? 17.109 -12.617 2.285 1 96.5 283 ALA B C 1
ATOM 5385 O O . ALA B 1 283 ? 17.453 -13.703 1.804 1 96.5 283 ALA B O 1
ATOM 5386 N N . LEU B 1 284 ? 17.297 -11.438 1.671 1 97.19 284 LEU B N 1
ATOM 5387 C CA . LEU B 1 284 ? 17.797 -11.391 0.306 1 97.19 284 LEU B CA 1
ATOM 5388 C C . LEU B 1 284 ? 19.312 -11.203 0.3 1 97.19 284 LEU B C 1
ATOM 5390 O O . LEU B 1 284 ? 19.922 -11.062 -0.764 1 97.19 284 LEU B O 1
ATOM 5394 N N . SER B 1 285 ? 19.906 -11.133 1.468 1 95.38 285 SER B N 1
ATOM 5395 C CA . SER B 1 285 ? 21.359 -11.016 1.518 1 95.38 285 SER B CA 1
ATOM 5396 C C . SER B 1 285 ? 22.047 -12.234 0.9 1 95.38 285 SER B C 1
ATOM 5398 O O . SER B 1 285 ? 21.484 -13.328 0.902 1 95.38 285 SER B O 1
ATOM 5400 N N . PRO B 1 286 ? 23.234 -12.016 0.385 1 93.25 286 PRO B N 1
ATOM 5401 C CA . PRO B 1 286 ? 23.953 -13.133 -0.218 1 93.25 286 PRO B CA 1
ATOM 5402 C C . PRO B 1 286 ? 24.156 -14.297 0.75 1 93.25 286 PRO B C 1
ATOM 5404 O O . PRO B 1 286 ? 24.234 -15.453 0.325 1 93.25 286 PRO B O 1
ATOM 5407 N N . SER B 1 287 ? 24.203 -14.055 2.018 1 94.12 287 SER B N 1
ATOM 5408 C CA . SER B 1 287 ? 24.453 -15.086 3.016 1 94.12 287 SER B CA 1
ATOM 5409 C C . SER B 1 287 ? 23.188 -15.883 3.328 1 94.12 287 SER B C 1
ATOM 5411 O O . SER B 1 287 ? 23.25 -16.938 3.953 1 94.12 287 SER B O 1
ATOM 5413 N N . CYS B 1 288 ? 22.047 -15.453 2.859 1 95.69 288 CYS B N 1
ATOM 5414 C CA . CYS B 1 288 ? 20.812 -16.094 3.309 1 95.69 288 CYS B CA 1
ATOM 5415 C C . CYS B 1 288 ? 19.969 -16.547 2.123 1 95.69 288 CYS B C 1
ATOM 5417 O O . CYS B 1 288 ? 19.391 -17.625 2.154 1 95.69 288 CYS B O 1
ATOM 5419 N N . VAL B 1 289 ? 19.969 -15.797 1.052 1 96.75 289 VAL B N 1
ATOM 5420 C CA . VAL B 1 289 ? 18.984 -15.898 -0.012 1 96.75 289 VAL B CA 1
ATOM 5421 C C . VAL B 1 289 ? 19.094 -17.266 -0.695 1 96.75 289 VAL B C 1
ATOM 5423 O O . VAL B 1 289 ? 18.078 -17.891 -1.025 1 96.75 289 VAL B O 1
ATOM 5426 N N . HIS B 1 290 ? 20.219 -17.781 -0.915 1 95.56 290 HIS B N 1
ATOM 5427 C CA . HIS B 1 290 ? 20.406 -19.047 -1.622 1 95.56 290 HIS B CA 1
ATOM 5428 C C . HIS B 1 290 ? 19.844 -20.219 -0.828 1 95.56 290 HIS B C 1
ATOM 5430 O O . HIS B 1 290 ? 19.172 -21.078 -1.392 1 95.56 290 HIS B O 1
ATOM 5436 N N . ASN B 1 291 ? 20.094 -20.219 0.479 1 97 291 ASN B N 1
ATOM 5437 C CA . ASN B 1 291 ? 19.562 -21.281 1.335 1 97 291 ASN B CA 1
ATOM 5438 C C . ASN B 1 291 ? 18.031 -21.219 1.414 1 97 291 ASN B C 1
ATOM 5440 O O . ASN B 1 291 ? 17.375 -22.25 1.443 1 97 291 ASN B O 1
ATOM 5444 N N . LEU B 1 292 ? 17.562 -20.031 1.454 1 97.56 292 LEU B N 1
ATOM 5445 C CA . LEU B 1 292 ? 16.125 -19.812 1.533 1 97.56 292 LEU B CA 1
ATOM 5446 C C . LEU B 1 292 ? 15.43 -20.359 0.285 1 97.56 292 LEU B C 1
ATOM 5448 O O . LEU B 1 292 ? 14.453 -21.094 0.385 1 97.56 292 LEU B O 1
ATOM 5452 N N . VAL B 1 293 ? 15.906 -20.016 -0.88 1 97 293 VAL B N 1
ATOM 5453 C CA . VAL B 1 293 ? 15.328 -20.438 -2.152 1 97 293 VAL B CA 1
ATOM 5454 C C . VAL B 1 293 ? 15.469 -21.953 -2.311 1 97 293 VAL B C 1
ATOM 5456 O O . VAL B 1 293 ? 14.539 -22.625 -2.762 1 97 293 VAL B O 1
ATOM 5459 N N . LYS B 1 294 ? 16.625 -22.438 -1.942 1 96.88 294 LYS B N 1
ATOM 5460 C CA . LYS B 1 294 ? 16.875 -23.875 -2.027 1 96.88 294 LYS B CA 1
ATOM 5461 C C . LYS B 1 294 ? 15.875 -24.656 -1.186 1 96.88 294 LYS B C 1
ATOM 5463 O O . LYS B 1 294 ? 15.289 -25.625 -1.654 1 96.88 294 LYS B O 1
ATOM 5468 N N . ARG B 1 295 ? 15.688 -24.234 0.01 1 97.56 295 ARG B N 1
ATOM 5469 C CA . ARG B 1 295 ? 14.719 -24.859 0.902 1 97.56 295 ARG B CA 1
ATOM 5470 C C . ARG B 1 295 ? 13.344 -24.938 0.25 1 97.56 295 ARG B C 1
ATOM 5472 O O . ARG B 1 295 ? 12.719 -26 0.215 1 97.56 295 ARG B O 1
ATOM 5479 N N . ASN B 1 296 ? 12.898 -23.812 -0.241 1 98.12 296 ASN B N 1
ATOM 5480 C CA . ASN B 1 296 ? 11.555 -23.719 -0.794 1 98.12 296 ASN B CA 1
ATOM 5481 C C . ASN B 1 296 ? 11.422 -24.516 -2.088 1 98.12 296 ASN B C 1
ATOM 5483 O O . ASN B 1 296 ? 10.375 -25.109 -2.346 1 98.12 296 ASN B O 1
ATOM 5487 N N . THR B 1 297 ? 12.453 -24.531 -2.887 1 97.19 297 THR B N 1
ATOM 5488 C CA . THR B 1 297 ? 12.43 -25.25 -4.156 1 97.19 297 THR B CA 1
ATOM 5489 C C . THR B 1 297 ? 12.391 -26.75 -3.926 1 97.19 297 THR B C 1
ATOM 5491 O O . THR B 1 297 ? 11.656 -27.469 -4.609 1 97.19 297 THR B O 1
ATOM 5494 N N . ILE B 1 298 ? 13.133 -27.219 -2.977 1 97.62 298 ILE B N 1
ATOM 5495 C CA . ILE B 1 298 ? 13.164 -28.641 -2.654 1 97.62 298 ILE B CA 1
ATOM 5496 C C . ILE B 1 298 ? 11.789 -29.094 -2.158 1 97.62 298 ILE B C 1
ATOM 5498 O O . ILE B 1 298 ? 11.281 -30.141 -2.57 1 97.62 298 ILE B O 1
ATOM 5502 N N . LEU B 1 299 ? 11.266 -28.281 -1.297 1 98.31 299 LEU B N 1
ATOM 5503 C CA . LEU B 1 299 ? 9.938 -28.594 -0.769 1 98.31 299 LEU B CA 1
ATOM 5504 C C . LEU B 1 299 ? 8.906 -28.656 -1.89 1 98.31 299 LEU B C 1
ATOM 5506 O O . LEU B 1 299 ? 8.086 -29.578 -1.94 1 98.31 299 LEU B O 1
ATOM 5510 N N . ALA B 1 300 ? 8.922 -27.703 -2.758 1 98.38 300 ALA B N 1
ATOM 5511 C CA . ALA B 1 300 ? 7.984 -27.656 -3.879 1 98.38 300 ALA B CA 1
ATOM 5512 C C . ALA B 1 300 ? 8.164 -28.859 -4.797 1 98.38 300 ALA B C 1
ATOM 5514 O O . ALA B 1 300 ? 7.184 -29.438 -5.281 1 98.38 300 ALA B O 1
ATOM 5515 N N . LYS B 1 301 ? 9.398 -29.219 -5.051 1 97.94 301 LYS B N 1
ATOM 5516 C CA . LYS B 1 301 ? 9.695 -30.359 -5.906 1 97.94 301 LYS B CA 1
ATOM 5517 C C . LYS B 1 301 ? 9.133 -31.641 -5.312 1 97.94 301 LYS B C 1
ATOM 5519 O O . LYS B 1 301 ? 8.516 -32.438 -6.02 1 97.94 301 LYS B O 1
ATOM 5524 N N . ASN B 1 302 ? 9.398 -31.812 -4.07 1 98.44 302 ASN B N 1
ATOM 5525 C CA . ASN B 1 302 ? 8.883 -33 -3.375 1 98.44 302 ASN B CA 1
ATOM 5526 C C . ASN B 1 302 ? 7.359 -33.031 -3.414 1 98.44 302 ASN B C 1
ATOM 5528 O O . ASN B 1 302 ? 6.773 -34.094 -3.715 1 98.44 302 ASN B O 1
ATOM 5532 N N . ASN B 1 303 ? 6.75 -31.953 -3.041 1 98.81 303 ASN B N 1
ATOM 5533 C CA . ASN B 1 303 ? 5.293 -31.875 -3.004 1 98.81 303 ASN B CA 1
ATOM 5534 C C . ASN B 1 303 ? 4.688 -32.062 -4.391 1 98.81 303 ASN B C 1
ATOM 5536 O O . ASN B 1 303 ? 3.604 -32.625 -4.535 1 98.81 303 ASN B O 1
ATOM 5540 N N . LEU B 1 304 ? 5.375 -31.531 -5.41 1 98.69 304 LEU B N 1
ATOM 5541 C CA . LEU B 1 304 ? 4.941 -31.719 -6.793 1 98.69 304 LEU B CA 1
ATOM 5542 C C . LEU B 1 304 ? 4.844 -33.188 -7.145 1 98.69 304 LEU B C 1
ATOM 5544 O O . LEU B 1 304 ? 3.896 -33.625 -7.812 1 98.69 304 LEU B O 1
ATOM 5548 N N . HIS B 1 305 ? 5.746 -33.969 -6.703 1 98.5 305 HIS B N 1
ATOM 5549 C CA . HIS B 1 305 ? 5.738 -35.406 -6.949 1 98.5 305 HIS B CA 1
ATOM 5550 C C . HIS B 1 305 ? 4.527 -36.062 -6.305 1 98.5 305 HIS B C 1
ATOM 5552 O O . HIS B 1 305 ? 3.949 -37 -6.867 1 98.5 305 HIS B O 1
ATOM 5558 N N . ILE B 1 306 ? 4.219 -35.562 -5.164 1 98.75 306 ILE B N 1
ATOM 5559 C CA . ILE B 1 306 ? 3.07 -36.125 -4.445 1 98.75 306 ILE B CA 1
ATOM 5560 C C . ILE B 1 306 ? 1.786 -35.781 -5.203 1 98.75 306 ILE B C 1
ATOM 5562 O O . ILE B 1 306 ? 0.922 -36.656 -5.371 1 98.75 306 ILE B O 1
ATOM 5566 N N . VAL B 1 307 ? 1.646 -34.594 -5.676 1 98.81 307 VAL B N 1
ATOM 5567 C CA . VAL B 1 307 ? 0.465 -34.188 -6.43 1 98.81 307 VAL B CA 1
ATOM 5568 C C . VAL B 1 307 ? 0.4 -34.969 -7.742 1 98.81 307 VAL B C 1
ATOM 5570 O O . VAL B 1 307 ? -0.677 -35.375 -8.164 1 98.81 307 VAL B O 1
ATOM 5573 N N . GLN B 1 308 ? 1.55 -35.125 -8.391 1 98.62 308 GLN B N 1
ATOM 5574 C CA . GLN B 1 308 ? 1.596 -35.875 -9.641 1 98.62 308 GLN B CA 1
ATOM 5575 C C . GLN B 1 308 ? 1.072 -37.312 -9.453 1 98.62 308 GLN B C 1
ATOM 5577 O O . GLN B 1 308 ? 0.359 -37.844 -10.305 1 98.62 308 GLN B O 1
ATOM 5582 N N . ARG B 1 309 ? 1.429 -37.938 -8.383 1 98.44 309 ARG B N 1
ATOM 5583 C CA . ARG B 1 309 ? 0.941 -39.281 -8.094 1 98.44 309 ARG B CA 1
ATOM 5584 C C . ARG B 1 309 ? -0.579 -39.312 -7.969 1 98.44 309 ARG B C 1
ATOM 5586 O O . ARG B 1 309 ? -1.233 -40.25 -8.414 1 98.44 309 ARG B O 1
ATOM 5593 N N . PHE B 1 310 ? -1.072 -38.344 -7.328 1 98.5 310 PHE B N 1
ATOM 5594 C CA . PHE B 1 310 ? -2.521 -38.219 -7.219 1 98.5 310 PHE B CA 1
ATOM 5595 C C . PHE B 1 310 ? -3.158 -38.094 -8.594 1 98.5 310 PHE B C 1
ATOM 5597 O O . PHE B 1 310 ? -4.156 -38.75 -8.891 1 98.5 310 PHE B O 1
ATOM 5604 N N . ILE B 1 311 ? -2.635 -37.188 -9.453 1 98.31 311 ILE B N 1
ATOM 5605 C CA . ILE B 1 311 ? -3.145 -37 -10.805 1 98.31 311 ILE B CA 1
ATOM 5606 C C . ILE B 1 311 ? -3.109 -38.312 -11.57 1 98.31 311 ILE B C 1
ATOM 5608 O O . ILE B 1 311 ? -4.066 -38.656 -12.266 1 98.31 311 ILE B O 1
ATOM 5612 N N . ASP B 1 312 ? -2.006 -39.031 -11.391 1 98.31 312 ASP B N 1
ATOM 5613 C CA . ASP B 1 312 ? -1.861 -40.312 -12.055 1 98.31 312 ASP B CA 1
ATOM 5614 C C . ASP B 1 312 ? -2.922 -41.312 -11.578 1 98.31 312 ASP B C 1
ATOM 5616 O O . ASP B 1 312 ? -3.482 -42.062 -12.375 1 98.31 312 ASP B O 1
ATOM 5620 N N . GLU B 1 313 ? -3.164 -41.312 -10.375 1 98.12 313 GLU B N 1
ATOM 5621 C CA . GLU B 1 313 ? -4.145 -42.188 -9.766 1 98.12 313 GLU B CA 1
ATOM 5622 C C . GLU B 1 313 ? -5.543 -41.938 -10.305 1 98.12 313 GLU B C 1
ATOM 5624 O O . GLU B 1 313 ? -6.332 -42.875 -10.484 1 98.12 313 GLU B O 1
ATOM 5629 N N . PHE B 1 314 ? -5.816 -40.688 -10.602 1 98.12 314 PHE B N 1
ATOM 5630 C CA . PHE B 1 314 ? -7.152 -40.312 -11.047 1 98.12 314 PHE B CA 1
ATOM 5631 C C . PHE B 1 314 ? -7.113 -39.781 -12.469 1 98.12 314 PHE B C 1
ATOM 5633 O O . PHE B 1 314 ? -7.855 -38.844 -12.805 1 98.12 314 PHE B O 1
ATOM 5640 N N . SER B 1 315 ? -6.289 -40.281 -13.32 1 96.94 315 SER B N 1
ATOM 5641 C CA . SER B 1 315 ? -6 -39.75 -14.656 1 96.94 315 SER B CA 1
ATOM 5642 C C . SER B 1 315 ? -7.25 -39.75 -15.523 1 96.94 315 SER B C 1
ATOM 5644 O O . SER B 1 315 ? -7.328 -39 -16.5 1 96.94 315 SER B O 1
ATOM 5646 N N . SER B 1 316 ? -8.25 -40.531 -15.195 1 96.62 316 SER B N 1
ATOM 5647 C CA . SER B 1 316 ? -9.492 -40.531 -15.961 1 96.62 316 SER B CA 1
ATOM 5648 C C . SER B 1 316 ? -10.367 -39.344 -15.625 1 96.62 316 SER B C 1
ATOM 5650 O O . SER B 1 316 ? -11.234 -38.969 -16.406 1 96.62 316 SER B O 1
ATOM 5652 N N . SER B 1 317 ? -10.078 -38.719 -14.484 1 97.56 317 SER B N 1
ATOM 5653 C CA . SER B 1 317 ? -10.945 -37.656 -13.992 1 97.56 317 SER B CA 1
ATOM 5654 C C . SER B 1 317 ? -10.219 -36.312 -13.977 1 97.56 317 SER B C 1
ATOM 5656 O O . SER B 1 317 ? -10.844 -35.25 -14.008 1 97.56 317 SER B O 1
ATOM 5658 N N . CYS B 1 318 ? -8.93 -36.375 -13.805 1 97 318 CYS B N 1
ATOM 5659 C CA . CYS B 1 318 ? -8.227 -35.094 -13.742 1 97 318 CYS B CA 1
ATOM 5660 C C . CYS B 1 318 ? -6.875 -35.188 -14.445 1 97 318 CYS B C 1
ATOM 5662 O O . CYS B 1 318 ? -6.266 -36.25 -14.508 1 97 318 CYS B O 1
ATOM 5664 N N . GLN B 1 319 ? -6.516 -34.094 -15.031 1 96.5 319 GLN B N 1
ATOM 5665 C CA . GLN B 1 319 ? -5.266 -33.938 -15.766 1 96.5 319 GLN B CA 1
ATOM 5666 C C . GLN B 1 319 ? -4.734 -32.531 -15.648 1 96.5 319 GLN B C 1
ATOM 5668 O O . GLN B 1 319 ? -5.477 -31.609 -15.281 1 96.5 319 GLN B O 1
ATOM 5673 N N . TRP B 1 320 ? -3.469 -32.344 -15.898 1 96.69 320 TRP B N 1
ATOM 5674 C CA . TRP B 1 320 ? -2.9 -31.016 -15.945 1 96.69 320 TRP B CA 1
ATOM 5675 C C . TRP B 1 320 ? -1.66 -30.984 -16.828 1 96.69 320 TRP B C 1
ATOM 5677 O O . TRP B 1 320 ? -1.172 -32.031 -17.266 1 96.69 320 TRP B O 1
ATOM 5687 N N . VAL B 1 321 ? -1.332 -29.781 -17.359 1 96.69 321 VAL B N 1
ATOM 5688 C CA . VAL B 1 321 ? 0.043 -29.516 -17.781 1 96.69 321 VAL B CA 1
ATOM 5689 C C . VAL B 1 321 ? 0.921 -29.328 -16.547 1 96.69 321 VAL B C 1
ATOM 5691 O O . VAL B 1 321 ? 0.753 -28.344 -15.805 1 96.69 321 VAL B O 1
ATOM 5694 N N . LYS B 1 322 ? 1.755 -30.312 -16.344 1 96.94 322 LYS B N 1
ATOM 5695 C CA . LYS B 1 322 ? 2.578 -30.297 -15.141 1 96.94 322 LYS B CA 1
ATOM 5696 C C . LYS B 1 322 ? 3.34 -28.984 -15.016 1 96.94 322 LYS B C 1
ATOM 5698 O O . LYS B 1 322 ? 4.031 -28.562 -15.945 1 96.94 322 LYS B O 1
ATOM 5703 N N . PRO B 1 323 ? 3.15 -28.281 -13.898 1 97.44 323 PRO B N 1
ATOM 5704 C CA . PRO B 1 323 ? 3.867 -27.016 -13.719 1 97.44 323 PRO B CA 1
ATOM 5705 C C . PRO B 1 323 ? 5.379 -27.203 -13.641 1 97.44 323 PRO B C 1
ATOM 5707 O O . PRO B 1 323 ? 5.855 -28.25 -13.188 1 97.44 323 PRO B O 1
ATOM 5710 N N . VAL B 1 324 ? 6.094 -26.172 -14.031 1 96.88 324 VAL B N 1
ATOM 5711 C CA . VAL B 1 324 ? 7.547 -26.281 -14 1 96.88 324 VAL B CA 1
ATOM 5712 C C . VAL B 1 324 ? 8.125 -25.219 -13.062 1 96.88 324 VAL B C 1
ATOM 5714 O O . VAL B 1 324 ? 9.305 -25.266 -12.719 1 96.88 324 VAL B O 1
ATOM 5717 N N . ALA B 1 325 ? 7.266 -24.281 -12.656 1 97.31 325 ALA B N 1
ATOM 5718 C CA . ALA B 1 325 ? 7.672 -23.203 -11.766 1 97.31 325 ALA B CA 1
ATOM 5719 C C . ALA B 1 325 ? 6.527 -22.797 -10.836 1 97.31 325 ALA B C 1
ATOM 5721 O O . ALA B 1 325 ? 5.387 -23.219 -11.031 1 97.31 325 ALA B O 1
ATOM 5722 N N . GLY B 1 326 ? 6.852 -22.031 -9.797 1 96.88 326 GLY B N 1
ATOM 5723 C CA . GLY B 1 326 ? 5.832 -21.672 -8.828 1 96.88 326 GLY B CA 1
ATOM 5724 C C . GLY B 1 326 ? 5.23 -22.859 -8.109 1 96.88 326 GLY B C 1
ATOM 5725 O O . GLY B 1 326 ? 5.141 -23.953 -8.688 1 96.88 326 GLY B O 1
ATOM 5726 N N . PRO B 1 327 ? 4.863 -22.812 -6.875 1 98.19 327 PRO B N 1
ATOM 5727 C CA . PRO B 1 327 ? 4.301 -23.969 -6.164 1 98.19 327 PRO B CA 1
ATOM 5728 C C . PRO B 1 327 ? 2.783 -24.078 -6.312 1 98.19 327 PRO B C 1
ATOM 5730 O O . PRO B 1 327 ? 2.074 -24.266 -5.324 1 98.19 327 PRO B O 1
ATOM 5733 N N . ILE B 1 328 ? 2.338 -23.875 -7.551 1 98.44 328 ILE B N 1
ATOM 5734 C CA . ILE B 1 328 ? 0.918 -23.953 -7.883 1 98.44 328 ILE B CA 1
ATOM 5735 C C . ILE B 1 328 ? 0.724 -24.766 -9.156 1 98.44 328 ILE B C 1
ATOM 5737 O O . ILE B 1 328 ? 1.67 -24.969 -9.922 1 98.44 328 ILE B O 1
ATOM 5741 N N . GLY B 1 329 ? -0.451 -25.219 -9.359 1 97.62 329 GLY B N 1
ATOM 5742 C CA . GLY B 1 329 ? -0.834 -25.922 -10.57 1 97.62 329 GLY B CA 1
ATOM 5743 C C . GLY B 1 329 ? -2.307 -25.781 -10.898 1 97.62 329 GLY B C 1
ATOM 5744 O O . GLY B 1 329 ? -3.117 -25.453 -10.031 1 97.62 329 GLY B O 1
ATOM 5745 N N . PHE B 1 330 ? -2.623 -25.938 -12.109 1 98.31 330 PHE B N 1
ATOM 5746 C CA . PHE B 1 330 ? -3.961 -25.766 -12.664 1 98.31 330 PHE B CA 1
ATOM 5747 C C . PHE B 1 330 ? -4.484 -27.078 -13.219 1 98.31 330 PHE B C 1
ATOM 5749 O O . PHE B 1 330 ? -4.133 -27.469 -14.336 1 98.31 330 PHE B O 1
ATOM 5756 N N . ILE B 1 331 ? -5.375 -27.734 -12.484 1 98.38 331 ILE B N 1
ATOM 5757 C CA . ILE B 1 331 ? -5.809 -29.094 -12.773 1 98.38 331 ILE B CA 1
ATOM 5758 C C . ILE B 1 331 ? -7.188 -29.062 -13.43 1 98.38 331 ILE B C 1
ATOM 5760 O O . ILE B 1 331 ? -8.102 -28.391 -12.945 1 98.38 331 ILE B O 1
ATOM 5764 N N . ARG B 1 332 ? -7.336 -29.781 -14.445 1 97.5 332 ARG B N 1
ATOM 5765 C CA . ARG B 1 332 ? -8.617 -29.906 -15.141 1 97.5 332 ARG B CA 1
ATOM 5766 C C . ARG B 1 332 ? -9.352 -31.172 -14.68 1 97.5 332 ARG B C 1
ATOM 5768 O O . ARG B 1 332 ? -8.797 -32.25 -14.711 1 97.5 332 ARG B O 1
ATOM 5775 N N . PHE B 1 333 ? -10.539 -31 -14.273 1 98.56 333 PHE B N 1
ATOM 5776 C CA . PHE B 1 333 ? -11.398 -32.125 -13.875 1 98.56 333 PHE B CA 1
ATOM 5777 C C . PHE B 1 333 ? -12.531 -32.312 -14.883 1 98.56 333 PHE B C 1
ATOM 5779 O O . PHE B 1 333 ? -13.25 -31.375 -15.203 1 98.56 333 PHE B O 1
ATOM 5786 N N . THR B 1 334 ? -12.672 -33.5 -15.352 1 97.56 334 THR B N 1
ATOM 5787 C CA . THR B 1 334 ? -13.688 -33.812 -16.344 1 97.56 334 THR B CA 1
ATOM 5788 C C . THR B 1 334 ? -14.375 -35.125 -16.016 1 97.56 334 THR B C 1
ATOM 5790 O O . THR B 1 334 ? -13.859 -35.906 -15.219 1 97.56 334 THR B O 1
ATOM 5793 N N . ARG B 1 335 ? -15.469 -35.312 -16.5 1 96.88 335 ARG B N 1
ATOM 5794 C CA . ARG B 1 335 ? -16.188 -36.594 -16.547 1 96.88 335 ARG B CA 1
ATOM 5795 C C . ARG B 1 335 ? -16.656 -36.906 -17.953 1 96.88 335 ARG B C 1
ATOM 5797 O O . ARG B 1 335 ? -17.438 -36.156 -18.547 1 96.88 335 ARG B O 1
ATOM 5804 N N . SER B 1 336 ? -16.172 -38 -18.531 1 93.94 336 SER B N 1
ATOM 5805 C CA . SER B 1 336 ? -16.453 -38.406 -19.906 1 93.94 336 SER B CA 1
ATOM 5806 C C . SER B 1 336 ? -16.141 -37.281 -20.891 1 93.94 336 SER B C 1
ATOM 5808 O O . SER B 1 336 ? -16.969 -36.969 -21.75 1 93.94 336 SER B O 1
ATOM 5810 N N . GLY B 1 337 ? -15.062 -36.625 -20.578 1 92.19 337 GLY B N 1
ATOM 5811 C CA . GLY B 1 337 ? -14.562 -35.594 -21.5 1 92.19 337 GLY B CA 1
ATOM 5812 C C . GLY B 1 337 ? -15.195 -34.25 -21.281 1 92.19 337 GLY B C 1
ATOM 5813 O O . GLY B 1 337 ? -14.766 -33.25 -21.875 1 92.19 337 GLY B O 1
ATOM 5814 N N . HIS B 1 338 ? -16.172 -34.156 -20.453 1 96.31 338 HIS B N 1
ATOM 5815 C CA . HIS B 1 338 ? -16.844 -32.906 -20.188 1 96.31 338 HIS B CA 1
ATOM 5816 C C . HIS B 1 338 ? -16.375 -32.281 -18.891 1 96.31 338 HIS B C 1
ATOM 5818 O O . HIS B 1 338 ? -16.203 -32.969 -17.891 1 96.31 338 HIS B O 1
ATOM 5824 N N . PRO B 1 339 ? -16.125 -31 -18.875 1 97.31 339 PRO B N 1
ATOM 5825 C CA . PRO B 1 339 ? -15.68 -30.359 -17.625 1 97.31 339 PRO B CA 1
ATOM 5826 C C . PRO B 1 339 ? -16.719 -30.438 -16.516 1 97.31 339 PRO B C 1
ATOM 5828 O O . PRO B 1 339 ? -17.906 -30.266 -16.766 1 97.31 339 PRO B O 1
ATOM 5831 N N . ILE B 1 340 ? -16.281 -30.672 -15.344 1 97.81 340 ILE B N 1
ATOM 5832 C CA . ILE B 1 340 ? -17.156 -30.625 -14.188 1 97.81 340 ILE B CA 1
ATOM 5833 C C . ILE B 1 340 ? -17.406 -29.172 -13.789 1 97.81 340 ILE B C 1
ATOM 5835 O O . ILE B 1 340 ? -16.672 -28.266 -14.227 1 97.81 340 ILE B O 1
ATOM 5839 N N . ASP B 1 341 ? -18.438 -28.891 -13.07 1 97.88 341 ASP B N 1
ATOM 5840 C CA . ASP B 1 341 ? -18.625 -27.594 -12.438 1 97.88 341 ASP B CA 1
ATOM 5841 C C . ASP B 1 341 ? -17.609 -27.375 -11.328 1 97.88 341 ASP B C 1
ATOM 5843 O O . ASP B 1 341 ? -17.797 -27.812 -10.195 1 97.88 341 ASP B O 1
ATOM 5847 N N . ASP B 1 342 ? -16.578 -26.641 -11.672 1 98 342 ASP B N 1
ATOM 5848 C CA . ASP B 1 342 ? -15.453 -26.484 -10.766 1 98 342 ASP B CA 1
ATOM 5849 C C . ASP B 1 342 ? -15.859 -25.719 -9.508 1 98 342 ASP B C 1
ATOM 5851 O O . ASP B 1 342 ? -15.297 -25.938 -8.438 1 98 342 ASP B O 1
ATOM 5855 N N . VAL B 1 343 ? -16.828 -24.797 -9.578 1 97.25 343 VAL B N 1
ATOM 5856 C CA . VAL B 1 343 ? -17.297 -24.062 -8.414 1 97.25 343 VAL B CA 1
ATOM 5857 C C . VAL B 1 343 ? -18 -25.016 -7.449 1 97.25 343 VAL B C 1
ATOM 5859 O O . VAL B 1 343 ? -17.734 -25 -6.246 1 97.25 343 VAL B O 1
ATOM 5862 N N . GLU B 1 344 ? -18.875 -25.812 -7.969 1 97.44 344 GLU B N 1
ATOM 5863 C CA . GLU B 1 344 ? -19.578 -26.797 -7.145 1 97.44 344 GLU B CA 1
ATOM 5864 C C . GLU B 1 344 ? -18.609 -27.812 -6.559 1 97.44 344 GLU B C 1
ATOM 5866 O O . GLU B 1 344 ? -18.734 -28.219 -5.398 1 97.44 344 GLU B O 1
ATOM 5871 N N . PHE B 1 345 ? -17.734 -28.297 -7.379 1 98.12 345 PHE B N 1
ATOM 5872 C CA . PHE B 1 345 ? -16.719 -29.234 -6.93 1 98.12 345 PHE B CA 1
ATOM 5873 C C . PHE B 1 345 ? -15.961 -28.688 -5.719 1 98.12 345 PHE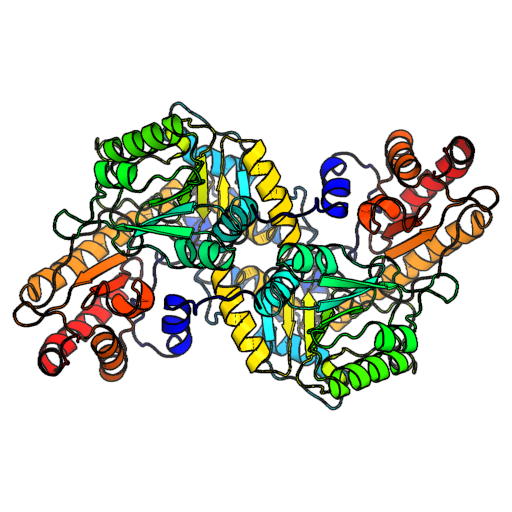 B C 1
ATOM 5875 O O . PHE B 1 345 ? -15.891 -29.344 -4.676 1 98.12 345 PHE B O 1
ATOM 5882 N N . CYS B 1 346 ? -15.383 -27.422 -5.812 1 97.56 346 CYS B N 1
ATOM 5883 C CA . CYS B 1 346 ? -14.617 -26.812 -4.73 1 97.56 346 CYS B CA 1
ATOM 5884 C C . CYS B 1 346 ? -15.492 -26.594 -3.504 1 97.56 346 CYS B C 1
ATOM 5886 O O . CYS B 1 346 ? -15.039 -26.781 -2.371 1 97.56 346 CYS B O 1
ATOM 5888 N N . THR B 1 347 ? -16.75 -26.188 -3.756 1 96.75 347 THR B N 1
ATOM 5889 C CA . THR B 1 347 ? -17.672 -25.922 -2.654 1 96.75 347 THR B CA 1
ATOM 5890 C C . THR B 1 347 ? -17.984 -27.203 -1.886 1 96.75 347 THR B C 1
ATOM 5892 O O . THR B 1 347 ? -17.875 -27.234 -0.658 1 96.75 347 THR B O 1
ATOM 5895 N N . ARG B 1 348 ? -18.312 -28.297 -2.535 1 96.88 348 ARG B N 1
ATOM 5896 C CA . ARG B 1 348 ? -18.672 -29.562 -1.898 1 96.88 348 ARG B CA 1
ATOM 5897 C C . ARG B 1 348 ? -17.469 -30.203 -1.23 1 96.88 348 ARG B C 1
ATOM 5899 O O . ARG B 1 348 ? -17.594 -30.828 -0.173 1 96.88 348 ARG B O 1
ATOM 5906 N N . LEU B 1 349 ? -16.375 -30.109 -1.916 1 97.62 349 LEU B N 1
ATOM 5907 C CA . LEU B 1 349 ? -15.141 -30.641 -1.337 1 97.62 349 LEU B CA 1
ATOM 5908 C C . LEU B 1 349 ? -14.844 -29.984 0.002 1 97.62 349 LEU B C 1
ATOM 5910 O O . LEU B 1 349 ? -14.461 -30.656 0.961 1 97.62 349 LEU B O 1
ATOM 5914 N N . LEU B 1 350 ? -14.945 -28.641 0.064 1 97.31 350 LEU B N 1
ATOM 5915 C CA . LEU B 1 350 ? -14.734 -27.922 1.31 1 97.31 350 LEU B CA 1
ATOM 5916 C C . LEU B 1 350 ? -15.742 -28.344 2.369 1 97.31 350 LEU B C 1
ATOM 5918 O O . LEU B 1 350 ? -15.375 -28.578 3.521 1 97.31 350 LEU B O 1
ATOM 5922 N N . GLU B 1 351 ? -16.984 -28.469 1.992 1 95.56 351 GLU B N 1
ATOM 5923 C CA . GLU B 1 351 ? -18.062 -28.812 2.916 1 95.56 351 GLU B CA 1
ATOM 5924 C C . GLU B 1 351 ? -17.891 -30.234 3.455 1 95.56 351 GLU B C 1
ATOM 5926 O O . GLU B 1 351 ? -18.078 -30.469 4.648 1 95.56 351 GLU B O 1
ATOM 5931 N N . LYS B 1 352 ? -17.562 -31.141 2.613 1 96.06 352 LYS B N 1
ATOM 5932 C CA . LYS B 1 352 ? -17.594 -32.562 2.955 1 96.06 352 LYS B CA 1
ATOM 5933 C C . LYS B 1 352 ? -16.266 -33.031 3.553 1 96.06 352 LYS B C 1
ATOM 5935 O O . LYS B 1 352 ? -16.234 -33.906 4.41 1 96.06 352 LYS B O 1
ATOM 5940 N N . LYS B 1 353 ? -15.18 -32.406 3.041 1 97.19 353 LYS B N 1
ATOM 5941 C CA . LYS B 1 353 ? -13.883 -32.969 3.42 1 97.19 353 LYS B CA 1
ATOM 5942 C C . LYS B 1 353 ? -12.984 -31.906 4.027 1 97.19 353 LYS B C 1
ATOM 5944 O O . LYS B 1 353 ? -11.891 -32.219 4.512 1 97.19 353 LYS B O 1
ATOM 5949 N N . GLY B 1 354 ? -13.383 -30.609 3.951 1 96.94 354 GLY B N 1
ATOM 5950 C CA . GLY B 1 354 ? -12.633 -29.531 4.578 1 96.94 354 GLY B CA 1
ATOM 5951 C C . GLY B 1 354 ? -11.445 -29.078 3.758 1 96.94 354 GLY B C 1
ATOM 5952 O O . GLY B 1 354 ? -10.516 -28.453 4.289 1 96.94 354 GLY B O 1
ATOM 5953 N N . VAL B 1 355 ? -11.43 -29.438 2.469 1 97.88 355 VAL B N 1
ATOM 5954 C CA . VAL B 1 355 ? -10.305 -29.047 1.618 1 97.88 355 VAL B CA 1
ATOM 5955 C C . VAL B 1 355 ? -10.68 -27.812 0.795 1 97.88 355 VAL B C 1
ATOM 5957 O O . VAL B 1 355 ? -11.656 -27.844 0.047 1 97.88 355 VAL B O 1
ATOM 5960 N N . LEU B 1 356 ? -9.93 -26.734 0.952 1 97.38 356 LEU B N 1
ATOM 5961 C CA . LEU B 1 356 ? -10.164 -25.5 0.209 1 97.38 356 LEU B CA 1
ATOM 5962 C C . LEU B 1 356 ? -9.297 -25.453 -1.047 1 97.38 356 LEU B C 1
ATOM 5964 O O . LEU B 1 356 ? -8.07 -25.547 -0.966 1 97.38 356 LEU B O 1
ATOM 5968 N N . LEU B 1 357 ? -9.898 -25.422 -2.209 1 97.75 357 LEU B N 1
ATOM 5969 C CA . LEU B 1 357 ? -9.273 -25.219 -3.512 1 97.75 357 LEU B CA 1
ATOM 5970 C C . LEU B 1 357 ? -9.844 -24 -4.215 1 97.75 357 LEU B C 1
ATOM 5972 O O . LEU B 1 357 ? -10.758 -23.344 -3.697 1 97.75 357 LEU B O 1
ATOM 5976 N N . VAL B 1 358 ? -9.258 -23.625 -5.352 1 97.81 358 VAL B N 1
ATOM 5977 C CA . VAL B 1 358 ? -9.68 -22.422 -6.051 1 97.81 358 VAL B CA 1
ATOM 5978 C C . VAL B 1 358 ? -10.273 -22.781 -7.41 1 97.81 358 VAL B C 1
ATOM 5980 O O . VAL B 1 358 ? -9.562 -23.281 -8.289 1 97.81 358 VAL B O 1
ATOM 5983 N N . PRO B 1 359 ? -11.531 -22.5 -7.605 1 98 359 PRO B N 1
ATOM 5984 C CA . PRO B 1 359 ? -12.141 -22.812 -8.898 1 98 359 PRO B CA 1
ATOM 5985 C C . PRO B 1 359 ? -11.625 -21.922 -10.023 1 98 359 PRO B C 1
ATOM 5987 O O . PRO B 1 359 ? -11.531 -20.703 -9.859 1 98 359 PRO B O 1
ATOM 5990 N N . GLY B 1 360 ? -11.352 -22.5 -11.141 1 97.62 360 GLY B N 1
ATOM 5991 C CA . GLY B 1 360 ? -10.727 -21.797 -12.25 1 97.62 360 GLY B CA 1
ATOM 5992 C C . GLY B 1 360 ? -11.664 -20.828 -12.945 1 97.62 360 GLY B C 1
ATOM 5993 O O . GLY B 1 360 ? -11.32 -19.656 -13.141 1 97.62 360 GLY B O 1
ATOM 5994 N N . ARG B 1 361 ? -12.852 -21.297 -13.281 1 96.06 361 ARG B N 1
ATOM 5995 C CA . ARG B 1 361 ? -13.75 -20.484 -14.086 1 96.06 361 ARG B CA 1
ATOM 5996 C C . ARG B 1 361 ? -14.141 -19.203 -13.344 1 96.06 361 ARG B C 1
ATOM 5998 O O . ARG B 1 361 ? -14.281 -18.141 -13.953 1 96.06 361 ARG B O 1
ATOM 6005 N N . LYS B 1 362 ? -14.234 -19.281 -12.031 1 95.31 362 LYS B N 1
ATOM 6006 C CA . LYS B 1 362 ? -14.656 -18.141 -11.211 1 95.31 362 LYS B CA 1
ATOM 6007 C C . LYS B 1 362 ? -13.477 -17.219 -10.922 1 95.31 362 LYS B C 1
ATOM 6009 O O . LYS B 1 362 ? -13.609 -15.992 -11.008 1 95.31 362 LYS B O 1
ATOM 6014 N N . CYS B 1 363 ? -12.367 -17.766 -10.641 1 96.56 363 CYS B N 1
ATOM 6015 C CA . CYS B 1 363 ? -11.273 -16.984 -10.062 1 96.56 363 CYS B CA 1
ATOM 6016 C C . CYS B 1 363 ? -10.273 -16.578 -11.133 1 96.56 363 CYS B C 1
ATOM 6018 O O . CYS B 1 363 ? -9.469 -15.664 -10.93 1 96.56 363 CYS B O 1
ATOM 6020 N N . PHE B 1 364 ? -10.227 -17.219 -12.242 1 95.81 364 PHE B N 1
ATOM 6021 C CA . PHE B 1 364 ? -9.25 -16.938 -13.289 1 95.81 364 PHE B CA 1
ATOM 6022 C C . PHE B 1 364 ? -9.938 -16.812 -14.641 1 95.81 364 PHE B C 1
ATOM 6024 O O . PHE B 1 364 ? -9.281 -16.547 -15.656 1 95.81 364 PHE B O 1
ATOM 6031 N N . GLY B 1 365 ? -11.227 -17.016 -14.633 1 91.19 365 GLY B N 1
ATOM 6032 C CA . GLY B 1 365 ? -12.023 -16.953 -15.844 1 91.19 365 GLY B CA 1
ATOM 6033 C C . GLY B 1 365 ? -13.117 -15.898 -15.781 1 91.19 365 GLY B C 1
ATOM 6034 O O . GLY B 1 365 ? -13.062 -14.992 -14.938 1 91.19 365 GLY B O 1
ATOM 6035 N N . ASP B 1 366 ? -14.031 -15.852 -16.719 1 86.06 366 ASP B N 1
ATOM 6036 C CA . ASP B 1 366 ? -15.156 -14.93 -16.781 1 86.06 366 ASP B CA 1
ATOM 6037 C C . ASP B 1 366 ? -16.469 -15.641 -16.5 1 86.06 366 ASP B C 1
ATOM 6039 O O . ASP B 1 366 ? -17.516 -15.242 -17.016 1 86.06 366 ASP B O 1
ATOM 6043 N N . GLY B 1 367 ? -16.297 -16.734 -15.758 1 86.38 367 GLY B N 1
ATOM 6044 C CA . GLY B 1 367 ? -17.484 -17.547 -15.492 1 86.38 367 GLY B CA 1
ATOM 6045 C C . GLY B 1 367 ? -17.688 -18.672 -16.484 1 86.38 367 GLY B C 1
ATOM 6046 O O . GLY B 1 367 ? -18.469 -19.594 -16.25 1 86.38 367 GLY B O 1
ATOM 6047 N N . LYS B 1 368 ? -17 -18.641 -17.594 1 87.94 368 LYS B N 1
ATOM 6048 C CA . LYS B 1 368 ? -17.094 -19.688 -18.625 1 87.94 368 LYS B CA 1
ATOM 6049 C C . LYS B 1 368 ? -15.727 -20.281 -18.938 1 87.94 368 LYS B C 1
ATOM 6051 O O . LYS B 1 368 ? -15.555 -21.5 -18.922 1 87.94 368 LYS B O 1
ATOM 6056 N N . ASN B 1 369 ? -14.758 -19.406 -19.172 1 92 369 ASN B N 1
ATOM 6057 C CA . ASN B 1 369 ? -13.398 -19.891 -19.438 1 92 369 ASN B CA 1
ATOM 6058 C C . ASN B 1 369 ? -12.836 -20.656 -18.25 1 92 369 ASN B C 1
ATOM 6060 O O . ASN B 1 369 ? -13.078 -20.312 -17.094 1 92 369 ASN B O 1
ATOM 6064 N N . PHE B 1 370 ? -12.203 -21.797 -18.594 1 96.38 370 PHE B N 1
ATOM 6065 C CA . PHE B 1 370 ? -11.492 -22.641 -17.641 1 96.38 370 PHE B CA 1
ATOM 6066 C C . PHE B 1 370 ? -12.461 -23.406 -16.75 1 96.38 370 PHE B C 1
ATOM 6068 O O . PHE B 1 370 ? -12.172 -23.672 -15.586 1 96.38 370 PHE B O 1
ATOM 6075 N N . SER B 1 371 ? -13.672 -23.641 -17.281 1 96.19 371 SER B N 1
ATOM 6076 C CA . SER B 1 371 ? -14.562 -24.578 -16.609 1 96.19 371 SER B CA 1
ATOM 6077 C C . SER B 1 371 ? -13.867 -25.906 -16.359 1 96.19 371 SER B C 1
ATOM 6079 O O . SER B 1 371 ? -13.164 -26.422 -17.234 1 96.19 371 SER B O 1
ATOM 6081 N N . GLY B 1 372 ? -14.047 -26.391 -15.188 1 97.56 372 GLY B N 1
ATOM 6082 C CA . GLY B 1 372 ? -13.453 -27.672 -14.828 1 97.56 372 GLY B CA 1
ATOM 6083 C C . GLY B 1 372 ? -12.055 -27.531 -14.266 1 97.56 372 GLY B C 1
ATOM 6084 O O . GLY B 1 372 ? -11.516 -28.484 -13.688 1 97.56 372 GLY B O 1
ATOM 6085 N N . TYR B 1 373 ? -11.469 -26.359 -14.391 1 97.94 373 TYR B N 1
ATOM 6086 C CA . TYR B 1 373 ? -10.117 -26.172 -13.875 1 97.94 373 TYR B CA 1
ATOM 6087 C C . TYR B 1 373 ? -10.148 -25.75 -12.406 1 97.94 373 TYR B C 1
ATOM 6089 O O . TYR B 1 373 ? -11.055 -25.047 -11.969 1 97.94 373 TYR B O 1
ATOM 6097 N N . VAL B 1 374 ? -9.141 -26.219 -11.672 1 98.5 374 VAL B N 1
ATOM 6098 C CA . VAL B 1 374 ? -8.969 -25.906 -10.258 1 98.5 374 VAL B CA 1
ATOM 6099 C C . VAL B 1 374 ? -7.492 -25.641 -9.969 1 98.5 374 VAL B C 1
ATOM 6101 O O . VAL B 1 374 ? -6.621 -26.406 -10.367 1 98.5 374 VAL B O 1
ATOM 6104 N N . ARG B 1 375 ? -7.227 -24.516 -9.352 1 98.56 375 ARG B N 1
ATOM 6105 C CA . ARG B 1 375 ? -5.852 -24.25 -8.938 1 98.56 375 ARG B CA 1
ATOM 6106 C C . ARG B 1 375 ? -5.555 -24.875 -7.582 1 98.56 375 ARG B C 1
ATOM 6108 O O . ARG B 1 375 ? -6.355 -24.766 -6.652 1 98.56 375 ARG B O 1
ATOM 6115 N N . LEU B 1 376 ? -4.477 -25.5 -7.492 1 98.5 376 LEU B N 1
ATOM 6116 C CA . LEU B 1 376 ? -3.988 -26.141 -6.277 1 98.5 376 LEU B CA 1
ATOM 6117 C C . LEU B 1 376 ? -2.594 -25.641 -5.918 1 98.5 376 LEU B C 1
ATOM 6119 O O . LEU B 1 376 ? -1.715 -25.562 -6.777 1 98.5 376 LEU B O 1
ATOM 6123 N N . GLY B 1 377 ? -2.402 -25.234 -4.648 1 98.19 377 GLY B N 1
ATOM 6124 C CA . GLY B 1 377 ? -1.085 -24.891 -4.145 1 98.19 377 GLY B CA 1
ATOM 6125 C C . GLY B 1 377 ? -0.378 -26.047 -3.467 1 98.19 377 GLY B C 1
ATOM 6126 O O . GLY B 1 377 ? -0.991 -26.781 -2.699 1 98.19 377 GLY B O 1
ATOM 6127 N N . PHE B 1 378 ? 0.902 -26.219 -3.775 1 98.69 378 PHE B N 1
ATOM 6128 C CA . PHE B 1 378 ? 1.633 -27.344 -3.189 1 98.69 378 PHE B CA 1
ATOM 6129 C C . PHE B 1 378 ? 2.941 -26.859 -2.568 1 98.69 378 PHE B C 1
ATOM 6131 O O . PHE B 1 378 ? 3.9 -27.625 -2.467 1 98.69 378 PHE B O 1
ATOM 6138 N N . GLY B 1 379 ? 3.033 -25.578 -2.23 1 98.06 379 GLY B N 1
ATOM 6139 C CA . GLY B 1 379 ? 4.227 -25 -1.623 1 98.06 379 GLY B CA 1
ATOM 6140 C C . GLY B 1 379 ? 4.25 -25.141 -0.113 1 98.06 379 GLY B C 1
ATOM 6141 O O . GLY B 1 379 ? 5.23 -24.766 0.534 1 98.06 379 GLY B O 1
ATOM 6142 N N . GLY B 1 380 ? 3.197 -25.703 0.502 1 97 380 GLY B N 1
ATOM 6143 C CA . GLY B 1 380 ? 3.051 -25.766 1.948 1 97 380 GLY B CA 1
ATOM 6144 C C . GLY B 1 380 ? 3.68 -27.016 2.557 1 97 380 GLY B C 1
ATOM 6145 O O . GLY B 1 380 ? 4.57 -27.625 1.96 1 97 380 GLY B O 1
ATOM 6146 N N . ASP B 1 381 ? 3.229 -27.312 3.717 1 97.12 381 ASP B N 1
ATOM 6147 C CA . ASP B 1 381 ? 3.74 -28.438 4.488 1 97.12 381 ASP B CA 1
ATOM 6148 C C . ASP B 1 381 ? 3.387 -29.766 3.816 1 97.12 381 ASP B C 1
ATOM 6150 O O . ASP B 1 381 ? 2.238 -29.984 3.43 1 97.12 381 ASP B O 1
ATOM 6154 N N . THR B 1 382 ? 4.375 -30.641 3.734 1 98.5 382 THR B N 1
ATOM 6155 C CA . THR B 1 382 ? 4.215 -31.891 3.006 1 98.5 382 THR B CA 1
ATOM 6156 C C . THR B 1 382 ? 3.158 -32.781 3.67 1 98.5 382 THR B C 1
ATOM 6158 O O . THR B 1 382 ? 2.344 -33.406 2.986 1 98.5 382 THR B O 1
ATOM 6161 N N . GLU B 1 383 ? 3.197 -32.812 4.957 1 98.25 383 GLU B N 1
ATOM 6162 C CA . GLU B 1 383 ? 2.252 -33.688 5.66 1 98.25 383 GLU B CA 1
ATOM 6163 C C . GLU B 1 383 ? 0.824 -33.156 5.527 1 98.25 383 GLU B C 1
ATOM 6165 O O . GLU B 1 383 ? -0.122 -33.938 5.406 1 98.25 383 GLU B O 1
ATOM 6170 N N . VAL B 1 384 ? 0.738 -31.891 5.555 1 97.12 384 VAL B N 1
ATOM 6171 C CA . VAL B 1 384 ? -0.571 -31.266 5.367 1 97.12 384 VAL B CA 1
ATOM 6172 C C . VAL B 1 384 ? -1.07 -31.531 3.951 1 97.12 384 VAL B C 1
ATOM 6174 O O . VAL B 1 384 ? -2.248 -31.844 3.748 1 97.12 384 VAL B O 1
ATOM 6177 N N . LEU B 1 385 ? -0.21 -31.422 2.988 1 98.56 385 LEU B N 1
ATOM 6178 C CA . LEU B 1 385 ? -0.564 -31.719 1.603 1 98.56 385 LEU B CA 1
ATOM 6179 C C . LEU B 1 385 ? -1.04 -33.156 1.455 1 98.56 385 LEU B C 1
ATOM 6181 O O . LEU B 1 385 ? -2.062 -33.406 0.816 1 98.56 385 LEU B O 1
ATOM 6185 N N . ARG B 1 386 ? -0.318 -34.094 2.041 1 98.62 386 ARG B N 1
ATOM 6186 C CA . ARG B 1 386 ? -0.68 -35.5 1.959 1 98.62 386 ARG B CA 1
ATOM 6187 C C . ARG B 1 386 ? -2.064 -35.75 2.549 1 98.62 386 ARG B C 1
ATOM 6189 O O . ARG B 1 386 ? -2.885 -36.438 1.951 1 98.62 386 ARG B O 1
ATOM 6196 N N . ALA B 1 387 ? -2.266 -35.156 3.688 1 98.62 387 ALA B N 1
ATOM 6197 C CA . ALA B 1 387 ? -3.555 -35.312 4.355 1 98.62 387 ALA B CA 1
ATOM 6198 C C . ALA B 1 387 ? -4.684 -34.719 3.514 1 98.62 387 ALA B C 1
ATOM 6200 O O . ALA B 1 387 ? -5.77 -35.281 3.426 1 98.62 387 ALA B O 1
ATOM 6201 N N . ALA B 1 388 ? -4.453 -33.594 2.959 1 98.62 388 ALA B N 1
ATOM 6202 C CA . ALA B 1 388 ? -5.445 -32.938 2.109 1 98.62 388 ALA B CA 1
ATOM 6203 C C . ALA B 1 388 ? -5.754 -33.781 0.877 1 98.62 388 ALA B C 1
ATOM 6205 O O . ALA B 1 388 ? -6.914 -33.906 0.477 1 98.62 388 ALA B O 1
ATOM 6206 N N . LEU B 1 389 ? -4.754 -34.344 0.259 1 98.69 389 LEU B N 1
ATOM 6207 C CA . LEU B 1 389 ? -4.941 -35.156 -0.933 1 98.69 389 LEU B CA 1
ATOM 6208 C C . LEU B 1 389 ? -5.648 -36.469 -0.589 1 98.69 389 LEU B C 1
ATOM 6210 O O . LEU B 1 389 ? -6.41 -37 -1.4 1 98.69 389 LEU B O 1
ATOM 6214 N N . ASP B 1 390 ? -5.371 -36.969 0.622 1 98.69 390 ASP B N 1
ATOM 6215 C CA . ASP B 1 390 ? -6.121 -38.125 1.078 1 98.69 390 ASP B CA 1
ATOM 6216 C C . ASP B 1 390 ? -7.613 -37.812 1.173 1 98.69 390 ASP B C 1
ATOM 6218 O O . ASP B 1 390 ? -8.445 -38.625 0.756 1 98.69 390 ASP B O 1
ATOM 6222 N N . ALA B 1 391 ? -7.879 -36.688 1.745 1 98.56 391 ALA B N 1
ATOM 6223 C CA . ALA B 1 391 ? -9.273 -36.25 1.817 1 98.56 391 ALA B CA 1
ATOM 6224 C C . ALA B 1 391 ? -9.859 -36.094 0.422 1 98.56 391 ALA B C 1
ATOM 6226 O O . ALA B 1 391 ? -11.016 -36.438 0.18 1 98.56 391 ALA B O 1
ATOM 6227 N N . LEU B 1 392 ? -9.117 -35.5 -0.448 1 98.62 392 LEU B N 1
ATOM 6228 C CA . LEU B 1 392 ? -9.562 -35.344 -1.829 1 98.62 392 LEU B CA 1
ATOM 6229 C C . LEU B 1 392 ? -9.805 -36.688 -2.49 1 98.62 392 LEU B C 1
ATOM 6231 O O . LEU B 1 392 ? -10.766 -36.875 -3.236 1 98.62 392 LEU B O 1
ATOM 6235 N N . ARG B 1 393 ? -8.938 -37.688 -2.232 1 98.38 393 ARG B N 1
ATOM 6236 C CA . ARG B 1 393 ? -9.102 -39.031 -2.738 1 98.38 393 ARG B CA 1
ATOM 6237 C C . ARG B 1 393 ? -10.438 -39.625 -2.309 1 98.38 393 ARG B C 1
ATOM 6239 O O . ARG B 1 393 ? -11.156 -40.219 -3.123 1 98.38 393 ARG B O 1
ATOM 6246 N N . GLU B 1 394 ? -10.688 -39.438 -1.104 1 98.44 394 GLU B N 1
ATOM 6247 C CA . GLU B 1 394 ? -11.961 -39.938 -0.588 1 98.44 394 GLU B CA 1
ATOM 6248 C C . GLU B 1 394 ? -13.141 -39.281 -1.294 1 98.44 394 GLU B C 1
ATOM 6250 O O . GLU B 1 394 ? -14.109 -39.938 -1.66 1 98.44 394 GLU B O 1
ATOM 6255 N N . PHE B 1 395 ? -13.078 -38.062 -1.463 1 98.44 395 PHE B N 1
ATOM 6256 C CA . PHE B 1 395 ? -14.125 -37.312 -2.145 1 98.44 395 PHE B CA 1
ATOM 6257 C C . PHE B 1 395 ? -14.305 -37.781 -3.574 1 98.44 395 PHE B C 1
ATOM 6259 O O . PHE B 1 395 ? -15.43 -37.969 -4.043 1 98.44 395 PHE B O 1
ATOM 6266 N N . MET B 1 396 ? -13.141 -37.969 -4.297 1 98.19 396 MET B N 1
ATOM 6267 C CA . MET B 1 396 ? -13.164 -38.438 -5.68 1 98.19 396 MET B CA 1
ATOM 6268 C C . MET B 1 396 ? -13.883 -39.781 -5.793 1 98.19 396 MET B C 1
ATOM 6270 O O . MET B 1 396 ? -14.602 -40 -6.762 1 98.19 396 MET B O 1
ATOM 6274 N N . ARG B 1 397 ? -13.742 -40.562 -4.809 1 97.62 397 ARG B N 1
ATOM 6275 C CA . ARG B 1 397 ? -14.312 -41.906 -4.84 1 97.62 397 ARG B CA 1
ATOM 6276 C C . ARG B 1 397 ? -15.789 -41.875 -4.449 1 97.62 397 ARG B C 1
ATOM 6278 O O . ARG B 1 397 ? -16.594 -42.594 -5.012 1 97.62 397 ARG B O 1
ATOM 6285 N N . GLU B 1 398 ? -16.062 -40.969 -3.6 1 97.69 398 GLU B N 1
ATOM 6286 C CA . GLU B 1 398 ? -17.391 -41 -2.986 1 97.69 398 GLU B CA 1
ATOM 6287 C C . GLU B 1 398 ? -18.359 -40.062 -3.676 1 97.69 398 GLU B C 1
ATOM 6289 O O . GLU B 1 398 ? -19.547 -40.344 -3.812 1 97.69 398 GLU B O 1
ATOM 6294 N N . TYR B 1 399 ? -17.875 -38.906 -4.059 1 97.19 399 TYR B N 1
ATOM 6295 C CA . TYR B 1 399 ? -18.812 -37.844 -4.379 1 97.19 399 TYR B CA 1
ATOM 6296 C C . TYR B 1 399 ? -18.594 -37.312 -5.797 1 97.19 399 TYR B C 1
ATOM 6298 O O . TYR B 1 399 ? -19.453 -36.625 -6.355 1 97.19 399 TYR B O 1
ATOM 6306 N N . TYR B 1 400 ? -17.516 -37.656 -6.488 1 97.56 400 TYR B N 1
ATOM 6307 C CA . TYR B 1 400 ? -17.125 -37.031 -7.746 1 97.56 400 TYR B CA 1
ATOM 6308 C C . TYR B 1 400 ? -18.172 -37.25 -8.828 1 97.56 400 TYR B C 1
ATOM 6310 O O . TYR B 1 400 ? -18.484 -36.375 -9.602 1 97.56 400 TYR B O 1
ATOM 6318 N N . LYS B 1 401 ? -18.719 -38.438 -8.867 1 96 401 LYS B N 1
ATOM 6319 C CA . LYS B 1 401 ? -19.688 -38.812 -9.906 1 96 401 LYS B CA 1
ATOM 6320 C C . LYS B 1 401 ? -20.984 -38.031 -9.758 1 96 401 LYS B C 1
ATOM 6322 O O . LYS B 1 401 ? -21.766 -37.969 -10.703 1 96 401 LYS B O 1
ATOM 6327 N N . LEU B 1 402 ? -21.25 -37.469 -8.57 1 96.38 402 LEU B N 1
ATOM 6328 C CA . LEU B 1 402 ? -22.5 -36.75 -8.281 1 96.38 402 LEU B CA 1
ATOM 6329 C C . LEU B 1 402 ? -22.391 -35.281 -8.672 1 96.38 402 LEU B C 1
ATOM 6331 O O . LEU B 1 402 ? -23.406 -34.594 -8.711 1 96.38 402 LEU B O 1
ATOM 6335 N N . LEU B 1 403 ? -21.219 -34.844 -9 1 97.31 403 LEU B N 1
ATOM 6336 C CA . LEU B 1 403 ? -21.016 -33.438 -9.328 1 97.31 403 LEU B CA 1
ATOM 6337 C C . LEU B 1 403 ? -21.672 -33.094 -10.664 1 97.31 403 LEU B C 1
ATOM 6339 O O . LEU B 1 403 ? -21.641 -33.875 -11.602 1 97.31 403 LEU B O 1
ATOM 6343 N N . PRO B 1 404 ? -22.297 -31.922 -10.703 1 97.62 404 PRO B N 1
ATOM 6344 C CA . PRO B 1 404 ? -22.812 -31.484 -12.008 1 97.62 404 PRO B CA 1
ATOM 6345 C C . PRO B 1 404 ? -21.688 -31.109 -12.984 1 97.62 404 PRO B C 1
ATOM 6347 O O . PRO B 1 404 ? -20.578 -30.781 -12.57 1 97.62 404 PRO B O 1
ATOM 6350 N N . LEU B 1 405 ? -22.016 -31.234 -14.312 1 96.75 405 LEU B N 1
ATOM 6351 C CA . LEU B 1 405 ? -21.109 -30.75 -15.352 1 96.75 405 LEU B CA 1
ATOM 6352 C C . LEU B 1 405 ? -21.25 -29.25 -15.531 1 96.75 405 LEU B C 1
ATOM 6354 O O . LEU B 1 405 ? -22.234 -28.656 -15.109 1 96.75 405 LEU B O 1
ATOM 6358 N N . ALA B 1 406 ? -20.172 -28.734 -16.047 1 94.12 406 ALA B N 1
ATOM 6359 C CA . ALA B 1 406 ? -20.219 -27.297 -16.312 1 94.12 406 ALA B CA 1
ATOM 6360 C C . ALA B 1 406 ? -21.203 -26.984 -17.438 1 94.12 406 ALA B C 1
ATOM 6362 O O . ALA B 1 406 ? -21.391 -27.797 -18.344 1 94.12 406 ALA B O 1
ATOM 6363 N N . ASP B 1 407 ? -21.969 -25.828 -17.453 1 82.69 407 ASP B N 1
ATOM 6364 C CA . ASP B 1 407 ? -22.922 -25.422 -18.484 1 82.69 407 ASP B CA 1
ATOM 6365 C C . ASP B 1 407 ? -22.203 -24.969 -19.766 1 82.69 407 ASP B C 1
ATOM 6367 O O . ASP B 1 407 ? -21.062 -24.516 -19.703 1 82.69 407 ASP B O 1
#